Protein 8OZZ (pdb70)

Solvent-accessible surface area: 7653 Å² total; per-residue (Å²): 111,51,63,65,94,62,44,16,93,0,49,61,79,7,29,178,141,156,167,144,108,55,73,72,17,2,13,0,45,0,5,59,0,7,66,6,164,183,135,31,103,13,104,151,46,91,38,69,17,75,9,38,7,3,103,19,176,30,68,59,55,133,194,50,68,88,15,23,49,0,91,30,128,47,21,104,134,79,42,75,3,21,1,52,69,87,150,19,41,63,32,1,22,139,34,14,74,151,19,158,75,100,56,212,165,112,136,159,192

Organism: Trypanosoma cruzi (strain CL Brener) (NCBI:txid353153)

Secondary structure (DSSP, 8-state):
--S-SEEEEEEEEETTTT-EEEEEEEEEETTEEEEESS--SSTTSPPSEEEE-TT-EEEEETTEEEEEEEE-TT-SS-EEEE-SSHHHHHHHHHHHHHSPP-SPPPP--

Foldseek 3Di:
DLQFDDWDKWWDFDDPVRPDIQIWTWTHGFQKIFIASDDDPDPPDDGPFMARLAQWDWAADPVDLQKIWGDDRPTPDIDITGDPDNVVSVVVNVVSNQRYPVHDGDDGD

InterPro domains:
  IPR000719 Protein kinase domain [PF00069] (134-395)
  IPR000719 Protein kinase domain [PS50011] (134-395)
  IPR000719 Protein kinase domain [SM00220] (134-395)
  IPR000961 AGC-kinase, C-terminal [PS51285] (396-458)
  IPR000961 AGC-kinase, C-terminal [SM00133] (396-453)
  IPR001849 Pleckstrin homology domain [PF00169] (3-98)
  IPR001849 Pleckstrin homology domain [PS50003] (2-100)
  IPR001849 Pleckstrin homology domain [SM00233] (3-102)
  IPR011009 Protein kinase-like domain superfamily [SSF56112] (111-419)
  IPR011993 PH-like domain superfamily [G3DSA:2.30.29.30] (1-110)
  IPR017441 Protein kinase, ATP binding site [PS00107] (140-163)
  IPR045270 Serine/Threonine Kinase AGC, catalytic domain [cd05123] (140-395)

Sequence (109 aa):
MGSVEYSGYLQKTGGKFYKKNQTRYFELRGPMLCYWKRRPSGPHVSPTGTIDLTNARFVENPKDPRSWTIEGDHLSKTFTLTADTEEQREAWVREMSKVKPENREQLEHMGSVEYSGYLQKTGGKFYKKNQTRYFELRGPMLCYWKRRPSGPHVSPTGTIDLTNARFVENPKDPRSWTIEGDHLSKTFTLTADTEEQREAWVREMSKVKPENREQLEHMGSVEYSGYLQKTGGKFYKKNQTRYFELRGPMLCYWKRRPSGPHVSPTGTIDLTNARFVENPKDPRSWTIEGDHLSKTFTLTADTEEQREAWVREMSKVKPENREQLEHMGSVEYSGYLQKTGGKFYKKNQTRYFELRGPMLCYWKRRPSGPHVSPTGTIDLTNARFVENPKDPRSWTIEGDHLSKTFTLTADTEEQREAWVREMSKVKPENREQLEHMGSVEYSGYLQKTGGKFYKKNQTRYFELRGPMLCYWKRRPSGPHVSPTGTIDLTNARFVENPKDPRSWTIEGDHLSKTFTLTADTEEQREAWVREMSKVKPENREQLEHMGSVEYSGYLQKTGGKFYKKNQTRYFELRGPMLCYWKRRPSGPHVSPTGTIDLTNARFVENPKDPRSWTIEGDHLSKTFTLTADTEEQREAWVREMSKVKPENREQLEHMGSVEYSGYLQKTGGKFYKKNQTRYFELRGPMLCYWKRRPSGPHVSPTGTIDLTNARFVENPKDPRSWTIEGDHLSKTFTLTADTEEQREAWVREMSKVKPENREQLEHMGSVEYSGYLQKTGGKFYKKNQTRYFELRGPMLCYWKRRPSGPHVSPTGTIDLTNARFVENPKDPRSWTIEGDHLSKTFTLTADTEEQREAWVREMSKVKPENREQLEHMGSVEYSGYLQKTGGKFYKKNQTRYFELRGPMLCYWKRRPSGPHVSPTGTIDLTNARFVENPKDPRSWTIEGDHLSKTFTLTADTEEQREAWVREMSKVKPENREQLEHMGSVEYSGYLQKTGGKFYKKNQTRYFELRGPMLCYWKRRPSGPHVSPTGTIDLTNARFVENPKDPRSWTIEGDHLSKTFTLTADTEEQREAWVREMSKVKPENREQLEH

Radius of gyration: 13.93 Å; Cα contacts (8 Å, |Δi|>4): 201; chains: 1; bounding box: 34×32×35 Å

Nearest PDB structures (foldseek):
  8ozz-assembly1_A  TM=8.128E-01  e=5.350E-15  Trypanosoma cruzi
  2w2w-assembly7_G  TM=7.410E-01  e=1.201E-03  Homo sapiens
  3odo-assembly2_B  TM=7.198E-01  e=7.746E-04  Homo sapiens
  4d0n-assembly1_B  TM=7.409E-01  e=1.135E-02  Homo sapiens
  6bc0-assembly1_A  TM=6.172E-01  e=1.760E-02  Homo sapiens

Structure (mmCIF, N/CA/C/O backbone):
data_8OZZ
#
_entry.id   8OZZ
#
loop_
_atom_site.group_PDB
_atom_site.id
_atom_site.type_symbol
_atom_site.label_atom_id
_atom_site.label_alt_id
_atom_site.label_comp_id
_atom_site.label_asym_id
_atom_site.label_entity_id
_atom_site.label_seq_id
_atom_site.pdbx_PDB_ins_code
_atom_site.Cartn_x
_atom_site.Cartn_y
_atom_site.Cartn_z
_atom_site.occupancy
_atom_site.B_iso_or_equiv
_atom_site.auth_seq_id
_atom_site.auth_comp_id
_atom_site.auth_asym_id
_atom_site.auth_atom_id
_atom_site.pdbx_PDB_model_num
ATOM 1 N N . MET A 1 1 ? 0.000 0.000 0.000 1.00 0.00 0 MET A N 1
ATOM 2 C CA . MET A 1 1 ? 1.458 0.000 0.000 1.00 0.00 0 MET A CA 1
ATOM 3 C C . MET A 1 1 ? 2.009 1.420 0.000 1.00 0.00 0 MET A C 1
ATOM 4 O O . MET A 1 1 ? 2.610 1.863 0.979 1.00 0.00 0 MET A O 1
ATOM 20 N N . GLY A 1 2 ? 1.800 2.130 -1.103 1.00 0.00 1 GLY A N 1
ATOM 21 C CA . GLY A 1 2 ? 2.258 3.509 -1.225 1.00 0.00 1 GLY A CA 1
ATOM 22 C C . GLY A 1 2 ? 3.517 3.599 -2.077 1.00 0.00 1 GLY A C 1
ATOM 23 O O . GLY A 1 2 ? 3.804 4.638 -2.671 1.00 0.00 1 GLY A O 1
ATOM 27 N N . SER A 1 3 ? 4.267 2.503 -2.132 1.00 0.00 2 SER A N 1
ATOM 28 C CA . SER A 1 3 ? 5.438 2.419 -2.996 1.00 0.00 2 SER A CA 1
ATOM 29 C C . SER A 1 3 ? 5.045 2.065 -4.425 1.00 0.00 2 SER A C 1
ATOM 30 O O . SER A 1 3 ? 3.912 1.660 -4.684 1.00 0.00 2 SER A O 1
ATOM 38 N N . VAL A 1 4 ? 5.987 2.221 -5.349 1.00 0.00 3 VAL A N 1
ATOM 39 C CA . VAL A 1 4 ? 5.749 1.892 -6.749 1.00 0.00 3 VAL A CA 1
ATOM 40 C C . VAL A 1 4 ? 6.314 0.521 -7.096 1.00 0.00 3 VAL A C 1
ATOM 41 O O . VAL A 1 4 ? 7.484 0.237 -6.838 1.00 0.00 3 VAL A O 1
ATOM 54 N N . GLU A 1 5 ? 5.477 -0.327 -7.684 1.00 0.00 4 GLU A N 1
ATOM 55 C CA . GLU A 1 5 ? 5.909 -1.647 -8.128 1.00 0.00 4 GLU A CA 1
ATOM 56 C C . GLU A 1 5 ? 6.215 -1.653 -9.620 1.00 0.00 4 GLU A C 1
ATOM 57 O O . GLU A 1 5 ? 7.102 -2.373 -10.079 1.00 0.00 4 GLU A O 1
ATOM 69 N N . TYR A 1 6 ? 5.476 -0.846 -10.374 1.00 0.00 5 TYR A N 1
ATOM 70 C CA . TYR A 1 6 ? 5.629 -0.798 -11.823 1.00 0.00 5 TYR A CA 1
ATOM 71 C C . TYR A 1 6 ? 5.066 0.497 -12.394 1.00 0.00 5 TYR A C 1
ATOM 72 O O . TYR A 1 6 ? 4.104 1.054 -11.864 1.00 0.00 5 TYR A O 1
ATOM 90 N N . SER A 1 7 ? 5.671 0.973 -13.477 1.00 0.00 6 SER A N 1
ATOM 91 C CA . SER A 1 7 ? 5.180 2.158 -14.171 1.00 0.00 6 SER A CA 1
ATOM 92 C C . SER A 1 7 ? 5.515 2.104 -15.656 1.00 0.00 6 SER A C 1
ATOM 93 O O . SER A 1 7 ? 6.387 1.345 -16.078 1.00 0.00 6 SER A O 1
ATOM 101 N N . GLY A 1 8 ? 4.818 2.916 -16.444 1.00 0.00 7 GLY A N 1
ATOM 102 C CA . GLY A 1 8 ? 5.031 2.952 -17.886 1.00 0.00 7 GLY A CA 1
ATOM 103 C C . GLY A 1 8 ? 3.968 3.796 -18.578 1.00 0.00 7 GLY A C 1
ATOM 104 O O . GLY A 1 8 ? 3.165 4.461 -17.923 1.00 0.00 7 GLY A O 1
ATOM 108 N N . TYR A 1 9 ? 3.968 3.766 -19.906 1.00 0.00 8 TYR A N 1
ATOM 109 C CA . TYR A 1 9 ? 3.007 4.533 -20.690 1.00 0.00 8 TYR A CA 1
ATOM 110 C C . TYR A 1 9 ? 1.942 3.627 -21.295 1.00 0.00 8 TYR A C 1
ATOM 111 O O . TYR A 1 9 ? 2.216 2.480 -21.647 1.00 0.00 8 TYR A O 1
ATOM 129 N N . LEU A 1 10 ? 0.726 4.149 -21.413 1.00 0.00 9 LEU A N 1
ATOM 130 C CA . LEU A 1 10 ? -0.351 3.436 -22.088 1.00 0.00 9 LEU A CA 1
ATOM 131 C C . LEU A 1 10 ? -1.081 4.343 -23.072 1.00 0.00 9 LEU A C 1
ATOM 132 O O . LEU A 1 10 ? -0.995 5.568 -22.982 1.00 0.00 9 LEU A O 1
ATOM 148 N N . GLN A 1 11 ? -1.798 3.734 -24.010 1.00 0.00 10 GLN A N 1
ATOM 149 C CA . GLN A 1 11 ? -2.736 4.466 -24.852 1.00 0.00 10 GLN A CA 1
ATOM 150 C C . GLN A 1 11 ? -4.129 4.487 -24.237 1.00 0.00 10 GLN A C 1
ATOM 151 O O . GLN A 1 11 ? -4.561 3.512 -23.621 1.00 0.00 10 GLN A O 1
ATOM 165 N N . LYS A 1 12 ? -4.828 5.604 -24.406 1.00 0.00 11 LYS A N 1
ATOM 166 C CA . LYS A 1 12 ? -6.204 5.725 -23.938 1.00 0.00 11 LYS A CA 1
ATOM 167 C C . LYS A 1 12 ? -6.971 6.764 -24.746 1.00 0.00 11 LYS A C 1
ATOM 168 O O . LYS A 1 12 ? -6.380 7.541 -25.496 1.00 0.00 11 LYS A O 1
ATOM 187 N N . THR A 1 13 ? -8.290 6.773 -24.588 1.00 0.00 12 THR A N 1
ATOM 188 C CA . THR A 1 13 ? -9.120 7.840 -25.134 1.00 0.00 12 THR A CA 1
ATOM 189 C C . THR A 1 13 ? -8.858 9.161 -24.421 1.00 0.00 12 THR A C 1
ATOM 190 O O . THR A 1 13 ? -8.677 9.195 -23.204 1.00 0.00 12 THR A O 1
ATOM 201 N N . GLY A 1 14 ? -8.839 10.247 -25.186 1.00 0.00 13 GLY A N 1
ATOM 202 C CA . GLY A 1 14 ? -8.571 11.569 -24.633 1.00 0.00 13 GLY A CA 1
ATOM 203 C C . GLY A 1 14 ? -9.045 12.667 -25.576 1.00 0.00 13 GLY A C 1
ATOM 204 O O . GLY A 1 14 ? -9.921 12.445 -26.412 1.00 0.00 13 GLY A O 1
ATOM 208 N N . GLY A 1 15 ? -8.461 13.853 -25.437 1.00 0.00 14 GLY A N 1
ATOM 209 C CA . GLY A 1 15 ? -8.995 15.049 -26.077 1.00 0.00 14 GLY A CA 1
ATOM 210 C C . GLY A 1 15 ? -10.201 15.588 -25.318 1.00 0.00 14 GLY A C 1
ATOM 211 O O . GLY A 1 15 ? -10.607 15.027 -24.300 1.00 0.00 14 GLY A O 1
ATOM 215 N N . LYS A 1 16 ? -10.771 16.679 -25.819 1.00 0.00 15 LYS A N 1
ATOM 216 C CA . LYS A 1 16 ? -11.829 17.387 -25.109 1.00 0.00 15 LYS A CA 1
ATOM 217 C C . LYS A 1 16 ? -12.978 16.451 -24.758 1.00 0.00 15 LYS A C 1
ATOM 218 O O . LYS A 1 16 ? -13.547 16.531 -23.669 1.00 0.00 15 LYS A O 1
ATOM 237 N N . PHE A 1 17 ? -13.316 15.563 -25.687 1.00 0.00 16 PHE A N 1
ATOM 238 C CA . PHE A 1 17 ? -14.506 14.730 -25.555 1.00 0.00 16 PHE A CA 1
ATOM 239 C C . PHE A 1 17 ? -14.134 13.276 -25.297 1.00 0.00 16 PHE A C 1
ATOM 240 O O . PHE A 1 17 ? -14.970 12.380 -25.421 1.00 0.00 16 PHE A O 1
ATOM 257 N N . TYR A 1 18 ? -12.876 13.046 -24.938 1.00 0.00 17 TYR A N 1
ATOM 258 C CA . TYR A 1 18 ? -12.392 11.700 -24.660 1.00 0.00 17 TYR A CA 1
ATOM 259 C C . TYR A 1 18 ? -12.648 10.768 -25.837 1.00 0.00 17 TYR A C 1
ATOM 260 O O . TYR A 1 18 ? -13.236 9.698 -25.678 1.00 0.00 17 TYR A O 1
ATOM 278 N N . LYS A 1 19 ? -12.202 11.180 -27.019 1.00 0.00 18 LYS A N 1
ATOM 279 C CA . LYS A 1 19 ? -12.429 10.408 -28.235 1.00 0.00 18 LYS A CA 1
ATOM 280 C C . LYS A 1 19 ? -11.111 9.997 -28.880 1.00 0.00 18 LYS A C 1
ATOM 281 O O . LYS A 1 19 ? -11.024 8.952 -29.524 1.00 0.00 18 LYS A O 1
ATOM 300 N N . LYS A 1 20 ? -10.088 10.826 -28.703 1.00 0.00 19 LYS A N 1
ATOM 301 C CA . LYS A 1 20 ? -8.844 10.679 -29.449 1.00 0.00 19 LYS A CA 1
ATOM 302 C C . LYS A 1 20 ? -7.878 9.746 -28.731 1.00 0.00 19 LYS A C 1
ATOM 303 O O . LYS A 1 20 ? -7.915 9.620 -27.507 1.00 0.00 19 LYS A O 1
ATOM 322 N N . ASN A 1 21 ? -7.012 9.093 -29.500 1.00 0.00 20 ASN A N 1
ATOM 323 C CA . ASN A 1 21 ? -5.989 8.223 -28.933 1.00 0.00 20 ASN A CA 1
ATOM 324 C C . ASN A 1 21 ? -4.791 9.026 -28.445 1.00 0.00 20 ASN A C 1
ATOM 325 O O . ASN A 1 21 ? -4.041 9.588 -29.243 1.00 0.00 20 ASN A O 1
ATOM 336 N N . GLN A 1 22 ? -4.615 9.077 -27.129 1.00 0.00 21 GLN A N 1
ATOM 337 C CA . GLN A 1 22 ? -3.530 9.844 -26.529 1.00 0.00 21 GLN A CA 1
ATOM 338 C C . GLN A 1 22 ? -2.713 8.987 -25.571 1.00 0.00 21 GLN A C 1
ATOM 339 O O . GLN A 1 22 ? -3.214 8.007 -25.018 1.00 0.00 21 GLN A O 1
ATOM 353 N N . THR A 1 23 ? -1.453 9.361 -25.378 1.00 0.00 22 THR A N 1
ATOM 354 C CA . THR A 1 23 ? -0.559 8.618 -24.498 1.00 0.00 22 THR A CA 1
ATOM 355 C C . THR A 1 23 ? -0.394 9.322 -23.158 1.00 0.00 22 THR A C 1
ATOM 356 O O . THR A 1 23 ? -0.183 10.533 -23.103 1.00 0.00 22 THR A O 1
ATOM 367 N N . ARG A 1 24 ? -0.492 8.555 -22.077 1.00 0.00 23 ARG A N 1
ATOM 368 C CA . ARG A 1 24 ? -0.344 9.102 -20.733 1.00 0.00 23 ARG A CA 1
ATOM 369 C C . ARG A 1 24 ? 0.547 8.217 -19.873 1.00 0.00 23 ARG A C 1
ATOM 370 O O . ARG A 1 24 ? 0.655 7.013 -20.107 1.00 0.00 23 ARG A O 1
ATOM 391 N N . TYR A 1 25 ? 1.185 8.819 -18.875 1.00 0.00 24 TYR A N 1
ATOM 392 C CA . TYR A 1 25 ? 2.020 8.076 -17.939 1.00 0.00 24 TYR A CA 1
ATOM 393 C C . TYR A 1 25 ? 1.178 7.407 -16.860 1.00 0.00 24 TYR A C 1
ATOM 394 O O . TYR A 1 25 ? 0.298 8.033 -16.270 1.00 0.00 24 TYR A O 1
ATOM 412 N N . PHE A 1 26 ? 1.453 6.132 -16.608 1.00 0.00 25 PHE A N 1
ATOM 413 C CA . PHE A 1 26 ? 0.777 5.399 -15.544 1.00 0.00 25 PHE A CA 1
ATOM 414 C C . PHE A 1 26 ? 1.773 4.881 -14.514 1.00 0.00 25 PHE A C 1
ATOM 415 O O . PHE A 1 26 ? 2.915 4.564 -14.845 1.00 0.00 25 PHE A O 1
ATOM 432 N N . GLU A 1 27 ? 1.332 4.796 -13.263 1.00 0.00 26 GLU A N 1
ATOM 433 C CA . GLU A 1 27 ? 2.193 4.342 -12.177 1.00 0.00 26 GLU A CA 1
ATOM 434 C C . GLU A 1 27 ? 1.424 3.469 -11.193 1.00 0.00 26 GLU A C 1
ATOM 435 O O . GLU A 1 27 ? 0.369 3.861 -10.694 1.00 0.00 26 GLU A O 1
ATOM 447 N N . LEU A 1 28 ? 1.959 2.285 -10.918 1.00 0.00 27 LEU A N 1
ATOM 448 C CA . LEU A 1 28 ? 1.253 1.293 -10.116 1.00 0.00 27 LEU A CA 1
ATOM 449 C C . LEU A 1 28 ? 1.763 1.281 -8.681 1.00 0.00 27 LEU A C 1
ATOM 450 O O . LEU A 1 28 ? 2.945 1.042 -8.434 1.00 0.00 27 LEU A O 1
ATOM 466 N N . ARG A 1 29 ? 0.865 1.540 -7.737 1.00 0.00 28 ARG A N 1
ATOM 467 C CA . ARG A 1 29 ? 1.220 1.545 -6.322 1.00 0.00 28 ARG A CA 1
ATOM 468 C C . ARG A 1 29 ? 0.343 0.583 -5.531 1.00 0.00 28 ARG A C 1
ATOM 469 O O . ARG A 1 29 ? -0.741 0.946 -5.075 1.00 0.00 28 ARG A O 1
ATOM 490 N N . GLY A 1 30 ? 0.820 -0.647 -5.371 1.00 0.00 29 GLY A N 1
ATOM 491 C CA . GLY A 1 30 ? -0.011 -1.730 -4.857 1.00 0.00 29 GLY A CA 1
ATOM 492 C C . GLY A 1 30 ? -1.208 -1.984 -5.764 1.00 0.00 29 GLY A C 1
ATOM 493 O O . GLY A 1 30 ? -1.071 -2.046 -6.986 1.00 0.00 29 GLY A O 1
ATOM 497 N N . PRO A 1 31 ? -2.382 -2.131 -5.159 1.00 0.00 30 PRO A N 1
ATOM 498 C CA . PRO A 1 31 ? -3.605 -2.382 -5.911 1.00 0.00 30 PRO A CA 1
ATOM 499 C C . PRO A 1 31 ? -4.154 -1.096 -6.516 1.00 0.00 30 PRO A C 1
ATOM 500 O O . PRO A 1 31 ? -5.136 -1.118 -7.257 1.00 0.00 30 PRO A O 1
ATOM 511 N N . MET A 1 32 ? -3.514 0.023 -6.194 1.00 0.00 31 MET A N 1
ATOM 512 C CA . MET A 1 32 ? -3.963 1.326 -6.671 1.00 0.00 31 MET A CA 1
ATOM 513 C C . MET A 1 32 ? -3.211 1.740 -7.929 1.00 0.00 31 MET A C 1
ATOM 514 O O . MET A 1 32 ? -1.989 1.608 -8.006 1.00 0.00 31 MET A O 1
ATOM 528 N N . LEU A 1 33 ? -3.948 2.243 -8.914 1.00 0.00 32 LEU A N 1
ATOM 529 C CA . LEU A 1 33 ? -3.342 2.779 -10.127 1.00 0.00 32 LEU A CA 1
ATOM 530 C C . LEU A 1 33 ? -3.346 4.302 -10.118 1.00 0.00 32 LEU A C 1
ATOM 531 O O . LEU A 1 33 ? -4.369 4.928 -9.842 1.00 0.00 32 LEU A O 1
ATOM 547 N N . CYS A 1 34 ? -2.195 4.893 -10.422 1.00 0.00 33 CYS A N 1
ATOM 548 C CA . CYS A 1 34 ? -2.113 6.327 -10.673 1.00 0.00 33 CYS A CA 1
ATOM 549 C C . CYS A 1 34 ? -1.917 6.616 -12.156 1.00 0.00 33 CYS A C 1
ATOM 550 O O . CYS A 1 34 ? -1.289 5.837 -12.872 1.00 0.00 33 CYS A O 1
ATOM 558 N N . TYR A 1 35 ? -2.459 7.741 -12.611 1.00 0.00 34 TYR A N 1
ATOM 559 C CA . TYR A 1 35 ? -2.141 8.263 -13.934 1.00 0.00 34 TYR A CA 1
ATOM 560 C C . TYR A 1 35 ? -1.876 9.762 -13.885 1.00 0.00 34 TYR A C 1
ATOM 561 O O . TYR A 1 35 ? -2.390 10.466 -13.016 1.00 0.00 34 TYR A O 1
ATOM 579 N N . TRP A 1 36 ? -1.070 10.246 -14.824 1.00 0.00 35 TRP A N 1
ATOM 580 C CA . TRP A 1 36 ? -0.613 11.631 -14.802 1.00 0.00 35 TRP A CA 1
ATOM 581 C C . TRP A 1 36 ? -0.763 12.282 -16.171 1.00 0.00 35 TRP A C 1
ATOM 582 O O . TRP A 1 36 ? -0.596 11.630 -17.202 1.00 0.00 35 TRP A O 1
ATOM 603 N N . LYS A 1 37 ? -1.080 13.573 -16.175 1.00 0.00 36 LYS A N 1
ATOM 604 C CA . LYS A 1 37 ? -0.976 14.383 -17.383 1.00 0.00 36 LYS A CA 1
ATOM 605 C C . LYS A 1 37 ? 0.465 14.464 -17.870 1.00 0.00 36 LYS A C 1
ATOM 606 O O . LYS A 1 37 ? 0.719 14.567 -19.070 1.00 0.00 36 LYS A O 1
ATOM 625 N N . ARG A 1 38 ? 1.405 14.416 -16.933 1.00 0.00 37 ARG A N 1
ATOM 626 C CA . ARG A 1 38 ? 2.823 14.484 -17.265 1.00 0.00 37 ARG A CA 1
ATOM 627 C C . ARG A 1 38 ? 3.674 13.831 -16.184 1.00 0.00 37 ARG A C 1
ATOM 628 O O . ARG A 1 38 ? 3.197 13.565 -15.081 1.00 0.00 37 ARG A O 1
ATOM 649 N N . ARG A 1 39 ? 4.937 13.574 -16.507 1.00 0.00 38 ARG A N 1
ATOM 650 C CA . ARG A 1 39 ? 5.854 12.940 -15.568 1.00 0.00 38 ARG A CA 1
ATOM 651 C C . ARG A 1 39 ? 6.112 13.833 -14.362 1.00 0.00 38 ARG A C 1
ATOM 652 O O . ARG A 1 39 ? 6.344 15.034 -14.505 1.00 0.00 38 ARG A O 1
ATOM 673 N N . PRO A 1 40 ? 6.070 13.241 -13.173 1.00 0.00 39 PRO A N 1
ATOM 674 C CA . PRO A 1 40 ? 6.307 13.980 -11.940 1.00 0.00 39 PRO A CA 1
ATOM 675 C C . PRO A 1 40 ? 7.790 14.270 -11.748 1.00 0.00 39 PRO A C 1
ATOM 676 O O . PRO A 1 40 ? 8.643 13.631 -12.364 1.00 0.00 39 PRO A O 1
ATOM 687 N N . SER A 1 41 ? 8.093 15.238 -10.889 1.00 0.00 40 SER A N 1
ATOM 688 C CA . SER A 1 41 ? 9.467 15.495 -10.477 1.00 0.00 40 SER A CA 1
ATOM 689 C C . SER A 1 41 ? 9.903 14.532 -9.380 1.00 0.00 40 SER A C 1
ATOM 690 O O . SER A 1 41 ? 11.081 14.468 -9.028 1.00 0.00 40 SER A O 1
ATOM 698 N N . GLY A 1 42 ? 8.945 13.783 -8.843 1.00 0.00 41 GLY A N 1
ATOM 699 C CA . GLY A 1 42 ? 9.228 12.823 -7.782 1.00 0.00 41 GLY A CA 1
ATOM 700 C C . GLY A 1 42 ? 7.954 12.133 -7.311 1.00 0.00 41 GLY A C 1
ATOM 701 O O . GLY A 1 42 ? 6.851 12.500 -7.716 1.00 0.00 41 GLY A O 1
ATOM 705 N N . PRO A 1 43 ? 8.113 11.131 -6.453 1.00 0.00 42 PRO A N 1
ATOM 706 C CA . PRO A 1 43 ? 6.981 10.353 -5.965 1.00 0.00 42 PRO A CA 1
ATOM 707 C C . PRO A 1 43 ? 6.095 11.185 -5.048 1.00 0.00 42 PRO A C 1
ATOM 708 O O . PRO A 1 43 ? 4.950 10.822 -4.778 1.00 0.00 42 PRO A O 1
ATOM 719 N N . HIS A 1 44 ? 6.631 12.302 -4.569 1.00 0.00 43 HIS A N 1
ATOM 720 C CA . HIS A 1 44 ? 5.898 13.176 -3.661 1.00 0.00 43 HIS A CA 1
ATOM 721 C C . HIS A 1 44 ? 4.843 13.984 -4.405 1.00 0.00 43 HIS A C 1
ATOM 722 O O . HIS A 1 44 ? 3.987 14.621 -3.791 1.00 0.00 43 HIS A O 1
ATOM 735 N N . VAL A 1 45 ? 4.909 13.955 -5.732 1.00 0.00 44 VAL A N 1
ATOM 736 C CA . VAL A 1 45 ? 4.000 14.735 -6.562 1.00 0.00 44 VAL A CA 1
ATOM 737 C C . VAL A 1 45 ? 2.659 14.030 -6.723 1.00 0.00 44 VAL A C 1
ATOM 738 O O . VAL A 1 45 ? 2.606 12.836 -7.016 1.00 0.00 44 VAL A O 1
ATOM 751 N N . SER A 1 46 ? 1.577 14.777 -6.530 1.00 0.00 45 SER A N 1
ATOM 752 C CA . SER A 1 46 ? 0.233 14.227 -6.664 1.00 0.00 45 SER A CA 1
ATOM 753 C C . SER A 1 46 ? -0.071 13.861 -8.111 1.00 0.00 45 SER A C 1
ATOM 754 O O . SER A 1 46 ? 0.268 14.602 -9.033 1.00 0.00 45 SER A O 1
ATOM 762 N N . PRO A 1 47 ? -0.712 12.713 -8.303 1.00 0.00 46 PRO A N 1
ATOM 763 C CA . PRO A 1 47 ? -1.151 12.293 -9.628 1.00 0.00 46 PRO A CA 1
ATOM 764 C C . PRO A 1 47 ? -2.364 13.092 -10.086 1.00 0.00 46 PRO A C 1
ATOM 765 O O . PRO A 1 47 ? -3.016 13.762 -9.285 1.00 0.00 46 PRO A O 1
ATOM 776 N N . THR A 1 48 ? -2.662 13.017 -11.379 1.00 0.00 47 THR A N 1
ATOM 777 C CA . THR A 1 48 ? -3.873 13.622 -11.922 1.00 0.00 47 THR A CA 1
ATOM 778 C C . THR A 1 48 ? -5.120 12.915 -11.409 1.00 0.00 47 THR A C 1
ATOM 779 O O . THR A 1 48 ? -6.132 13.553 -11.117 1.00 0.00 47 THR A O 1
ATOM 790 N N . GLY A 1 49 ? -5.043 11.593 -11.302 1.00 0.00 48 GLY A N 1
ATOM 791 C CA . GLY A 1 49 ? -6.118 10.808 -10.707 1.00 0.00 48 GLY A CA 1
ATOM 792 C C . GLY A 1 49 ? -5.688 9.365 -10.482 1.00 0.00 48 GLY A C 1
ATOM 793 O O . GLY A 1 49 ? -4.596 8.962 -10.886 1.00 0.00 48 GLY A O 1
ATOM 797 N N . THR A 1 50 ? -6.551 8.589 -9.836 1.00 0.00 49 THR A N 1
ATOM 798 C CA . THR A 1 50 ? -6.232 7.208 -9.493 1.00 0.00 49 THR A CA 1
ATOM 799 C C . THR A 1 50 ? -7.383 6.273 -9.845 1.00 0.00 49 THR A C 1
ATOM 800 O O . THR A 1 50 ? -8.529 6.704 -9.970 1.00 0.00 49 THR A O 1
ATOM 811 N N . ILE A 1 51 ? -7.069 4.992 -10.005 1.00 0.00 50 ILE A N 1
ATOM 812 C CA . ILE A 1 51 ? -8.094 3.967 -10.161 1.00 0.00 50 ILE A CA 1
ATOM 813 C C . ILE A 1 51 ? -7.895 2.834 -9.161 1.00 0.00 50 ILE A C 1
ATOM 814 O O . ILE A 1 51 ? -6.786 2.326 -8.996 1.00 0.00 50 ILE A O 1
ATOM 830 N N . ASP A 1 52 ? -8.977 2.442 -8.497 1.00 0.00 51 ASP A N 1
ATOM 831 C CA . ASP A 1 52 ? -8.940 1.318 -7.568 1.00 0.00 51 ASP A CA 1
ATOM 832 C C . ASP A 1 52 ? -9.118 -0.006 -8.299 1.00 0.00 51 ASP A C 1
ATOM 833 O O . ASP A 1 52 ? -10.218 -0.339 -8.743 1.00 0.00 51 ASP A O 1
ATOM 842 N N . LEU A 1 53 ? -8.031 -0.760 -8.422 1.00 0.00 52 LEU A N 1
ATOM 843 C CA . LEU A 1 53 ? -8.032 -1.984 -9.213 1.00 0.00 52 LEU A CA 1
ATOM 844 C C . LEU A 1 53 ? -8.019 -3.218 -8.319 1.00 0.00 52 LEU A C 1
ATOM 845 O O . LEU A 1 53 ? -7.681 -4.315 -8.763 1.00 0.00 52 LEU A O 1
ATOM 861 N N . THR A 1 54 ? -8.390 -3.031 -7.057 1.00 0.00 53 THR A N 1
ATOM 862 C CA . THR A 1 54 ? -8.391 -4.122 -6.089 1.00 0.00 53 THR A CA 1
ATOM 863 C C . THR A 1 54 ? -9.290 -5.263 -6.547 1.00 0.00 53 THR A C 1
ATOM 864 O O . THR A 1 54 ? -10.495 -5.084 -6.727 1.00 0.00 53 THR A O 1
ATOM 875 N N . ASN A 1 55 ? -8.698 -6.438 -6.735 1.00 0.00 54 ASN A N 1
ATOM 876 C CA . ASN A 1 55 ? -9.440 -7.605 -7.195 1.00 0.00 54 ASN A CA 1
ATOM 877 C C . ASN A 1 55 ? -10.197 -7.305 -8.482 1.00 0.00 54 ASN A C 1
ATOM 878 O O . ASN A 1 55 ? -11.308 -7.795 -8.689 1.00 0.00 54 ASN A O 1
ATOM 889 N N . ALA A 1 56 ? -9.591 -6.496 -9.344 1.00 0.00 55 ALA A N 1
ATOM 890 C CA . ALA A 1 56 ? -10.168 -6.196 -10.649 1.00 0.00 55 ALA A CA 1
ATOM 891 C C . ALA A 1 56 ? -9.953 -7.345 -11.625 1.00 0.00 55 ALA A C 1
ATOM 892 O O . ALA A 1 56 ? -8.960 -8.067 -11.539 1.00 0.00 55 ALA A O 1
ATOM 899 N N . ARG A 1 57 ? -10.889 -7.510 -12.553 1.00 0.00 56 ARG A N 1
ATOM 900 C CA . ARG A 1 57 ? -10.732 -8.471 -13.638 1.00 0.00 56 ARG A CA 1
ATOM 901 C C . ARG A 1 57 ? -10.265 -7.786 -14.917 1.00 0.00 56 ARG A C 1
ATOM 902 O O . ARG A 1 57 ? -10.733 -6.700 -15.257 1.00 0.00 56 ARG A O 1
ATOM 923 N N . PHE A 1 58 ? -9.341 -8.429 -15.622 1.00 0.00 57 PHE A N 1
ATOM 924 C CA . PHE A 1 58 ? -8.777 -7.863 -16.842 1.00 0.00 57 PHE A CA 1
ATOM 925 C C . PHE A 1 58 ? -8.973 -8.801 -18.026 1.00 0.00 57 PHE A C 1
ATOM 926 O O . PHE A 1 58 ? -8.459 -9.920 -18.035 1.00 0.00 57 PHE A O 1
ATOM 943 N N . VAL A 1 59 ? -9.718 -8.339 -19.024 1.00 0.00 58 VAL A N 1
ATOM 944 C CA . VAL A 1 59 ? -10.034 -9.159 -20.188 1.00 0.00 58 VAL A CA 1
ATOM 945 C C . VAL A 1 59 ? -9.581 -8.484 -21.476 1.00 0.00 58 VAL A C 1
ATOM 946 O O . VAL A 1 59 ? -9.830 -7.297 -21.687 1.00 0.00 58 VAL A O 1
ATOM 959 N N . GLU A 1 60 ? -8.914 -9.247 -22.335 1.00 0.00 59 GLU A N 1
ATOM 960 C CA . GLU A 1 60 ? -8.433 -8.727 -23.609 1.00 0.00 59 GLU A CA 1
ATOM 961 C C . GLU A 1 60 ? -9.584 -8.501 -24.582 1.00 0.00 59 GLU A C 1
ATOM 962 O O . GLU A 1 60 ? -10.524 -9.293 -24.640 1.00 0.00 59 GLU A O 1
ATOM 974 N N . ASN A 1 61 ? -9.504 -7.415 -25.343 1.00 0.00 60 ASN A N 1
ATOM 975 C CA . ASN A 1 61 ? -10.389 -7.212 -26.484 1.00 0.00 60 ASN A CA 1
ATOM 976 C C . ASN A 1 61 ? -10.101 -8.218 -27.591 1.00 0.00 60 ASN A C 1
ATOM 977 O O . ASN A 1 61 ? -8.950 -8.412 -27.982 1.00 0.00 60 ASN A O 1
ATOM 988 N N . PRO A 1 62 ? -11.153 -8.856 -28.092 1.00 0.00 61 PRO A N 1
ATOM 989 C CA . PRO A 1 62 ? -11.005 -9.920 -29.079 1.00 0.00 61 PRO A CA 1
ATOM 990 C C . PRO A 1 62 ? -10.455 -9.380 -30.392 1.00 0.00 61 PRO A C 1
ATOM 991 O O . PRO A 1 62 ? -9.947 -10.136 -31.221 1.00 0.00 61 PRO A O 1
ATOM 1002 N N . LYS A 1 63 ? -10.559 -8.069 -30.577 1.00 0.00 62 LYS A N 1
ATOM 1003 C CA . LYS A 1 63 ? -10.060 -7.423 -31.786 1.00 0.00 62 LYS A CA 1
ATOM 1004 C C . LYS A 1 63 ? -8.682 -6.815 -31.557 1.00 0.00 62 LYS A C 1
ATOM 1005 O O . LYS A 1 63 ? -8.008 -6.407 -32.503 1.00 0.00 62 LYS A O 1
ATOM 1024 N N . ASP A 1 64 ? -8.269 -6.757 -30.296 1.00 0.00 63 ASP A N 1
ATOM 1025 C CA . ASP A 1 64 ? -7.030 -6.083 -29.926 1.00 0.00 63 ASP A CA 1
ATOM 1026 C C . ASP A 1 64 ? -6.509 -6.585 -28.586 1.00 0.00 63 ASP A C 1
ATOM 1027 O O . ASP A 1 64 ? -6.918 -6.104 -27.530 1.00 0.00 63 ASP A O 1
ATOM 1036 N N . PRO A 1 65 ? -5.603 -7.556 -28.635 1.00 0.00 64 PRO A N 1
ATOM 1037 C CA . PRO A 1 65 ? -5.097 -8.195 -27.426 1.00 0.00 64 PRO A CA 1
ATOM 1038 C C . PRO A 1 65 ? -4.457 -7.176 -26.492 1.00 0.00 64 PRO A C 1
ATOM 1039 O O . PRO A 1 65 ? -4.327 -7.416 -25.291 1.00 0.00 64 PRO A O 1
ATOM 1050 N N . ARG A 1 66 ? -4.059 -6.037 -27.049 1.00 0.00 65 ARG A N 1
ATOM 1051 C CA . ARG A 1 66 ? -3.320 -5.032 -26.295 1.00 0.00 65 ARG A CA 1
ATOM 1052 C C . ARG A 1 66 ? -4.263 -4.121 -25.520 1.00 0.00 65 ARG A C 1
ATOM 1053 O O . ARG A 1 66 ? -3.839 -3.385 -24.629 1.00 0.00 65 ARG A O 1
ATOM 1074 N N . SER A 1 67 ? -5.545 -4.174 -25.865 1.00 0.00 66 SER A N 1
ATOM 1075 C CA . SER A 1 67 ? -6.544 -3.319 -25.236 1.00 0.00 66 SER A CA 1
ATOM 1076 C C . SER A 1 67 ? -7.309 -4.069 -24.153 1.00 0.00 66 SER A C 1
ATOM 1077 O O . SER A 1 67 ? -8.176 -4.892 -24.448 1.00 0.00 66 SER A O 1
ATOM 1085 N N . TRP A 1 68 ? -6.982 -3.781 -22.898 1.00 0.00 67 TRP A N 1
ATOM 1086 C CA . TRP A 1 68 ? -7.588 -4.478 -21.769 1.00 0.00 67 TRP A CA 1
ATOM 1087 C C . TRP A 1 68 ? -8.902 -3.825 -21.360 1.00 0.00 67 TRP A C 1
ATOM 1088 O O . TRP A 1 68 ? -9.007 -2.599 -21.307 1.00 0.00 67 TRP A O 1
ATOM 1109 N N . THR A 1 69 ? -9.902 -4.650 -21.070 1.00 0.00 68 THR A N 1
ATOM 1110 C CA . THR A 1 69 ? -11.113 -4.183 -20.406 1.00 0.00 68 THR A CA 1
ATOM 1111 C C . THR A 1 69 ? -11.060 -4.456 -18.908 1.00 0.00 68 THR A C 1
ATOM 1112 O O . THR A 1 69 ? -10.830 -5.588 -18.482 1.00 0.00 68 THR A O 1
ATOM 1123 N N . ILE A 1 70 ? -11.275 -3.413 -18.114 1.00 0.00 69 ILE A N 1
ATOM 1124 C CA . ILE A 1 70 ? -11.087 -3.498 -16.670 1.00 0.00 69 ILE A CA 1
ATOM 1125 C C . ILE A 1 70 ? -12.404 -3.304 -15.930 1.00 0.00 69 ILE A C 1
ATOM 1126 O O . ILE A 1 70 ? -13.035 -2.252 -16.033 1.00 0.00 69 ILE A O 1
ATOM 1142 N N . GLU A 1 71 ? -12.813 -4.324 -15.184 1.00 0.00 70 GLU A N 1
ATOM 1143 C CA . GLU A 1 71 ? -14.041 -4.256 -14.400 1.00 0.00 70 GLU A CA 1
ATOM 1144 C C . GLU A 1 71 ? -13.888 -4.987 -13.073 1.00 0.00 70 GLU A C 1
ATOM 1145 O O . GLU A 1 71 ? -13.126 -5.948 -12.966 1.00 0.00 70 GLU A O 1
ATOM 1157 N N . GLY A 1 72 ? -14.616 -4.525 -12.062 1.00 0.00 71 GLY A N 1
ATOM 1158 C CA . GLY A 1 72 ? -14.602 -5.166 -10.752 1.00 0.00 71 GLY A CA 1
ATOM 1159 C C . GLY A 1 72 ? -15.511 -4.436 -9.772 1.00 0.00 71 GLY A C 1
ATOM 1160 O O . GLY A 1 72 ? -15.919 -3.300 -10.016 1.00 0.00 71 GLY A O 1
ATOM 1164 N N . ASP A 1 73 ? -15.826 -5.095 -8.662 1.00 0.00 72 ASP A N 1
ATOM 1165 C CA . ASP A 1 73 ? -16.786 -4.564 -7.702 1.00 0.00 72 ASP A CA 1
ATOM 1166 C C . ASP A 1 73 ? -16.285 -3.265 -7.083 1.00 0.00 72 ASP A C 1
ATOM 1167 O O . ASP A 1 73 ? -17.074 -2.384 -6.741 1.00 0.00 72 ASP A O 1
ATOM 1176 N N . HIS A 1 74 ? -14.969 -3.153 -6.940 1.00 0.00 73 HIS A N 1
ATOM 1177 C CA . HIS A 1 74 ? -14.365 -2.004 -6.277 1.00 0.00 73 HIS A CA 1
ATOM 1178 C C . HIS A 1 74 ? -14.058 -0.892 -7.273 1.00 0.00 73 HIS A C 1
ATOM 1179 O O . HIS A 1 74 ? -13.537 0.160 -6.902 1.00 0.00 73 HIS A O 1
ATOM 1192 N N . LEU A 1 75 ? -14.384 -1.131 -8.538 1.00 0.00 74 LEU A N 1
ATOM 1193 C CA . LEU A 1 75 ? -14.028 -0.208 -9.609 1.00 0.00 74 LEU A CA 1
ATOM 1194 C C . LEU A 1 75 ? -15.123 0.826 -9.832 1.00 0.00 74 LEU A C 1
ATOM 1195 O O . LEU A 1 75 ? -16.287 0.478 -10.031 1.00 0.00 74 LEU A O 1
ATOM 1211 N N . SER A 1 76 ? -14.744 2.099 -9.798 1.00 0.00 75 SER A N 1
ATOM 1212 C CA . SER A 1 76 ? -15.707 3.188 -9.916 1.00 0.00 75 SER A CA 1
ATOM 1213 C C . SER A 1 76 ? -16.428 3.144 -11.257 1.00 0.00 75 SER A C 1
ATOM 1214 O O . SER A 1 76 ? -17.590 3.535 -11.361 1.00 0.00 75 SER A O 1
ATOM 1222 N N . LYS A 1 77 ? -15.731 2.666 -12.282 1.00 0.00 76 LYS A N 1
ATOM 1223 C CA . LYS A 1 77 ? -16.322 2.515 -13.606 1.00 0.00 76 LYS A CA 1
ATOM 1224 C C . LYS A 1 77 ? -15.420 1.698 -14.522 1.00 0.00 76 LYS A C 1
ATOM 1225 O O . LYS A 1 77 ? -14.221 1.569 -14.275 1.00 0.00 76 LYS A O 1
ATOM 1244 N N . THR A 1 78 ? -16.003 1.147 -15.581 1.00 0.00 77 THR A N 1
ATOM 1245 C CA . THR A 1 78 ? -15.242 0.391 -16.569 1.00 0.00 77 THR A CA 1
ATOM 1246 C C . THR A 1 78 ? -14.172 1.258 -17.221 1.00 0.00 77 THR A C 1
ATOM 1247 O O . THR A 1 78 ? -14.450 2.368 -17.674 1.00 0.00 77 THR A O 1
ATOM 1258 N N . PHE A 1 79 ? -12.947 0.744 -17.264 1.00 0.00 78 PHE A N 1
ATOM 1259 C CA . PHE A 1 79 ? -11.844 1.448 -17.907 1.00 0.00 78 PHE A CA 1
ATOM 1260 C C . PHE A 1 79 ? -11.269 0.635 -19.059 1.00 0.00 78 PHE A C 1
ATOM 1261 O O . PHE A 1 79 ? -11.426 -0.585 -19.110 1.00 0.00 78 PHE A O 1
ATOM 1278 N N . THR A 1 80 ? -10.602 1.317 -19.983 1.00 0.00 79 THR A N 1
ATOM 1279 C CA . THR A 1 80 ? -9.812 0.647 -21.010 1.00 0.00 79 THR A CA 1
ATOM 1280 C C . THR A 1 80 ? -8.349 1.064 -20.939 1.00 0.00 79 THR A C 1
ATOM 1281 O O . THR A 1 80 ? -8.032 2.253 -20.910 1.00 0.00 79 THR A O 1
ATOM 1292 N N . LEU A 1 81 ? -7.459 0.078 -20.910 1.00 0.00 80 LEU A N 1
ATOM 1293 C CA . LEU A 1 81 ? -6.026 0.340 -20.848 1.00 0.00 80 LEU A CA 1
ATOM 1294 C C . LEU A 1 81 ? -5.285 -0.378 -21.968 1.00 0.00 80 LEU A C 1
ATOM 1295 O O . LEU A 1 81 ? -5.160 -1.603 -21.957 1.00 0.00 80 LEU A O 1
ATOM 1311 N N . THR A 1 82 ? -4.795 0.391 -22.935 1.00 0.00 81 THR A N 1
ATOM 1312 C CA . THR A 1 82 ? -4.219 -0.177 -24.148 1.00 0.00 81 THR A CA 1
ATOM 1313 C C . THR A 1 82 ? -2.698 -0.120 -24.115 1.00 0.00 81 THR A C 1
ATOM 1314 O O . THR A 1 82 ? -2.110 0.958 -24.017 1.00 0.00 81 THR A O 1
ATOM 1325 N N . ALA A 1 83 ? -2.064 -1.285 -24.196 1.00 0.00 82 ALA A N 1
ATOM 1326 C CA . ALA A 1 83 ? -0.611 -1.373 -24.126 1.00 0.00 82 ALA A CA 1
ATOM 1327 C C . ALA A 1 83 ? 0.026 -1.055 -25.473 1.00 0.00 82 ALA A C 1
ATOM 1328 O O . ALA A 1 83 ? -0.632 -1.117 -26.512 1.00 0.00 82 ALA A O 1
ATOM 1335 N N . ASP A 1 84 ? 1.310 -0.713 -25.449 1.00 0.00 83 ASP A N 1
ATOM 1336 C CA . ASP A 1 84 ? 2.038 -0.384 -26.668 1.00 0.00 83 ASP A CA 1
ATOM 1337 C C . ASP A 1 84 ? 2.725 -1.614 -27.248 1.00 0.00 83 ASP A C 1
ATOM 1338 O O . ASP A 1 84 ? 2.872 -1.739 -28.464 1.00 0.00 83 ASP A O 1
ATOM 1347 N N . THR A 1 85 ? 3.143 -2.521 -26.372 1.00 0.00 84 THR A N 1
ATOM 1348 C CA . THR A 1 85 ? 3.968 -3.653 -26.775 1.00 0.00 84 THR A CA 1
ATOM 1349 C C . THR A 1 85 ? 3.359 -4.971 -26.316 1.00 0.00 84 THR A C 1
ATOM 1350 O O . THR A 1 85 ? 2.485 -4.993 -25.449 1.00 0.00 84 THR A O 1
ATOM 1361 N N . GLU A 1 86 ? 3.824 -6.068 -26.903 1.00 0.00 85 GLU A N 1
ATOM 1362 C CA . GLU A 1 86 ? 3.367 -7.397 -26.514 1.00 0.00 85 GLU A CA 1
ATOM 1363 C C . GLU A 1 86 ? 3.843 -7.755 -25.112 1.00 0.00 85 GLU A C 1
ATOM 1364 O O . GLU A 1 86 ? 3.125 -8.400 -24.348 1.00 0.00 85 GLU A O 1
ATOM 1376 N N . GLU A 1 87 ? 5.058 -7.333 -24.780 1.00 0.00 86 GLU A N 1
ATOM 1377 C CA . GLU A 1 87 ? 5.614 -7.567 -23.452 1.00 0.00 86 GLU A CA 1
ATOM 1378 C C . GLU A 1 87 ? 4.823 -6.822 -22.385 1.00 0.00 86 GLU A C 1
ATOM 1379 O O . GLU A 1 87 ? 4.555 -7.358 -21.309 1.00 0.00 86 GLU A O 1
ATOM 1391 N N . GLN A 1 88 ? 4.451 -5.583 -22.688 1.00 0.00 87 GLN A N 1
ATOM 1392 C CA . GLN A 1 88 ? 3.641 -4.782 -21.778 1.00 0.00 87 GLN A CA 1
ATOM 1393 C C . GLN A 1 88 ? 2.235 -5.354 -21.643 1.00 0.00 87 GLN A C 1
ATOM 1394 O O . GLN A 1 88 ? 1.662 -5.366 -20.553 1.00 0.00 87 GLN A O 1
ATOM 1408 N N . ARG A 1 89 ? 1.685 -5.827 -22.755 1.00 0.00 88 ARG A N 1
ATOM 1409 C CA . ARG A 1 89 ? 0.361 -6.437 -22.756 1.00 0.00 88 ARG A CA 1
ATOM 1410 C C . ARG A 1 89 ? 0.210 -7.428 -21.610 1.00 0.00 88 ARG A C 1
ATOM 1411 O O . ARG A 1 89 ? -0.755 -7.368 -20.847 1.00 0.00 88 ARG A O 1
ATOM 1432 N N . GLU A 1 90 ? 1.169 -8.340 -21.493 1.00 0.00 89 GLU A N 1
ATOM 1433 C CA . GLU A 1 90 ? 1.124 -9.372 -20.464 1.00 0.00 89 GLU A CA 1
ATOM 1434 C C . GLU A 1 90 ? 1.585 -8.828 -19.118 1.00 0.00 89 GLU A C 1
ATOM 1435 O O . GLU A 1 90 ? 0.926 -9.026 -18.098 1.00 0.00 89 GLU A O 1
ATOM 1447 N N . ALA A 1 91 ? 2.722 -8.140 -19.122 1.00 0.00 90 ALA A N 1
ATOM 1448 C CA . ALA A 1 91 ? 3.342 -7.678 -17.886 1.00 0.00 90 ALA A CA 1
ATOM 1449 C C . ALA A 1 91 ? 2.417 -6.737 -17.124 1.00 0.00 90 ALA A C 1
ATOM 1450 O O . ALA A 1 91 ? 2.343 -6.783 -15.896 1.00 0.00 90 ALA A O 1
ATOM 1457 N N . TRP A 1 92 ? 1.713 -5.884 -17.860 1.00 0.00 91 TRP A N 1
ATOM 1458 C CA . TRP A 1 92 ? 0.842 -4.885 -17.252 1.00 0.00 91 TRP A CA 1
ATOM 1459 C C . TRP A 1 92 ? -0.089 -5.518 -16.225 1.00 0.00 91 TRP A C 1
ATOM 1460 O O . TRP A 1 92 ? -0.105 -5.121 -15.060 1.00 0.00 91 TRP A O 1
ATOM 1481 N N . VAL A 1 93 ? -0.863 -6.504 -16.665 1.00 0.00 92 VAL A N 1
ATOM 1482 C CA . VAL A 1 93 ? -1.865 -7.130 -15.811 1.00 0.00 92 VAL A CA 1
ATOM 1483 C C . VAL A 1 93 ? -1.214 -8.004 -14.746 1.00 0.00 92 VAL A C 1
ATOM 1484 O O . VAL A 1 93 ? -1.675 -8.058 -13.606 1.00 0.00 92 VAL A O 1
ATOM 1497 N N . ARG A 1 94 ? -0.139 -8.686 -15.125 1.00 0.00 93 ARG A N 1
ATOM 1498 C CA . ARG A 1 94 ? 0.584 -9.552 -14.201 1.00 0.00 93 ARG A CA 1
ATOM 1499 C C . ARG A 1 94 ? 1.079 -8.773 -12.989 1.00 0.00 93 ARG A C 1
ATOM 1500 O O . ARG A 1 94 ? 0.932 -9.217 -11.851 1.00 0.00 93 ARG A O 1
ATOM 1521 N N . GLU A 1 95 ? 1.666 -7.608 -13.241 1.00 0.00 94 GLU A N 1
ATOM 1522 C CA . GLU A 1 95 ? 2.184 -6.764 -12.170 1.00 0.00 94 GLU A CA 1
ATOM 1523 C C . GLU A 1 95 ? 1.061 -6.261 -11.273 1.00 0.00 94 GLU A C 1
ATOM 1524 O O . GLU A 1 95 ? 1.252 -6.065 -10.073 1.00 0.00 94 GLU A O 1
ATOM 1536 N N . MET A 1 96 ? -0.113 -6.055 -11.861 1.00 0.00 95 MET A N 1
ATOM 1537 C CA . MET A 1 96 ? -1.280 -5.611 -11.109 1.00 0.00 95 MET A CA 1
ATOM 1538 C C . MET A 1 96 ? -1.960 -6.780 -10.408 1.00 0.00 95 MET A C 1
ATOM 1539 O O . MET A 1 96 ? -2.936 -6.597 -9.680 1.00 0.00 95 MET A O 1
ATOM 1553 N N . SER A 1 97 ? -1.439 -7.982 -10.632 1.00 0.00 96 SER A N 1
ATOM 1554 C CA . SER A 1 97 ? -1.971 -9.179 -9.991 1.00 0.00 96 SER A CA 1
ATOM 1555 C C . SER A 1 97 ? -1.074 -9.636 -8.848 1.00 0.00 96 SER A C 1
ATOM 1556 O O . SER A 1 97 ? -1.539 -10.257 -7.892 1.00 0.00 96 SER A O 1
ATOM 1564 N N . LYS A 1 98 ? 0.213 -9.325 -8.952 1.00 0.00 97 LYS A N 1
ATOM 1565 C CA . LYS A 1 98 ? 1.170 -9.664 -7.906 1.00 0.00 97 LYS A CA 1
ATOM 1566 C C . LYS A 1 98 ? 0.863 -8.917 -6.615 1.00 0.00 97 LYS A C 1
ATOM 1567 O O . LYS A 1 98 ? 1.114 -9.420 -5.520 1.00 0.00 97 LYS A O 1
ATOM 1586 N N . VAL A 1 99 ? 0.320 -7.712 -6.750 1.00 0.00 98 VAL A N 1
ATOM 1587 C CA . VAL A 1 99 ? 0.109 -6.834 -5.605 1.00 0.00 98 VAL A CA 1
ATOM 1588 C C . VAL A 1 99 ? -1.026 -7.339 -4.724 1.00 0.00 98 VAL A C 1
ATOM 1589 O O . VAL A 1 99 ? -1.998 -7.913 -5.216 1.00 0.00 98 VAL A O 1
ATOM 1602 N N . LYS A 1 100 ? -0.898 -7.123 -3.420 1.00 0.00 99 LYS A N 1
ATOM 1603 C CA . LYS A 1 100 ? -1.931 -7.522 -2.472 1.00 0.00 99 LYS A CA 1
ATOM 1604 C C . LYS A 1 100 ? -3.064 -6.504 -2.431 1.00 0.00 99 LYS A C 1
ATOM 1605 O O . LYS A 1 100 ? -2.847 -5.311 -2.639 1.00 0.00 99 LYS A O 1
ATOM 1624 N N . PRO A 1 101 ? -4.274 -6.984 -2.162 1.00 0.00 100 PRO A N 1
ATOM 1625 C CA . PRO A 1 101 ? -5.424 -6.106 -1.983 1.00 0.00 100 PRO A CA 1
ATOM 1626 C C . PRO A 1 101 ? -5.338 -5.349 -0.664 1.00 0.00 100 PRO A C 1
ATOM 1627 O O . PRO A 1 101 ? -4.670 -5.788 0.273 1.00 0.00 100 PRO A O 1
ATOM 1638 N N . GLU A 1 102 ? -6.018 -4.209 -0.596 1.00 0.00 101 GLU A N 1
ATOM 1639 C CA . GLU A 1 102 ? -6.102 -3.440 0.639 1.00 0.00 101 GLU A CA 1
ATOM 1640 C C . GLU A 1 102 ? -7.529 -3.407 1.172 1.00 0.00 101 GLU A C 1
ATOM 1641 O O . GLU A 1 102 ? -7.750 -3.244 2.372 1.00 0.00 101 GLU A O 1
ATOM 1653 N N . ASN A 1 103 ? -8.494 -3.563 0.273 1.00 0.00 102 ASN A N 1
ATOM 1654 C CA . ASN A 1 103 ? -9.903 -3.487 0.640 1.00 0.00 102 ASN A CA 1
ATOM 1655 C C . ASN A 1 103 ? -10.371 -4.778 1.301 1.00 0.00 102 ASN A C 1
ATOM 1656 O O . ASN A 1 103 ? -9.842 -5.855 1.024 1.00 0.00 102 ASN A O 1
ATOM 1667 N N . ARG A 1 104 ? -11.364 -4.663 2.175 1.00 0.00 103 ARG A N 1
ATOM 1668 C CA . ARG A 1 104 ? -11.954 -5.829 2.823 1.00 0.00 103 ARG A CA 1
ATOM 1669 C C . ARG A 1 104 ? -12.764 -6.657 1.834 1.00 0.00 103 ARG A C 1
ATOM 1670 O O . ARG A 1 104 ? -13.402 -6.115 0.932 1.00 0.00 103 ARG A O 1
ATOM 1691 N N . GLU A 1 105 ? -12.734 -7.974 2.009 1.00 0.00 104 GLU A N 1
ATOM 1692 C CA . GLU A 1 105 ? -13.510 -8.877 1.167 1.00 0.00 104 GLU A CA 1
ATOM 1693 C C . GLU A 1 105 ? -15.003 -8.603 1.296 1.00 0.00 104 GLU A C 1
ATOM 1694 O O . GLU A 1 105 ? -15.501 -8.327 2.387 1.00 0.00 104 GLU A O 1
ATOM 1706 N N . GLN A 1 106 ? -15.713 -8.682 0.176 1.00 0.00 105 GLN A N 1
ATOM 1707 C CA . GLN A 1 106 ? -17.149 -8.430 0.160 1.00 0.00 105 GLN A CA 1
ATOM 1708 C C . GLN A 1 106 ? -17.936 -9.733 0.108 1.00 0.00 105 GLN A C 1
ATOM 1709 O O . GLN A 1 106 ? -17.410 -10.773 -0.289 1.00 0.00 105 GLN A O 1
ATOM 1723 N N . LEU A 1 107 ? -19.200 -9.671 0.513 1.00 0.00 106 LEU A N 1
ATOM 1724 C CA . LEU A 1 107 ? -20.080 -10.832 0.458 1.00 0.00 106 LEU A CA 1
ATOM 1725 C C . LEU A 1 107 ? -20.748 -10.953 -0.906 1.00 0.00 106 LEU A C 1
ATOM 1726 O O . LEU A 1 107 ? -21.475 -10.056 -1.334 1.00 0.00 106 LEU A O 1
ATOM 1742 N N . GLU A 1 108 ? -20.497 -12.067 -1.586 1.00 0.00 107 GLU A N 1
ATOM 1743 C CA . GLU A 1 108 ? -21.071 -12.305 -2.905 1.00 0.00 107 GLU A CA 1
ATOM 1744 C C . GLU A 1 108 ? -22.430 -12.985 -2.799 1.00 0.00 107 GLU A C 1
ATOM 1745 O O . GLU A 1 108 ? -23.158 -13.094 -3.785 1.00 0.00 107 GLU A O 1
ATOM 1757 N N . HIS A 1 109 ? -22.766 -13.441 -1.597 1.00 0.00 108 HIS A N 1
ATOM 1758 C CA . HIS A 1 109 ? -24.011 -14.166 -1.374 1.00 0.00 108 HIS A CA 1
ATOM 1759 C C . HIS A 1 109 ? -24.023 -15.488 -2.130 1.00 0.00 108 HIS A C 1
ATOM 1760 O O . HIS A 1 109 ? -23.446 -16.440 -1.684 1.00 0.00 108 HIS A O 1
ATOM 1773 N N . MET A 1 1 ? 3.791 8.970 -1.703 1.00 0.00 0 MET A N 2
ATOM 1774 C CA . MET A 1 1 ? 4.603 8.669 -2.876 1.00 0.00 0 MET A CA 2
ATOM 1775 C C . MET A 1 1 ? 5.661 7.620 -2.560 1.00 0.00 0 MET A C 2
ATOM 1776 O O . MET A 1 1 ? 6.825 7.948 -2.335 1.00 0.00 0 MET A O 2
ATOM 1792 N N . GLY A 1 2 ? 5.249 6.357 -2.545 1.00 0.00 1 GLY A N 2
ATOM 1793 C CA . GLY A 1 2 ? 6.157 5.258 -2.238 1.00 0.00 1 GLY A CA 2
ATOM 1794 C C . GLY A 1 2 ? 6.708 4.627 -3.511 1.00 0.00 1 GLY A C 2
ATOM 1795 O O . GLY A 1 2 ? 6.606 5.202 -4.594 1.00 0.00 1 GLY A O 2
ATOM 1799 N N . SER A 1 3 ? 7.292 3.441 -3.372 1.00 0.00 2 SER A N 2
ATOM 1800 C CA . SER A 1 3 ? 7.880 2.741 -4.507 1.00 0.00 2 SER A CA 2
ATOM 1801 C C . SER A 1 3 ? 6.805 2.228 -5.456 1.00 0.00 2 SER A C 2
ATOM 1802 O O . SER A 1 3 ? 5.642 2.089 -5.076 1.00 0.00 2 SER A O 2
ATOM 1810 N N . VAL A 1 4 ? 7.200 1.948 -6.694 1.00 0.00 3 VAL A N 2
ATOM 1811 C CA . VAL A 1 4 ? 6.263 1.486 -7.710 1.00 0.00 3 VAL A CA 2
ATOM 1812 C C . VAL A 1 4 ? 6.704 0.153 -8.300 1.00 0.00 3 VAL A C 2
ATOM 1813 O O . VAL A 1 4 ? 7.879 -0.040 -8.614 1.00 0.00 3 VAL A O 2
ATOM 1826 N N . GLU A 1 5 ? 5.757 -0.766 -8.449 1.00 0.00 4 GLU A N 2
ATOM 1827 C CA . GLU A 1 5 ? 6.063 -2.117 -8.903 1.00 0.00 4 GLU A CA 2
ATOM 1828 C C . GLU A 1 5 ? 6.260 -2.158 -10.413 1.00 0.00 4 GLU A C 2
ATOM 1829 O O . GLU A 1 5 ? 7.114 -2.887 -10.918 1.00 0.00 4 GLU A O 2
ATOM 1841 N N . TYR A 1 6 ? 5.463 -1.373 -11.130 1.00 0.00 5 TYR A N 2
ATOM 1842 C CA . TYR A 1 6 ? 5.613 -1.244 -12.575 1.00 0.00 5 TYR A CA 2
ATOM 1843 C C . TYR A 1 6 ? 5.168 0.131 -13.055 1.00 0.00 5 TYR A C 2
ATOM 1844 O O . TYR A 1 6 ? 4.182 0.681 -12.563 1.00 0.00 5 TYR A O 2
ATOM 1862 N N . SER A 1 7 ? 5.899 0.682 -14.017 1.00 0.00 6 SER A N 2
ATOM 1863 C CA . SER A 1 7 ? 5.600 2.010 -14.542 1.00 0.00 6 SER A CA 2
ATOM 1864 C C . SER A 1 7 ? 5.790 2.061 -16.053 1.00 0.00 6 SER A C 2
ATOM 1865 O O . SER A 1 7 ? 6.514 1.246 -16.625 1.00 0.00 6 SER A O 2
ATOM 1873 N N . GLY A 1 8 ? 5.134 3.021 -16.694 1.00 0.00 7 GLY A N 2
ATOM 1874 C CA . GLY A 1 8 ? 5.284 3.225 -18.130 1.00 0.00 7 GLY A CA 2
ATOM 1875 C C . GLY A 1 8 ? 4.201 4.148 -18.672 1.00 0.00 7 GLY A C 2
ATOM 1876 O O . GLY A 1 8 ? 3.557 4.876 -17.916 1.00 0.00 7 GLY A O 2
ATOM 1880 N N . TYR A 1 9 ? 4.004 4.113 -19.986 1.00 0.00 8 TYR A N 2
ATOM 1881 C CA . TYR A 1 9 ? 3.000 4.952 -20.633 1.00 0.00 8 TYR A CA 2
ATOM 1882 C C . TYR A 1 9 ? 1.932 4.106 -21.311 1.00 0.00 8 TYR A C 2
ATOM 1883 O O . TYR A 1 9 ? 2.230 3.070 -21.905 1.00 0.00 8 TYR A O 2
ATOM 1901 N N . LEU A 1 10 ? 0.684 4.554 -21.221 1.00 0.00 9 LEU A N 2
ATOM 1902 C CA . LEU A 1 10 ? -0.422 3.885 -21.895 1.00 0.00 9 LEU A CA 2
ATOM 1903 C C . LEU A 1 10 ? -1.236 4.867 -22.727 1.00 0.00 9 LEU A C 2
ATOM 1904 O O . LEU A 1 10 ? -1.190 6.076 -22.499 1.00 0.00 9 LEU A O 2
ATOM 1920 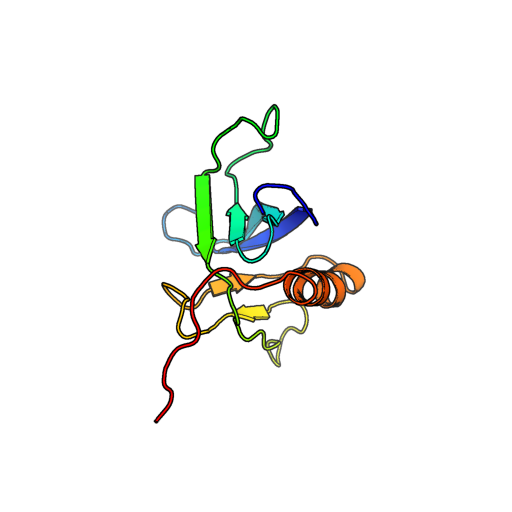N N . GLN A 1 11 ? -1.980 4.341 -23.693 1.00 0.00 10 GLN A N 2
ATOM 1921 C CA . GLN A 1 11 ? -2.959 5.135 -24.425 1.00 0.00 10 GLN A CA 2
ATOM 1922 C C . GLN A 1 11 ? -4.333 5.056 -23.771 1.00 0.00 10 GLN A C 2
ATOM 1923 O O . GLN A 1 11 ? -4.718 4.015 -23.239 1.00 0.00 10 GLN A O 2
ATOM 1937 N N . LYS A 1 12 ? -5.068 6.162 -23.815 1.00 0.00 11 LYS A N 2
ATOM 1938 C CA . LYS A 1 12 ? -6.436 6.193 -23.313 1.00 0.00 11 LYS A CA 2
ATOM 1939 C C . LYS A 1 12 ? -7.290 7.177 -24.101 1.00 0.00 11 LYS A C 2
ATOM 1940 O O . LYS A 1 12 ? -6.770 8.017 -24.835 1.00 0.00 11 LYS A O 2
ATOM 1959 N N . THR A 1 13 ? -8.606 7.069 -23.944 1.00 0.00 12 THR A N 2
ATOM 1960 C CA . THR A 1 13 ? -9.527 8.050 -24.506 1.00 0.00 12 THR A CA 2
ATOM 1961 C C . THR A 1 13 ? -9.243 9.446 -23.968 1.00 0.00 12 THR A C 2
ATOM 1962 O O . THR A 1 13 ? -9.115 9.641 -22.759 1.00 0.00 12 THR A O 2
ATOM 1973 N N . GLY A 1 14 ? -9.143 10.414 -24.872 1.00 0.00 13 GLY A N 2
ATOM 1974 C CA . GLY A 1 14 ? -8.859 11.792 -24.490 1.00 0.00 13 GLY A CA 2
ATOM 1975 C C . GLY A 1 14 ? -9.287 12.766 -25.581 1.00 0.00 13 GLY A C 2
ATOM 1976 O O . GLY A 1 14 ? -10.146 12.451 -26.404 1.00 0.00 13 GLY A O 2
ATOM 1980 N N . GLY A 1 15 ? -8.682 13.948 -25.582 1.00 0.00 14 GLY A N 2
ATOM 1981 C CA . GLY A 1 15 ? -9.161 15.054 -26.403 1.00 0.00 14 GLY A CA 2
ATOM 1982 C C . GLY A 1 15 ? -10.262 15.830 -25.691 1.00 0.00 14 GLY A C 2
ATOM 1983 O O . GLY A 1 15 ? -10.809 15.372 -24.687 1.00 0.00 14 GLY A O 2
ATOM 1987 N N . LYS A 1 16 ? -10.584 17.007 -26.217 1.00 0.00 15 LYS A N 2
ATOM 1988 C CA . LYS A 1 16 ? -11.532 17.904 -25.567 1.00 0.00 15 LYS A CA 2
ATOM 1989 C C . LYS A 1 16 ? -12.853 17.198 -25.287 1.00 0.00 15 LYS A C 2
ATOM 1990 O O . LYS A 1 16 ? -13.469 17.407 -24.242 1.00 0.00 15 LYS A O 2
ATOM 2009 N N . PHE A 1 17 ? -13.282 16.362 -26.226 1.00 0.00 16 PHE A N 2
ATOM 2010 C CA . PHE A 1 17 ? -14.582 15.709 -26.133 1.00 0.00 16 PHE A CA 2
ATOM 2011 C C . PHE A 1 17 ? -14.433 14.201 -25.977 1.00 0.00 16 PHE A C 2
ATOM 2012 O O . PHE A 1 17 ? -15.348 13.441 -26.294 1.00 0.00 16 PHE A O 2
ATOM 2029 N N . TYR A 1 18 ? -13.274 13.774 -25.486 1.00 0.00 17 TYR A N 2
ATOM 2030 C CA . TYR A 1 18 ? -13.015 12.359 -25.255 1.00 0.00 17 TYR A CA 2
ATOM 2031 C C . TYR A 1 18 ? -13.237 11.544 -26.523 1.00 0.00 17 TYR A C 2
ATOM 2032 O O . TYR A 1 18 ? -14.028 10.601 -26.535 1.00 0.00 17 TYR A O 2
ATOM 2050 N N . LYS A 1 19 ? -12.534 11.912 -27.588 1.00 0.00 18 LYS A N 2
ATOM 2051 C CA . LYS A 1 19 ? -12.728 11.284 -28.889 1.00 0.00 18 LYS A CA 2
ATOM 2052 C C . LYS A 1 19 ? -11.455 10.596 -29.364 1.00 0.00 18 LYS A C 2
ATOM 2053 O O . LYS A 1 19 ? -11.505 9.646 -30.144 1.00 0.00 18 LYS A O 2
ATOM 2072 N N . LYS A 1 20 ? -10.312 11.083 -28.890 1.00 0.00 19 LYS A N 2
ATOM 2073 C CA . LYS A 1 20 ? -9.025 10.715 -29.465 1.00 0.00 19 LYS A CA 2
ATOM 2074 C C . LYS A 1 20 ? -8.269 9.754 -28.556 1.00 0.00 19 LYS A C 2
ATOM 2075 O O . LYS A 1 20 ? -8.543 9.673 -27.358 1.00 0.00 19 LYS A O 2
ATOM 2094 N N . ASN A 1 21 ? -7.319 9.026 -29.132 1.00 0.00 20 ASN A N 2
ATOM 2095 C CA . ASN A 1 21 ? -6.395 8.214 -28.349 1.00 0.00 20 ASN A CA 2
ATOM 2096 C C . ASN A 1 21 ? -5.133 8.993 -28.005 1.00 0.00 20 ASN A C 2
ATOM 2097 O O . ASN A 1 21 ? -4.361 9.366 -28.888 1.00 0.00 20 ASN A O 2
ATOM 2108 N N . GLN A 1 22 ? -4.927 9.236 -26.715 1.00 0.00 21 GLN A N 2
ATOM 2109 C CA . GLN A 1 22 ? -3.803 10.044 -26.257 1.00 0.00 21 GLN A CA 2
ATOM 2110 C C . GLN A 1 22 ? -2.941 9.276 -25.263 1.00 0.00 21 GLN A C 2
ATOM 2111 O O . GLN A 1 22 ? -3.431 8.405 -24.544 1.00 0.00 21 GLN A O 2
ATOM 2125 N N . THR A 1 23 ? -1.654 9.604 -25.227 1.00 0.00 22 THR A N 2
ATOM 2126 C CA . THR A 1 23 ? -0.712 8.915 -24.352 1.00 0.00 22 THR A CA 2
ATOM 2127 C C . THR A 1 23 ? -0.575 9.634 -23.016 1.00 0.00 22 THR A C 2
ATOM 2128 O O . THR A 1 23 ? -0.391 10.849 -22.970 1.00 0.00 22 THR A O 2
ATOM 2139 N N . ARG A 1 24 ? -0.666 8.874 -21.929 1.00 0.00 23 ARG A N 2
ATOM 2140 C CA . ARG A 1 24 ? -0.504 9.428 -20.591 1.00 0.00 23 ARG A CA 2
ATOM 2141 C C . ARG A 1 24 ? 0.394 8.544 -19.734 1.00 0.00 23 ARG A C 2
ATOM 2142 O O . ARG A 1 24 ? 0.538 7.350 -19.995 1.00 0.00 23 ARG A O 2
ATOM 2163 N N . TYR A 1 25 ? 0.996 9.139 -18.709 1.00 0.00 24 TYR A N 2
ATOM 2164 C CA . TYR A 1 25 ? 1.900 8.413 -17.826 1.00 0.00 24 TYR A CA 2
ATOM 2165 C C . TYR A 1 25 ? 1.130 7.626 -16.774 1.00 0.00 24 TYR A C 2
ATOM 2166 O O . TYR A 1 25 ? 0.264 8.171 -16.089 1.00 0.00 24 TYR A O 2
ATOM 2184 N N . PHE A 1 26 ? 1.449 6.343 -16.649 1.00 0.00 25 PHE A N 2
ATOM 2185 C CA . PHE A 1 26 ? 0.787 5.479 -15.679 1.00 0.00 25 PHE A CA 2
ATOM 2186 C C . PHE A 1 26 ? 1.793 4.858 -14.719 1.00 0.00 25 PHE A C 2
ATOM 2187 O O . PHE A 1 26 ? 2.951 4.639 -15.073 1.00 0.00 25 PHE A O 2
ATOM 2204 N N . GLU A 1 27 ? 1.343 4.574 -13.501 1.00 0.00 26 GLU A N 2
ATOM 2205 C CA . GLU A 1 27 ? 2.110 3.751 -12.573 1.00 0.00 26 GLU A CA 2
ATOM 2206 C C . GLU A 1 27 ? 1.221 2.726 -11.882 1.00 0.00 26 GLU A C 2
ATOM 2207 O O . GLU A 1 27 ? 0.059 3.000 -11.582 1.00 0.00 26 GLU A O 2
ATOM 2219 N N . LEU A 1 28 ? 1.774 1.544 -11.630 1.00 0.00 27 LEU A N 2
ATOM 2220 C CA . LEU A 1 28 ? 1.048 0.493 -10.927 1.00 0.00 27 LEU A CA 2
ATOM 2221 C C . LEU A 1 28 ? 1.711 0.161 -9.597 1.00 0.00 27 LEU A C 2
ATOM 2222 O O . LEU A 1 28 ? 2.869 -0.257 -9.556 1.00 0.00 27 LEU A O 2
ATOM 2238 N N . ARG A 1 29 ? 0.971 0.350 -8.509 1.00 0.00 28 ARG A N 2
ATOM 2239 C CA . ARG A 1 29 ? 1.497 0.102 -7.172 1.00 0.00 28 ARG A CA 2
ATOM 2240 C C . ARG A 1 29 ? 0.491 -0.658 -6.317 1.00 0.00 28 ARG A C 2
ATOM 2241 O O . ARG A 1 29 ? -0.491 -0.087 -5.844 1.00 0.00 28 ARG A O 2
ATOM 2262 N N . GLY A 1 30 ? 0.741 -1.948 -6.123 1.00 0.00 29 GLY A N 2
ATOM 2263 C CA . GLY A 1 30 ? -0.228 -2.829 -5.483 1.00 0.00 29 GLY A CA 2
ATOM 2264 C C . GLY A 1 30 ? -1.562 -2.807 -6.217 1.00 0.00 29 GLY A C 2
ATOM 2265 O O . GLY A 1 30 ? -1.611 -2.943 -7.440 1.00 0.00 29 GLY A O 2
ATOM 2269 N N . PRO A 1 31 ? -2.643 -2.634 -5.465 1.00 0.00 30 PRO A N 2
ATOM 2270 C CA . PRO A 1 31 ? -3.984 -2.640 -6.037 1.00 0.00 30 PRO A CA 2
ATOM 2271 C C . PRO A 1 31 ? -4.356 -1.268 -6.585 1.00 0.00 30 PRO A C 2
ATOM 2272 O O . PRO A 1 31 ? -5.491 -1.043 -7.003 1.00 0.00 30 PRO A O 2
ATOM 2283 N N . MET A 1 32 ? -3.392 -0.354 -6.579 1.00 0.00 31 MET A N 2
ATOM 2284 C CA . MET A 1 32 ? -3.648 1.032 -6.952 1.00 0.00 31 MET A CA 2
ATOM 2285 C C . MET A 1 32 ? -3.094 1.342 -8.337 1.00 0.00 31 MET A C 2
ATOM 2286 O O . MET A 1 32 ? -1.922 1.087 -8.618 1.00 0.00 31 MET A O 2
ATOM 2300 N N . LEU A 1 33 ? -3.942 1.893 -9.199 1.00 0.00 32 LEU A N 2
ATOM 2301 C CA . LEU A 1 33 ? -3.485 2.483 -10.451 1.00 0.00 32 LEU A CA 2
ATOM 2302 C C . LEU A 1 33 ? -3.394 4.000 -10.346 1.00 0.00 32 LEU A C 2
ATOM 2303 O O . LEU A 1 33 ? -4.337 4.659 -9.907 1.00 0.00 32 LEU A O 2
ATOM 2319 N N . CYS A 1 34 ? -2.254 4.549 -10.749 1.00 0.00 33 CYS A N 2
ATOM 2320 C CA . CYS A 1 34 ? -2.082 5.995 -10.820 1.00 0.00 33 CYS A CA 2
ATOM 2321 C C . CYS A 1 34 ? -1.892 6.459 -12.258 1.00 0.00 33 CYS A C 2
ATOM 2322 O O . CYS A 1 34 ? -1.246 5.781 -13.059 1.00 0.00 33 CYS A O 2
ATOM 2330 N N . TYR A 1 35 ? -2.457 7.617 -12.581 1.00 0.00 34 TYR A N 2
ATOM 2331 C CA . TYR A 1 35 ? -2.221 8.251 -13.872 1.00 0.00 34 TYR A CA 2
ATOM 2332 C C . TYR A 1 35 ? -1.986 9.748 -13.716 1.00 0.00 34 TYR A C 2
ATOM 2333 O O . TYR A 1 35 ? -2.466 10.366 -12.766 1.00 0.00 34 TYR A O 2
ATOM 2351 N N . TRP A 1 36 ? -1.245 10.327 -14.655 1.00 0.00 35 TRP A N 2
ATOM 2352 C CA . TRP A 1 36 ? -1.010 11.766 -14.667 1.00 0.00 35 TRP A CA 2
ATOM 2353 C C . TRP A 1 36 ? -1.605 12.411 -15.912 1.00 0.00 35 TRP A C 2
ATOM 2354 O O . TRP A 1 36 ? -1.373 11.954 -17.031 1.00 0.00 35 TRP A O 2
ATOM 2375 N N . LYS A 1 37 ? -2.373 13.476 -15.711 1.00 0.00 36 LYS A N 2
ATOM 2376 C CA . LYS A 1 37 ? -2.788 14.340 -16.809 1.00 0.00 36 LYS A CA 2
ATOM 2377 C C . LYS A 1 37 ? -1.696 15.340 -17.165 1.00 0.00 36 LYS A C 2
ATOM 2378 O O . LYS A 1 37 ? -1.815 16.084 -18.138 1.00 0.00 36 LYS A O 2
ATOM 2397 N N . ARG A 1 38 ? -0.632 15.354 -16.370 1.00 0.00 37 ARG A N 2
ATOM 2398 C CA . ARG A 1 38 ? 0.477 16.275 -16.588 1.00 0.00 37 ARG A CA 2
ATOM 2399 C C . ARG A 1 38 ? 1.786 15.523 -16.795 1.00 0.00 37 ARG A C 2
ATOM 2400 O O . ARG A 1 38 ? 1.791 14.307 -16.983 1.00 0.00 37 ARG A O 2
ATOM 2421 N N . ARG A 1 39 ? 2.894 16.255 -16.762 1.00 0.00 38 ARG A N 2
ATOM 2422 C CA . ARG A 1 39 ? 4.207 15.669 -17.004 1.00 0.00 38 ARG A CA 2
ATOM 2423 C C . ARG A 1 39 ? 4.447 14.464 -16.103 1.00 0.00 38 ARG A C 2
ATOM 2424 O O . ARG A 1 39 ? 3.880 14.367 -15.016 1.00 0.00 38 ARG A O 2
ATOM 2445 N N . PRO A 1 40 ? 5.291 13.547 -16.563 1.00 0.00 39 PRO A N 2
ATOM 2446 C CA . PRO A 1 40 ? 5.654 12.375 -15.776 1.00 0.00 39 PRO A CA 2
ATOM 2447 C C . PRO A 1 40 ? 6.098 12.771 -14.373 1.00 0.00 39 PRO A C 2
ATOM 2448 O O . PRO A 1 40 ? 6.784 13.776 -14.190 1.00 0.00 39 PRO A O 2
ATOM 2459 N N . SER A 1 41 ? 5.703 11.975 -13.386 1.00 0.00 40 SER A N 2
ATOM 2460 C CA . SER A 1 41 ? 5.935 12.315 -11.987 1.00 0.00 40 SER A CA 2
ATOM 2461 C C . SER A 1 41 ? 7.401 12.645 -11.737 1.00 0.00 40 SER A C 2
ATOM 2462 O O . SER A 1 41 ? 8.273 11.788 -11.874 1.00 0.00 40 SER A O 2
ATOM 2470 N N . GLY A 1 42 ? 7.665 13.895 -11.370 1.00 0.00 41 GLY A N 2
ATOM 2471 C CA . GLY A 1 42 ? 8.971 14.279 -10.845 1.00 0.00 41 GLY A CA 2
ATOM 2472 C C . GLY A 1 42 ? 9.047 14.052 -9.341 1.00 0.00 41 GLY A C 2
ATOM 2473 O O . GLY A 1 42 ? 8.216 13.351 -8.766 1.00 0.00 41 GLY A O 2
ATOM 2477 N N . PRO A 1 43 ? 10.052 14.650 -8.708 1.00 0.00 42 PRO A N 2
ATOM 2478 C CA . PRO A 1 43 ? 10.232 14.524 -7.267 1.00 0.00 42 PRO A CA 2
ATOM 2479 C C . PRO A 1 43 ? 8.972 14.935 -6.515 1.00 0.00 42 PRO A C 2
ATOM 2480 O O . PRO A 1 43 ? 8.603 16.108 -6.498 1.00 0.00 42 PRO A O 2
ATOM 2491 N N . HIS A 1 44 ? 8.315 13.959 -5.896 1.00 0.00 43 HIS A N 2
ATOM 2492 C CA . HIS A 1 44 ? 7.156 14.232 -5.054 1.00 0.00 43 HIS A CA 2
ATOM 2493 C C . HIS A 1 44 ? 6.048 14.913 -5.846 1.00 0.00 43 HIS A C 2
ATOM 2494 O O . HIS A 1 44 ? 5.334 15.769 -5.324 1.00 0.00 43 HIS A O 2
ATOM 2507 N N . VAL A 1 45 ? 5.910 14.529 -7.110 1.00 0.00 44 VAL A N 2
ATOM 2508 C CA . VAL A 1 45 ? 4.816 15.015 -7.943 1.00 0.00 44 VAL A CA 2
ATOM 2509 C C . VAL A 1 45 ? 3.652 14.033 -7.953 1.00 0.00 44 VAL A C 2
ATOM 2510 O O . VAL A 1 45 ? 3.725 12.975 -8.578 1.00 0.00 44 VAL A O 2
ATOM 2523 N N . SER A 1 46 ? 2.578 14.389 -7.257 1.00 0.00 45 SER A N 2
ATOM 2524 C CA . SER A 1 46 ? 1.460 13.476 -7.052 1.00 0.00 45 SER A CA 2
ATOM 2525 C C . SER A 1 46 ? 0.691 13.247 -8.347 1.00 0.00 45 SER A C 2
ATOM 2526 O O . SER A 1 46 ? 0.719 14.079 -9.253 1.00 0.00 45 SER A O 2
ATOM 2534 N N . PRO A 1 47 ? 0.003 12.112 -8.427 1.00 0.00 46 PRO A N 2
ATOM 2535 C CA . PRO A 1 47 ? -0.859 11.818 -9.566 1.00 0.00 46 PRO A CA 2
ATOM 2536 C C . PRO A 1 47 ? -2.077 12.733 -9.584 1.00 0.00 46 PRO A C 2
ATOM 2537 O O . PRO A 1 47 ? -2.426 13.340 -8.570 1.00 0.00 46 PRO A O 2
ATOM 2548 N N . THR A 1 48 ? -2.722 12.828 -10.741 1.00 0.00 47 THR A N 2
ATOM 2549 C CA . THR A 1 48 ? -3.908 13.664 -10.891 1.00 0.00 47 THR A CA 2
ATOM 2550 C C . THR A 1 48 ? -5.183 12.847 -10.719 1.00 0.00 47 THR A C 2
ATOM 2551 O O . THR A 1 48 ? -6.282 13.332 -10.986 1.00 0.00 47 THR A O 2
ATOM 2562 N N . GLY A 1 49 ? -5.028 11.605 -10.273 1.00 0.00 48 GLY A N 2
ATOM 2563 C CA . GLY A 1 49 ? -6.162 10.706 -10.101 1.00 0.00 48 GLY A CA 2
ATOM 2564 C C . GLY A 1 49 ? -5.711 9.253 -10.049 1.00 0.00 48 GLY A C 2
ATOM 2565 O O . GLY A 1 49 ? -4.731 8.874 -10.691 1.00 0.00 48 GLY A O 2
ATOM 2569 N N . THR A 1 50 ? -6.430 8.442 -9.281 1.00 0.00 49 THR A N 2
ATOM 2570 C CA . THR A 1 50 ? -6.078 7.037 -9.108 1.00 0.00 49 THR A CA 2
ATOM 2571 C C . THR A 1 50 ? -7.301 6.141 -9.250 1.00 0.00 49 THR A C 2
ATOM 2572 O O . THR A 1 50 ? -8.437 6.601 -9.134 1.00 0.00 49 THR A O 2
ATOM 2583 N N . ILE A 1 51 ? -7.062 4.858 -9.502 1.00 0.00 50 ILE A N 2
ATOM 2584 C CA . ILE A 1 51 ? -8.118 3.854 -9.437 1.00 0.00 50 ILE A CA 2
ATOM 2585 C C . ILE A 1 51 ? -7.765 2.748 -8.450 1.00 0.00 50 ILE A C 2
ATOM 2586 O O . ILE A 1 51 ? -6.745 2.075 -8.596 1.00 0.00 50 ILE A O 2
ATOM 2602 N N . ASP A 1 52 ? -8.615 2.565 -7.446 1.00 0.00 51 ASP A N 2
ATOM 2603 C CA . ASP A 1 52 ? -8.360 1.586 -6.395 1.00 0.00 51 ASP A CA 2
ATOM 2604 C C . ASP A 1 52 ? -9.056 0.264 -6.694 1.00 0.00 51 ASP A C 2
ATOM 2605 O O . ASP A 1 52 ? -10.284 0.182 -6.685 1.00 0.00 51 ASP A O 2
ATOM 2614 N N . LEU A 1 53 ? -8.262 -0.768 -6.957 1.00 0.00 52 LEU A N 2
ATOM 2615 C CA . LEU A 1 53 ? -8.798 -2.055 -7.387 1.00 0.00 52 LEU A CA 2
ATOM 2616 C C . LEU A 1 53 ? -9.251 -2.888 -6.195 1.00 0.00 52 LEU A C 2
ATOM 2617 O O . LEU A 1 53 ? -8.704 -3.958 -5.928 1.00 0.00 52 LEU A O 2
ATOM 2633 N N . THR A 1 54 ? -10.256 -2.391 -5.480 1.00 0.00 53 THR A N 2
ATOM 2634 C CA . THR A 1 54 ? -10.812 -3.107 -4.339 1.00 0.00 53 THR A CA 2
ATOM 2635 C C . THR A 1 54 ? -11.784 -4.190 -4.787 1.00 0.00 53 THR A C 2
ATOM 2636 O O . THR A 1 54 ? -12.104 -5.104 -4.027 1.00 0.00 53 THR A O 2
ATOM 2647 N N . ASN A 1 55 ? -12.252 -4.081 -6.026 1.00 0.00 54 ASN A N 2
ATOM 2648 C CA . ASN A 1 55 ? -13.090 -5.115 -6.622 1.00 0.00 54 ASN A CA 2
ATOM 2649 C C . ASN A 1 55 ? -13.021 -5.071 -8.143 1.00 0.00 54 ASN A C 2
ATOM 2650 O O . ASN A 1 55 ? -13.678 -4.248 -8.781 1.00 0.00 54 ASN A O 2
ATOM 2661 N N . ALA A 1 56 ? -12.222 -5.962 -8.720 1.00 0.00 55 ALA A N 2
ATOM 2662 C CA . ALA A 1 56 ? -11.868 -5.873 -10.132 1.00 0.00 55 ALA A CA 2
ATOM 2663 C C . ALA A 1 56 ? -11.473 -7.236 -10.687 1.00 0.00 55 ALA A C 2
ATOM 2664 O O . ALA A 1 56 ? -10.977 -8.094 -9.958 1.00 0.00 55 ALA A O 2
ATOM 2671 N N . ARG A 1 57 ? -11.696 -7.428 -11.983 1.00 0.00 56 ARG A N 2
ATOM 2672 C CA . ARG A 1 57 ? -11.197 -8.608 -12.680 1.00 0.00 56 ARG A CA 2
ATOM 2673 C C . ARG A 1 57 ? -10.461 -8.222 -13.956 1.00 0.00 56 ARG A C 2
ATOM 2674 O O . ARG A 1 57 ? -10.717 -7.169 -14.538 1.00 0.00 56 ARG A O 2
ATOM 2695 N N . PHE A 1 58 ? -9.544 -9.083 -14.387 1.00 0.00 57 PHE A N 2
ATOM 2696 C CA . PHE A 1 58 ? -8.831 -8.878 -15.641 1.00 0.00 57 PHE A CA 2
ATOM 2697 C C . PHE A 1 58 ? -9.571 -9.524 -16.806 1.00 0.00 57 PHE A C 2
ATOM 2698 O O . PHE A 1 58 ? -9.919 -10.704 -16.756 1.00 0.00 57 PHE A O 2
ATOM 2715 N N . VAL A 1 59 ? -9.808 -8.744 -17.856 1.00 0.00 58 VAL A N 2
ATOM 2716 C CA . VAL A 1 59 ? -10.453 -9.255 -19.060 1.00 0.00 58 VAL A CA 2
ATOM 2717 C C . VAL A 1 59 ? -9.579 -9.036 -20.288 1.00 0.00 58 VAL A C 2
ATOM 2718 O O . VAL A 1 59 ? -9.071 -7.938 -20.514 1.00 0.00 58 VAL A O 2
ATOM 2731 N N . GLU A 1 60 ? -9.407 -10.090 -21.079 1.00 0.00 59 GLU A N 2
ATOM 2732 C CA . GLU A 1 60 ? -8.588 -10.017 -22.284 1.00 0.00 59 GLU A CA 2
ATOM 2733 C C . GLU A 1 60 ? -9.342 -9.345 -23.424 1.00 0.00 59 GLU A C 2
ATOM 2734 O O . GLU A 1 60 ? -10.568 -9.425 -23.501 1.00 0.00 59 GLU A O 2
ATOM 2746 N N . ASN A 1 61 ? -8.603 -8.682 -24.306 1.00 0.00 60 ASN A N 2
ATOM 2747 C CA . ASN A 1 61 ? -9.165 -8.185 -25.557 1.00 0.00 60 ASN A CA 2
ATOM 2748 C C . ASN A 1 61 ? -8.697 -9.019 -26.741 1.00 0.00 60 ASN A C 2
ATOM 2749 O O . ASN A 1 61 ? -7.548 -8.912 -27.172 1.00 0.00 60 ASN A O 2
ATOM 2760 N N . PRO A 1 62 ? -9.592 -9.850 -27.264 1.00 0.00 61 PRO A N 2
ATOM 2761 C CA . PRO A 1 62 ? -9.229 -10.817 -28.294 1.00 0.00 61 PRO A CA 2
ATOM 2762 C C . PRO A 1 62 ? -9.067 -10.144 -29.650 1.00 0.00 61 PRO A C 2
ATOM 2763 O O . PRO A 1 62 ? -8.613 -10.764 -30.611 1.00 0.00 61 PRO A O 2
ATOM 2774 N N . LYS A 1 63 ? -9.443 -8.872 -29.722 1.00 0.00 62 LYS A N 2
ATOM 2775 C CA . LYS A 1 63 ? -9.360 -8.117 -30.966 1.00 0.00 62 LYS A CA 2
ATOM 2776 C C . LYS A 1 63 ? -8.098 -7.264 -31.010 1.00 0.00 62 LYS A C 2
ATOM 2777 O O . LYS A 1 63 ? -7.728 -6.739 -32.061 1.00 0.00 62 LYS A O 2
ATOM 2796 N N . ASP A 1 64 ? -7.442 -7.129 -29.863 1.00 0.00 63 ASP A N 2
ATOM 2797 C CA . ASP A 1 64 ? -6.280 -6.256 -29.743 1.00 0.00 63 ASP A CA 2
ATOM 2798 C C . ASP A 1 64 ? -5.367 -6.707 -28.611 1.00 0.00 63 ASP A C 2
ATOM 2799 O O . ASP A 1 64 ? -5.588 -6.366 -27.449 1.00 0.00 63 ASP A O 2
ATOM 2808 N N . PRO A 1 65 ? -4.339 -7.475 -28.956 1.00 0.00 64 PRO A N 2
ATOM 2809 C CA . PRO A 1 65 ? -3.427 -8.027 -27.963 1.00 0.00 64 PRO A CA 2
ATOM 2810 C C . PRO A 1 65 ? -2.768 -6.924 -27.146 1.00 0.00 64 PRO A C 2
ATOM 2811 O O . PRO A 1 65 ? -2.253 -7.169 -26.054 1.00 0.00 64 PRO A O 2
ATOM 2822 N N . ARG A 1 66 ? -2.786 -5.708 -27.680 1.00 0.00 65 ARG A N 2
ATOM 2823 C CA . ARG A 1 66 ? -2.116 -4.580 -27.043 1.00 0.00 65 ARG A CA 2
ATOM 2824 C C . ARG A 1 66 ? -2.978 -3.977 -25.942 1.00 0.00 65 ARG A C 2
ATOM 2825 O O . ARG A 1 66 ? -2.492 -3.216 -25.107 1.00 0.00 65 ARG A O 2
ATOM 2846 N N . SER A 1 67 ? -4.262 -4.322 -25.947 1.00 0.00 66 SER A N 2
ATOM 2847 C CA . SER A 1 67 ? -5.221 -3.715 -25.032 1.00 0.00 66 SER A CA 2
ATOM 2848 C C . SER A 1 67 ? -5.797 -4.750 -24.074 1.00 0.00 66 SER A C 2
ATOM 2849 O O . SER A 1 67 ? -5.871 -5.936 -24.396 1.00 0.00 66 SER A O 2
ATOM 2857 N N . TRP A 1 68 ? -6.207 -4.294 -22.895 1.00 0.00 67 TRP A N 2
ATOM 2858 C CA . TRP A 1 68 ? -6.892 -5.152 -21.937 1.00 0.00 67 TRP A CA 2
ATOM 2859 C C . TRP A 1 68 ? -7.802 -4.342 -21.023 1.00 0.00 67 TRP A C 2
ATOM 2860 O O . TRP A 1 68 ? -7.619 -3.136 -20.859 1.00 0.00 67 TRP A O 2
ATOM 2881 N N . THR A 1 69 ? -8.785 -5.011 -20.429 1.00 0.00 68 THR A N 2
ATOM 2882 C CA . THR A 1 69 ? -9.863 -4.327 -19.727 1.00 0.00 68 THR A CA 2
ATOM 2883 C C . THR A 1 69 ? -9.872 -4.684 -18.246 1.00 0.00 68 THR A C 2
ATOM 2884 O O . THR A 1 69 ? -9.694 -5.846 -17.878 1.00 0.00 68 THR A O 2
ATOM 2895 N N . ILE A 1 70 ? -10.078 -3.681 -17.401 1.00 0.00 69 ILE A N 2
ATOM 2896 C CA . ILE A 1 70 ? -10.310 -3.910 -15.981 1.00 0.00 69 ILE A CA 2
ATOM 2897 C C . ILE A 1 70 ? -11.669 -3.372 -15.550 1.00 0.00 69 ILE A C 2
ATOM 2898 O O . ILE A 1 70 ? -11.981 -2.201 -15.766 1.00 0.00 69 ILE A O 2
ATOM 2914 N N . GLU A 1 71 ? -12.474 -4.235 -14.939 1.00 0.00 70 GLU A N 2
ATOM 2915 C CA . GLU A 1 71 ? -13.834 -3.875 -14.559 1.00 0.00 70 GLU A CA 2
ATOM 2916 C C . GLU A 1 71 ? -14.247 -4.570 -13.267 1.00 0.00 70 GLU A C 2
ATOM 2917 O O . GLU A 1 71 ? -13.656 -5.577 -12.876 1.00 0.00 70 GLU A O 2
ATOM 2929 N N . GLY A 1 72 ? -15.265 -4.027 -12.608 1.00 0.00 71 GLY A N 2
ATOM 2930 C CA . GLY A 1 72 ? -15.721 -4.558 -11.329 1.00 0.00 71 GLY A CA 2
ATOM 2931 C C . GLY A 1 72 ? -16.502 -3.512 -10.545 1.00 0.00 71 GLY A C 2
ATOM 2932 O O . GLY A 1 72 ? -16.849 -2.457 -11.074 1.00 0.00 71 GLY A O 2
ATOM 2936 N N . ASP A 1 73 ? -16.776 -3.812 -9.279 1.00 0.00 72 ASP A N 2
ATOM 2937 C CA . ASP A 1 73 ? -17.649 -2.975 -8.466 1.00 0.00 72 ASP A CA 2
ATOM 2938 C C . ASP A 1 73 ? -16.923 -1.726 -7.982 1.00 0.00 72 ASP A C 2
ATOM 2939 O O . ASP A 1 73 ? -17.536 -0.820 -7.417 1.00 0.00 72 ASP A O 2
ATOM 2948 N N . HIS A 1 74 ? -15.615 -1.683 -8.211 1.00 0.00 73 HIS A N 2
ATOM 2949 C CA . HIS A 1 74 ? -14.800 -0.552 -7.784 1.00 0.00 73 HIS A CA 2
ATOM 2950 C C . HIS A 1 74 ? -15.011 0.652 -8.692 1.00 0.00 73 HIS A C 2
ATOM 2951 O O . HIS A 1 74 ? -14.592 1.765 -8.371 1.00 0.00 73 HIS A O 2
ATOM 2964 N N . LEU A 1 75 ? -15.661 0.424 -9.828 1.00 0.00 74 LEU A N 2
ATOM 2965 C CA . LEU A 1 75 ? -15.968 1.498 -10.764 1.00 0.00 74 LEU A CA 2
ATOM 2966 C C . LEU A 1 75 ? -17.436 1.472 -11.171 1.00 0.00 74 LEU A C 2
ATOM 2967 O O . LEU A 1 75 ? -18.075 0.420 -11.159 1.00 0.00 74 LEU A O 2
ATOM 2983 N N . SER A 1 76 ? -17.966 2.636 -11.531 1.00 0.00 75 SER A N 2
ATOM 2984 C CA . SER A 1 76 ? -19.289 2.721 -12.137 1.00 0.00 75 SER A CA 2
ATOM 2985 C C . SER A 1 76 ? -19.231 2.429 -13.631 1.00 0.00 75 SER A C 2
ATOM 2986 O O . SER A 1 76 ? -20.264 2.320 -14.292 1.00 0.00 75 SER A O 2
ATOM 2994 N N . LYS A 1 77 ? -18.018 2.301 -14.157 1.00 0.00 76 LYS A N 2
ATOM 2995 C CA . LYS A 1 77 ? -17.821 2.077 -15.585 1.00 0.00 76 LYS A CA 2
ATOM 2996 C C . LYS A 1 77 ? -16.637 1.153 -15.840 1.00 0.00 76 LYS A C 2
ATOM 2997 O O . LYS A 1 77 ? -15.716 1.070 -15.026 1.00 0.00 76 LYS A O 2
ATOM 3016 N N . THR A 1 78 ? -16.667 0.462 -16.973 1.00 0.00 77 THR A N 2
ATOM 3017 C CA . THR A 1 78 ? -15.522 -0.323 -17.422 1.00 0.00 77 THR A CA 2
ATOM 3018 C C . THR A 1 78 ? -14.370 0.577 -17.850 1.00 0.00 77 THR A C 2
ATOM 3019 O O . THR A 1 78 ? -14.574 1.579 -18.535 1.00 0.00 77 THR A O 2
ATOM 3030 N N . PHE A 1 79 ? -13.160 0.213 -17.441 1.00 0.00 78 PHE A N 2
ATOM 3031 C CA . PHE A 1 79 ? -11.968 0.972 -17.806 1.00 0.00 78 PHE A CA 2
ATOM 3032 C C . PHE A 1 79 ? -10.983 0.109 -18.585 1.00 0.00 78 PHE A C 2
ATOM 3033 O O . PHE A 1 79 ? -10.543 -0.935 -18.103 1.00 0.00 78 PHE A O 2
ATOM 3050 N N . THR A 1 80 ? -10.641 0.552 -19.790 1.00 0.00 79 THR A N 2
ATOM 3051 C CA . THR A 1 80 ? -9.771 -0.218 -20.669 1.00 0.00 79 THR A CA 2
ATOM 3052 C C . THR A 1 80 ? -8.424 0.469 -20.852 1.00 0.00 79 THR A C 2
ATOM 3053 O O . THR A 1 80 ? -8.358 1.680 -21.063 1.00 0.00 79 THR A O 2
ATOM 3064 N N . LEU A 1 81 ? -7.351 -0.311 -20.770 1.00 0.00 80 LEU A N 2
ATOM 3065 C CA . LEU A 1 81 ? -6.009 0.203 -21.019 1.00 0.00 80 LEU A CA 2
ATOM 3066 C C . LEU A 1 81 ? -5.487 -0.253 -22.375 1.00 0.00 80 LEU A C 2
ATOM 3067 O O . LEU A 1 81 ? -5.687 -1.401 -22.773 1.00 0.00 80 LEU A O 2
ATOM 3083 N N . THR A 1 82 ? -4.818 0.652 -23.081 1.00 0.00 81 THR A N 2
ATOM 3084 C CA . THR A 1 82 ? -4.136 0.305 -24.322 1.00 0.00 81 THR A CA 2
ATOM 3085 C C . THR A 1 82 ? -2.646 0.612 -24.236 1.00 0.00 81 THR A C 2
ATOM 3086 O O . THR A 1 82 ? -2.251 1.730 -23.908 1.00 0.00 81 THR A O 2
ATOM 3097 N N . ALA A 1 83 ? -1.824 -0.388 -24.535 1.00 0.00 82 ALA A N 2
ATOM 3098 C CA . ALA A 1 83 ? -0.376 -0.216 -24.531 1.00 0.00 82 ALA A CA 2
ATOM 3099 C C . ALA A 1 83 ? 0.169 -0.102 -25.949 1.00 0.00 82 ALA A C 2
ATOM 3100 O O . ALA A 1 83 ? -0.551 -0.332 -26.920 1.00 0.00 82 ALA A O 2
ATOM 3107 N N . ASP A 1 84 ? 1.444 0.255 -26.061 1.00 0.00 83 ASP A N 2
ATOM 3108 C CA . ASP A 1 84 ? 2.113 0.312 -27.354 1.00 0.00 83 ASP A CA 2
ATOM 3109 C C . ASP A 1 84 ? 2.592 -1.068 -27.788 1.00 0.00 83 ASP A C 2
ATOM 3110 O O . ASP A 1 84 ? 2.558 -1.404 -28.972 1.00 0.00 83 ASP A O 2
ATOM 3119 N N . THR A 1 85 ? 3.039 -1.863 -26.822 1.00 0.00 84 THR A N 2
ATOM 3120 C CA . THR A 1 85 ? 3.553 -3.198 -27.107 1.00 0.00 84 THR A CA 2
ATOM 3121 C C . THR A 1 85 ? 2.825 -4.255 -26.287 1.00 0.00 84 THR A C 2
ATOM 3122 O O . THR A 1 85 ? 2.253 -3.956 -25.238 1.00 0.00 84 THR A O 2
ATOM 3133 N N . GLU A 1 86 ? 2.847 -5.492 -26.771 1.00 0.00 85 GLU A N 2
ATOM 3134 C CA . GLU A 1 86 ? 2.303 -6.619 -26.022 1.00 0.00 85 GLU A CA 2
ATOM 3135 C C . GLU A 1 86 ? 3.087 -6.856 -24.738 1.00 0.00 85 GLU A C 2
ATOM 3136 O O . GLU A 1 86 ? 2.533 -7.311 -23.737 1.00 0.00 85 GLU A O 2
ATOM 3148 N N . GLU A 1 87 ? 4.378 -6.545 -24.772 1.00 0.00 86 GLU A N 2
ATOM 3149 C CA . GLU A 1 87 ? 5.235 -6.702 -23.604 1.00 0.00 86 GLU A CA 2
ATOM 3150 C C . GLU A 1 87 ? 4.775 -5.809 -22.459 1.00 0.00 86 GLU A C 2
ATOM 3151 O O . GLU A 1 87 ? 4.786 -6.216 -21.298 1.00 0.00 86 GLU A O 2
ATOM 3163 N N . GLN A 1 88 ? 4.370 -4.588 -22.795 1.00 0.00 87 GLN A N 2
ATOM 3164 C CA . GLN A 1 88 ? 3.796 -3.675 -21.814 1.00 0.00 87 GLN A CA 2
ATOM 3165 C C . GLN A 1 88 ? 2.510 -4.237 -21.223 1.00 0.00 87 GLN A C 2
ATOM 3166 O O . GLN A 1 88 ? 2.288 -4.170 -20.015 1.00 0.00 87 GLN A O 2
ATOM 3180 N N . ARG A 1 89 ? 1.663 -4.791 -22.085 1.00 0.00 88 ARG A N 2
ATOM 3181 C CA . ARG A 1 89 ? 0.419 -5.411 -21.645 1.00 0.00 88 ARG A CA 2
ATOM 3182 C C . ARG A 1 89 ? 0.686 -6.546 -20.664 1.00 0.00 88 ARG A C 2
ATOM 3183 O O . ARG A 1 89 ? 0.163 -6.551 -19.549 1.00 0.00 88 ARG A O 2
ATOM 3204 N N . GLU A 1 90 ? 1.501 -7.507 -21.087 1.00 0.00 89 GLU A N 2
ATOM 3205 C CA . GLU A 1 90 ? 1.771 -8.691 -20.281 1.00 0.00 89 GLU A CA 2
ATOM 3206 C C . GLU A 1 90 ? 2.378 -8.316 -18.936 1.00 0.00 89 GLU A C 2
ATOM 3207 O O . GLU A 1 90 ? 1.957 -8.816 -17.892 1.00 0.00 89 GLU A O 2
ATOM 3219 N N . ALA A 1 91 ? 3.370 -7.433 -18.966 1.00 0.00 90 ALA A N 2
ATOM 3220 C CA . ALA A 1 91 ? 4.071 -7.027 -17.754 1.00 0.00 90 ALA A CA 2
ATOM 3221 C C . ALA A 1 91 ? 3.113 -6.406 -16.745 1.00 0.00 90 ALA A C 2
ATOM 3222 O O . ALA A 1 91 ? 3.140 -6.742 -15.561 1.00 0.00 90 ALA A O 2
ATOM 3229 N N . TRP A 1 92 ? 2.268 -5.498 -17.221 1.00 0.00 91 TRP A N 2
ATOM 3230 C CA . TRP A 1 92 ? 1.294 -4.833 -16.362 1.00 0.00 91 TRP A CA 2
ATOM 3231 C C . TRP A 1 92 ? 0.355 -5.840 -15.711 1.00 0.00 91 TRP A C 2
ATOM 3232 O O . TRP A 1 92 ? 0.178 -5.840 -14.493 1.00 0.00 91 TRP A O 2
ATOM 3253 N N . VAL A 1 93 ? -0.244 -6.698 -16.530 1.00 0.00 92 VAL A N 2
ATOM 3254 C CA . VAL A 1 93 ? -1.299 -7.590 -16.066 1.00 0.00 92 VAL A CA 2
ATOM 3255 C C . VAL A 1 93 ? -0.769 -8.580 -15.036 1.00 0.00 92 VAL A C 2
ATOM 3256 O O . VAL A 1 93 ? -1.414 -8.835 -14.018 1.00 0.00 92 VAL A O 2
ATOM 3269 N N . ARG A 1 94 ? 0.408 -9.134 -15.305 1.00 0.00 93 ARG A N 2
ATOM 3270 C CA . ARG A 1 94 ? 1.029 -10.092 -14.399 1.00 0.00 93 ARG A CA 2
ATOM 3271 C C . ARG A 1 94 ? 1.284 -9.473 -13.031 1.00 0.00 93 ARG A C 2
ATOM 3272 O O . ARG A 1 94 ? 0.982 -10.073 -12.000 1.00 0.00 93 ARG A O 2
ATOM 3293 N N . GLU A 1 95 ? 1.844 -8.268 -13.029 1.00 0.00 94 GLU A N 2
ATOM 3294 C CA . GLU A 1 95 ? 2.124 -7.556 -11.788 1.00 0.00 94 GLU A CA 2
ATOM 3295 C C . GLU A 1 95 ? 0.838 -7.218 -11.045 1.00 0.00 94 GLU A C 2
ATOM 3296 O O . GLU A 1 95 ? 0.785 -7.277 -9.817 1.00 0.00 94 GLU A O 2
ATOM 3308 N N . MET A 1 96 ? -0.199 -6.863 -11.797 1.00 0.00 95 MET A N 2
ATOM 3309 C CA . MET A 1 96 ? -1.516 -6.618 -11.221 1.00 0.00 95 MET A CA 2
ATOM 3310 C C . MET A 1 96 ? -2.108 -7.896 -10.641 1.00 0.00 95 MET A C 2
ATOM 3311 O O . MET A 1 96 ? -2.681 -7.887 -9.551 1.00 0.00 95 MET A O 2
ATOM 3325 N N . SER A 1 97 ? -1.969 -8.995 -11.375 1.00 0.00 96 SER A N 2
ATOM 3326 C CA . SER A 1 97 ? -2.583 -10.258 -10.988 1.00 0.00 96 SER A CA 2
ATOM 3327 C C . SER A 1 97 ? -2.034 -10.753 -9.656 1.00 0.00 96 SER A C 2
ATOM 3328 O O . SER A 1 97 ? -2.759 -11.342 -8.855 1.00 0.00 96 SER A O 2
ATOM 3336 N N . LYS A 1 98 ? -0.748 -10.510 -9.426 1.00 0.00 97 LYS A N 2
ATOM 3337 C CA . LYS A 1 98 ? -0.070 -11.031 -8.244 1.00 0.00 97 LYS A CA 2
ATOM 3338 C C . LYS A 1 98 ? -0.464 -10.254 -6.995 1.00 0.00 97 LYS A C 2
ATOM 3339 O O . LYS A 1 98 ? -0.020 -10.568 -5.891 1.00 0.00 97 LYS A O 2
ATOM 3358 N N . VAL A 1 99 ? -1.302 -9.239 -7.176 1.00 0.00 98 VAL A N 2
ATOM 3359 C CA . VAL A 1 99 ? -1.748 -8.407 -6.065 1.00 0.00 98 VAL A CA 2
ATOM 3360 C C . VAL A 1 99 ? -2.835 -9.104 -5.256 1.00 0.00 98 VAL A C 2
ATOM 3361 O O . VAL A 1 99 ? -3.048 -8.790 -4.085 1.00 0.00 98 VAL A O 2
ATOM 3374 N N . LYS A 1 100 ? -3.519 -10.052 -5.887 1.00 0.00 99 LYS A N 2
ATOM 3375 C CA . LYS A 1 100 ? -4.678 -10.694 -5.280 1.00 0.00 99 LYS A CA 2
ATOM 3376 C C . LYS A 1 100 ? -4.304 -11.390 -3.978 1.00 0.00 99 LYS A C 2
ATOM 3377 O O . LYS A 1 100 ? -3.171 -11.839 -3.807 1.00 0.00 99 LYS A O 2
ATOM 3396 N N . PRO A 1 101 ? -5.262 -11.476 -3.061 1.00 0.00 100 PRO A N 2
ATOM 3397 C CA . PRO A 1 101 ? -5.030 -12.104 -1.767 1.00 0.00 100 PRO A CA 2
ATOM 3398 C C . PRO A 1 101 ? -4.470 -13.512 -1.930 1.00 0.00 100 PRO A C 2
ATOM 3399 O O . PRO A 1 101 ? -4.784 -14.207 -2.896 1.00 0.00 100 PRO A O 2
ATOM 3410 N N . GLU A 1 102 ? -3.638 -13.926 -0.981 1.00 0.00 101 GLU A N 2
ATOM 3411 C CA . GLU A 1 102 ? -2.987 -15.229 -1.047 1.00 0.00 101 GLU A CA 2
ATOM 3412 C C . GLU A 1 102 ? -4.011 -16.356 -1.079 1.00 0.00 101 GLU A C 2
ATOM 3413 O O . GLU A 1 102 ? -3.747 -17.433 -1.612 1.00 0.00 101 GLU A O 2
ATOM 3425 N N . ASN A 1 103 ? -5.182 -16.100 -0.503 1.00 0.00 102 ASN A N 2
ATOM 3426 C CA . ASN A 1 103 ? -6.228 -17.112 -0.413 1.00 0.00 102 ASN A CA 2
ATOM 3427 C C . ASN A 1 103 ? -7.223 -16.981 -1.559 1.00 0.00 102 ASN A C 2
ATOM 3428 O O . ASN A 1 103 ? -8.277 -17.617 -1.555 1.00 0.00 102 ASN A O 2
ATOM 3439 N N . ARG A 1 104 ? -6.881 -16.154 -2.541 1.00 0.00 103 ARG A N 2
ATOM 3440 C CA . ARG A 1 104 ? -7.743 -15.939 -3.697 1.00 0.00 103 ARG A CA 2
ATOM 3441 C C . ARG A 1 104 ? -7.387 -16.887 -4.834 1.00 0.00 103 ARG A C 2
ATOM 3442 O O . ARG A 1 104 ? -6.235 -16.953 -5.263 1.00 0.00 103 ARG A O 2
ATOM 3463 N N . GLU A 1 105 ? -8.383 -17.622 -5.318 1.00 0.00 104 GLU A N 2
ATOM 3464 C CA . GLU A 1 105 ? -8.165 -18.609 -6.369 1.00 0.00 104 GLU A CA 2
ATOM 3465 C C . GLU A 1 105 ? -7.729 -17.943 -7.668 1.00 0.00 104 GLU A C 2
ATOM 3466 O O . GLU A 1 105 ? -7.161 -18.590 -8.548 1.00 0.00 104 GLU A O 2
ATOM 3478 N N . GLN A 1 106 ? -7.999 -16.647 -7.781 1.00 0.00 105 GLN A N 2
ATOM 3479 C CA . GLN A 1 106 ? -7.704 -15.908 -9.003 1.00 0.00 105 GLN A CA 2
ATOM 3480 C C . GLN A 1 106 ? -6.272 -15.390 -9.003 1.00 0.00 105 GLN A C 2
ATOM 3481 O O . GLN A 1 106 ? -5.836 -14.739 -9.953 1.00 0.00 105 GLN A O 2
ATOM 3495 N N . LEU A 1 107 ? -5.543 -15.683 -7.932 1.00 0.00 106 LEU A N 2
ATOM 3496 C CA . LEU A 1 107 ? -4.161 -15.237 -7.800 1.00 0.00 106 LEU A CA 2
ATOM 3497 C C . LEU A 1 107 ? -3.223 -16.088 -8.646 1.00 0.00 106 LEU A C 2
ATOM 3498 O O . LEU A 1 107 ? -3.172 -17.308 -8.497 1.00 0.00 106 LEU A O 2
ATOM 3514 N N . GLU A 1 108 ? -2.483 -15.435 -9.537 1.00 0.00 107 GLU A N 2
ATOM 3515 C CA . GLU A 1 108 ? -1.479 -16.117 -10.345 1.00 0.00 107 GLU A CA 2
ATOM 3516 C C . GLU A 1 108 ? -0.391 -16.730 -9.472 1.00 0.00 107 GLU A C 2
ATOM 3517 O O . GLU A 1 108 ? 0.097 -16.096 -8.536 1.00 0.00 107 GLU A O 2
ATOM 3529 N N . HIS A 1 109 ? -0.016 -17.965 -9.783 1.00 0.00 108 HIS A N 2
ATOM 3530 C CA . HIS A 1 109 ? 1.030 -18.659 -9.041 1.00 0.00 108 HIS A CA 2
ATOM 3531 C C . HIS A 1 109 ? 2.393 -18.026 -9.290 1.00 0.00 108 HIS A C 2
ATOM 3532 O O . HIS A 1 109 ? 2.708 -17.027 -8.704 1.00 0.00 108 HIS A O 2
ATOM 3545 N N . MET A 1 1 ? 13.480 -5.053 -4.951 1.00 0.00 0 MET A N 3
ATOM 3546 C CA . MET A 1 1 ? 12.565 -4.448 -3.991 1.00 0.00 0 MET A CA 3
ATOM 3547 C C . MET A 1 1 ? 12.298 -2.987 -4.330 1.00 0.00 0 MET A C 3
ATOM 3548 O O . MET A 1 1 ? 13.171 -2.291 -4.851 1.00 0.00 0 MET A O 3
ATOM 3564 N N . GLY A 1 2 ? 11.087 -2.527 -4.032 1.00 0.00 1 GLY A N 3
ATOM 3565 C CA . GLY A 1 2 ? 10.705 -1.146 -4.301 1.00 0.00 1 GLY A CA 3
ATOM 3566 C C . GLY A 1 2 ? 9.220 -0.926 -4.044 1.00 0.00 1 GLY A C 3
ATOM 3567 O O . GLY A 1 2 ? 8.492 -1.861 -3.709 1.00 0.00 1 GLY A O 3
ATOM 3571 N N . SER A 1 3 ? 8.774 0.316 -4.203 1.00 0.00 2 SER A N 3
ATOM 3572 C CA . SER A 1 3 ? 7.376 0.663 -3.979 1.00 0.00 2 SER A CA 3
ATOM 3573 C C . SER A 1 3 ? 6.575 0.576 -5.272 1.00 0.00 2 SER A C 3
ATOM 3574 O O . SER A 1 3 ? 5.360 0.778 -5.276 1.00 0.00 2 SER A O 3
ATOM 3582 N N . VAL A 1 4 ? 7.262 0.275 -6.369 1.00 0.00 3 VAL A N 3
ATOM 3583 C CA . VAL A 1 4 ? 6.625 0.215 -7.680 1.00 0.00 3 VAL A CA 3
ATOM 3584 C C . VAL A 1 4 ? 6.825 -1.149 -8.328 1.00 0.00 3 VAL A C 3
ATOM 3585 O O . VAL A 1 4 ? 7.942 -1.665 -8.379 1.00 0.00 3 VAL A O 3
ATOM 3598 N N . GLU A 1 5 ? 5.737 -1.728 -8.823 1.00 0.00 4 GLU A N 3
ATOM 3599 C CA . GLU A 1 5 ? 5.797 -3.017 -9.503 1.00 0.00 4 GLU A CA 3
ATOM 3600 C C . GLU A 1 5 ? 5.893 -2.838 -11.012 1.00 0.00 4 GLU A C 3
ATOM 3601 O O . GLU A 1 5 ? 6.462 -3.677 -11.711 1.00 0.00 4 GLU A O 3
ATOM 3613 N N . TYR A 1 6 ? 5.332 -1.742 -11.511 1.00 0.00 5 TYR A N 3
ATOM 3614 C CA . TYR A 1 6 ? 5.346 -1.456 -12.940 1.00 0.00 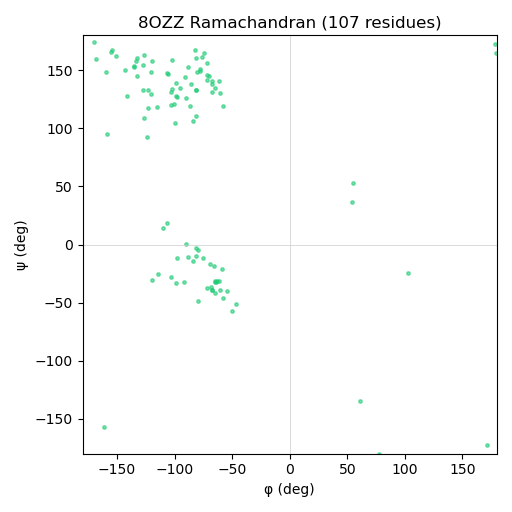5 TYR A CA 3
ATOM 3615 C C . TYR A 1 6 ? 5.286 0.043 -13.203 1.00 0.00 5 TYR A C 3
ATOM 3616 O O . TYR A 1 6 ? 4.641 0.787 -12.464 1.00 0.00 5 TYR A O 3
ATOM 3634 N N . SER A 1 7 ? 5.962 0.481 -14.259 1.00 0.00 6 SER A N 3
ATOM 3635 C CA . SER A 1 7 ? 5.837 1.854 -14.734 1.00 0.00 6 SER A CA 3
ATOM 3636 C C . SER A 1 7 ? 6.032 1.935 -16.242 1.00 0.00 6 SER A C 3
ATOM 3637 O O . SER A 1 7 ? 6.681 1.077 -16.842 1.00 0.00 6 SER A O 3
ATOM 3645 N N . GLY A 1 8 ? 5.468 2.972 -16.853 1.00 0.00 7 GLY A N 3
ATOM 3646 C CA . GLY A 1 8 ? 5.666 3.225 -18.275 1.00 0.00 7 GLY A CA 3
ATOM 3647 C C . GLY A 1 8 ? 4.602 4.169 -18.820 1.00 0.00 7 GLY A C 3
ATOM 3648 O O . GLY A 1 8 ? 3.817 4.739 -18.062 1.00 0.00 7 GLY A O 3
ATOM 3652 N N . TYR A 1 9 ? 4.582 4.331 -20.138 1.00 0.00 8 TYR A N 3
ATOM 3653 C CA . TYR A 1 9 ? 3.643 5.243 -20.783 1.00 0.00 8 TYR A CA 3
ATOM 3654 C C . TYR A 1 9 ? 2.630 4.480 -21.629 1.00 0.00 8 TYR A C 3
ATOM 3655 O O . TYR A 1 9 ? 3.000 3.657 -22.465 1.00 0.00 8 TYR A O 3
ATOM 3673 N N . LEU A 1 10 ? 1.351 4.762 -21.405 1.00 0.00 9 LEU A N 3
ATOM 3674 C CA . LEU A 1 10 ? 0.280 4.072 -22.115 1.00 0.00 9 LEU A CA 3
ATOM 3675 C C . LEU A 1 10 ? -0.556 5.048 -22.933 1.00 0.00 9 LEU A C 3
ATOM 3676 O O . LEU A 1 10 ? -0.542 6.253 -22.684 1.00 0.00 9 LEU A O 3
ATOM 3692 N N . GLN A 1 11 ? -1.284 4.519 -23.911 1.00 0.00 10 GLN A N 3
ATOM 3693 C CA . GLN A 1 11 ? -2.243 5.315 -24.669 1.00 0.00 10 GLN A CA 3
ATOM 3694 C C . GLN A 1 11 ? -3.623 5.268 -24.030 1.00 0.00 10 GLN A C 3
ATOM 3695 O O . GLN A 1 11 ? -4.056 4.226 -23.537 1.00 0.00 10 GLN A O 3
ATOM 3709 N N . LYS A 1 12 ? -4.314 6.403 -24.040 1.00 0.00 11 LYS A N 3
ATOM 3710 C CA . LYS A 1 12 ? -5.676 6.478 -23.522 1.00 0.00 11 LYS A CA 3
ATOM 3711 C C . LYS A 1 12 ? -6.506 7.493 -24.297 1.00 0.00 11 LYS A C 3
ATOM 3712 O O . LYS A 1 12 ? -6.038 8.591 -24.599 1.00 0.00 11 LYS A O 3
ATOM 3731 N N . THR A 1 13 ? -7.740 7.120 -24.615 1.00 0.00 12 THR A N 3
ATOM 3732 C CA . THR A 1 13 ? -8.640 7.998 -25.352 1.00 0.00 12 THR A CA 3
ATOM 3733 C C . THR A 1 13 ? -9.275 9.033 -24.432 1.00 0.00 12 THR A C 3
ATOM 3734 O O . THR A 1 13 ? -9.773 8.700 -23.357 1.00 0.00 12 THR A O 3
ATOM 3745 N N . GLY A 1 14 ? -9.254 10.291 -24.861 1.00 0.00 13 GLY A N 3
ATOM 3746 C CA . GLY A 1 14 ? -9.883 11.368 -24.106 1.00 0.00 13 GLY A CA 3
ATOM 3747 C C . GLY A 1 14 ? -10.446 12.436 -25.036 1.00 0.00 13 GLY A C 3
ATOM 3748 O O . GLY A 1 14 ? -10.727 12.170 -26.204 1.00 0.00 13 GLY A O 3
ATOM 3752 N N . GLY A 1 15 ? -10.610 13.645 -24.508 1.00 0.00 14 GLY A N 3
ATOM 3753 C CA . GLY A 1 15 ? -11.271 14.717 -25.243 1.00 0.00 14 GLY A CA 3
ATOM 3754 C C . GLY A 1 15 ? -12.761 14.758 -24.935 1.00 0.00 14 GLY A C 3
ATOM 3755 O O . GLY A 1 15 ? -13.318 13.809 -24.383 1.00 0.00 14 GLY A O 3
ATOM 3759 N N . LYS A 1 16 ? -13.405 15.864 -25.295 1.00 0.00 15 LYS A N 3
ATOM 3760 C CA . LYS A 1 16 ? -14.804 16.084 -24.948 1.00 0.00 15 LYS A CA 3
ATOM 3761 C C . LYS A 1 16 ? -15.671 14.911 -25.388 1.00 0.00 15 LYS A C 3
ATOM 3762 O O . LYS A 1 16 ? -16.584 14.499 -24.672 1.00 0.00 15 LYS A O 3
ATOM 3781 N N . PHE A 1 17 ? -15.381 14.376 -26.569 1.00 0.00 16 PHE A N 3
ATOM 3782 C CA . PHE A 1 17 ? -16.192 13.313 -27.149 1.00 0.00 16 PHE A CA 3
ATOM 3783 C C . PHE A 1 17 ? -15.424 11.998 -27.198 1.00 0.00 16 PHE A C 3
ATOM 3784 O O . PHE A 1 17 ? -15.785 11.084 -27.939 1.00 0.00 16 PHE A O 3
ATOM 3801 N N . TYR A 1 18 ? -14.363 11.909 -26.402 1.00 0.00 17 TYR A N 3
ATOM 3802 C CA . TYR A 1 18 ? -13.554 10.698 -26.338 1.00 0.00 17 TYR A CA 3
ATOM 3803 C C . TYR A 1 18 ? -13.108 10.259 -27.726 1.00 0.00 17 TYR A C 3
ATOM 3804 O O . TYR A 1 18 ? -13.350 9.124 -28.137 1.00 0.00 17 TYR A O 3
ATOM 3822 N N . LYS A 1 19 ? -12.454 11.165 -28.446 1.00 0.00 18 LYS A N 3
ATOM 3823 C CA . LYS A 1 19 ? -12.005 10.887 -29.804 1.00 0.00 18 LYS A CA 3
ATOM 3824 C C . LYS A 1 19 ? -10.485 10.901 -29.896 1.00 0.00 18 LYS A C 3
ATOM 3825 O O . LYS A 1 19 ? -9.901 10.261 -30.770 1.00 0.00 18 LYS A O 3
ATOM 3844 N N . LYS A 1 20 ? -9.849 11.633 -28.989 1.00 0.00 19 LYS A N 3
ATOM 3845 C CA . LYS A 1 20 ? -8.434 11.958 -29.120 1.00 0.00 19 LYS A CA 3
ATOM 3846 C C . LYS A 1 20 ? -7.569 10.980 -28.335 1.00 0.00 19 LYS A C 3
ATOM 3847 O O . LYS A 1 20 ? -7.779 10.774 -27.139 1.00 0.00 19 LYS A O 3
ATOM 3866 N N . ASN A 1 21 ? -6.597 10.380 -29.013 1.00 0.00 20 ASN A N 3
ATOM 3867 C CA . ASN A 1 21 ? -5.691 9.431 -28.377 1.00 0.00 20 ASN A CA 3
ATOM 3868 C C . ASN A 1 21 ? -4.401 10.111 -27.936 1.00 0.00 20 ASN A C 3
ATOM 3869 O O . ASN A 1 21 ? -3.689 10.698 -28.749 1.00 0.00 20 ASN A O 3
ATOM 3880 N N . GLN A 1 22 ? -4.107 10.027 -26.643 1.00 0.00 21 GLN A N 3
ATOM 3881 C CA . GLN A 1 22 ? -2.916 10.657 -26.087 1.00 0.00 21 GLN A CA 3
ATOM 3882 C C . GLN A 1 22 ? -2.084 9.658 -25.292 1.00 0.00 21 GLN A C 3
ATOM 3883 O O . GLN A 1 22 ? -2.607 8.668 -24.781 1.00 0.00 21 GLN A O 3
ATOM 3897 N N . THR A 1 23 ? -0.786 9.924 -25.193 1.00 0.00 22 THR A N 3
ATOM 3898 C CA . THR A 1 23 ? 0.106 9.097 -24.387 1.00 0.00 22 THR A CA 3
ATOM 3899 C C . THR A 1 23 ? 0.338 9.714 -23.014 1.00 0.00 22 THR A C 3
ATOM 3900 O O . THR A 1 23 ? 0.708 10.883 -22.902 1.00 0.00 22 THR A O 3
ATOM 3911 N N . ARG A 1 24 ? 0.119 8.922 -21.970 1.00 0.00 23 ARG A N 3
ATOM 3912 C CA . ARG A 1 24 ? 0.220 9.412 -20.602 1.00 0.00 23 ARG A CA 3
ATOM 3913 C C . ARG A 1 24 ? 1.030 8.458 -19.733 1.00 0.00 23 ARG A C 3
ATOM 3914 O O . ARG A 1 24 ? 1.081 7.256 -19.995 1.00 0.00 23 ARG A O 3
ATOM 3935 N N . TYR A 1 25 ? 1.660 8.999 -18.696 1.00 0.00 24 TYR A N 3
ATOM 3936 C CA . TYR A 1 25 ? 2.447 8.193 -17.771 1.00 0.00 24 TYR A CA 3
ATOM 3937 C C . TYR A 1 25 ? 1.552 7.459 -16.781 1.00 0.00 24 TYR A C 3
ATOM 3938 O O . TYR A 1 25 ? 0.615 8.037 -16.230 1.00 0.00 24 TYR A O 3
ATOM 3956 N N . PHE A 1 26 ? 1.847 6.183 -16.558 1.00 0.00 25 PHE A N 3
ATOM 3957 C CA . PHE A 1 26 ? 1.186 5.415 -15.509 1.00 0.00 25 PHE A CA 3
ATOM 3958 C C . PHE A 1 26 ? 2.202 4.731 -14.604 1.00 0.00 25 PHE A C 3
ATOM 3959 O O . PHE A 1 26 ? 3.295 4.372 -15.040 1.00 0.00 25 PHE A O 3
ATOM 3976 N N . GLU A 1 27 ? 1.835 4.555 -13.338 1.00 0.00 26 GLU A N 3
ATOM 3977 C CA . GLU A 1 27 ? 2.684 3.849 -12.386 1.00 0.00 26 GLU A CA 3
ATOM 3978 C C . GLU A 1 27 ? 1.858 2.950 -11.475 1.00 0.00 26 GLU A C 3
ATOM 3979 O O . GLU A 1 27 ? 0.819 3.361 -10.957 1.00 0.00 26 GLU A O 3
ATOM 3991 N N . LEU A 1 28 ? 2.326 1.722 -11.283 1.00 0.00 27 LEU A N 3
ATOM 3992 C CA . LEU A 1 28 ? 1.588 0.733 -10.505 1.00 0.00 27 LEU A CA 3
ATOM 3993 C C . LEU A 1 28 ? 2.200 0.554 -9.121 1.00 0.00 27 LEU A C 3
ATOM 3994 O O . LEU A 1 28 ? 3.375 0.210 -8.991 1.00 0.00 27 LEU A O 3
ATOM 4010 N N . ARG A 1 29 ? 1.396 0.788 -8.089 1.00 0.00 28 ARG A N 3
ATOM 4011 C CA . ARG A 1 29 ? 1.851 0.630 -6.713 1.00 0.00 28 ARG A CA 3
ATOM 4012 C C . ARG A 1 29 ? 0.896 -0.246 -5.913 1.00 0.00 28 ARG A C 3
ATOM 4013 O O . ARG A 1 29 ? -0.101 0.236 -5.375 1.00 0.00 28 ARG A O 3
ATOM 4034 N N . GLY A 1 30 ? 1.207 -1.536 -5.840 1.00 0.00 29 GLY A N 3
ATOM 4035 C CA . GLY A 1 30 ? 0.275 -2.518 -5.298 1.00 0.00 29 GLY A CA 3
ATOM 4036 C C . GLY A 1 30 ? -0.984 -2.612 -6.149 1.00 0.00 29 GLY A C 3
ATOM 4037 O O . GLY A 1 30 ? -0.911 -2.802 -7.363 1.00 0.00 29 GLY A O 3
ATOM 4041 N N . PRO A 1 31 ? -2.139 -2.480 -5.506 1.00 0.00 30 PRO A N 3
ATOM 4042 C CA . PRO A 1 31 ? -3.416 -2.528 -6.207 1.00 0.00 30 PRO A CA 3
ATOM 4043 C C . PRO A 1 31 ? -3.741 -1.188 -6.854 1.00 0.00 30 PRO A C 3
ATOM 4044 O O . PRO A 1 31 ? -4.709 -1.068 -7.605 1.00 0.00 30 PRO A O 3
ATOM 4055 N N . MET A 1 32 ? -2.925 -0.182 -6.559 1.00 0.00 31 MET A N 3
ATOM 4056 C CA . MET A 1 32 ? -3.223 1.188 -6.960 1.00 0.00 31 MET A CA 3
ATOM 4057 C C . MET A 1 32 ? -2.551 1.534 -8.282 1.00 0.00 31 MET A C 3
ATOM 4058 O O . MET A 1 32 ? -1.360 1.287 -8.467 1.00 0.00 31 MET A O 3
ATOM 4072 N N . LEU A 1 33 ? -3.323 2.107 -9.199 1.00 0.00 32 LEU A N 3
ATOM 4073 C CA . LEU A 1 33 ? -2.763 2.705 -10.406 1.00 0.00 32 LEU A CA 3
ATOM 4074 C C . LEU A 1 33 ? -2.657 4.219 -10.273 1.00 0.00 32 LEU A C 3
ATOM 4075 O O . LEU A 1 33 ? -3.620 4.887 -9.898 1.00 0.00 32 LEU A O 3
ATOM 4091 N N . CYS A 1 34 ? -1.481 4.753 -10.582 1.00 0.00 33 CYS A N 3
ATOM 4092 C CA . CYS A 1 34 ? -1.271 6.197 -10.580 1.00 0.00 33 CYS A CA 3
ATOM 4093 C C . CYS A 1 34 ? -1.533 6.793 -11.956 1.00 0.00 33 CYS A C 3
ATOM 4094 O O . CYS A 1 34 ? -0.841 6.475 -12.923 1.00 0.00 33 CYS A O 3
ATOM 4102 N N . TYR A 1 35 ? -2.536 7.662 -12.039 1.00 0.00 34 TYR A N 3
ATOM 4103 C CA . TYR A 1 35 ? -2.899 8.295 -13.301 1.00 0.00 34 TYR A CA 3
ATOM 4104 C C . TYR A 1 35 ? -2.283 9.682 -13.418 1.00 0.00 34 TYR A C 3
ATOM 4105 O O . TYR A 1 35 ? -2.480 10.534 -12.551 1.00 0.00 34 TYR A O 3
ATOM 4123 N N . TRP A 1 36 ? -1.538 9.905 -14.496 1.00 0.00 35 TRP A N 3
ATOM 4124 C CA . TRP A 1 36 ? -0.957 11.214 -14.769 1.00 0.00 35 TRP A CA 3
ATOM 4125 C C . TRP A 1 36 ? -1.581 11.846 -16.007 1.00 0.00 35 TRP A C 3
ATOM 4126 O O . TRP A 1 36 ? -1.356 11.390 -17.128 1.00 0.00 35 TRP A O 3
ATOM 4147 N N . LYS A 1 37 ? -2.365 12.898 -15.796 1.00 0.00 36 LYS A N 3
ATOM 4148 C CA . LYS A 1 37 ? -3.052 13.572 -16.892 1.00 0.00 36 LYS A CA 3
ATOM 4149 C C . LYS A 1 37 ? -2.068 14.025 -17.962 1.00 0.00 36 LYS A C 3
ATOM 4150 O O . LYS A 1 37 ? -2.380 14.005 -19.153 1.00 0.00 36 LYS A O 3
ATOM 4169 N N . ARG A 1 38 ? -0.880 14.436 -17.532 1.00 0.00 37 ARG A N 3
ATOM 4170 C CA . ARG A 1 38 ? 0.165 14.858 -18.456 1.00 0.00 37 ARG A CA 3
ATOM 4171 C C . ARG A 1 38 ? 1.516 14.273 -18.064 1.00 0.00 37 ARG A C 3
ATOM 4172 O O . ARG A 1 38 ? 1.719 13.865 -16.920 1.00 0.00 37 ARG A O 3
ATOM 4193 N N . ARG A 1 39 ? 2.438 14.233 -19.019 1.00 0.00 38 ARG A N 3
ATOM 4194 C CA . ARG A 1 39 ? 3.773 13.697 -18.775 1.00 0.00 38 ARG A CA 3
ATOM 4195 C C . ARG A 1 39 ? 4.514 14.521 -17.730 1.00 0.00 38 ARG A C 3
ATOM 4196 O O . ARG A 1 39 ? 4.506 15.751 -17.775 1.00 0.00 38 ARG A O 3
ATOM 4217 N N . PRO A 1 40 ? 5.154 13.835 -16.790 1.00 0.00 39 PRO A N 3
ATOM 4218 C CA . PRO A 1 40 ? 5.913 14.502 -15.738 1.00 0.00 39 PRO A CA 3
ATOM 4219 C C . PRO A 1 40 ? 7.210 15.088 -16.282 1.00 0.00 39 PRO A C 3
ATOM 4220 O O . PRO A 1 40 ? 7.781 14.573 -17.243 1.00 0.00 39 PRO A O 3
ATOM 4231 N N . SER A 1 41 ? 7.670 16.169 -15.662 1.00 0.00 40 SER A N 3
ATOM 4232 C CA . SER A 1 41 ? 8.986 16.722 -15.960 1.00 0.00 40 SER A CA 3
ATOM 4233 C C . SER A 1 41 ? 10.005 16.324 -14.901 1.00 0.00 40 SER A C 3
ATOM 4234 O O . SER A 1 41 ? 11.202 16.568 -15.054 1.00 0.00 40 SER A O 3
ATOM 4242 N N . GLY A 1 42 ? 9.524 15.708 -13.827 1.00 0.00 41 GLY A N 3
ATOM 4243 C CA . GLY A 1 42 ? 10.391 15.282 -12.735 1.00 0.00 41 GLY A CA 3
ATOM 4244 C C . GLY A 1 42 ? 9.582 14.707 -11.580 1.00 0.00 41 GLY A C 3
ATOM 4245 O O . GLY A 1 42 ? 8.350 14.729 -11.601 1.00 0.00 41 GLY A O 3
ATOM 4249 N N . PRO A 1 43 ? 10.279 14.193 -10.573 1.00 0.00 42 PRO A N 3
ATOM 4250 C CA . PRO A 1 43 ? 9.626 13.577 -9.424 1.00 0.00 42 PRO A CA 3
ATOM 4251 C C . PRO A 1 43 ? 8.742 14.576 -8.691 1.00 0.00 42 PRO A C 3
ATOM 4252 O O . PRO A 1 43 ? 7.833 14.193 -7.953 1.00 0.00 42 PRO A O 3
ATOM 4263 N N . HIS A 1 44 ? 9.012 15.861 -8.897 1.00 0.00 43 HIS A N 3
ATOM 4264 C CA . HIS A 1 44 ? 8.310 16.917 -8.179 1.00 0.00 43 HIS A CA 3
ATOM 4265 C C . HIS A 1 44 ? 6.873 17.054 -8.665 1.00 0.00 43 HIS A C 3
ATOM 4266 O O . HIS A 1 44 ? 6.058 17.732 -8.040 1.00 0.00 43 HIS A O 3
ATOM 4279 N N . VAL A 1 45 ? 6.569 16.407 -9.785 1.00 0.00 44 VAL A N 3
ATOM 4280 C CA . VAL A 1 45 ? 5.230 16.457 -10.359 1.00 0.00 44 VAL A CA 3
ATOM 4281 C C . VAL A 1 45 ? 4.318 15.417 -9.722 1.00 0.00 44 VAL A C 3
ATOM 4282 O O . VAL A 1 45 ? 4.666 14.239 -9.640 1.00 0.00 44 VAL A O 3
ATOM 4295 N N . SER A 1 46 ? 3.149 15.858 -9.271 1.00 0.00 45 SER A N 3
ATOM 4296 C CA . SER A 1 46 ? 2.194 14.971 -8.618 1.00 0.00 45 SER A CA 3
ATOM 4297 C C . SER A 1 46 ? 1.338 14.235 -9.640 1.00 0.00 45 SER A C 3
ATOM 4298 O O . SER A 1 46 ? 1.015 14.775 -10.699 1.00 0.00 45 SER A O 3
ATOM 4306 N N . PRO A 1 47 ? 0.970 13.000 -9.318 1.00 0.00 46 PRO A N 3
ATOM 4307 C CA . PRO A 1 47 ? -0.088 12.302 -10.037 1.00 0.00 46 PRO A CA 3
ATOM 4308 C C . PRO A 1 47 ? -1.371 13.125 -10.062 1.00 0.00 46 PRO A C 3
ATOM 4309 O O . PRO A 1 47 ? -1.564 14.015 -9.235 1.00 0.00 46 PRO A O 3
ATOM 4320 N N . THR A 1 48 ? -2.243 12.822 -11.017 1.00 0.00 47 THR A N 3
ATOM 4321 C CA . THR A 1 48 ? -3.544 13.475 -11.102 1.00 0.00 47 THR A CA 3
ATOM 4322 C C . THR A 1 48 ? -4.575 12.767 -10.233 1.00 0.00 47 THR A C 3
ATOM 4323 O O . THR A 1 48 ? -5.390 13.410 -9.572 1.00 0.00 47 THR A O 3
ATOM 4334 N N . GLY A 1 49 ? -4.532 11.440 -10.236 1.00 0.00 48 GLY A N 3
ATOM 4335 C CA . GLY A 1 49 ? -5.452 10.641 -9.434 1.00 0.00 48 GLY A CA 3
ATOM 4336 C C . GLY A 1 49 ? -5.029 9.178 -9.404 1.00 0.00 48 GLY A C 3
ATOM 4337 O O . GLY A 1 49 ? -4.025 8.799 -10.007 1.00 0.00 48 GLY A O 3
ATOM 4341 N N . THR A 1 50 ? -5.802 8.358 -8.700 1.00 0.00 49 THR A N 3
ATOM 4342 C CA . THR A 1 50 ? -5.472 6.948 -8.533 1.00 0.00 49 THR A CA 3
ATOM 4343 C C . THR A 1 50 ? -6.688 6.064 -8.785 1.00 0.00 49 THR A C 3
ATOM 4344 O O . THR A 1 50 ? -7.828 6.511 -8.659 1.00 0.00 49 THR A O 3
ATOM 4355 N N . ILE A 1 51 ? -6.437 4.809 -9.141 1.00 0.00 50 ILE A N 3
ATOM 4356 C CA . ILE A 1 51 ? -7.496 3.811 -9.225 1.00 0.00 50 ILE A CA 3
ATOM 4357 C C . ILE A 1 51 ? -7.174 2.592 -8.369 1.00 0.00 50 ILE A C 3
ATOM 4358 O O . ILE A 1 51 ? -6.070 2.049 -8.435 1.00 0.00 50 ILE A O 3
ATOM 4374 N N . ASP A 1 52 ? -8.143 2.166 -7.566 1.00 0.00 51 ASP A N 3
ATOM 4375 C CA . ASP A 1 52 ? -7.992 0.964 -6.755 1.00 0.00 51 ASP A CA 3
ATOM 4376 C C . ASP A 1 52 ? -8.661 -0.234 -7.418 1.00 0.00 51 ASP A C 3
ATOM 4377 O O . ASP A 1 52 ? -9.885 -0.369 -7.390 1.00 0.00 51 ASP A O 3
ATOM 4386 N N . LEU A 1 53 ? -7.851 -1.102 -8.014 1.00 0.00 52 LEU A N 3
ATOM 4387 C CA . LEU A 1 53 ? -8.364 -2.179 -8.853 1.00 0.00 52 LEU A CA 3
ATOM 4388 C C . LEU A 1 53 ? -8.380 -3.504 -8.101 1.00 0.00 52 LEU A C 3
ATOM 4389 O O . LEU A 1 53 ? -8.318 -4.573 -8.707 1.00 0.00 52 LEU A O 3
ATOM 4405 N N . THR A 1 54 ? -8.465 -3.425 -6.777 1.00 0.00 53 THR A N 3
ATOM 4406 C CA . THR A 1 54 ? -8.606 -4.616 -5.947 1.00 0.00 53 THR A CA 3
ATOM 4407 C C . THR A 1 54 ? -9.819 -5.437 -6.364 1.00 0.00 53 THR A C 3
ATOM 4408 O O . THR A 1 54 ? -10.934 -4.921 -6.443 1.00 0.00 53 THR A O 3
ATOM 4419 N N . ASN A 1 55 ? -9.596 -6.720 -6.630 1.00 0.00 54 ASN A N 3
ATOM 4420 C CA . ASN A 1 55 ? -10.679 -7.629 -6.983 1.00 0.00 54 ASN A CA 3
ATOM 4421 C C . ASN A 1 55 ? -11.521 -7.067 -8.121 1.00 0.00 54 ASN A C 3
ATOM 4422 O O . ASN A 1 55 ? -12.735 -7.268 -8.166 1.00 0.00 54 ASN A O 3
ATOM 4433 N N . ALA A 1 56 ? -10.870 -6.362 -9.040 1.00 0.00 55 ALA A N 3
ATOM 4434 C CA . ALA A 1 56 ? -11.543 -5.836 -10.222 1.00 0.00 55 ALA A CA 3
ATOM 4435 C C . ALA A 1 56 ? -11.684 -6.906 -11.297 1.00 0.00 55 ALA A C 3
ATOM 4436 O O . ALA A 1 56 ? -11.016 -7.938 -11.249 1.00 0.00 55 ALA A O 3
ATOM 4443 N N . ARG A 1 57 ? -12.556 -6.651 -12.267 1.00 0.00 56 ARG A N 3
ATOM 4444 C CA . ARG A 1 57 ? -12.680 -7.518 -13.433 1.00 0.00 56 ARG A CA 3
ATOM 4445 C C . ARG A 1 57 ? -11.644 -7.169 -14.491 1.00 0.00 56 ARG A C 3
ATOM 4446 O O . ARG A 1 57 ? -11.554 -6.023 -14.932 1.00 0.00 56 ARG A O 3
ATOM 4467 N N . PHE A 1 58 ? -10.862 -8.163 -14.899 1.00 0.00 57 PHE A N 3
ATOM 4468 C CA . PHE A 1 58 ? -9.781 -7.946 -15.853 1.00 0.00 57 PHE A CA 3
ATOM 4469 C C . PHE A 1 58 ? -9.990 -8.770 -17.117 1.00 0.00 57 PHE A C 3
ATOM 4470 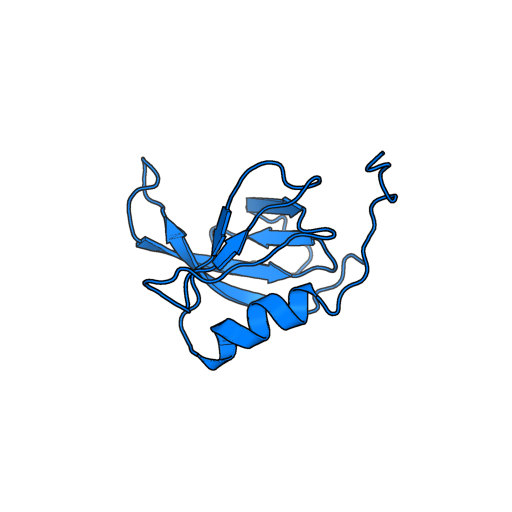O O . PHE A 1 58 ? -9.939 -10.000 -17.085 1.00 0.00 57 PHE A O 3
ATOM 4487 N N . VAL A 1 59 ? -10.224 -8.085 -18.232 1.00 0.00 58 VAL A N 3
ATOM 4488 C CA . VAL A 1 59 ? -10.479 -8.753 -19.502 1.00 0.00 58 VAL A CA 3
ATOM 4489 C C . VAL A 1 59 ? -9.627 -8.161 -20.617 1.00 0.00 58 VAL A C 3
ATOM 4490 O O . VAL A 1 59 ? -9.267 -6.984 -20.578 1.00 0.00 58 VAL A O 3
ATOM 4503 N N . GLU A 1 60 ? -9.307 -8.982 -21.612 1.00 0.00 59 GLU A N 3
ATOM 4504 C CA . GLU A 1 60 ? -8.548 -8.525 -22.769 1.00 0.00 59 GLU A CA 3
ATOM 4505 C C . GLU A 1 60 ? -9.459 -7.876 -23.804 1.00 0.00 59 GLU A C 3
ATOM 4506 O O . GLU A 1 60 ? -10.670 -8.091 -23.800 1.00 0.00 59 GLU A O 3
ATOM 4518 N N . ASN A 1 61 ? -8.866 -7.081 -24.690 1.00 0.00 60 ASN A N 3
ATOM 4519 C CA . ASN A 1 61 ? -9.514 -6.717 -25.944 1.00 0.00 60 ASN A CA 3
ATOM 4520 C C . ASN A 1 61 ? -9.164 -7.702 -27.052 1.00 0.00 60 ASN A C 3
ATOM 4521 O O . ASN A 1 61 ? -8.022 -7.759 -27.506 1.00 0.00 60 ASN A O 3
ATOM 4532 N N . PRO A 1 62 ? -10.154 -8.476 -27.482 1.00 0.00 61 PRO A N 3
ATOM 4533 C CA . PRO A 1 62 ? -9.924 -9.555 -28.435 1.00 0.00 61 PRO A CA 3
ATOM 4534 C C . PRO A 1 62 ? -9.269 -9.036 -29.708 1.00 0.00 61 PRO A C 3
ATOM 4535 O O . PRO A 1 62 ? -8.576 -9.776 -30.408 1.00 0.00 61 PRO A O 3
ATOM 4546 N N . LYS A 1 63 ? -9.491 -7.760 -30.005 1.00 0.00 62 LYS A N 3
ATOM 4547 C CA . LYS A 1 63 ? -9.046 -7.177 -31.265 1.00 0.00 62 LYS A CA 3
ATOM 4548 C C . LYS A 1 63 ? -7.627 -6.635 -31.150 1.00 0.00 62 LYS A C 3
ATOM 4549 O O . LYS A 1 63 ? -6.985 -6.333 -32.156 1.00 0.00 62 LYS A O 3
ATOM 4568 N N . ASP A 1 64 ? -7.143 -6.514 -29.920 1.00 0.00 63 ASP A N 3
ATOM 4569 C CA . ASP A 1 64 ? -5.850 -5.891 -29.663 1.00 0.00 63 ASP A CA 3
ATOM 4570 C C . ASP A 1 64 ? -5.223 -6.430 -28.383 1.00 0.00 63 ASP A C 3
ATOM 4571 O O . ASP A 1 64 ? -5.574 -6.008 -27.282 1.00 0.00 63 ASP A O 3
ATOM 4580 N N . PRO A 1 65 ? -4.292 -7.366 -28.536 1.00 0.00 64 PRO A N 3
ATOM 4581 C CA . PRO A 1 65 ? -3.657 -8.009 -27.392 1.00 0.00 64 PRO A CA 3
ATOM 4582 C C . PRO A 1 65 ? -2.979 -6.986 -26.490 1.00 0.00 64 PRO A C 3
ATOM 4583 O O . PRO A 1 65 ? -2.707 -7.257 -25.321 1.00 0.00 64 PRO A O 3
ATOM 4594 N N . ARG A 1 66 ? -2.709 -5.807 -27.041 1.00 0.00 65 ARG A N 3
ATOM 4595 C CA . ARG A 1 66 ? -1.996 -4.765 -26.311 1.00 0.00 65 ARG A CA 3
ATOM 4596 C C . ARG A 1 66 ? -2.946 -3.959 -25.434 1.00 0.00 65 ARG A C 3
ATOM 4597 O O . ARG A 1 66 ? -2.513 -3.218 -24.551 1.00 0.00 65 ARG A O 3
ATOM 4618 N N . SER A 1 67 ? -4.243 -4.107 -25.683 1.00 0.00 66 SER A N 3
ATOM 4619 C CA . SER A 1 67 ? -5.252 -3.318 -24.987 1.00 0.00 66 SER A CA 3
ATOM 4620 C C . SER A 1 67 ? -5.968 -4.147 -23.929 1.00 0.00 66 SER A C 3
ATOM 4621 O O . SER A 1 67 ? -6.301 -5.309 -24.158 1.00 0.00 66 SER A O 3
ATOM 4629 N N . TRP A 1 68 ? -6.202 -3.542 -22.769 1.00 0.00 67 TRP A N 3
ATOM 4630 C CA . TRP A 1 68 ? -6.762 -4.260 -21.631 1.00 0.00 67 TRP A CA 3
ATOM 4631 C C . TRP A 1 68 ? -7.815 -3.422 -20.915 1.00 0.00 67 TRP A C 3
ATOM 4632 O O . TRP A 1 68 ? -7.593 -2.248 -20.622 1.00 0.00 67 TRP A O 3
ATOM 4653 N N . THR A 1 69 ? -8.961 -4.033 -20.637 1.00 0.00 68 THR A N 3
ATOM 4654 C CA . THR A 1 69 ? -10.088 -3.319 -20.051 1.00 0.00 68 THR A CA 3
ATOM 4655 C C . THR A 1 69 ? -10.388 -3.819 -18.643 1.00 0.00 68 THR A C 3
ATOM 4656 O O . THR A 1 69 ? -10.404 -5.024 -18.394 1.00 0.00 68 THR A O 3
ATOM 4667 N N . ILE A 1 70 ? -10.624 -2.886 -17.727 1.00 0.00 69 ILE A N 3
ATOM 4668 C CA . ILE A 1 70 ? -10.843 -3.226 -16.327 1.00 0.00 69 ILE A CA 3
ATOM 4669 C C . ILE A 1 70 ? -12.131 -2.606 -15.803 1.00 0.00 69 ILE A C 3
ATOM 4670 O O . ILE A 1 70 ? -12.483 -1.484 -16.168 1.00 0.00 69 ILE A O 3
ATOM 4686 N N . GLU A 1 71 ? -12.832 -3.341 -14.948 1.00 0.00 70 GLU A N 3
ATOM 4687 C CA . GLU A 1 71 ? -14.036 -2.829 -14.303 1.00 0.00 70 GLU A CA 3
ATOM 4688 C C . GLU A 1 71 ? -13.995 -3.061 -12.797 1.00 0.00 70 GLU A C 3
ATOM 4689 O O . GLU A 1 71 ? -13.886 -4.198 -12.339 1.00 0.00 70 GLU A O 3
ATOM 4701 N N . GLY A 1 72 ? -14.083 -1.977 -12.035 1.00 0.00 71 GLY A N 3
ATOM 4702 C CA . GLY A 1 72 ? -13.992 -2.053 -10.582 1.00 0.00 71 GLY A CA 3
ATOM 4703 C C . GLY A 1 72 ? -13.847 -0.668 -9.965 1.00 0.00 71 GLY A C 3
ATOM 4704 O O . GLY A 1 72 ? -14.187 0.338 -10.588 1.00 0.00 71 GLY A O 3
ATOM 4708 N N . ASP A 1 73 ? -13.338 -0.623 -8.738 1.00 0.00 72 ASP A N 3
ATOM 4709 C CA . ASP A 1 73 ? -13.208 0.634 -8.009 1.00 0.00 72 ASP A CA 3
ATOM 4710 C C . ASP A 1 73 ? -14.506 1.430 -8.047 1.00 0.00 72 ASP A C 3
ATOM 4711 O O . ASP A 1 73 ? -15.590 0.876 -7.860 1.00 0.00 72 ASP A O 3
ATOM 4720 N N . HIS A 1 74 ? -14.390 2.730 -8.290 1.00 0.00 73 HIS A N 3
ATOM 4721 C CA . HIS A 1 74 ? -15.557 3.579 -8.496 1.00 0.00 73 HIS A CA 3
ATOM 4722 C C . HIS A 1 74 ? -15.651 4.047 -9.942 1.00 0.00 73 HIS A C 3
ATOM 4723 O O . HIS A 1 74 ? -16.177 5.123 -10.223 1.00 0.00 73 HIS A O 3
ATOM 4736 N N . LEU A 1 75 ? -15.138 3.231 -10.856 1.00 0.00 74 LEU A N 3
ATOM 4737 C CA . LEU A 1 75 ? -15.040 3.618 -12.259 1.00 0.00 74 LEU A CA 3
ATOM 4738 C C . LEU A 1 75 ? -16.418 3.739 -12.895 1.00 0.00 74 LEU A C 3
ATOM 4739 O O . LEU A 1 75 ? -17.321 2.956 -12.599 1.00 0.00 74 LEU A O 3
ATOM 4755 N N . SER A 1 76 ? -16.576 4.726 -13.770 1.00 0.00 75 SER A N 3
ATOM 4756 C CA . SER A 1 76 ? -17.754 4.812 -14.624 1.00 0.00 75 SER A CA 3
ATOM 4757 C C . SER A 1 76 ? -17.518 4.117 -15.960 1.00 0.00 75 SER A C 3
ATOM 4758 O O . SER A 1 76 ? -16.408 4.134 -16.491 1.00 0.00 75 SER A O 3
ATOM 4766 N N . LYS A 1 77 ? -18.569 3.507 -16.497 1.00 0.00 76 LYS A N 3
ATOM 4767 C CA . LYS A 1 77 ? -18.455 2.721 -17.720 1.00 0.00 76 LYS A CA 3
ATOM 4768 C C . LYS A 1 77 ? -17.319 1.713 -17.624 1.00 0.00 76 LYS A C 3
ATOM 4769 O O . LYS A 1 77 ? -17.339 0.818 -16.779 1.00 0.00 76 LYS A O 3
ATOM 4788 N N . THR A 1 78 ? -16.326 1.863 -18.494 1.00 0.00 77 THR A N 3
ATOM 4789 C CA . THR A 1 78 ? -15.189 0.950 -18.525 1.00 0.00 77 THR A CA 3
ATOM 4790 C C . THR A 1 78 ? -13.870 1.711 -18.485 1.00 0.00 77 THR A C 3
ATOM 4791 O O . THR A 1 78 ? -13.797 2.868 -18.897 1.00 0.00 77 THR A O 3
ATOM 4802 N N . PHE A 1 79 ? -12.829 1.054 -17.984 1.00 0.00 78 PHE A N 3
ATOM 4803 C CA . PHE A 1 79 ? -11.488 1.625 -17.992 1.00 0.00 78 PHE A CA 3
ATOM 4804 C C . PHE A 1 79 ? -10.550 0.815 -18.879 1.00 0.00 78 PHE A C 3
ATOM 4805 O O . PHE A 1 79 ? -10.271 -0.351 -18.602 1.00 0.00 78 PHE A O 3
ATOM 4822 N N . THR A 1 80 ? -10.065 1.443 -19.945 1.00 0.00 79 THR A N 3
ATOM 4823 C CA . THR A 1 80 ? -9.265 0.746 -20.945 1.00 0.00 79 THR A CA 3
ATOM 4824 C C . THR A 1 80 ? -7.861 1.331 -21.032 1.00 0.00 79 THR A C 3
ATOM 4825 O O . THR A 1 80 ? -7.689 2.547 -21.103 1.00 0.00 79 THR A O 3
ATOM 4836 N N . LEU A 1 81 ? -6.860 0.457 -21.026 1.00 0.00 80 LEU A N 3
ATOM 4837 C CA . LEU A 1 81 ? -5.479 0.873 -21.242 1.00 0.00 80 LEU A CA 3
ATOM 4838 C C . LEU A 1 81 ? -4.897 0.224 -22.492 1.00 0.00 80 LEU A C 3
ATOM 4839 O O . LEU A 1 81 ? -5.019 -0.985 -22.689 1.00 0.00 80 LEU A O 3
ATOM 4855 N N . THR A 1 82 ? -4.264 1.035 -23.332 1.00 0.00 81 THR A N 3
ATOM 4856 C CA . THR A 1 82 ? -3.624 0.534 -24.543 1.00 0.00 81 THR A CA 3
ATOM 4857 C C . THR A 1 82 ? -2.113 0.712 -24.481 1.00 0.00 81 THR A C 3
ATOM 4858 O O . THR A 1 82 ? -1.614 1.834 -24.386 1.00 0.00 81 THR A O 3
ATOM 4869 N N . ALA A 1 83 ? -1.388 -0.400 -24.537 1.00 0.00 82 ALA A N 3
ATOM 4870 C CA . ALA A 1 83 ? 0.069 -0.367 -24.515 1.00 0.00 82 ALA A CA 3
ATOM 4871 C C . ALA A 1 83 ? 0.642 -0.370 -25.925 1.00 0.00 82 ALA A C 3
ATOM 4872 O O . ALA A 1 83 ? -0.019 -0.796 -26.873 1.00 0.00 82 ALA A O 3
ATOM 4879 N N . ASP A 1 84 ? 1.875 0.107 -26.060 1.00 0.00 83 ASP A N 3
ATOM 4880 C CA . ASP A 1 84 ? 2.590 0.036 -27.328 1.00 0.00 83 ASP A CA 3
ATOM 4881 C C . ASP A 1 84 ? 3.134 -1.365 -27.577 1.00 0.00 83 ASP A C 3
ATOM 4882 O O . ASP A 1 84 ? 3.099 -1.864 -28.701 1.00 0.00 83 ASP A O 3
ATOM 4891 N N . THR A 1 85 ? 3.637 -1.995 -26.521 1.00 0.00 84 THR A N 3
ATOM 4892 C CA . THR A 1 85 ? 4.180 -3.345 -26.621 1.00 0.00 84 THR A CA 3
ATOM 4893 C C . THR A 1 85 ? 3.437 -4.306 -25.703 1.00 0.00 84 THR A C 3
ATOM 4894 O O . THR A 1 85 ? 3.134 -3.977 -24.556 1.00 0.00 84 THR A O 3
ATOM 4905 N N . GLU A 1 86 ? 3.145 -5.497 -26.215 1.00 0.00 85 GLU A N 3
ATOM 4906 C CA . GLU A 1 86 ? 2.357 -6.477 -25.475 1.00 0.00 85 GLU A CA 3
ATOM 4907 C C . GLU A 1 86 ? 2.978 -6.772 -24.116 1.00 0.00 85 GLU A C 3
ATOM 4908 O O . GLU A 1 86 ? 2.271 -6.991 -23.134 1.00 0.00 85 GLU A O 3
ATOM 4920 N N . GLU A 1 87 ? 4.306 -6.776 -24.067 1.00 0.00 86 GLU A N 3
ATOM 4921 C CA . GLU A 1 87 ? 5.026 -7.049 -22.830 1.00 0.00 86 GLU A CA 3
ATOM 4922 C C . GLU A 1 87 ? 4.669 -6.036 -21.750 1.00 0.00 86 GLU A C 3
ATOM 4923 O O . GLU A 1 87 ? 4.615 -6.369 -20.566 1.00 0.00 86 GLU A O 3
ATOM 4935 N N . GLN A 1 88 ? 4.425 -4.797 -22.165 1.00 0.00 87 GLN A N 3
ATOM 4936 C CA . GLN A 1 88 ? 4.063 -3.735 -21.234 1.00 0.00 87 GLN A CA 3
ATOM 4937 C C . GLN A 1 88 ? 2.705 -3.999 -20.598 1.00 0.00 87 GLN A C 3
ATOM 4938 O O . GLN A 1 88 ? 2.524 -3.802 -19.396 1.00 0.00 87 GLN A O 3
ATOM 4952 N N . ARG A 1 89 ? 1.753 -4.446 -21.409 1.00 0.00 88 ARG A N 3
ATOM 4953 C CA . ARG A 1 89 ? 0.427 -4.796 -20.916 1.00 0.00 88 ARG A CA 3
ATOM 4954 C C . ARG A 1 89 ? 0.491 -5.973 -19.950 1.00 0.00 88 ARG A C 3
ATOM 4955 O O . ARG A 1 89 ? -0.045 -5.911 -18.844 1.00 0.00 88 ARG A O 3
ATOM 4976 N N . GLU A 1 90 ? 1.151 -7.045 -20.375 1.00 0.00 89 GLU A N 3
ATOM 4977 C CA . GLU A 1 90 ? 1.228 -8.263 -19.577 1.00 0.00 89 GLU A CA 3
ATOM 4978 C C . GLU A 1 90 ? 1.901 -8.002 -18.237 1.00 0.00 89 GLU A C 3
ATOM 4979 O O . GLU A 1 90 ? 1.476 -8.524 -17.206 1.00 0.00 89 GLU A O 3
ATOM 4991 N N . ALA A 1 91 ? 2.954 -7.192 -18.256 1.00 0.00 90 ALA A N 3
ATOM 4992 C CA . ALA A 1 91 ? 3.681 -6.850 -17.039 1.00 0.00 90 ALA A CA 3
ATOM 4993 C C . ALA A 1 91 ? 2.768 -6.178 -16.023 1.00 0.00 90 ALA A C 3
ATOM 4994 O O . ALA A 1 91 ? 2.785 -6.517 -14.839 1.00 0.00 90 ALA A O 3
ATOM 5001 N N . TRP A 1 92 ? 1.970 -5.224 -16.491 1.00 0.00 91 TRP A N 3
ATOM 5002 C CA . TRP A 1 92 ? 1.048 -4.502 -15.623 1.00 0.00 91 TRP A CA 3
ATOM 5003 C C . TRP A 1 92 ? 0.025 -5.444 -15.001 1.00 0.00 91 TRP A C 3
ATOM 5004 O O . TRP A 1 92 ? -0.190 -5.431 -13.789 1.00 0.00 91 TRP A O 3
ATOM 5025 N N . VAL A 1 93 ? -0.603 -6.263 -15.838 1.00 0.00 92 VAL A N 3
ATOM 5026 C CA . VAL A 1 93 ? -1.686 -7.132 -15.392 1.00 0.00 92 VAL A CA 3
ATOM 5027 C C . VAL A 1 93 ? -1.170 -8.215 -14.452 1.00 0.00 92 VAL A C 3
ATOM 5028 O O . VAL A 1 93 ? -1.764 -8.474 -13.405 1.00 0.00 92 VAL A O 3
ATOM 5041 N N . ARG A 1 94 ? -0.063 -8.843 -14.831 1.00 0.00 93 ARG A N 3
ATOM 5042 C CA . ARG A 1 94 ? 0.471 -9.974 -14.083 1.00 0.00 93 ARG A CA 3
ATOM 5043 C C . ARG A 1 94 ? 0.865 -9.561 -12.670 1.00 0.00 93 ARG A C 3
ATOM 5044 O O . ARG A 1 94 ? 0.638 -10.300 -11.711 1.00 0.00 93 ARG A O 3
ATOM 5065 N N . GLU A 1 95 ? 1.456 -8.377 -12.548 1.00 0.00 94 GLU A N 3
ATOM 5066 C CA . GLU A 1 95 ? 1.932 -7.889 -11.259 1.00 0.00 94 GLU A CA 3
ATOM 5067 C C . GLU A 1 95 ? 0.774 -7.651 -10.298 1.00 0.00 94 GLU A C 3
ATOM 5068 O O . GLU A 1 95 ? 0.891 -7.895 -9.098 1.00 0.00 94 GLU A O 3
ATOM 5080 N N . MET A 1 96 ? -0.344 -7.172 -10.833 1.00 0.00 95 MET A N 3
ATOM 5081 C CA . MET A 1 96 ? -1.528 -6.907 -10.026 1.00 0.00 95 MET A CA 3
ATOM 5082 C C . MET A 1 96 ? -2.073 -8.190 -9.412 1.00 0.00 95 MET A C 3
ATOM 5083 O O . MET A 1 96 ? -2.624 -8.178 -8.310 1.00 0.00 95 MET A O 3
ATOM 5097 N N . SER A 1 97 ? -1.919 -9.297 -10.131 1.00 0.00 96 SER A N 3
ATOM 5098 C CA . SER A 1 97 ? -2.431 -10.584 -9.676 1.00 0.00 96 SER A CA 3
ATOM 5099 C C . SER A 1 97 ? -1.640 -11.101 -8.481 1.00 0.00 96 SER A C 3
ATOM 5100 O O . SER A 1 97 ? -2.042 -12.065 -7.829 1.00 0.00 96 SER A O 3
ATOM 5108 N N . LYS A 1 98 ? -0.515 -10.454 -8.199 1.00 0.00 97 LYS A N 3
ATOM 5109 C CA . LYS A 1 98 ? 0.315 -10.824 -7.058 1.00 0.00 97 LYS A CA 3
ATOM 5110 C C . LYS A 1 98 ? -0.112 -10.079 -5.801 1.00 0.00 97 LYS A C 3
ATOM 5111 O O . LYS A 1 98 ? 0.387 -10.348 -4.709 1.00 0.00 97 LYS A O 3
ATOM 5130 N N . VAL A 1 99 ? -1.040 -9.141 -5.961 1.00 0.00 98 VAL A N 3
ATOM 5131 C CA . VAL A 1 99 ? -1.430 -8.255 -4.871 1.00 0.00 98 VAL A CA 3
ATOM 5132 C C . VAL A 1 99 ? -2.609 -8.825 -4.092 1.00 0.00 98 VAL A C 3
ATOM 5133 O O . VAL A 1 99 ? -3.565 -9.333 -4.678 1.00 0.00 98 VAL A O 3
ATOM 5146 N N . LYS A 1 100 ? -2.536 -8.735 -2.769 1.00 0.00 99 LYS A N 3
ATOM 5147 C CA . LYS A 1 100 ? -3.565 -9.300 -1.905 1.00 0.00 99 LYS A CA 3
ATOM 5148 C C . LYS A 1 100 ? -4.665 -8.286 -1.623 1.00 0.00 99 LYS A C 3
ATOM 5149 O O . LYS A 1 100 ? -4.434 -7.077 -1.659 1.00 0.00 99 LYS A O 3
ATOM 5168 N N . PRO A 1 101 ? -5.866 -8.784 -1.343 1.00 0.00 100 PRO A N 3
ATOM 5169 C CA . PRO A 1 101 ? -6.965 -7.934 -0.907 1.00 0.00 100 PRO A CA 3
ATOM 5170 C C . PRO A 1 101 ? -6.563 -7.084 0.291 1.00 0.00 100 PRO A C 3
ATOM 5171 O O . PRO A 1 101 ? -7.129 -6.016 0.526 1.00 0.00 100 PRO A O 3
ATOM 5182 N N . GLU A 1 102 ? -5.582 -7.564 1.048 1.00 0.00 101 GLU A N 3
ATOM 5183 C CA . GLU A 1 102 ? -5.153 -6.889 2.267 1.00 0.00 101 GLU A CA 3
ATOM 5184 C C . GLU A 1 102 ? -4.336 -5.644 1.949 1.00 0.00 101 GLU A C 3
ATOM 5185 O O . GLU A 1 102 ? -3.973 -4.882 2.844 1.00 0.00 101 GLU A O 3
ATOM 5197 N N . ASN A 1 103 ? -4.050 -5.442 0.667 1.00 0.00 102 ASN A N 3
ATOM 5198 C CA . ASN A 1 103 ? -3.281 -4.284 0.227 1.00 0.00 102 ASN A CA 3
ATOM 5199 C C . ASN A 1 103 ? -4.195 -3.171 -0.266 1.00 0.00 102 ASN A C 3
ATOM 5200 O O . ASN A 1 103 ? -3.727 -2.126 -0.722 1.00 0.00 102 ASN A O 3
ATOM 5211 N N . ARG A 1 104 ? -5.500 -3.400 -0.174 1.00 0.00 103 ARG A N 3
ATOM 5212 C CA . ARG A 1 104 ? -6.480 -2.492 -0.760 1.00 0.00 103 ARG A CA 3
ATOM 5213 C C . ARG A 1 104 ? -6.568 -1.192 0.030 1.00 0.00 103 ARG A C 3
ATOM 5214 O O . ARG A 1 104 ? -6.162 -1.131 1.191 1.00 0.00 103 ARG A O 3
ATOM 5235 N N . GLU A 1 105 ? -7.101 -0.154 -0.606 1.00 0.00 104 GLU A N 3
ATOM 5236 C CA . GLU A 1 105 ? -7.449 1.076 0.093 1.00 0.00 104 GLU A CA 3
ATOM 5237 C C . GLU A 1 105 ? -8.959 1.233 0.214 1.00 0.00 104 GLU A C 3
ATOM 5238 O O . GLU A 1 105 ? -9.464 1.719 1.226 1.00 0.00 104 GLU A O 3
ATOM 5250 N N . GLN A 1 106 ? -9.677 0.819 -0.824 1.00 0.00 105 GLN A N 3
ATOM 5251 C CA . GLN A 1 106 ? -11.135 0.840 -0.807 1.00 0.00 105 GLN A CA 3
ATOM 5252 C C . GLN A 1 106 ? -11.698 -0.449 -0.225 1.00 0.00 105 GLN A C 3
ATOM 5253 O O . GLN A 1 106 ? -11.579 -1.516 -0.826 1.00 0.00 105 GLN A O 3
ATOM 5267 N N . LEU A 1 107 ? -12.312 -0.344 0.949 1.00 0.00 106 LEU A N 3
ATOM 5268 C CA . LEU A 1 107 ? -12.664 -1.519 1.737 1.00 0.00 106 LEU A CA 3
ATOM 5269 C C . LEU A 1 107 ? -13.938 -2.171 1.214 1.00 0.00 106 LEU A C 3
ATOM 5270 O O . LEU A 1 107 ? -14.383 -3.193 1.735 1.00 0.00 106 LEU A O 3
ATOM 5286 N N . GLU A 1 108 ? -14.523 -1.572 0.182 1.00 0.00 107 GLU A N 3
ATOM 5287 C CA . GLU A 1 108 ? -15.749 -2.092 -0.411 1.00 0.00 107 GLU A CA 3
ATOM 5288 C C . GLU A 1 108 ? -15.444 -3.124 -1.489 1.00 0.00 107 GLU A C 3
ATOM 5289 O O . GLU A 1 108 ? -16.352 -3.752 -2.035 1.00 0.00 107 GLU A O 3
ATOM 5301 N N . HIS A 1 109 ? -14.163 -3.295 -1.792 1.00 0.00 108 HIS A N 3
ATOM 5302 C CA . HIS A 1 109 ? -13.741 -4.189 -2.865 1.00 0.00 108 HIS A CA 3
ATOM 5303 C C . HIS A 1 109 ? -12.797 -5.265 -2.346 1.00 0.00 108 HIS A C 3
ATOM 5304 O O . HIS A 1 109 ? -13.238 -6.230 -1.784 1.00 0.00 108 HIS A O 3
ATOM 5317 N N . MET A 1 1 ? 1.071 1.241 1.311 1.00 0.00 0 MET A N 4
ATOM 5318 C CA . MET A 1 1 ? 2.395 1.386 0.718 1.00 0.00 0 MET A CA 4
ATOM 5319 C C . MET A 1 1 ? 2.319 2.075 -0.639 1.00 0.00 0 MET A C 4
ATOM 5320 O O . MET A 1 1 ? 1.795 1.514 -1.602 1.00 0.00 0 MET A O 4
ATOM 5336 N N . GLY A 1 2 ? 2.843 3.294 -0.708 1.00 0.00 1 GLY A N 4
ATOM 5337 C CA . GLY A 1 2 ? 2.759 4.097 -1.922 1.00 0.00 1 GLY A CA 4
ATOM 5338 C C . GLY A 1 2 ? 3.947 3.837 -2.839 1.00 0.00 1 GLY A C 4
ATOM 5339 O O . GLY A 1 2 ? 4.084 4.467 -3.887 1.00 0.00 1 GLY A O 4
ATOM 5343 N N . SER A 1 3 ? 4.805 2.906 -2.437 1.00 0.00 2 SER A N 4
ATOM 5344 C CA . SER A 1 3 ? 6.003 2.586 -3.204 1.00 0.00 2 SER A CA 4
ATOM 5345 C C . SER A 1 3 ? 5.650 2.137 -4.616 1.00 0.00 2 SER A C 4
ATOM 5346 O O . SER A 1 3 ? 4.673 1.417 -4.823 1.00 0.00 2 SER A O 4
ATOM 5354 N N . VAL A 1 4 ? 6.450 2.567 -5.585 1.00 0.00 3 VAL A N 4
ATOM 5355 C CA . VAL A 1 4 ? 6.215 2.222 -6.982 1.00 0.00 3 VAL A CA 4
ATOM 5356 C C . VAL A 1 4 ? 6.767 0.841 -7.309 1.00 0.00 3 VAL A C 4
ATOM 5357 O O . VAL A 1 4 ? 7.938 0.554 -7.055 1.00 0.00 3 VAL A O 4
ATOM 5370 N N . GLU A 1 5 ? 5.919 -0.012 -7.873 1.00 0.00 4 GLU A N 4
ATOM 5371 C CA . GLU A 1 5 ? 6.343 -1.336 -8.315 1.00 0.00 4 GLU A CA 4
ATOM 5372 C C . GLU A 1 5 ? 6.603 -1.358 -9.816 1.00 0.00 4 GLU A C 4
ATOM 5373 O O . GLU A 1 5 ? 7.386 -2.170 -10.308 1.00 0.00 4 GLU A O 4
ATOM 5385 N N . TYR A 1 6 ? 5.941 -0.462 -10.540 1.00 0.00 5 TYR A N 4
ATOM 5386 C CA . TYR A 1 6 ? 6.140 -0.340 -11.979 1.00 0.00 5 TYR A CA 4
ATOM 5387 C C . TYR A 1 6 ? 5.772 1.054 -12.470 1.00 0.00 5 TYR A C 4
ATOM 5388 O O . TYR A 1 6 ? 4.900 1.712 -11.903 1.00 0.00 5 TYR A O 4
ATOM 5406 N N . SER A 1 7 ? 6.439 1.498 -13.530 1.00 0.00 6 SER A N 4
ATOM 5407 C CA . SER A 1 7 ? 6.143 2.791 -14.135 1.00 0.00 6 SER A CA 4
ATOM 5408 C C . SER A 1 7 ? 6.225 2.720 -15.655 1.00 0.00 6 SER A C 4
ATOM 5409 O O . SER A 1 7 ? 6.919 1.868 -16.209 1.00 0.00 6 SER A O 4
ATOM 5417 N N . GLY A 1 8 ? 5.512 3.619 -16.323 1.00 0.00 7 GLY A N 4
ATOM 5418 C CA . GLY A 1 8 ? 5.564 3.710 -17.778 1.00 0.00 7 GLY A CA 4
ATOM 5419 C C . GLY A 1 8 ? 4.513 4.677 -18.307 1.00 0.00 7 GLY A C 4
ATOM 5420 O O . GLY A 1 8 ? 4.075 5.583 -17.597 1.00 0.00 7 GLY A O 4
ATOM 5424 N N . TYR A 1 9 ? 4.109 4.479 -19.557 1.00 0.00 8 TYR A N 4
ATOM 5425 C CA . TYR A 1 9 ? 3.111 5.335 -20.186 1.00 0.00 8 TYR A CA 4
ATOM 5426 C C . TYR A 1 9 ? 1.953 4.516 -20.740 1.00 0.00 8 TYR A C 4
ATOM 5427 O O . TYR A 1 9 ? 2.145 3.402 -21.227 1.00 0.00 8 TYR A O 4
ATOM 5445 N N . LEU A 1 10 ? 0.750 5.075 -20.664 1.00 0.00 9 LEU A N 4
ATOM 5446 C CA . LEU A 1 10 ? -0.441 4.401 -21.167 1.00 0.00 9 LEU A CA 4
ATOM 5447 C C . LEU A 1 10 ? -1.373 5.380 -21.870 1.00 0.00 9 LEU A C 4
ATOM 5448 O O . LEU A 1 10 ? -1.516 6.528 -21.448 1.00 0.00 9 LEU A O 4
ATOM 5464 N N . GLN A 1 11 ? -2.007 4.918 -22.942 1.00 0.00 10 GLN A N 4
ATOM 5465 C CA . GLN A 1 11 ? -2.915 5.758 -23.715 1.00 0.00 10 GLN A CA 4
ATOM 5466 C C . GLN A 1 11 ? -4.349 5.620 -23.220 1.00 0.00 10 GLN A C 4
ATOM 5467 O O . GLN A 1 11 ? -4.765 4.547 -22.784 1.00 0.00 10 GLN A O 4
ATOM 5481 N N . LYS A 1 12 ? -5.101 6.714 -23.288 1.00 0.00 11 LYS A N 4
ATOM 5482 C CA . LYS A 1 12 ? -6.549 6.658 -23.134 1.00 0.00 11 LYS A CA 4
ATOM 5483 C C . LYS A 1 12 ? -7.253 7.401 -24.263 1.00 0.00 11 LYS A C 4
ATOM 5484 O O . LYS A 1 12 ? -6.754 8.411 -24.760 1.00 0.00 11 LYS A O 4
ATOM 5503 N N . THR A 1 13 ? -8.413 6.894 -24.666 1.00 0.00 12 THR A N 4
ATOM 5504 C CA . THR A 1 13 ? -9.193 7.515 -25.729 1.00 0.00 12 THR A CA 4
ATOM 5505 C C . THR A 1 13 ? -10.053 8.651 -25.189 1.00 0.00 12 THR A C 4
ATOM 5506 O O . THR A 1 13 ? -10.814 8.469 -24.238 1.00 0.00 12 THR A O 4
ATOM 5517 N N . GLY A 1 14 ? -9.929 9.823 -25.802 1.00 0.00 13 GLY A N 4
ATOM 5518 C CA . GLY A 1 14 ? -10.659 11.003 -25.356 1.00 0.00 13 GLY A CA 4
ATOM 5519 C C . GLY A 1 14 ? -12.156 10.850 -25.599 1.00 0.00 13 GLY A C 4
ATOM 5520 O O . GLY A 1 14 ? -12.575 10.272 -26.602 1.00 0.00 13 GLY A O 4
ATOM 5524 N N . GLY A 1 15 ? -12.956 11.371 -24.675 1.00 0.00 14 GLY A N 4
ATOM 5525 C CA . GLY A 1 15 ? -14.408 11.275 -24.778 1.00 0.00 14 GLY A CA 4
ATOM 5526 C C . GLY A 1 15 ? -14.973 12.385 -25.655 1.00 0.00 14 GLY A C 4
ATOM 5527 O O . GLY A 1 15 ? -16.187 12.494 -25.830 1.00 0.00 14 GLY A O 4
ATOM 5531 N N . LYS A 1 16 ? -14.086 13.209 -26.203 1.00 0.00 15 LYS A N 4
ATOM 5532 C CA . LYS A 1 16 ? -14.492 14.292 -27.090 1.00 0.00 15 LYS A CA 4
ATOM 5533 C C . LYS A 1 16 ? -14.609 13.810 -28.530 1.00 0.00 15 LYS A C 4
ATOM 5534 O O . LYS A 1 16 ? -15.489 14.249 -29.271 1.00 0.00 15 LYS A O 4
ATOM 5553 N N . PHE A 1 17 ? -13.718 12.908 -28.921 1.00 0.00 16 PHE A N 4
ATOM 5554 C CA . PHE A 1 17 ? -13.633 12.463 -30.307 1.00 0.00 16 PHE A CA 4
ATOM 5555 C C . PHE A 1 17 ? -13.936 10.975 -30.428 1.00 0.00 16 PHE A C 4
ATOM 5556 O O . PHE A 1 17 ? -14.508 10.526 -31.422 1.00 0.00 16 PHE A O 4
ATOM 5573 N N . TYR A 1 18 ? -13.549 10.213 -29.410 1.00 0.00 17 TYR A N 4
ATOM 5574 C CA . TYR A 1 18 ? -13.621 8.758 -29.472 1.00 0.00 17 TYR A CA 4
ATOM 5575 C C . TYR A 1 18 ? -12.774 8.212 -30.616 1.00 0.00 17 TYR A C 4
ATOM 5576 O O . TYR A 1 18 ? -12.971 7.083 -31.062 1.00 0.00 17 TYR A O 4
ATOM 5594 N N . LYS A 1 19 ? -11.832 9.023 -31.085 1.00 0.00 18 LYS A N 4
ATOM 5595 C CA . LYS A 1 19 ? -10.937 8.613 -32.161 1.00 0.00 18 LYS A CA 4
ATOM 5596 C C . LYS A 1 19 ? -9.479 8.845 -31.784 1.00 0.00 18 LYS A C 4
ATOM 5597 O O . LYS A 1 19 ? -8.589 8.128 -32.241 1.00 0.00 18 LYS A O 4
ATOM 5616 N N . LYS A 1 20 ? -9.243 9.851 -30.949 1.00 0.00 19 LYS A N 4
ATOM 5617 C CA . LYS A 1 20 ? -7.887 10.280 -30.631 1.00 0.00 19 LYS A CA 4
ATOM 5618 C C . LYS A 1 20 ? -7.497 9.873 -29.216 1.00 0.00 19 LYS A C 4
ATOM 5619 O O . LYS A 1 20 ? -8.306 9.955 -28.291 1.00 0.00 19 LYS A O 4
ATOM 5638 N N . ASN A 1 21 ? -6.254 9.435 -29.052 1.00 0.00 20 ASN A N 4
ATOM 5639 C CA . ASN A 1 21 ? -5.762 8.993 -27.752 1.00 0.00 20 ASN A CA 4
ATOM 5640 C C . ASN A 1 21 ? -4.848 10.039 -27.124 1.00 0.00 20 ASN A C 4
ATOM 5641 O O . ASN A 1 21 ? -4.235 10.843 -27.826 1.00 0.00 20 ASN A O 4
ATOM 5652 N N . GLN A 1 22 ? -4.763 10.021 -25.799 1.00 0.00 21 GLN A N 4
ATOM 5653 C CA . GLN A 1 22 ? -3.775 10.821 -25.085 1.00 0.00 21 GLN A CA 4
ATOM 5654 C C . GLN A 1 22 ? -2.852 9.942 -24.252 1.00 0.00 21 GLN A C 4
ATOM 5655 O O . GLN A 1 22 ? -3.311 9.109 -23.470 1.00 0.00 21 GLN A O 4
ATOM 5669 N N . THR A 1 23 ? -1.548 10.130 -24.424 1.00 0.00 22 THR A N 4
ATOM 5670 C CA . THR A 1 23 ? -0.558 9.374 -23.666 1.00 0.00 22 THR A CA 4
ATOM 5671 C C . THR A 1 23 ? -0.298 10.013 -22.308 1.00 0.00 22 THR A C 4
ATOM 5672 O O . THR A 1 23 ? -0.010 11.207 -22.218 1.00 0.00 22 THR A O 4
ATOM 5683 N N . ARG A 1 24 ? -0.400 9.212 -21.253 1.00 0.00 23 ARG A N 4
ATOM 5684 C CA . ARG A 1 24 ? -0.205 9.705 -19.895 1.00 0.00 23 ARG A CA 4
ATOM 5685 C C . ARG A 1 24 ? 0.781 8.834 -19.128 1.00 0.00 23 ARG A C 4
ATOM 5686 O O . ARG A 1 24 ? 0.820 7.616 -19.309 1.00 0.00 23 ARG A O 4
ATOM 5707 N N . TYR A 1 25 ? 1.579 9.464 -18.272 1.00 0.00 24 TYR A N 4
ATOM 5708 C CA . TYR A 1 25 ? 2.450 8.734 -17.358 1.00 0.00 24 TYR A CA 4
ATOM 5709 C C . TYR A 1 25 ? 1.647 8.053 -16.257 1.00 0.00 24 TYR A C 4
ATOM 5710 O O . TYR A 1 25 ? 0.707 8.632 -15.712 1.00 0.00 24 TYR A O 4
ATOM 5728 N N . PHE A 1 26 ? 2.023 6.820 -15.934 1.00 0.00 25 PHE A N 4
ATOM 5729 C CA . PHE A 1 26 ? 1.337 6.056 -14.899 1.00 0.00 25 PHE A CA 4
ATOM 5730 C C . PHE A 1 26 ? 2.330 5.339 -13.995 1.00 0.00 25 PHE A C 4
ATOM 5731 O O . PHE A 1 26 ? 3.486 5.132 -14.366 1.00 0.00 25 PHE A O 4
ATOM 5748 N N . GLU A 1 27 ? 1.874 4.961 -12.805 1.00 0.00 26 GLU A N 4
ATOM 5749 C CA . GLU A 1 27 ? 2.654 4.102 -11.923 1.00 0.00 26 GLU A CA 4
ATOM 5750 C C . GLU A 1 27 ? 1.772 3.058 -11.250 1.00 0.00 26 GLU A C 4
ATOM 5751 O O . GLU A 1 27 ? 0.600 3.309 -10.972 1.00 0.00 26 GLU A O 4
ATOM 5763 N N . LEU A 1 28 ? 2.343 1.887 -10.990 1.00 0.00 27 LEU A N 4
ATOM 5764 C CA . LEU A 1 28 ? 1.694 0.887 -10.151 1.00 0.00 27 LEU A CA 4
ATOM 5765 C C . LEU A 1 28 ? 2.103 1.044 -8.692 1.00 0.00 27 LEU A C 4
ATOM 5766 O O . LEU A 1 28 ? 3.256 0.809 -8.331 1.00 0.00 27 LEU A O 4
ATOM 5782 N N . ARG A 1 29 ? 1.151 1.443 -7.855 1.00 0.00 28 ARG A N 4
ATOM 5783 C CA . ARG A 1 29 ? 1.437 1.753 -6.460 1.00 0.00 28 ARG A CA 4
ATOM 5784 C C . ARG A 1 29 ? 0.387 1.153 -5.535 1.00 0.00 28 ARG A C 4
ATOM 5785 O O . ARG A 1 29 ? -0.813 1.300 -5.764 1.00 0.00 28 ARG A O 4
ATOM 5806 N N . GLY A 1 30 ? 0.845 0.473 -4.488 1.00 0.00 29 GLY A N 4
ATOM 5807 C CA . GLY A 1 30 ? -0.055 -0.128 -3.511 1.00 0.00 29 GLY A CA 4
ATOM 5808 C C . GLY A 1 30 ? -1.130 -0.963 -4.193 1.00 0.00 29 GLY A C 4
ATOM 5809 O O . GLY A 1 30 ? -0.828 -1.852 -4.989 1.00 0.00 29 GLY A O 4
ATOM 5813 N N . PRO A 1 31 ? -2.387 -0.671 -3.878 1.00 0.00 30 PRO A N 4
ATOM 5814 C CA . PRO A 1 31 ? -3.505 -1.472 -4.363 1.00 0.00 30 PRO A CA 4
ATOM 5815 C C . PRO A 1 31 ? -4.021 -0.949 -5.698 1.00 0.00 30 PRO A C 4
ATOM 5816 O O . PRO A 1 31 ? -4.992 -1.471 -6.245 1.00 0.00 30 PRO A O 4
ATOM 5827 N N . MET A 1 32 ? -3.365 0.084 -6.215 1.00 0.00 31 MET A N 4
ATOM 5828 C CA . MET A 1 32 ? -3.963 0.937 -7.235 1.00 0.00 31 MET A CA 4
ATOM 5829 C C . MET A 1 32 ? -2.978 1.222 -8.361 1.00 0.00 31 MET A C 4
ATOM 5830 O O . MET A 1 32 ? -1.764 1.142 -8.173 1.00 0.00 31 MET A O 4
ATOM 5844 N N . LEU A 1 33 ? -3.508 1.553 -9.534 1.00 0.00 32 LEU A N 4
ATOM 5845 C CA . LEU A 1 33 ? -2.701 2.122 -10.606 1.00 0.00 32 LEU A CA 4
ATOM 5846 C C . LEU A 1 33 ? -2.987 3.608 -10.782 1.00 0.00 32 LEU A C 4
ATOM 5847 O O . LEU A 1 33 ? -4.131 4.009 -10.996 1.00 0.00 32 LEU A O 4
ATOM 5863 N N . CYS A 1 34 ? -1.940 4.422 -10.691 1.00 0.00 33 CYS A N 4
ATOM 5864 C CA . CYS A 1 34 ? -2.096 5.872 -10.668 1.00 0.00 33 CYS A CA 4
ATOM 5865 C C . CYS A 1 34 ? -1.796 6.479 -12.032 1.00 0.00 33 CYS A C 4
ATOM 5866 O O . CYS A 1 34 ? -0.899 6.024 -12.742 1.00 0.00 33 CYS A O 4
ATOM 5874 N N . TYR A 1 35 ? -2.551 7.510 -12.394 1.00 0.00 34 TYR A N 4
ATOM 5875 C CA . TYR A 1 35 ? -2.246 8.307 -13.577 1.00 0.00 34 TYR A CA 4
ATOM 5876 C C . TYR A 1 35 ? -1.890 9.739 -13.200 1.00 0.00 34 TYR A C 4
ATOM 5877 O O . TYR A 1 35 ? -2.390 10.274 -12.211 1.00 0.00 34 TYR A O 4
ATOM 5895 N N . TRP A 1 36 ? -1.022 10.355 -13.996 1.00 0.00 35 TRP A N 4
ATOM 5896 C CA . TRP A 1 36 ? -0.880 11.806 -13.994 1.00 0.00 35 TRP A CA 4
ATOM 5897 C C . TRP A 1 36 ? -1.083 12.381 -15.391 1.00 0.00 35 TRP A C 4
ATOM 5898 O O . TRP A 1 36 ? -0.731 11.750 -16.389 1.00 0.00 35 TRP A O 4
ATOM 5919 N N . LYS A 1 37 ? -1.651 13.579 -15.456 1.00 0.00 36 LYS A N 4
ATOM 5920 C CA . LYS A 1 37 ? -1.597 14.389 -16.667 1.00 0.00 36 LYS A CA 4
ATOM 5921 C C . LYS A 1 37 ? -0.160 14.737 -17.034 1.00 0.00 36 LYS A C 4
ATOM 5922 O O . LYS A 1 37 ? 0.198 14.778 -18.210 1.00 0.00 36 LYS A O 4
ATOM 5941 N N . ARG A 1 38 ? 0.660 14.987 -16.019 1.00 0.00 37 ARG A N 4
ATOM 5942 C CA . ARG A 1 38 ? 2.070 15.292 -16.230 1.00 0.00 37 ARG A CA 4
ATOM 5943 C C . ARG A 1 38 ? 2.950 14.545 -15.235 1.00 0.00 37 ARG A C 4
ATOM 5944 O O . ARG A 1 38 ? 2.594 14.399 -14.066 1.00 0.00 37 ARG A O 4
ATOM 5965 N N . ARG A 1 39 ? 4.098 14.072 -15.707 1.00 0.00 38 ARG A N 4
ATOM 5966 C CA . ARG A 1 39 ? 5.001 13.283 -14.877 1.00 0.00 38 ARG A CA 4
ATOM 5967 C C . ARG A 1 39 ? 5.275 13.976 -13.548 1.00 0.00 38 ARG A C 4
ATOM 5968 O O . ARG A 1 39 ? 5.626 15.156 -13.512 1.00 0.00 38 ARG A O 4
ATOM 5989 N N . PRO A 1 40 ? 5.110 13.237 -12.456 1.00 0.00 39 PRO A N 4
ATOM 5990 C CA . PRO A 1 40 ? 5.287 13.794 -11.120 1.00 0.00 39 PRO A CA 4
ATOM 5991 C C . PRO A 1 40 ? 6.762 14.008 -10.804 1.00 0.00 39 PRO A C 4
ATOM 5992 O O . PRO A 1 40 ? 7.630 13.329 -11.351 1.00 0.00 39 PRO A O 4
ATOM 6003 N N . SER A 1 41 ? 7.039 14.959 -9.917 1.00 0.00 40 SER A N 4
ATOM 6004 C CA . SER A 1 41 ? 8.394 15.176 -9.426 1.00 0.00 40 SER A CA 4
ATOM 6005 C C . SER A 1 41 ? 8.726 14.226 -8.284 1.00 0.00 40 SER A C 4
ATOM 6006 O O . SER A 1 41 ? 9.873 14.144 -7.844 1.00 0.00 40 SER A O 4
ATOM 6014 N N . GLY A 1 42 ? 7.715 13.510 -7.804 1.00 0.00 41 GLY A N 4
ATOM 6015 C CA . GLY A 1 42 ? 7.890 12.583 -6.692 1.00 0.00 41 GLY A CA 4
ATOM 6016 C C . GLY A 1 42 ? 6.574 11.913 -6.319 1.00 0.00 41 GLY A C 4
ATOM 6017 O O . GLY A 1 42 ? 5.525 12.229 -6.880 1.00 0.00 41 GLY A O 4
ATOM 6021 N N . PRO A 1 43 ? 6.637 10.987 -5.370 1.00 0.00 42 PRO A N 4
ATOM 6022 C CA . PRO A 1 43 ? 5.462 10.223 -4.966 1.00 0.00 42 PRO A CA 4
ATOM 6023 C C . PRO A 1 43 ? 4.491 11.086 -4.171 1.00 0.00 42 PRO A C 4
ATOM 6024 O O . PRO A 1 43 ? 3.352 10.689 -3.924 1.00 0.00 42 PRO A O 4
ATOM 6035 N N . HIS A 1 44 ? 4.949 12.268 -3.772 1.00 0.00 43 HIS A N 4
ATOM 6036 C CA . HIS A 1 44 ? 4.124 13.186 -2.997 1.00 0.00 43 HIS A CA 4
ATOM 6037 C C . HIS A 1 44 ? 3.147 13.941 -3.890 1.00 0.00 43 HIS A C 4
ATOM 6038 O O . HIS A 1 44 ? 2.251 14.631 -3.404 1.00 0.00 43 HIS A O 4
ATOM 6051 N N . VAL A 1 45 ? 3.326 13.804 -5.200 1.00 0.00 44 VAL A N 4
ATOM 6052 C CA . VAL A 1 45 ? 2.509 14.529 -6.164 1.00 0.00 44 VAL A CA 4
ATOM 6053 C C . VAL A 1 45 ? 1.194 13.806 -6.427 1.00 0.00 44 VAL A C 4
ATOM 6054 O O . VAL A 1 45 ? 1.185 12.652 -6.858 1.00 0.00 44 VAL A O 4
ATOM 6067 N N . SER A 1 46 ? 0.085 14.489 -6.166 1.00 0.00 45 SER A N 4
ATOM 6068 C CA . SER A 1 46 ? -1.235 13.881 -6.282 1.00 0.00 45 SER A CA 4
ATOM 6069 C C . SER A 1 46 ? -1.502 13.410 -7.705 1.00 0.00 45 SER A C 4
ATOM 6070 O O . SER A 1 46 ? -1.173 14.101 -8.669 1.00 0.00 45 SER A O 4
ATOM 6078 N N . PRO A 1 47 ? -2.100 12.230 -7.831 1.00 0.00 46 PRO A N 4
ATOM 6079 C CA . PRO A 1 47 ? -2.443 11.680 -9.136 1.00 0.00 46 PRO A CA 4
ATOM 6080 C C . PRO A 1 47 ? -3.638 12.403 -9.742 1.00 0.00 46 PRO A C 4
ATOM 6081 O O . PRO A 1 47 ? -4.401 13.063 -9.035 1.00 0.00 46 PRO A O 4
ATOM 6092 N N . THR A 1 48 ? -3.798 12.276 -11.055 1.00 0.00 47 THR A N 4
ATOM 6093 C CA . THR A 1 48 ? -5.004 12.743 -11.729 1.00 0.00 47 THR A CA 4
ATOM 6094 C C . THR A 1 48 ? -6.157 11.767 -11.537 1.00 0.00 47 THR A C 4
ATOM 6095 O O . THR A 1 48 ? -7.319 12.168 -11.478 1.00 0.00 47 THR A O 4
ATOM 6106 N N . GLY A 1 49 ? -5.828 10.483 -11.437 1.00 0.00 48 GLY A N 4
ATOM 6107 C CA . GLY A 1 49 ? -6.832 9.451 -11.208 1.00 0.00 48 GLY A CA 4
ATOM 6108 C C . GLY A 1 49 ? -6.182 8.096 -10.960 1.00 0.00 48 GLY A C 4
ATOM 6109 O O . GLY A 1 49 ? -5.023 7.878 -11.315 1.00 0.00 48 GLY A O 4
ATOM 6113 N N . THR A 1 50 ? -6.934 7.188 -10.348 1.00 0.00 49 THR A N 4
ATOM 6114 C CA . THR A 1 50 ? -6.401 5.888 -9.959 1.00 0.00 49 THR A CA 4
ATOM 6115 C C . THR A 1 50 ? -7.338 4.761 -10.377 1.00 0.00 49 THR A C 4
ATOM 6116 O O . THR A 1 50 ? -8.542 4.966 -10.527 1.00 0.00 49 THR A O 4
ATOM 6127 N N . ILE A 1 51 ? -6.778 3.571 -10.562 1.00 0.00 50 ILE A N 4
ATOM 6128 C CA . ILE A 1 51 ? -7.577 2.357 -10.667 1.00 0.00 50 ILE A CA 4
ATOM 6129 C C . ILE A 1 51 ? -7.467 1.511 -9.405 1.00 0.00 50 ILE A C 4
ATOM 6130 O O . ILE A 1 51 ? -6.397 0.992 -9.085 1.00 0.00 50 ILE A O 4
ATOM 6146 N N . ASP A 1 52 ? -8.578 1.377 -8.688 1.00 0.00 51 ASP A N 4
ATOM 6147 C CA . ASP A 1 52 ? -8.634 0.512 -7.516 1.00 0.00 51 ASP A CA 4
ATOM 6148 C C . ASP A 1 52 ? -8.922 -0.930 -7.909 1.00 0.00 51 ASP A C 4
ATOM 6149 O O . ASP A 1 52 ? -10.037 -1.263 -8.311 1.00 0.00 51 ASP A O 4
ATOM 6158 N N . LEU A 1 53 ? -7.912 -1.784 -7.791 1.00 0.00 52 LEU A N 4
ATOM 6159 C CA . LEU A 1 53 ? -7.941 -3.098 -8.421 1.00 0.00 52 LEU A CA 4
ATOM 6160 C C . LEU A 1 53 ? -8.516 -4.148 -7.479 1.00 0.00 52 LEU A C 4
ATOM 6161 O O . LEU A 1 53 ? -8.425 -5.347 -7.740 1.00 0.00 52 LEU A O 4
ATOM 6177 N N . THR A 1 54 ? -9.111 -3.689 -6.382 1.00 0.00 53 THR A N 4
ATOM 6178 C CA . THR A 1 54 ? -9.788 -4.580 -5.448 1.00 0.00 53 THR A CA 4
ATOM 6179 C C . THR A 1 54 ? -10.932 -5.322 -6.125 1.00 0.00 53 THR A C 4
ATOM 6180 O O . THR A 1 54 ? -11.847 -4.705 -6.672 1.00 0.00 53 THR A O 4
ATOM 6191 N N . ASN A 1 55 ? -10.876 -6.649 -6.085 1.00 0.00 54 ASN A N 4
ATOM 6192 C CA . ASN A 1 55 ? -11.888 -7.478 -6.730 1.00 0.00 54 ASN A CA 4
ATOM 6193 C C . ASN A 1 55 ? -12.066 -7.091 -8.193 1.00 0.00 54 ASN A C 4
ATOM 6194 O O . ASN A 1 55 ? -13.180 -7.105 -8.717 1.00 0.00 54 ASN A O 4
ATOM 6205 N N . ALA A 1 56 ? -10.962 -6.746 -8.847 1.00 0.00 55 ALA A N 4
ATOM 6206 C CA . ALA A 1 56 ? -10.986 -6.412 -10.266 1.00 0.00 55 ALA A CA 4
ATOM 6207 C C . ALA A 1 56 ? -10.731 -7.643 -11.126 1.00 0.00 55 ALA A C 4
ATOM 6208 O O . ALA A 1 56 ? -10.152 -8.627 -10.664 1.00 0.00 55 ALA A O 4
ATOM 6215 N N . ARG A 1 57 ? -11.167 -7.582 -12.379 1.00 0.00 56 ARG A N 4
ATOM 6216 C CA . ARG A 1 57 ? -10.841 -8.617 -13.355 1.00 0.00 56 ARG A CA 4
ATOM 6217 C C . ARG A 1 57 ? -10.133 -8.028 -14.567 1.00 0.00 56 ARG A C 4
ATOM 6218 O O . ARG A 1 57 ? -10.308 -6.854 -14.891 1.00 0.00 56 ARG A O 4
ATOM 6239 N N . PHE A 1 58 ? -9.333 -8.851 -15.237 1.00 0.00 57 PHE A N 4
ATOM 6240 C CA . PHE A 1 58 ? -8.606 -8.416 -16.423 1.00 0.00 57 PHE A CA 4
ATOM 6241 C C . PHE A 1 58 ? -8.991 -9.247 -17.641 1.00 0.00 57 PHE A C 4
ATOM 6242 O O . PHE A 1 58 ? -8.685 -10.436 -17.714 1.00 0.00 57 PHE A O 4
ATOM 6259 N N . VAL A 1 59 ? -9.664 -8.612 -18.594 1.00 0.00 58 VAL A N 4
ATOM 6260 C CA . VAL A 1 59 ? -10.160 -9.308 -19.775 1.00 0.00 58 VAL A CA 4
ATOM 6261 C C . VAL A 1 59 ? -9.847 -8.529 -21.046 1.00 0.00 58 VAL A C 4
ATOM 6262 O O . VAL A 1 59 ? -9.723 -7.304 -21.021 1.00 0.00 58 VAL A O 4
ATOM 6275 N N . GLU A 1 60 ? -9.721 -9.245 -22.158 1.00 0.00 59 GLU A N 4
ATOM 6276 C CA . GLU A 1 60 ? -9.515 -8.615 -23.457 1.00 0.00 59 GLU A CA 4
ATOM 6277 C C . GLU A 1 60 ? -10.745 -7.826 -23.887 1.00 0.00 59 GLU A C 4
ATOM 6278 O O . GLU A 1 60 ? -11.878 -8.242 -23.644 1.00 0.00 59 GLU A O 4
ATOM 6290 N N . ASN A 1 61 ? -10.515 -6.684 -24.527 1.00 0.00 60 ASN A N 4
ATOM 6291 C CA . ASN A 1 61 ? -11.602 -5.873 -25.061 1.00 0.00 60 ASN A CA 4
ATOM 6292 C C . ASN A 1 61 ? -12.312 -6.588 -26.203 1.00 0.00 60 ASN A C 4
ATOM 6293 O O . ASN A 1 61 ? -11.709 -6.881 -27.236 1.00 0.00 60 ASN A O 4
ATOM 6304 N N . PRO A 1 62 ? -13.597 -6.867 -26.012 1.00 0.00 61 PRO A N 4
ATOM 6305 C CA . PRO A 1 62 ? -14.376 -7.608 -26.997 1.00 0.00 61 PRO A CA 4
ATOM 6306 C C . PRO A 1 62 ? -14.253 -6.983 -28.380 1.00 0.00 61 PRO A C 4
ATOM 6307 O O . PRO A 1 62 ? -14.333 -7.675 -29.395 1.00 0.00 61 PRO A O 4
ATOM 6318 N N . LYS A 1 63 ? -14.057 -5.669 -28.414 1.00 0.00 62 LYS A N 4
ATOM 6319 C CA . LYS A 1 63 ? -14.026 -4.932 -29.672 1.00 0.00 62 LYS A CA 4
ATOM 6320 C C . LYS A 1 63 ? -12.595 -4.712 -30.145 1.00 0.00 62 LYS A C 4
ATOM 6321 O O . LYS A 1 63 ? -12.366 -4.248 -31.263 1.00 0.00 62 LYS A O 4
ATOM 6340 N N . ASP A 1 64 ? -11.636 -5.046 -29.290 1.00 0.00 63 ASP A N 4
ATOM 6341 C CA . ASP A 1 64 ? -10.234 -4.742 -29.552 1.00 0.00 63 ASP A CA 4
ATOM 6342 C C . ASP A 1 64 ? -9.314 -5.690 -28.795 1.00 0.00 63 ASP A C 4
ATOM 6343 O O . ASP A 1 64 ? -8.792 -5.348 -27.734 1.00 0.00 63 ASP A O 4
ATOM 6352 N N . PRO A 1 65 ? -9.118 -6.883 -29.346 1.00 0.00 64 PRO A N 4
ATOM 6353 C CA . PRO A 1 65 ? -8.300 -7.901 -28.697 1.00 0.00 64 PRO A CA 4
ATOM 6354 C C . PRO A 1 65 ? -6.887 -7.392 -28.440 1.00 0.00 64 PRO A C 4
ATOM 6355 O O . PRO A 1 65 ? -6.141 -7.974 -27.654 1.00 0.00 64 PRO A O 4
ATOM 6366 N N . ARG A 1 66 ? -6.526 -6.302 -29.109 1.00 0.00 65 ARG A N 4
ATOM 6367 C CA . ARG A 1 66 ? -5.177 -5.755 -29.011 1.00 0.00 65 ARG A CA 4
ATOM 6368 C C . ARG A 1 66 ? -4.966 -5.051 -27.677 1.00 0.00 65 ARG A C 4
ATOM 6369 O O . ARG A 1 66 ? -3.831 -4.775 -27.284 1.00 0.00 65 ARG A O 4
ATOM 6390 N N . SER A 1 67 ? -6.062 -4.760 -26.986 1.00 0.00 66 SER A N 4
ATOM 6391 C CA . SER A 1 67 ? -6.004 -4.007 -25.739 1.00 0.00 66 SER A CA 4
ATOM 6392 C C . SER A 1 67 ? -6.782 -4.710 -24.634 1.00 0.00 66 SER A C 4
ATOM 6393 O O . SER A 1 67 ? -7.689 -5.498 -24.905 1.00 0.00 66 SER A O 4
ATOM 6401 N N . TRP A 1 68 ? -6.423 -4.422 -23.388 1.00 0.00 67 TRP A N 4
ATOM 6402 C CA . TRP A 1 68 ? -7.029 -5.088 -22.241 1.00 0.00 67 TRP A CA 4
ATOM 6403 C C . TRP A 1 68 ? -7.919 -4.133 -21.456 1.00 0.00 67 TRP A C 4
ATOM 6404 O O . TRP A 1 68 ? -7.630 -2.941 -21.357 1.00 0.00 67 TRP A O 4
ATOM 6425 N N . THR A 1 69 ? -9.003 -4.664 -20.901 1.00 0.00 68 THR A N 4
ATOM 6426 C CA . THR A 1 69 ? -9.915 -3.870 -20.087 1.00 0.00 68 THR A CA 4
ATOM 6427 C C . THR A 1 69 ? -9.899 -4.327 -18.635 1.00 0.00 68 THR A C 4
ATOM 6428 O O . THR A 1 69 ? -9.731 -5.513 -18.349 1.00 0.00 68 THR A O 4
ATOM 6439 N N . ILE A 1 70 ? -10.073 -3.380 -17.719 1.00 0.00 69 ILE A N 4
ATOM 6440 C CA . ILE A 1 70 ? -10.080 -3.685 -16.293 1.00 0.00 69 ILE A CA 4
ATOM 6441 C C . ILE A 1 70 ? -11.387 -3.249 -15.643 1.00 0.00 69 ILE A C 4
ATOM 6442 O O . ILE A 1 70 ? -11.779 -2.086 -15.735 1.00 0.00 69 ILE A O 4
ATOM 6458 N N . GLU A 1 71 ? -12.057 -4.189 -14.986 1.00 0.00 70 GLU A N 4
ATOM 6459 C CA . GLU A 1 71 ? -13.376 -3.934 -14.419 1.00 0.00 70 GLU A CA 4
ATOM 6460 C C . GLU A 1 71 ? -13.489 -4.502 -13.010 1.00 0.00 70 GLU A C 4
ATOM 6461 O O . GLU A 1 71 ? -12.765 -5.427 -12.644 1.00 0.00 70 GLU A O 4
ATOM 6473 N N . GLY A 1 72 ? -14.402 -3.942 -12.223 1.00 0.00 71 GLY A N 4
ATOM 6474 C CA . GLY A 1 72 ? -14.672 -4.448 -10.882 1.00 0.00 71 GLY A CA 4
ATOM 6475 C C . GLY A 1 72 ? -15.700 -3.583 -10.165 1.00 0.00 71 GLY A C 4
ATOM 6476 O O . GLY A 1 72 ? -16.019 -2.481 -10.611 1.00 0.00 71 GLY A O 4
ATOM 6480 N N . ASP A 1 73 ? -16.216 -4.089 -9.049 1.00 0.00 72 ASP A N 4
ATOM 6481 C CA . ASP A 1 73 ? -17.267 -3.401 -8.311 1.00 0.00 72 ASP A CA 4
ATOM 6482 C C . ASP A 1 73 ? -16.740 -2.130 -7.657 1.00 0.00 72 ASP A C 4
ATOM 6483 O O . ASP A 1 73 ? -17.514 -1.264 -7.249 1.00 0.00 72 ASP A O 4
ATOM 6492 N N . HIS A 1 74 ? -15.419 -2.024 -7.561 1.00 0.00 73 HIS A N 4
ATOM 6493 C CA . HIS A 1 74 ? -14.789 -0.908 -6.867 1.00 0.00 73 HIS A CA 4
ATOM 6494 C C . HIS A 1 74 ? -14.342 0.168 -7.848 1.00 0.00 73 HIS A C 4
ATOM 6495 O O . HIS A 1 74 ? -13.670 1.128 -7.469 1.00 0.00 73 HIS A O 4
ATOM 6508 N N . LEU A 1 75 ? -14.717 0.002 -9.112 1.00 0.00 74 LEU A N 4
ATOM 6509 C CA . LEU A 1 75 ? -14.373 0.969 -10.147 1.00 0.00 74 LEU A CA 4
ATOM 6510 C C . LEU A 1 75 ? -15.614 1.683 -10.669 1.00 0.00 74 LEU A C 4
ATOM 6511 O O . LEU A 1 75 ? -16.666 1.071 -10.845 1.00 0.00 74 LEU A O 4
ATOM 6527 N N . SER A 1 76 ? -15.483 2.983 -10.913 1.00 0.00 75 SER A N 4
ATOM 6528 C CA . SER A 1 76 ? -16.599 3.787 -11.397 1.00 0.00 75 SER A CA 4
ATOM 6529 C C . SER A 1 76 ? -16.779 3.631 -12.901 1.00 0.00 75 SER A C 4
ATOM 6530 O O . SER A 1 76 ? -17.794 4.044 -13.461 1.00 0.00 75 SER A O 4
ATOM 6538 N N . LYS A 1 77 ? -15.786 3.034 -13.552 1.00 0.00 76 LYS A N 4
ATOM 6539 C CA . LYS A 1 77 ? -15.822 2.843 -14.997 1.00 0.00 76 LYS A CA 4
ATOM 6540 C C . LYS A 1 77 ? -14.844 1.761 -15.435 1.00 0.00 76 LYS A C 4
ATOM 6541 O O . LYS A 1 77 ? -13.995 1.326 -14.656 1.00 0.00 76 LYS A O 4
ATOM 6560 N N . THR A 1 78 ? -14.968 1.329 -16.685 1.00 0.00 77 THR A N 4
ATOM 6561 C CA . THR A 1 78 ? -14.003 0.409 -17.277 1.00 0.00 77 THR A CA 4
ATOM 6562 C C . THR A 1 78 ? -12.735 1.140 -17.701 1.00 0.00 77 THR A C 4
ATOM 6563 O O . THR A 1 78 ? -12.796 2.189 -18.340 1.00 0.00 77 THR A O 4
ATOM 6574 N N . PHE A 1 79 ? -11.586 0.576 -17.341 1.00 0.00 78 PHE A N 4
ATOM 6575 C CA . PHE A 1 79 ? -10.301 1.140 -17.735 1.00 0.00 78 PHE A CA 4
ATOM 6576 C C . PHE A 1 79 ? -9.620 0.275 -18.788 1.00 0.00 78 PHE A C 4
ATOM 6577 O O . PHE A 1 79 ? -9.883 -0.923 -18.887 1.00 0.00 78 PHE A O 4
ATOM 6594 N N . THR A 1 80 ? -8.741 0.889 -19.574 1.00 0.00 79 THR A N 4
ATOM 6595 C CA . THR A 1 80 ? -8.060 0.189 -20.655 1.00 0.00 79 THR A CA 4
ATOM 6596 C C . THR A 1 80 ? -6.547 0.310 -20.523 1.00 0.00 79 THR A C 4
ATOM 6597 O O . THR A 1 80 ? -6.026 1.383 -20.217 1.00 0.00 79 THR A O 4
ATOM 6608 N N . LEU A 1 81 ? -5.847 -0.795 -20.754 1.00 0.00 80 LEU A N 4
ATOM 6609 C CA . LEU A 1 81 ? -4.396 -0.767 -20.893 1.00 0.00 80 LEU A CA 4
ATOM 6610 C C . LEU A 1 81 ? -3.977 -0.947 -22.347 1.00 0.00 80 LEU A C 4
ATOM 6611 O O . LEU A 1 81 ? -4.433 -1.868 -23.025 1.00 0.00 80 LEU A O 4
ATOM 6627 N N . THR A 1 82 ? -3.108 -0.062 -22.820 1.00 0.00 81 THR A N 4
ATOM 6628 C CA . THR A 1 82 ? -2.492 -0.219 -24.132 1.00 0.00 81 THR A CA 4
ATOM 6629 C C . THR A 1 82 ? -1.029 -0.626 -24.009 1.00 0.00 81 THR A C 4
ATOM 6630 O O . THR A 1 82 ? -0.418 -0.467 -22.951 1.00 0.00 81 THR A O 4
ATOM 6641 N N . ALA A 1 83 ? -0.472 -1.152 -25.094 1.00 0.00 82 ALA A N 4
ATOM 6642 C CA . ALA A 1 83 ? 0.945 -1.492 -25.140 1.00 0.00 82 ALA A CA 4
ATOM 6643 C C . ALA A 1 83 ? 1.359 -1.942 -26.535 1.00 0.00 82 ALA A C 4
ATOM 6644 O O . ALA A 1 83 ? 0.530 -2.403 -27.320 1.00 0.00 82 ALA A O 4
ATOM 6651 N N . ASP A 1 84 ? 2.645 -1.807 -26.839 1.00 0.00 83 ASP A N 4
ATOM 6652 C CA . ASP A 1 84 ? 3.123 -1.911 -28.212 1.00 0.00 83 ASP A CA 4
ATOM 6653 C C . ASP A 1 84 ? 3.206 -3.365 -28.657 1.00 0.00 83 ASP A C 4
ATOM 6654 O O . ASP A 1 84 ? 2.868 -3.698 -29.793 1.00 0.00 83 ASP A O 4
ATOM 6663 N N . THR A 1 85 ? 3.661 -4.230 -27.756 1.00 0.00 84 THR A N 4
ATOM 6664 C CA . THR A 1 85 ? 3.931 -5.622 -28.096 1.00 0.00 84 THR A CA 4
ATOM 6665 C C . THR A 1 85 ? 3.079 -6.569 -27.262 1.00 0.00 84 THR A C 4
ATOM 6666 O O . THR A 1 85 ? 2.578 -6.196 -26.201 1.00 0.00 84 THR A O 4
ATOM 6677 N N . GLU A 1 86 ? 2.918 -7.795 -27.747 1.00 0.00 85 GLU A N 4
ATOM 6678 C CA . GLU A 1 86 ? 2.141 -8.804 -27.038 1.00 0.00 85 GLU A CA 4
ATOM 6679 C C . GLU A 1 86 ? 2.731 -9.087 -25.663 1.00 0.00 85 GLU A C 4
ATOM 6680 O O . GLU A 1 86 ? 2.000 -9.282 -24.691 1.00 0.00 85 GLU A O 4
ATOM 6692 N N . GLU A 1 87 ? 4.057 -9.108 -25.586 1.00 0.00 86 GLU A N 4
ATOM 6693 C CA . GLU A 1 87 ? 4.749 -9.333 -24.322 1.00 0.00 86 GLU A CA 4
ATOM 6694 C C . GLU A 1 87 ? 4.499 -8.191 -23.346 1.00 0.00 86 GLU A C 4
ATOM 6695 O O . GLU A 1 87 ? 4.277 -8.415 -22.157 1.00 0.00 86 GLU A O 4
ATOM 6707 N N . GLN A 1 88 ? 4.536 -6.965 -23.857 1.00 0.00 87 GLN A N 4
ATOM 6708 C CA . GLN A 1 88 ? 4.319 -5.783 -23.030 1.00 0.00 87 GLN A CA 4
ATOM 6709 C C . GLN A 1 88 ? 2.872 -5.698 -22.561 1.00 0.00 87 GLN A C 4
ATOM 6710 O O . GLN A 1 88 ? 2.602 -5.355 -21.411 1.00 0.00 87 GLN A O 4
ATOM 6724 N N . ARG A 1 89 ? 1.944 -6.012 -23.459 1.00 0.00 88 ARG A N 4
ATOM 6725 C CA . ARG A 1 89 ? 0.526 -6.036 -23.120 1.00 0.00 88 ARG A CA 4
ATOM 6726 C C . ARG A 1 89 ? 0.256 -6.976 -21.951 1.00 0.00 88 ARG A C 4
ATOM 6727 O O . ARG A 1 89 ? -0.364 -6.587 -20.962 1.00 0.00 88 ARG A O 4
ATOM 6748 N N . GLU A 1 90 ? 0.726 -8.212 -22.072 1.00 0.00 89 GLU A N 4
ATOM 6749 C CA . GLU A 1 90 ? 0.516 -9.216 -21.035 1.00 0.00 89 GLU A CA 4
ATOM 6750 C C . GLU A 1 90 ? 1.243 -8.842 -19.750 1.00 0.00 89 GLU A C 4
ATOM 6751 O O . GLU A 1 90 ? 0.719 -9.028 -18.653 1.00 0.00 89 GLU A O 4
ATOM 6763 N N . ALA A 1 91 ? 2.453 -8.313 -19.895 1.00 0.00 90 ALA A N 4
ATOM 6764 C CA . ALA A 1 91 ? 3.293 -7.998 -18.745 1.00 0.00 90 ALA A CA 4
ATOM 6765 C C . ALA A 1 91 ? 2.578 -7.061 -17.781 1.00 0.00 90 ALA A C 4
ATOM 6766 O O . ALA A 1 91 ? 2.475 -7.344 -16.587 1.00 0.00 90 ALA A O 4
ATOM 6773 N N . TRP A 1 92 ? 2.086 -5.943 -18.305 1.00 0.00 91 TRP A N 4
ATOM 6774 C CA . TRP A 1 92 ? 1.511 -4.895 -17.472 1.00 0.00 91 TRP A CA 4
ATOM 6775 C C . TRP A 1 92 ? 0.203 -5.352 -16.837 1.00 0.00 91 TRP A C 4
ATOM 6776 O O . TRP A 1 92 ? -0.148 -4.923 -15.737 1.00 0.00 91 TRP A O 4
ATOM 6797 N N . VAL A 1 93 ? -0.515 -6.223 -17.537 1.00 0.00 92 VAL A N 4
ATOM 6798 C CA . VAL A 1 93 ? -1.713 -6.847 -16.986 1.00 0.00 92 VAL A CA 4
ATOM 6799 C C . VAL A 1 93 ? -1.371 -7.750 -15.808 1.00 0.00 92 VAL A C 4
ATOM 6800 O O . VAL A 1 93 ? -2.035 -7.711 -14.772 1.00 0.00 92 VAL A O 4
ATOM 6813 N N . ARG A 1 94 ? -0.333 -8.562 -15.973 1.00 0.00 93 ARG A N 4
ATOM 6814 C CA . ARG A 1 94 ? 0.096 -9.479 -14.924 1.00 0.00 93 ARG A CA 4
ATOM 6815 C C . ARG A 1 94 ? 0.561 -8.723 -13.687 1.00 0.00 93 ARG A C 4
ATOM 6816 O O . ARG A 1 94 ? 0.260 -9.113 -12.559 1.00 0.00 93 ARG A O 4
ATOM 6837 N N . GLU A 1 95 ? 1.297 -7.637 -13.905 1.00 0.00 94 GLU A N 4
ATOM 6838 C CA . GLU A 1 95 ? 1.823 -6.835 -12.807 1.00 0.00 94 GLU A CA 4
ATOM 6839 C C . GLU A 1 95 ? 0.697 -6.197 -12.003 1.00 0.00 94 GLU A C 4
ATOM 6840 O O . GLU A 1 95 ? 0.776 -6.093 -10.780 1.00 0.00 94 GLU A O 4
ATOM 6852 N N . MET A 1 96 ? -0.351 -5.769 -12.700 1.00 0.00 95 MET A N 4
ATOM 6853 C CA . MET A 1 96 ? -1.558 -5.279 -12.045 1.00 0.00 95 MET A CA 4
ATOM 6854 C C . MET A 1 96 ? -2.300 -6.408 -11.341 1.00 0.00 95 MET A C 4
ATOM 6855 O O . MET A 1 96 ? -2.849 -6.222 -10.255 1.00 0.00 95 MET A O 4
ATOM 6869 N N . SER A 1 97 ? -2.314 -7.581 -11.967 1.00 0.00 96 SER A N 4
ATOM 6870 C CA . SER A 1 97 ? -3.003 -8.739 -11.410 1.00 0.00 96 SER A CA 4
ATOM 6871 C C . SER A 1 97 ? -2.388 -9.158 -10.081 1.00 0.00 96 SER A C 4
ATOM 6872 O O . SER A 1 97 ? -3.085 -9.641 -9.189 1.00 0.00 96 SER A O 4
ATOM 6880 N N . LYS A 1 98 ? -1.079 -8.972 -9.955 1.00 0.00 97 LYS A N 4
ATOM 6881 C CA . LYS A 1 98 ? -0.355 -9.398 -8.764 1.00 0.00 97 LYS A CA 4
ATOM 6882 C C . LYS A 1 98 ? -0.404 -8.331 -7.678 1.00 0.00 97 LYS A C 4
ATOM 6883 O O . LYS A 1 98 ? 0.220 -8.472 -6.627 1.00 0.00 97 LYS A O 4
ATOM 6902 N N . VAL A 1 99 ? -1.149 -7.262 -7.940 1.00 0.00 98 VAL A N 4
ATOM 6903 C CA . VAL A 1 99 ? -1.210 -6.128 -7.025 1.00 0.00 98 VAL A CA 4
ATOM 6904 C C . VAL A 1 99 ? -1.658 -6.565 -5.635 1.00 0.00 98 VAL A C 4
ATOM 6905 O O . VAL A 1 99 ? -2.551 -7.399 -5.495 1.00 0.00 98 VAL A O 4
ATOM 6918 N N . LYS A 1 100 ? -1.031 -5.995 -4.612 1.00 0.00 99 LYS A N 4
ATOM 6919 C CA . LYS A 1 100 ? -1.365 -6.322 -3.231 1.00 0.00 99 LYS A CA 4
ATOM 6920 C C . LYS A 1 100 ? -2.685 -5.684 -2.818 1.00 0.00 99 LYS A C 4
ATOM 6921 O O . LYS A 1 100 ? -2.880 -4.480 -2.978 1.00 0.00 99 LYS A O 4
ATOM 6940 N N . PRO A 1 101 ? -3.589 -6.499 -2.286 1.00 0.00 100 PRO A N 4
ATOM 6941 C CA . PRO A 1 101 ? -4.887 -6.013 -1.832 1.00 0.00 100 PRO A CA 4
ATOM 6942 C C . PRO A 1 101 ? -4.769 -5.302 -0.490 1.00 0.00 100 PRO A C 4
ATOM 6943 O O . PRO A 1 101 ? -5.200 -5.823 0.538 1.00 0.00 100 PRO A O 4
ATOM 6954 N N . GLU A 1 102 ? -4.184 -4.109 -0.507 1.00 0.00 101 GLU A N 4
ATOM 6955 C CA . GLU A 1 102 ? -3.860 -3.397 0.723 1.00 0.00 101 GLU A CA 4
ATOM 6956 C C . GLU A 1 102 ? -5.115 -2.845 1.388 1.00 0.00 101 GLU A C 4
ATOM 6957 O O . GLU A 1 102 ? -5.111 -2.529 2.577 1.00 0.00 101 GLU A O 4
ATOM 6969 N N . ASN A 1 103 ? -6.188 -2.732 0.612 1.00 0.00 102 ASN A N 4
ATOM 6970 C CA . ASN A 1 103 ? -7.453 -2.221 1.126 1.00 0.00 102 ASN A CA 4
ATOM 6971 C C . ASN A 1 103 ? -7.975 -3.085 2.266 1.00 0.00 102 ASN A C 4
ATOM 6972 O O . ASN A 1 103 ? -7.672 -4.276 2.344 1.00 0.00 102 ASN A O 4
ATOM 6983 N N . ARG A 1 104 ? -8.762 -2.480 3.149 1.00 0.00 103 ARG A N 4
ATOM 6984 C CA . ARG A 1 104 ? -9.365 -3.204 4.262 1.00 0.00 103 ARG A CA 4
ATOM 6985 C C . ARG A 1 104 ? -10.652 -3.898 3.834 1.00 0.00 103 ARG A C 4
ATOM 6986 O O . ARG A 1 104 ? -11.284 -4.596 4.627 1.00 0.00 103 ARG A O 4
ATOM 7007 N N . GLU A 1 105 ? -11.033 -3.704 2.577 1.00 0.00 104 GLU A N 4
ATOM 7008 C CA . GLU A 1 105 ? -12.230 -4.334 2.033 1.00 0.00 104 GLU A CA 4
ATOM 7009 C C . GLU A 1 105 ? -12.029 -5.833 1.851 1.00 0.00 104 GLU A C 4
ATOM 7010 O O . GLU A 1 105 ? -10.918 -6.293 1.587 1.00 0.00 104 GLU A O 4
ATOM 7022 N N . GLN A 1 106 ? -13.110 -6.592 1.995 1.00 0.00 105 GLN A N 4
ATOM 7023 C CA . GLN A 1 106 ? -13.064 -8.036 1.801 1.00 0.00 105 GLN A CA 4
ATOM 7024 C C . GLN A 1 106 ? -12.923 -8.389 0.325 1.00 0.00 105 GLN A C 4
ATOM 7025 O O . GLN A 1 106 ? -13.329 -7.622 -0.548 1.00 0.00 105 GLN A O 4
ATOM 7039 N N . LEU A 1 107 ? -12.346 -9.554 0.053 1.00 0.00 106 LEU A N 4
ATOM 7040 C CA . LEU A 1 107 ? -12.244 -10.058 -1.312 1.00 0.00 106 LEU A CA 4
ATOM 7041 C C . LEU A 1 107 ? -13.317 -11.100 -1.596 1.00 0.00 106 LEU A C 4
ATOM 7042 O O . LEU A 1 107 ? -13.735 -11.836 -0.702 1.00 0.00 106 LEU A O 4
ATOM 7058 N N . GLU A 1 108 ? -13.762 -11.157 -2.847 1.00 0.00 107 GLU A N 4
ATOM 7059 C CA . GLU A 1 108 ? -14.775 -12.122 -3.257 1.00 0.00 107 GLU A CA 4
ATOM 7060 C C . GLU A 1 108 ? -14.142 -13.339 -3.917 1.00 0.00 107 GLU A C 4
ATOM 7061 O O . GLU A 1 108 ? -14.832 -14.154 -4.530 1.00 0.00 107 GLU A O 4
ATOM 7073 N N . HIS A 1 109 ? -12.825 -13.457 -3.790 1.00 0.00 108 HIS A N 4
ATOM 7074 C CA . HIS A 1 109 ? -12.090 -14.555 -4.408 1.00 0.00 108 HIS A CA 4
ATOM 7075 C C . HIS A 1 109 ? -12.115 -15.798 -3.529 1.00 0.00 108 HIS A C 4
ATOM 7076 O O . HIS A 1 109 ? -13.081 -16.511 -3.525 1.00 0.00 108 HIS A O 4
ATOM 7089 N N . MET A 1 1 ? -0.787 3.714 -0.020 1.00 0.00 0 MET A N 5
ATOM 7090 C CA . MET A 1 1 ? 0.517 4.183 -0.474 1.00 0.00 0 MET A CA 5
ATOM 7091 C C . MET A 1 1 ? 1.528 3.044 -0.515 1.00 0.00 0 MET A C 5
ATOM 7092 O O . MET A 1 1 ? 1.296 1.975 0.048 1.00 0.00 0 MET A O 5
ATOM 7108 N N . GLY A 1 2 ? 2.651 3.280 -1.185 1.00 0.00 1 GLY A N 5
ATOM 7109 C CA . GLY A 1 2 ? 3.702 2.277 -1.298 1.00 0.00 1 GLY A CA 5
ATOM 7110 C C . GLY A 1 2 ? 4.738 2.679 -2.340 1.00 0.00 1 GLY A C 5
ATOM 7111 O O . GLY A 1 2 ? 4.588 3.693 -3.020 1.00 0.00 1 GLY A O 5
ATOM 7115 N N . SER A 1 3 ? 5.789 1.876 -2.462 1.00 0.00 2 SER A N 5
ATOM 7116 C CA . SER A 1 3 ? 6.843 2.134 -3.436 1.00 0.00 2 SER A CA 5
ATOM 7117 C C . SER A 1 3 ? 6.408 1.732 -4.839 1.00 0.00 2 SER A C 5
ATOM 7118 O O . SER A 1 3 ? 5.401 1.045 -5.013 1.00 0.00 2 SER A O 5
ATOM 7126 N N . VAL A 1 4 ? 7.173 2.161 -5.837 1.00 0.00 3 VAL A N 5
ATOM 7127 C CA . VAL A 1 4 ? 6.866 1.846 -7.227 1.00 0.00 3 VAL A CA 5
ATOM 7128 C C . VAL A 1 4 ? 7.478 0.513 -7.637 1.00 0.00 3 VAL A C 5
ATOM 7129 O O . VAL A 1 4 ? 8.665 0.270 -7.417 1.00 0.00 3 VAL A O 5
ATOM 7142 N N . GLU A 1 5 ? 6.661 -0.348 -8.235 1.00 0.00 4 GLU A N 5
ATOM 7143 C CA . GLU A 1 5 ? 7.145 -1.609 -8.783 1.00 0.00 4 GLU A CA 5
ATOM 7144 C C . GLU A 1 5 ? 7.325 -1.521 -10.293 1.00 0.00 4 GLU A C 5
ATOM 7145 O O . GLU A 1 5 ? 8.321 -1.997 -10.838 1.00 0.00 4 GLU A O 5
ATOM 7157 N N . TYR A 1 6 ? 6.357 -0.908 -10.964 1.00 0.00 5 TYR A N 5
ATOM 7158 C CA . TYR A 1 6 ? 6.445 -0.680 -12.401 1.00 0.00 5 TYR A CA 5
ATOM 7159 C C . TYR A 1 6 ? 5.909 0.696 -12.775 1.00 0.00 5 TYR A C 5
ATOM 7160 O O . TYR A 1 6 ? 5.146 1.301 -12.021 1.00 0.00 5 TYR A O 5
ATOM 7178 N N . SER A 1 7 ? 6.312 1.186 -13.942 1.00 0.00 6 SER A N 5
ATOM 7179 C CA . SER A 1 7 ? 5.743 2.408 -14.498 1.00 0.00 6 SER A CA 5
ATOM 7180 C C . SER A 1 7 ? 6.024 2.517 -15.992 1.00 0.00 6 SER A C 5
ATOM 7181 O O . SER A 1 7 ? 6.846 1.780 -16.534 1.00 0.00 6 SER A O 5
ATOM 7189 N N . GLY A 1 8 ? 5.336 3.443 -16.652 1.00 0.00 7 GLY A N 5
ATOM 7190 C CA . GLY A 1 8 ? 5.558 3.696 -18.070 1.00 0.00 7 GLY A CA 5
ATOM 7191 C C . GLY A 1 8 ? 4.447 4.558 -18.656 1.00 0.00 7 GLY A C 5
ATOM 7192 O O . GLY A 1 8 ? 3.554 5.008 -17.939 1.00 0.00 7 GLY A O 5
ATOM 7196 N N . TYR A 1 9 ? 4.509 4.785 -19.964 1.00 0.00 8 TYR A N 5
ATOM 7197 C CA . TYR A 1 9 ? 3.530 5.625 -20.642 1.00 0.00 8 TYR A CA 5
ATOM 7198 C C . TYR A 1 9 ? 2.453 4.783 -21.314 1.00 0.00 8 TYR A C 5
ATOM 7199 O O . TYR A 1 9 ? 2.753 3.873 -22.086 1.00 0.00 8 TYR A O 5
ATOM 7217 N N . LEU A 1 10 ? 1.195 5.093 -21.016 1.00 0.00 9 LEU A N 5
ATOM 7218 C CA . LEU A 1 10 ? 0.071 4.350 -21.573 1.00 0.00 9 LEU A CA 5
ATOM 7219 C C . LEU A 1 10 ? -0.570 5.106 -22.730 1.00 0.00 9 LEU A C 5
ATOM 7220 O O . LEU A 1 10 ? -0.474 6.330 -22.814 1.00 0.00 9 LEU A O 5
ATOM 7236 N N . GLN A 1 11 ? -1.225 4.368 -23.621 1.00 0.00 10 GLN A N 5
ATOM 7237 C CA . GLN A 1 11 ? -2.042 4.975 -24.665 1.00 0.00 10 GLN A CA 5
ATOM 7238 C C . GLN A 1 11 ? -3.509 5.024 -24.258 1.00 0.00 10 GLN A C 5
ATOM 7239 O O . GLN A 1 11 ? -4.006 4.122 -23.585 1.00 0.00 10 GLN A O 5
ATOM 7253 N N . LYS A 1 12 ? -4.198 6.083 -24.672 1.00 0.00 11 LYS A N 5
ATOM 7254 C CA . LYS A 1 12 ? -5.635 6.194 -24.454 1.00 0.00 11 LYS A CA 5
ATOM 7255 C C . LYS A 1 12 ? -6.274 7.131 -25.471 1.00 0.00 11 LYS A C 5
ATOM 7256 O O . LYS A 1 12 ? -5.837 8.269 -25.642 1.00 0.00 11 LYS A O 5
ATOM 7275 N N . THR A 1 13 ? -7.312 6.646 -26.144 1.00 0.00 12 THR A N 5
ATOM 7276 C CA . THR A 1 13 ? -8.102 7.480 -27.041 1.00 0.00 12 THR A CA 5
ATOM 7277 C C . THR A 1 13 ? -8.846 8.565 -26.273 1.00 0.00 12 THR A C 5
ATOM 7278 O O . THR A 1 13 ? -9.494 8.290 -25.263 1.00 0.00 12 THR A O 5
ATOM 7289 N N . GLY A 1 14 ? -8.751 9.798 -26.758 1.00 0.00 13 GLY A N 5
ATOM 7290 C CA . GLY A 1 14 ? -9.422 10.926 -26.122 1.00 0.00 13 GLY A CA 5
ATOM 7291 C C . GLY A 1 14 ? -9.658 12.057 -27.114 1.00 0.00 13 GLY A C 5
ATOM 7292 O O . GLY A 1 14 ? -9.663 11.842 -28.327 1.00 0.00 13 GLY A O 5
ATOM 7296 N N . GLY A 1 15 ? -9.853 13.263 -26.592 1.00 0.00 14 GLY A N 5
ATOM 7297 C CA . GLY A 1 15 ? -10.252 14.399 -27.417 1.00 0.00 14 GLY A CA 5
ATOM 7298 C C . GLY A 1 15 ? -11.767 14.540 -27.464 1.00 0.00 14 GLY A C 5
ATOM 7299 O O . GLY A 1 15 ? -12.498 13.639 -27.051 1.00 0.00 14 GLY A O 5
ATOM 7303 N N . LYS A 1 16 ? -12.235 15.675 -27.972 1.00 0.00 15 LYS A N 5
ATOM 7304 C CA . LYS A 1 16 ? -13.658 15.996 -27.950 1.00 0.00 15 LYS A CA 5
ATOM 7305 C C . LYS A 1 16 ? -14.486 14.869 -28.554 1.00 0.00 15 LYS A C 5
ATOM 7306 O O . LYS A 1 16 ? -15.560 14.539 -28.053 1.00 0.00 15 LYS A O 5
ATOM 7325 N N . PHE A 1 17 ? -13.980 14.283 -29.634 1.00 0.00 16 PHE A N 5
ATOM 7326 C CA . PHE A 1 17 ? -14.719 13.266 -30.371 1.00 0.00 16 PHE A CA 5
ATOM 7327 C C . PHE A 1 17 ? -14.071 11.896 -30.220 1.00 0.00 16 PHE A C 5
ATOM 7328 O O . PHE A 1 17 ? -14.348 10.980 -30.994 1.00 0.00 16 PHE A O 5
ATOM 7345 N N . TYR A 1 18 ? -13.207 11.763 -29.220 1.00 0.00 17 TYR A N 5
ATOM 7346 C CA . TYR A 1 18 ? -12.531 10.498 -28.956 1.00 0.00 17 TYR A CA 5
ATOM 7347 C C . TYR A 1 18 ? -11.853 9.963 -30.210 1.00 0.00 17 TYR A C 5
ATOM 7348 O O . TYR A 1 18 ? -12.076 8.819 -30.608 1.00 0.00 17 TYR A O 5
ATOM 7366 N N . LYS A 1 19 ? -11.026 10.796 -30.832 1.00 0.00 18 LYS A N 5
ATOM 7367 C CA . LYS A 1 19 ? -10.338 10.418 -32.062 1.00 0.00 18 LYS A CA 5
ATOM 7368 C C . LYS A 1 19 ? -8.834 10.321 -31.843 1.00 0.00 18 LYS A C 5
ATOM 7369 O O . LYS A 1 19 ? -8.141 9.588 -32.548 1.00 0.00 18 LYS A O 5
ATOM 7388 N N . LYS A 1 20 ? -8.334 11.066 -30.863 1.00 0.00 19 LYS A N 5
ATOM 7389 C CA . LYS A 1 20 ? -6.899 11.277 -30.717 1.00 0.00 19 LYS A CA 5
ATOM 7390 C C . LYS A 1 20 ? -6.289 10.270 -29.752 1.00 0.00 19 LYS A C 5
ATOM 7391 O O . LYS A 1 20 ? -6.793 10.070 -28.648 1.00 0.00 19 LYS A O 5
ATOM 7410 N N . ASN A 1 21 ? -5.200 9.637 -30.175 1.00 0.00 20 ASN A N 5
ATOM 7411 C CA . ASN A 1 21 ? -4.464 8.719 -29.315 1.00 0.00 20 ASN A CA 5
ATOM 7412 C C . ASN A 1 21 ? -3.517 9.472 -28.388 1.00 0.00 20 ASN A C 5
ATOM 7413 O O . ASN A 1 21 ? -2.440 9.902 -28.802 1.00 0.00 20 ASN A O 5
ATOM 7424 N N . GLN A 1 22 ? -3.925 9.629 -27.134 1.00 0.00 21 GLN A N 5
ATOM 7425 C CA . GLN A 1 22 ? -3.169 10.427 -26.176 1.00 0.00 21 GLN A CA 5
ATOM 7426 C C . GLN A 1 22 ? -2.181 9.566 -25.401 1.00 0.00 21 GLN A C 5
ATOM 7427 O O . GLN A 1 22 ? -2.405 8.371 -25.203 1.00 0.00 21 GLN A O 5
ATOM 7441 N N . THR A 1 23 ? -1.086 10.179 -24.963 1.00 0.00 22 THR A N 5
ATOM 7442 C CA . THR A 1 23 ? -0.090 9.484 -24.157 1.00 0.00 22 THR A CA 5
ATOM 7443 C C . THR A 1 23 ? 0.007 10.087 -22.762 1.00 0.00 22 THR A C 5
ATOM 7444 O O . THR A 1 23 ? 0.177 11.296 -22.608 1.00 0.00 22 THR A O 5
ATOM 7455 N N . ARG A 1 24 ? -0.101 9.237 -21.746 1.00 0.00 23 ARG A N 5
ATOM 7456 C CA . ARG A 1 24 ? -0.042 9.687 -20.360 1.00 0.00 23 ARG A CA 5
ATOM 7457 C C . ARG A 1 24 ? 0.796 8.743 -19.509 1.00 0.00 23 ARG A C 5
ATOM 7458 O O . ARG A 1 24 ? 0.910 7.555 -19.811 1.00 0.00 23 ARG A O 5
ATOM 7479 N N . TYR A 1 25 ? 1.382 9.277 -18.443 1.00 0.00 24 TYR A N 5
ATOM 7480 C CA . TYR A 1 25 ? 2.255 8.496 -17.575 1.00 0.00 24 TYR A CA 5
ATOM 7481 C C . TYR A 1 25 ? 1.456 7.775 -16.496 1.00 0.00 24 TYR A C 5
ATOM 7482 O O . TYR A 1 25 ? 0.652 8.386 -15.794 1.00 0.00 24 TYR A O 5
ATOM 7500 N N . PHE A 1 26 ? 1.683 6.472 -16.370 1.00 0.00 25 PHE A N 5
ATOM 7501 C CA . PHE A 1 26 ? 1.095 5.693 -15.287 1.00 0.00 25 PHE A CA 5
ATOM 7502 C C . PHE A 1 26 ? 2.171 5.087 -14.396 1.00 0.00 25 PHE A C 5
ATOM 7503 O O . PHE A 1 26 ? 3.274 4.789 -14.853 1.00 0.00 25 PHE A O 5
ATOM 7520 N N . GLU A 1 27 ? 1.844 4.907 -13.120 1.00 0.00 26 GLU A N 5
ATOM 7521 C CA . GLU A 1 27 ? 2.813 4.430 -12.141 1.00 0.00 26 GLU A CA 5
ATOM 7522 C C . GLU A 1 27 ? 2.191 3.398 -11.209 1.00 0.00 26 GLU A C 5
ATOM 7523 O O . GLU A 1 27 ? 1.232 3.692 -10.495 1.00 0.00 26 GLU A O 5
ATOM 7535 N N . LEU A 1 28 ? 2.742 2.190 -11.220 1.00 0.00 27 LEU A N 5
ATOM 7536 C CA . LEU A 1 28 ? 2.137 1.065 -10.516 1.00 0.00 27 LEU A CA 5
ATOM 7537 C C . LEU A 1 28 ? 2.797 0.845 -9.161 1.00 0.00 27 LEU A C 5
ATOM 7538 O O . LEU A 1 28 ? 3.915 0.336 -9.080 1.00 0.00 27 LEU A O 5
ATOM 7554 N N . ARG A 1 29 ? 2.098 1.229 -8.098 1.00 0.00 28 ARG A N 5
ATOM 7555 C CA . ARG A 1 29 ? 2.642 1.135 -6.749 1.00 0.00 28 ARG A CA 5
ATOM 7556 C C . ARG A 1 29 ? 2.025 -0.028 -5.985 1.00 0.00 28 ARG A C 5
ATOM 7557 O O . ARG A 1 29 ? 1.209 0.170 -5.085 1.00 0.00 28 ARG A O 5
ATOM 7578 N N . GLY A 1 30 ? 2.418 -1.244 -6.349 1.00 0.00 29 GLY A N 5
ATOM 7579 C CA . GLY A 1 30 ? 1.910 -2.443 -5.693 1.00 0.00 29 GLY A CA 5
ATOM 7580 C C . GLY A 1 30 ? 0.412 -2.601 -5.918 1.00 0.00 29 GLY A C 5
ATOM 7581 O O . GLY A 1 30 ? -0.041 -2.782 -7.048 1.00 0.00 29 GLY A O 5
ATOM 7585 N N . PRO A 1 31 ? -0.354 -2.531 -4.835 1.00 0.00 30 PRO A N 5
ATOM 7586 C CA . PRO A 1 31 ? -1.796 -2.743 -4.900 1.00 0.00 30 PRO A CA 5
ATOM 7587 C C . PRO A 1 31 ? -2.510 -1.509 -5.436 1.00 0.00 30 PRO A C 5
ATOM 7588 O O . PRO A 1 31 ? -3.721 -1.527 -5.657 1.00 0.00 30 PRO A O 5
ATOM 7599 N N . MET A 1 32 ? -1.753 -0.436 -5.645 1.00 0.00 31 MET A N 5
ATOM 7600 C CA . MET A 1 32 ? -2.319 0.823 -6.113 1.00 0.00 31 MET A CA 5
ATOM 7601 C C . MET A 1 32 ? -1.635 1.296 -7.388 1.00 0.00 31 MET A C 5
ATOM 7602 O O . MET A 1 32 ? -0.406 1.312 -7.475 1.00 0.00 31 MET A O 5
ATOM 7616 N N . LEU A 1 33 ? -2.435 1.681 -8.376 1.00 0.00 32 LEU A N 5
ATOM 7617 C CA . LEU A 1 33 ? -1.917 2.336 -9.570 1.00 0.00 32 LEU A CA 5
ATOM 7618 C C . LEU A 1 33 ? -2.248 3.823 -9.570 1.00 0.00 32 LEU A C 5
ATOM 7619 O O . LEU A 1 33 ? -3.392 4.214 -9.340 1.00 0.00 32 LEU A O 5
ATOM 7635 N N . CYS A 1 34 ? -1.239 4.649 -9.828 1.00 0.00 33 CYS A N 5
ATOM 7636 C CA . CYS A 1 34 ? -1.441 6.087 -9.962 1.00 0.00 33 CYS A CA 5
ATOM 7637 C C . CYS A 1 34 ? -1.447 6.508 -11.426 1.00 0.00 33 CYS A C 5
ATOM 7638 O O . CYS A 1 34 ? -0.778 5.898 -12.260 1.00 0.00 33 CYS A O 5
ATOM 7646 N N . TYR A 1 35 ? -2.206 7.555 -11.732 1.00 0.00 34 TYR A N 5
ATOM 7647 C CA . TYR A 1 35 ? -2.178 8.159 -13.059 1.00 0.00 34 TYR A CA 5
ATOM 7648 C C . TYR A 1 35 ? -2.425 9.661 -12.985 1.00 0.00 34 TYR A C 5
ATOM 7649 O O . TYR A 1 35 ? -2.897 10.173 -11.970 1.00 0.00 34 TYR A O 5
ATOM 7667 N N . TRP A 1 36 ? -2.102 10.362 -14.067 1.00 0.00 35 TRP A N 5
ATOM 7668 C CA . TRP A 1 36 ? -2.354 11.795 -14.155 1.00 0.00 35 TRP A CA 5
ATOM 7669 C C . TRP A 1 36 ? -3.253 12.125 -15.339 1.00 0.00 35 TRP A C 5
ATOM 7670 O O . TRP A 1 36 ? -3.180 11.478 -16.384 1.00 0.00 35 TRP A O 5
ATOM 7691 N N . LYS A 1 37 ? -4.100 13.134 -15.169 1.00 0.00 36 LYS A N 5
ATOM 7692 C CA . LYS A 1 37 ? -4.848 13.702 -16.285 1.00 0.00 36 LYS A CA 5
ATOM 7693 C C . LYS A 1 37 ? -3.912 14.289 -17.333 1.00 0.00 36 LYS A C 5
ATOM 7694 O O . LYS A 1 37 ? -4.227 14.297 -18.524 1.00 0.00 36 LYS A O 5
ATOM 7713 N N . ARG A 1 38 ? -2.761 14.778 -16.884 1.00 0.00 37 ARG A N 5
ATOM 7714 C CA . ARG A 1 38 ? -1.763 15.337 -17.788 1.00 0.00 37 ARG A CA 5
ATOM 7715 C C . ARG A 1 38 ? -0.360 14.878 -17.411 1.00 0.00 37 ARG A C 5
ATOM 7716 O O . ARG A 1 38 ? -0.112 14.484 -16.271 1.00 0.00 37 ARG A O 5
ATOM 7737 N N . ARG A 1 39 ? 0.553 14.931 -18.374 1.00 0.00 38 ARG A N 5
ATOM 7738 C CA . ARG A 1 39 ? 1.922 14.477 -18.158 1.00 0.00 38 ARG A CA 5
ATOM 7739 C C . ARG A 1 39 ? 2.580 15.237 -17.014 1.00 0.00 38 ARG A C 5
ATOM 7740 O O . ARG A 1 39 ? 2.589 16.468 -16.998 1.00 0.00 38 ARG A O 5
ATOM 7761 N N . PRO A 1 40 ? 3.130 14.496 -16.057 1.00 0.00 39 PRO A N 5
ATOM 7762 C CA . PRO A 1 40 ? 3.787 15.099 -14.903 1.00 0.00 39 PRO A CA 5
ATOM 7763 C C . PRO A 1 40 ? 5.146 15.674 -15.282 1.00 0.00 39 PRO A C 5
ATOM 7764 O O . PRO A 1 40 ? 5.759 15.249 -16.262 1.00 0.00 39 PRO A O 5
ATOM 7775 N N . SER A 1 41 ? 5.612 16.642 -14.500 1.00 0.00 40 SER A N 5
ATOM 7776 C CA . SER A 1 41 ? 6.931 17.227 -14.708 1.00 0.00 40 SER A CA 5
ATOM 7777 C C . SER A 1 41 ? 8.020 16.368 -14.077 1.00 0.00 40 SER A C 5
ATOM 7778 O O . SER A 1 41 ? 9.209 16.587 -14.308 1.00 0.00 40 SER A O 5
ATOM 7786 N N . GLY A 1 42 ? 7.607 15.390 -13.278 1.00 0.00 41 GLY A N 5
ATOM 7787 C CA . GLY A 1 42 ? 8.547 14.527 -12.573 1.00 0.00 41 GLY A CA 5
ATOM 7788 C C . GLY A 1 42 ? 7.819 13.553 -11.656 1.00 0.00 41 GLY A C 5
ATOM 7789 O O . GLY A 1 42 ? 6.591 13.562 -11.574 1.00 0.00 41 GLY A O 5
ATOM 7793 N N . PRO A 1 43 ? 8.585 12.714 -10.966 1.00 0.00 42 PRO A N 5
ATOM 7794 C CA . PRO A 1 43 ? 8.012 11.687 -10.104 1.00 0.00 42 PRO A CA 5
ATOM 7795 C C . PRO A 1 43 ? 7.674 12.247 -8.729 1.00 0.00 42 PRO A C 5
ATOM 7796 O O . PRO A 1 43 ? 7.283 11.507 -7.825 1.00 0.00 42 PRO A O 5
ATOM 7807 N N . HIS A 1 44 ? 7.827 13.558 -8.575 1.00 0.00 43 HIS A N 5
ATOM 7808 C CA . HIS A 1 44 ? 7.727 14.193 -7.267 1.00 0.00 43 HIS A CA 5
ATOM 7809 C C . HIS A 1 44 ? 6.427 14.976 -7.132 1.00 0.00 43 HIS A C 5
ATOM 7810 O O . HIS A 1 44 ? 6.357 15.960 -6.396 1.00 0.00 43 HIS A O 5
ATOM 7823 N N . VAL A 1 45 ? 5.399 14.532 -7.845 1.00 0.00 44 VAL A N 5
ATOM 7824 C CA . VAL A 1 45 ? 4.105 15.205 -7.827 1.00 0.00 44 VAL A CA 5
ATOM 7825 C C . VAL A 1 45 ? 2.986 14.237 -7.461 1.00 0.00 44 VAL A C 5
ATOM 7826 O O . VAL A 1 45 ? 3.116 13.027 -7.642 1.00 0.00 44 VAL A O 5
ATOM 7839 N N . SER A 1 46 ? 1.888 14.779 -6.946 1.00 0.00 45 SER A N 5
ATOM 7840 C CA . SER A 1 46 ? 0.715 13.974 -6.624 1.00 0.00 45 SER A CA 5
ATOM 7841 C C . SER A 1 46 ? -0.039 13.569 -7.884 1.00 0.00 45 SER A C 5
ATOM 7842 O O . SER A 1 46 ? -0.006 14.276 -8.893 1.00 0.00 45 SER A O 5
ATOM 7850 N N . PRO A 1 47 ? -0.717 12.429 -7.821 1.00 0.00 46 PRO A N 5
ATOM 7851 C CA . PRO A 1 47 ? -1.558 11.975 -8.922 1.00 0.00 46 PRO A CA 5
ATOM 7852 C C . PRO A 1 47 ? -2.864 12.758 -8.977 1.00 0.00 46 PRO A C 5
ATOM 7853 O O . PRO A 1 47 ? -3.191 13.503 -8.053 1.00 0.00 46 PRO A O 5
ATOM 7864 N N . THR A 1 48 ? -3.607 12.583 -10.064 1.00 0.00 47 THR A N 5
ATOM 7865 C CA . THR A 1 48 ? -4.950 13.142 -10.173 1.00 0.00 47 THR A CA 5
ATOM 7866 C C . THR A 1 48 ? -6.011 12.072 -9.951 1.00 0.00 47 THR A C 5
ATOM 7867 O O . THR A 1 48 ? -7.207 12.332 -10.092 1.00 0.00 47 THR A O 5
ATOM 7878 N N . GLY A 1 49 ? -5.568 10.869 -9.603 1.00 0.00 48 GLY A N 5
ATOM 7879 C CA . GLY A 1 49 ? -6.474 9.743 -9.417 1.00 0.00 48 GLY A CA 5
ATOM 7880 C C . GLY A 1 49 ? -5.716 8.421 -9.405 1.00 0.00 48 GLY A C 5
ATOM 7881 O O . GLY A 1 49 ? -4.619 8.319 -9.953 1.00 0.00 48 GLY A O 5
ATOM 7885 N N . THR A 1 50 ? -6.308 7.411 -8.776 1.00 0.00 49 THR A N 5
ATOM 7886 C CA . THR A 1 50 ? -5.677 6.101 -8.669 1.00 0.00 49 THR A CA 5
ATOM 7887 C C . THR A 1 50 ? -6.652 4.989 -9.035 1.00 0.00 49 THR A C 5
ATOM 7888 O O . THR A 1 50 ? -7.864 5.198 -9.065 1.00 0.00 49 THR A O 5
ATOM 7899 N N . ILE A 1 51 ? -6.114 3.807 -9.314 1.00 0.00 50 ILE A N 5
ATOM 7900 C CA . ILE A 1 51 ? -6.932 2.610 -9.467 1.00 0.00 50 ILE A CA 5
ATOM 7901 C C . ILE A 1 51 ? -6.601 1.576 -8.398 1.00 0.00 50 ILE A C 5
ATOM 7902 O O . ILE A 1 51 ? -5.438 1.222 -8.203 1.00 0.00 50 ILE A O 5
ATOM 7918 N N . ASP A 1 52 ? -7.629 1.095 -7.709 1.00 0.00 51 ASP A N 5
ATOM 7919 C CA . ASP A 1 52 ? -7.458 0.050 -6.705 1.00 0.00 51 ASP A CA 5
ATOM 7920 C C . ASP A 1 52 ? -7.383 -1.327 -7.351 1.00 0.00 51 ASP A C 5
ATOM 7921 O O . ASP A 1 52 ? -8.368 -1.821 -7.899 1.00 0.00 51 ASP A O 5
ATOM 7930 N N . LEU A 1 53 ? -6.207 -1.942 -7.283 1.00 0.00 52 LEU A N 5
ATOM 7931 C CA . LEU A 1 53 ? -5.921 -3.136 -8.071 1.00 0.00 52 LEU A CA 5
ATOM 7932 C C . LEU A 1 53 ? -6.301 -4.401 -7.311 1.00 0.00 52 LEU A C 5
ATOM 7933 O O . LEU A 1 53 ? -6.221 -5.506 -7.847 1.00 0.00 52 LEU A O 5
ATOM 7949 N N . THR A 1 54 ? -6.715 -4.231 -6.060 1.00 0.00 53 THR A N 5
ATOM 7950 C CA . THR A 1 54 ? -6.994 -5.365 -5.186 1.00 0.00 53 THR A CA 5
ATOM 7951 C C . THR A 1 54 ? -8.256 -6.098 -5.621 1.00 0.00 53 THR A C 5
ATOM 7952 O O . THR A 1 54 ? -9.345 -5.523 -5.641 1.00 0.00 53 THR A O 5
ATOM 7963 N N . ASN A 1 55 ? -8.104 -7.371 -5.970 1.00 0.00 54 ASN A N 5
ATOM 7964 C CA . ASN A 1 55 ? -9.220 -8.170 -6.464 1.00 0.00 54 ASN A CA 5
ATOM 7965 C C . ASN A 1 55 ? -9.809 -7.565 -7.732 1.00 0.00 54 ASN A C 5
ATOM 7966 O O . ASN A 1 55 ? -11.007 -7.692 -7.992 1.00 0.00 54 ASN A O 5
ATOM 7977 N N . ALA A 1 56 ? -8.964 -6.908 -8.517 1.00 0.00 55 ALA A N 5
ATOM 7978 C CA . ALA A 1 56 ? -9.383 -6.350 -9.797 1.00 0.00 55 ALA A CA 5
ATOM 7979 C C . ALA A 1 56 ? -9.301 -7.391 -10.906 1.00 0.00 55 ALA A C 5
ATOM 7980 O O . ALA A 1 56 ? -8.343 -8.159 -10.980 1.00 0.00 55 ALA A O 5
ATOM 7987 N N . ARG A 1 57 ? -10.313 -7.411 -11.768 1.00 0.00 56 ARG A N 5
ATOM 7988 C CA . ARG A 1 57 ? -10.266 -8.212 -12.985 1.00 0.00 56 ARG A CA 5
ATOM 7989 C C . ARG A 1 57 ? -9.820 -7.375 -14.177 1.00 0.00 56 ARG A C 5
ATOM 7990 O O . ARG A 1 57 ? -10.120 -6.185 -14.260 1.00 0.00 56 ARG A O 5
ATOM 8011 N N . PHE A 1 58 ? -9.101 -8.007 -15.100 1.00 0.00 57 PHE A N 5
ATOM 8012 C CA . PHE A 1 58 ? -8.566 -7.310 -16.263 1.00 0.00 57 PHE A CA 5
ATOM 8013 C C . PHE A 1 58 ? -8.958 -8.013 -17.556 1.00 0.00 57 PHE A C 5
ATOM 8014 O O . PHE A 1 58 ? -8.467 -9.101 -17.855 1.00 0.00 57 PHE A O 5
ATOM 8031 N N . VAL A 1 59 ? -9.845 -7.384 -18.319 1.00 0.00 58 VAL A N 5
ATOM 8032 C CA . VAL A 1 59 ? -10.449 -8.028 -19.480 1.00 0.00 58 VAL A CA 5
ATOM 8033 C C . VAL A 1 59 ? -9.746 -7.615 -20.767 1.00 0.00 58 VAL A C 5
ATOM 8034 O O . VAL A 1 59 ? -9.731 -6.438 -21.127 1.00 0.00 58 VAL A O 5
ATOM 8047 N N . GLU A 1 60 ? -9.164 -8.591 -21.455 1.00 0.00 59 GLU A N 5
ATOM 8048 C CA . GLU A 1 60 ? -8.412 -8.323 -22.676 1.00 0.00 59 GLU A CA 5
ATOM 8049 C C . GLU A 1 60 ? -9.343 -8.138 -23.868 1.00 0.00 59 GLU A C 5
ATOM 8050 O O . GLU A 1 60 ? -10.332 -8.858 -24.012 1.00 0.00 59 GLU A O 5
ATOM 8062 N N . ASN A 1 61 ? -9.022 -7.170 -24.719 1.00 0.00 60 ASN A N 5
ATOM 8063 C CA . ASN A 1 61 ? -9.777 -6.947 -25.946 1.00 0.00 60 ASN A CA 5
ATOM 8064 C C . ASN A 1 61 ? -9.385 -7.950 -27.023 1.00 0.00 60 ASN A C 5
ATOM 8065 O O . ASN A 1 61 ? -8.226 -8.011 -27.437 1.00 0.00 60 ASN A O 5
ATOM 8076 N N . PRO A 1 62 ? -10.356 -8.736 -27.476 1.00 0.00 61 PRO A N 5
ATOM 8077 C CA . PRO A 1 62 ? -10.091 -9.823 -28.411 1.00 0.00 61 PRO A CA 5
ATOM 8078 C C . PRO A 1 62 ? -9.738 -9.286 -29.792 1.00 0.00 61 PRO A C 5
ATOM 8079 O O . PRO A 1 62 ? -9.226 -10.018 -30.641 1.00 0.00 61 PRO A O 5
ATOM 8090 N N . LYS A 1 63 ? -10.013 -8.006 -30.013 1.00 0.00 62 LYS A N 5
ATOM 8091 C CA . LYS A 1 63 ? -9.671 -7.354 -31.271 1.00 0.00 62 LYS A CA 5
ATOM 8092 C C . LYS A 1 63 ? -8.393 -6.537 -31.137 1.00 0.00 62 LYS A C 5
ATOM 8093 O O . LYS A 1 63 ? -7.898 -5.976 -32.116 1.00 0.00 62 LYS A O 5
ATOM 8112 N N . ASP A 1 64 ? -7.860 -6.474 -29.922 1.00 0.00 63 ASP A N 5
ATOM 8113 C CA . ASP A 1 64 ? -6.703 -5.634 -29.634 1.00 0.00 63 ASP A CA 5
ATOM 8114 C C . ASP A 1 64 ? -5.925 -6.162 -28.436 1.00 0.00 63 ASP A C 5
ATOM 8115 O O . ASP A 1 64 ? -6.233 -5.837 -27.290 1.00 0.00 63 ASP A O 5
ATOM 8124 N N . PRO A 1 65 ? -4.913 -6.979 -28.709 1.00 0.00 64 PRO A N 5
ATOM 8125 C CA . PRO A 1 65 ? -4.180 -7.669 -27.654 1.00 0.00 64 PRO A CA 5
ATOM 8126 C C . PRO A 1 65 ? -3.141 -6.755 -27.016 1.00 0.00 64 PRO A C 5
ATOM 8127 O O . PRO A 1 65 ? -2.159 -7.222 -26.439 1.00 0.00 64 PRO A O 5
ATOM 8138 N N . ARG A 1 66 ? -3.363 -5.449 -27.124 1.00 0.00 65 ARG A N 5
ATOM 8139 C CA . ARG A 1 66 ? -2.570 -4.473 -26.387 1.00 0.00 65 ARG A CA 5
ATOM 8140 C C . ARG A 1 66 ? -3.436 -3.671 -25.426 1.00 0.00 65 ARG A C 5
ATOM 8141 O O . ARG A 1 66 ? -2.929 -2.878 -24.631 1.00 0.00 65 ARG A O 5
ATOM 8162 N N . SER A 1 67 ? -4.746 -3.880 -25.503 1.00 0.00 66 SER A N 5
ATOM 8163 C CA . SER A 1 67 ? -5.694 -3.102 -24.714 1.00 0.00 66 SER A CA 5
ATOM 8164 C C . SER A 1 67 ? -6.495 -3.996 -23.776 1.00 0.00 66 SER A C 5
ATOM 8165 O O . SER A 1 67 ? -6.816 -5.136 -24.113 1.00 0.00 66 SER A O 5
ATOM 8173 N N . TRP A 1 68 ? -6.814 -3.473 -22.597 1.00 0.00 67 TRP A N 5
ATOM 8174 C CA . TRP A 1 68 ? -7.670 -4.180 -21.652 1.00 0.00 67 TRP A CA 5
ATOM 8175 C C . TRP A 1 68 ? -8.460 -3.205 -20.789 1.00 0.00 67 TRP A C 5
ATOM 8176 O O . TRP A 1 68 ? -8.084 -2.041 -20.647 1.00 0.00 67 TRP A O 5
ATOM 8197 N N . THR A 1 69 ? -9.556 -3.687 -20.212 1.00 0.00 68 THR A N 5
ATOM 8198 C CA . THR A 1 69 ? -10.446 -2.838 -19.430 1.00 0.00 68 THR A CA 5
ATOM 8199 C C . THR A 1 69 ? -10.630 -3.384 -18.019 1.00 0.00 68 THR A C 5
ATOM 8200 O O . THR A 1 69 ? -10.729 -4.594 -17.820 1.00 0.00 68 THR A O 5
ATOM 8211 N N . ILE A 1 70 ? -10.673 -2.484 -17.043 1.00 0.00 69 ILE A N 5
ATOM 8212 C CA . ILE A 1 70 ? -11.028 -2.851 -15.678 1.00 0.00 69 ILE A CA 5
ATOM 8213 C C . ILE A 1 70 ? -12.392 -2.295 -15.293 1.00 0.00 69 ILE A C 5
ATOM 8214 O O . ILE A 1 70 ? -12.619 -1.086 -15.355 1.00 0.00 69 ILE A O 5
ATOM 8230 N N . GLU A 1 71 ? -13.298 -3.183 -14.899 1.00 0.00 70 GLU A N 5
ATOM 8231 C CA . GLU A 1 71 ? -14.698 -2.818 -14.712 1.00 0.00 70 GLU A CA 5
ATOM 8232 C C . GLU A 1 71 ? -15.301 -3.544 -13.516 1.00 0.00 70 GLU A C 5
ATOM 8233 O O . GLU A 1 71 ? -14.819 -4.602 -13.112 1.00 0.00 70 GLU A O 5
ATOM 8245 N N . GLY A 1 72 ? -16.358 -2.968 -12.952 1.00 0.00 71 GLY A N 5
ATOM 8246 C CA . GLY A 1 72 ? -17.037 -3.567 -11.809 1.00 0.00 71 GLY A CA 5
ATOM 8247 C C . GLY A 1 72 ? -16.098 -3.699 -10.617 1.00 0.00 71 GLY A C 5
ATOM 8248 O O . GLY A 1 72 ? -15.452 -2.733 -10.214 1.00 0.00 71 GLY A O 5
ATOM 8252 N N . ASP A 1 73 ? -16.027 -4.902 -10.057 1.00 0.00 72 ASP A N 5
ATOM 8253 C CA . ASP A 1 73 ? -15.151 -5.168 -8.921 1.00 0.00 72 ASP A CA 5
ATOM 8254 C C . ASP A 1 73 ? -15.397 -4.176 -7.793 1.00 0.00 72 ASP A C 5
ATOM 8255 O O . ASP A 1 73 ? -16.495 -4.108 -7.240 1.00 0.00 72 ASP A O 5
ATOM 8264 N N . HIS A 1 74 ? -14.368 -3.407 -7.453 1.00 0.00 73 HIS A N 5
ATOM 8265 C CA . HIS A 1 74 ? -14.447 -2.468 -6.341 1.00 0.00 73 HIS A CA 5
ATOM 8266 C C . HIS A 1 74 ? -14.202 -1.039 -6.809 1.00 0.00 73 HIS A C 5
ATOM 8267 O O . HIS A 1 74 ? -13.870 -0.162 -6.009 1.00 0.00 73 HIS A O 5
ATOM 8280 N N . LEU A 1 75 ? -14.368 -0.809 -8.107 1.00 0.00 74 LEU A N 5
ATOM 8281 C CA . LEU A 1 75 ? -14.090 0.494 -8.696 1.00 0.00 74 LEU A CA 5
ATOM 8282 C C . LEU A 1 75 ? -15.373 1.183 -9.143 1.00 0.00 74 LEU A C 5
ATOM 8283 O O . LEU A 1 75 ? -16.378 0.526 -9.416 1.00 0.00 74 LEU A O 5
ATOM 8299 N N . SER A 1 76 ? -15.332 2.509 -9.216 1.00 0.00 75 SER A N 5
ATOM 8300 C CA . SER A 1 76 ? -16.387 3.273 -9.871 1.00 0.00 75 SER A CA 5
ATOM 8301 C C . SER A 1 76 ? -16.121 3.411 -11.364 1.00 0.00 75 SER A C 5
ATOM 8302 O O . SER A 1 76 ? -14.994 3.228 -11.823 1.00 0.00 75 SER A O 5
ATOM 8310 N N . LYS A 1 77 ? -17.165 3.736 -12.118 1.00 0.00 76 LYS A N 5
ATOM 8311 C CA . LYS A 1 77 ? -17.030 3.978 -13.550 1.00 0.00 76 LYS A CA 5
ATOM 8312 C C . LYS A 1 77 ? -16.290 2.836 -14.234 1.00 0.00 76 LYS A C 5
ATOM 8313 O O . LYS A 1 77 ? -16.518 1.666 -13.929 1.00 0.00 76 LYS A O 5
ATOM 8332 N N . THR A 1 78 ? -15.404 3.184 -15.162 1.00 0.00 77 THR A N 5
ATOM 8333 C CA . THR A 1 78 ? -14.647 2.187 -15.909 1.00 0.00 77 THR A CA 5
ATOM 8334 C C . THR A 1 78 ? -13.275 2.718 -16.303 1.00 0.00 77 THR A C 5
ATOM 8335 O O . THR A 1 78 ? -13.136 3.875 -16.702 1.00 0.00 77 THR A O 5
ATOM 8346 N N . PHE A 1 79 ? -12.261 1.867 -16.188 1.00 0.00 78 PHE A N 5
ATOM 8347 C CA . PHE A 1 79 ? -10.901 2.239 -16.561 1.00 0.00 78 PHE A CA 5
ATOM 8348 C C . PHE A 1 79 ? -10.380 1.359 -17.689 1.00 0.00 78 PHE A C 5
ATOM 8349 O O . PHE A 1 79 ? -10.422 0.132 -17.602 1.00 0.00 78 PHE A O 5
ATOM 8366 N N . THR A 1 80 ? -9.887 1.993 -18.747 1.00 0.00 79 THR A N 5
ATOM 8367 C CA . THR A 1 80 ? -9.327 1.268 -19.882 1.00 0.00 79 THR A CA 5
ATOM 8368 C C . THR A 1 80 ? -7.874 1.658 -20.121 1.00 0.00 79 THR A C 5
ATOM 8369 O O . THR A 1 80 ? -7.527 2.839 -20.110 1.00 0.00 79 THR A O 5
ATOM 8380 N N . LEU A 1 81 ? -7.026 0.657 -20.337 1.00 0.00 80 LEU A N 5
ATOM 8381 C CA . LEU A 1 81 ? -5.601 0.891 -20.541 1.00 0.00 80 LEU A CA 5
ATOM 8382 C C . LEU A 1 81 ? -5.122 0.266 -21.846 1.00 0.00 80 LEU A C 5
ATOM 8383 O O . LEU A 1 81 ? -5.568 -0.817 -22.227 1.00 0.00 80 LEU A O 5
ATOM 8399 N N . THR A 1 82 ? -4.212 0.953 -22.525 1.00 0.00 81 THR A N 5
ATOM 8400 C CA . THR A 1 82 ? -3.560 0.402 -23.707 1.00 0.00 81 THR A CA 5
ATOM 8401 C C . THR A 1 82 ? -2.044 0.494 -23.594 1.00 0.00 81 THR A C 5
ATOM 8402 O O . THR A 1 82 ? -1.497 1.556 -23.292 1.00 0.00 81 THR A O 5
ATOM 8413 N N . ALA A 1 83 ? -1.368 -0.624 -23.836 1.00 0.00 82 ALA A N 5
ATOM 8414 C CA . ALA A 1 83 ? 0.087 -0.672 -23.759 1.00 0.00 82 ALA A CA 5
ATOM 8415 C C . ALA A 1 83 ? 0.716 -0.530 -25.140 1.00 0.00 82 ALA A C 5
ATOM 8416 O O . ALA A 1 83 ? 0.041 -0.681 -26.159 1.00 0.00 82 ALA A O 5
ATOM 8423 N N . ASP A 1 84 ? 2.012 -0.241 -25.167 1.00 0.00 83 ASP A N 5
ATOM 8424 C CA . ASP A 1 84 ? 2.727 -0.046 -26.422 1.00 0.00 83 ASP A CA 5
ATOM 8425 C C . ASP A 1 84 ? 2.918 -1.366 -27.159 1.00 0.00 83 ASP A C 5
ATOM 8426 O O . ASP A 1 84 ? 2.847 -1.419 -28.386 1.00 0.00 83 ASP A O 5
ATOM 8435 N N . THR A 1 85 ? 3.163 -2.430 -26.401 1.00 0.00 84 THR A N 5
ATOM 8436 C CA . THR A 1 85 ? 3.404 -3.745 -26.982 1.00 0.00 84 THR A CA 5
ATOM 8437 C C . THR A 1 85 ? 2.557 -4.812 -26.300 1.00 0.00 84 THR A C 5
ATOM 8438 O O . THR A 1 85 ? 2.089 -4.623 -25.178 1.00 0.00 84 THR A O 5
ATOM 8449 N N . GLU A 1 86 ? 2.363 -5.934 -26.986 1.00 0.00 85 GLU A N 5
ATOM 8450 C CA . GLU A 1 86 ? 1.626 -7.059 -26.422 1.00 0.00 85 GLU A CA 5
ATOM 8451 C C . GLU A 1 86 ? 2.314 -7.596 -25.173 1.00 0.00 85 GLU A C 5
ATOM 8452 O O . GLU A 1 86 ? 1.655 -7.994 -24.213 1.00 0.00 85 GLU A O 5
ATOM 8464 N N . GLU A 1 87 ? 3.642 -7.605 -25.192 1.00 0.00 86 GLU A N 5
ATOM 8465 C CA . GLU A 1 87 ? 4.421 -8.091 -24.060 1.00 0.00 86 GLU A CA 5
ATOM 8466 C C . GLU A 1 87 ? 4.284 -7.165 -22.858 1.00 0.00 86 GLU A C 5
ATOM 8467 O O . GLU A 1 87 ? 4.150 -7.620 -21.723 1.00 0.00 86 GLU A O 5
ATOM 8479 N N . GLN A 1 88 ? 4.319 -5.862 -23.115 1.00 0.00 87 GLN A N 5
ATOM 8480 C CA . GLN A 1 88 ? 4.125 -4.868 -22.067 1.00 0.00 87 GLN A CA 5
ATOM 8481 C C . GLN A 1 88 ? 2.740 -4.988 -21.443 1.00 0.00 87 GLN A C 5
ATOM 8482 O O . GLN A 1 88 ? 2.583 -4.862 -20.228 1.00 0.00 87 GLN A O 5
ATOM 8496 N N . ARG A 1 89 ? 1.739 -5.232 -22.281 1.00 0.00 88 ARG A N 5
ATOM 8497 C CA . ARG A 1 89 ? 0.381 -5.464 -21.805 1.00 0.00 88 ARG A CA 5
ATOM 8498 C C . ARG A 1 89 ? 0.331 -6.631 -20.828 1.00 0.00 88 ARG A C 5
ATOM 8499 O O . ARG A 1 89 ? -0.132 -6.489 -19.697 1.00 0.00 88 ARG A O 5
ATOM 8520 N N . GLU A 1 90 ? 0.811 -7.789 -21.272 1.00 0.00 89 GLU A N 5
ATOM 8521 C CA . GLU A 1 90 ? 0.796 -8.992 -20.449 1.00 0.00 89 GLU A CA 5
ATOM 8522 C C . GLU A 1 90 ? 1.528 -8.767 -19.132 1.00 0.00 89 GLU A C 5
ATOM 8523 O O . GLU A 1 90 ? 1.080 -9.217 -18.077 1.00 0.00 89 GLU A O 5
ATOM 8535 N N . ALA A 1 91 ? 2.658 -8.071 -19.201 1.00 0.00 90 ALA A N 5
ATOM 8536 C CA . ALA A 1 91 ? 3.456 -7.787 -18.014 1.00 0.00 90 ALA A CA 5
ATOM 8537 C C . ALA A 1 91 ? 2.654 -6.996 -16.988 1.00 0.00 90 ALA A C 5
ATOM 8538 O O . ALA A 1 91 ? 2.564 -7.385 -15.824 1.00 0.00 90 ALA A O 5
ATOM 8545 N N . TRP A 1 92 ? 2.074 -5.884 -17.427 1.00 0.00 91 TRP A N 5
ATOM 8546 C CA . TRP A 1 92 ? 1.337 -5.001 -16.533 1.00 0.00 91 TRP A CA 5
ATOM 8547 C C . TRP A 1 92 ? 0.072 -5.673 -16.013 1.00 0.00 91 TRP A C 5
ATOM 8548 O O . TRP A 1 92 ? -0.229 -5.613 -14.821 1.00 0.00 91 TRP A O 5
ATOM 8569 N N . VAL A 1 93 ? -0.665 -6.312 -16.915 1.00 0.00 92 VAL A N 5
ATOM 8570 C CA . VAL A 1 93 ? -1.908 -6.982 -16.553 1.00 0.00 92 VAL A CA 5
ATOM 8571 C C . VAL A 1 93 ? -1.657 -8.105 -15.553 1.00 0.00 92 VAL A C 5
ATOM 8572 O O . VAL A 1 93 ? -2.338 -8.204 -14.533 1.00 0.00 92 VAL A O 5
ATOM 8585 N N . ARG A 1 94 ? -0.677 -8.949 -15.855 1.00 0.00 93 ARG A N 5
ATOM 8586 C CA . ARG A 1 94 ? -0.361 -10.092 -15.005 1.00 0.00 93 ARG A CA 5
ATOM 8587 C C . ARG A 1 94 ? 0.024 -9.644 -13.601 1.00 0.00 93 ARG A C 5
ATOM 8588 O O . ARG A 1 94 ? -0.513 -10.140 -12.611 1.00 0.00 93 ARG A O 5
ATOM 8609 N N . GLU A 1 95 ? 0.958 -8.701 -13.521 1.00 0.00 94 GLU A N 5
ATOM 8610 C CA . GLU A 1 95 ? 1.514 -8.279 -12.241 1.00 0.00 94 GLU A CA 5
ATOM 8611 C C . GLU A 1 95 ? 0.447 -7.639 -11.363 1.00 0.00 94 GLU A C 5
ATOM 8612 O O . GLU A 1 95 ? 0.442 -7.820 -10.144 1.00 0.00 94 GLU A O 5
ATOM 8624 N N . MET A 1 96 ? -0.455 -6.890 -11.986 1.00 0.00 95 MET A N 5
ATOM 8625 C CA . MET A 1 96 ? -1.543 -6.240 -11.266 1.00 0.00 95 MET A CA 5
ATOM 8626 C C . MET A 1 96 ? -2.566 -7.259 -10.777 1.00 0.00 95 MET A C 5
ATOM 8627 O O . MET A 1 96 ? -3.190 -7.075 -9.732 1.00 0.00 95 MET A O 5
ATOM 8641 N N . SER A 1 97 ? -2.733 -8.333 -11.541 1.00 0.00 96 SER A N 5
ATOM 8642 C CA . SER A 1 97 ? -3.751 -9.334 -11.242 1.00 0.00 96 SER A CA 5
ATOM 8643 C C . SER A 1 97 ? -3.332 -10.214 -10.073 1.00 0.00 96 SER A C 5
ATOM 8644 O O . SER A 1 97 ? -4.135 -10.980 -9.540 1.00 0.00 96 SER A O 5
ATOM 8652 N N . LYS A 1 98 ? -2.069 -10.100 -9.676 1.00 0.00 97 LYS A N 5
ATOM 8653 C CA . LYS A 1 98 ? -1.537 -10.892 -8.574 1.00 0.00 97 LYS A CA 5
ATOM 8654 C C . LYS A 1 98 ? -1.723 -10.178 -7.241 1.00 0.00 97 LYS A C 5
ATOM 8655 O O . LYS A 1 98 ? -1.269 -10.655 -6.201 1.00 0.00 97 LYS A O 5
ATOM 8674 N N . VAL A 1 99 ? -2.393 -9.032 -7.279 1.00 0.00 98 VAL A N 5
ATOM 8675 C CA . VAL A 1 99 ? -2.674 -8.268 -6.069 1.00 0.00 98 VAL A CA 5
ATOM 8676 C C . VAL A 1 99 ? -3.85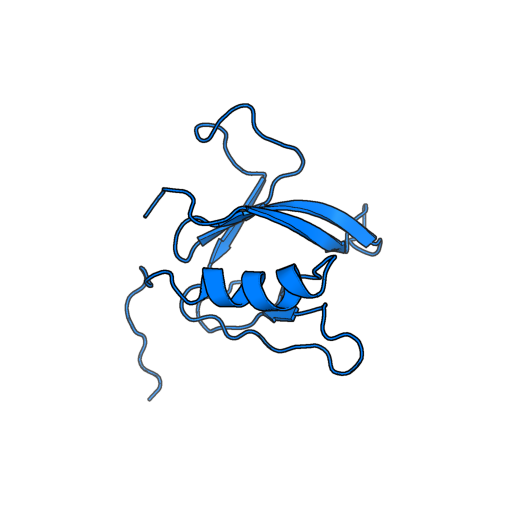4 -8.858 -5.307 1.00 0.00 98 VAL A C 5
ATOM 8677 O O . VAL A 1 99 ? -4.965 -8.939 -5.830 1.00 0.00 98 VAL A O 5
ATOM 8690 N N . LYS A 1 100 ? -3.605 -9.268 -4.068 1.00 0.00 99 LYS A N 5
ATOM 8691 C CA . LYS A 1 100 ? -4.618 -9.948 -3.268 1.00 0.00 99 LYS A CA 5
ATOM 8692 C C . LYS A 1 100 ? -5.694 -8.976 -2.802 1.00 0.00 99 LYS A C 5
ATOM 8693 O O . LYS A 1 100 ? -5.438 -7.784 -2.633 1.00 0.00 99 LYS A O 5
ATOM 8712 N N . PRO A 1 101 ? -6.901 -9.493 -2.595 1.00 0.00 100 PRO A N 5
ATOM 8713 C CA . PRO A 1 101 ? -7.997 -8.691 -2.064 1.00 0.00 100 PRO A CA 5
ATOM 8714 C C . PRO A 1 101 ? -7.604 -8.020 -0.754 1.00 0.00 100 PRO A C 5
ATOM 8715 O O . PRO A 1 101 ? -6.988 -8.641 0.113 1.00 0.00 100 PRO A O 5
ATOM 8726 N N . GLU A 1 102 ? -7.962 -6.748 -0.616 1.00 0.00 101 GLU A N 5
ATOM 8727 C CA . GLU A 1 102 ? -7.766 -6.028 0.636 1.00 0.00 101 GLU A CA 5
ATOM 8728 C C . GLU A 1 102 ? -9.073 -5.427 1.136 1.00 0.00 101 GLU A C 5
ATOM 8729 O O . GLU A 1 102 ? -9.075 -4.563 2.013 1.00 0.00 101 GLU A O 5
ATOM 8741 N N . ASN A 1 103 ? -10.184 -5.889 0.574 1.00 0.00 102 ASN A N 5
ATOM 8742 C CA . ASN A 1 103 ? -11.496 -5.351 0.914 1.00 0.00 102 ASN A CA 5
ATOM 8743 C C . ASN A 1 103 ? -12.111 -6.101 2.089 1.00 0.00 102 ASN A C 5
ATOM 8744 O O . ASN A 1 103 ? -11.644 -7.176 2.464 1.00 0.00 102 ASN A O 5
ATOM 8755 N N . ARG A 1 104 ? -13.162 -5.527 2.665 1.00 0.00 103 ARG A N 5
ATOM 8756 C CA . ARG A 1 104 ? -13.955 -6.220 3.675 1.00 0.00 103 ARG A CA 5
ATOM 8757 C C . ARG A 1 104 ? -14.668 -7.427 3.082 1.00 0.00 103 ARG A C 5
ATOM 8758 O O . ARG A 1 104 ? -14.833 -8.451 3.746 1.00 0.00 103 ARG A O 5
ATOM 8779 N N . GLU A 1 105 ? -15.091 -7.303 1.829 1.00 0.00 104 GLU A N 5
ATOM 8780 C CA . GLU A 1 105 ? -15.757 -8.396 1.132 1.00 0.00 104 GLU A CA 5
ATOM 8781 C C . GLU A 1 105 ? -14.838 -9.602 0.993 1.00 0.00 104 GLU A C 5
ATOM 8782 O O . GLU A 1 105 ? -13.692 -9.476 0.562 1.00 0.00 104 GLU A O 5
ATOM 8794 N N . GLN A 1 106 ? -15.347 -10.773 1.361 1.00 0.00 105 GLN A N 5
ATOM 8795 C CA . GLN A 1 106 ? -14.561 -12.000 1.310 1.00 0.00 105 GLN A CA 5
ATOM 8796 C C . GLN A 1 106 ? -14.932 -12.843 0.096 1.00 0.00 105 GLN A C 5
ATOM 8797 O O . GLN A 1 106 ? -16.023 -12.704 -0.457 1.00 0.00 105 GLN A O 5
ATOM 8811 N N . LEU A 1 107 ? -14.019 -13.717 -0.312 1.00 0.00 106 LEU A N 5
ATOM 8812 C CA . LEU A 1 107 ? -14.256 -14.598 -1.449 1.00 0.00 106 LEU A CA 5
ATOM 8813 C C . LEU A 1 107 ? -14.478 -16.035 -0.996 1.00 0.00 106 LEU A C 5
ATOM 8814 O O . LEU A 1 107 ? -13.939 -16.464 0.025 1.00 0.00 106 LEU A O 5
ATOM 8830 N N . GLU A 1 108 ? -15.274 -16.775 -1.760 1.00 0.00 107 GLU A N 5
ATOM 8831 C CA . GLU A 1 108 ? -15.484 -18.194 -1.498 1.00 0.00 107 GLU A CA 5
ATOM 8832 C C . GLU A 1 108 ? -14.171 -18.964 -1.547 1.00 0.00 107 GLU A C 5
ATOM 8833 O O . GLU A 1 108 ? -13.377 -18.797 -2.472 1.00 0.00 107 GLU A O 5
ATOM 8845 N N . HIS A 1 109 ? -13.949 -19.810 -0.546 1.00 0.00 108 HIS A N 5
ATOM 8846 C CA . HIS A 1 109 ? -12.741 -20.623 -0.484 1.00 0.00 108 HIS A CA 5
ATOM 8847 C C . HIS A 1 109 ? -12.791 -21.762 -1.494 1.00 0.00 108 HIS A C 5
ATOM 8848 O O . HIS A 1 109 ? -12.533 -21.553 -2.647 1.00 0.00 108 HIS A O 5
ATOM 8861 N N . MET A 1 1 ? 9.966 8.331 -6.252 1.00 0.00 0 MET A N 6
ATOM 8862 C CA . MET A 1 1 ? 8.926 7.364 -6.580 1.00 0.00 0 MET A CA 6
ATOM 8863 C C . MET A 1 1 ? 9.042 6.115 -5.715 1.00 0.00 0 MET A C 6
ATOM 8864 O O . MET A 1 1 ? 8.898 4.994 -6.204 1.00 0.00 0 MET A O 6
ATOM 8880 N N . GLY A 1 2 ? 9.303 6.316 -4.428 1.00 0.00 1 GLY A N 6
ATOM 8881 C CA . GLY A 1 2 ? 9.557 5.206 -3.516 1.00 0.00 1 GLY A CA 6
ATOM 8882 C C . GLY A 1 2 ? 8.270 4.462 -3.183 1.00 0.00 1 GLY A C 6
ATOM 8883 O O . GLY A 1 2 ? 8.303 3.368 -2.618 1.00 0.00 1 GLY A O 6
ATOM 8887 N N . SER A 1 3 ? 7.137 5.060 -3.534 1.00 0.00 2 SER A N 6
ATOM 8888 C CA . SER A 1 3 ? 5.838 4.448 -3.285 1.00 0.00 2 SER A CA 6
ATOM 8889 C C . SER A 1 3 ? 5.372 3.638 -4.488 1.00 0.00 2 SER A C 6
ATOM 8890 O O . SER A 1 3 ? 4.319 3.000 -4.447 1.00 0.00 2 SER A O 6
ATOM 8898 N N . VAL A 1 4 ? 6.160 3.666 -5.556 1.00 0.00 3 VAL A N 6
ATOM 8899 C CA . VAL A 1 4 ? 5.751 3.078 -6.826 1.00 0.00 3 VAL A CA 6
ATOM 8900 C C . VAL A 1 4 ? 6.422 1.729 -7.050 1.00 0.00 3 VAL A C 6
ATOM 8901 O O . VAL A 1 4 ? 7.636 1.595 -6.896 1.00 0.00 3 VAL A O 6
ATOM 8914 N N . GLU A 1 5 ? 5.624 0.730 -7.414 1.00 0.00 4 GLU A N 6
ATOM 8915 C CA . GLU A 1 5 ? 6.138 -0.614 -7.649 1.00 0.00 4 GLU A CA 6
ATOM 8916 C C . GLU A 1 5 ? 6.447 -0.835 -9.124 1.00 0.00 4 GLU A C 6
ATOM 8917 O O . GLU A 1 5 ? 7.339 -1.609 -9.471 1.00 0.00 4 GLU A O 6
ATOM 8929 N N . TYR A 1 6 ? 5.704 -0.152 -9.988 1.00 0.00 5 TYR A N 6
ATOM 8930 C CA . TYR A 1 6 ? 5.876 -0.298 -11.429 1.00 0.00 5 TYR A CA 6
ATOM 8931 C C . TYR A 1 6 ? 5.486 0.980 -12.161 1.00 0.00 5 TYR A C 6
ATOM 8932 O O . TYR A 1 6 ? 4.537 1.663 -11.776 1.00 0.00 5 TYR A O 6
ATOM 8950 N N . SER A 1 7 ? 6.223 1.298 -13.219 1.00 0.00 6 SER A N 6
ATOM 8951 C CA . SER A 1 7 ? 5.948 2.488 -14.015 1.00 0.00 6 SER A CA 6
ATOM 8952 C C . SER A 1 7 ? 6.257 2.250 -15.488 1.00 0.00 6 SER A C 6
ATOM 8953 O O . SER A 1 7 ? 7.032 1.359 -15.833 1.00 0.00 6 SER A O 6
ATOM 8961 N N . GLY A 1 8 ? 5.644 3.052 -16.352 1.00 0.00 7 GLY A N 6
ATOM 8962 C CA . GLY A 1 8 ? 5.941 3.009 -17.779 1.00 0.00 7 GLY A CA 6
ATOM 8963 C C . GLY A 1 8 ? 5.004 3.918 -18.564 1.00 0.00 7 GLY A C 6
ATOM 8964 O O . GLY A 1 8 ? 4.302 4.750 -17.987 1.00 0.00 7 GLY A O 6
ATOM 8968 N N . TYR A 1 9 ? 4.997 3.756 -19.883 1.00 0.00 8 TYR A N 6
ATOM 8969 C CA . TYR A 1 9 ? 4.161 4.576 -20.751 1.00 0.00 8 TYR A CA 6
ATOM 8970 C C . TYR A 1 9 ? 3.031 3.757 -21.361 1.00 0.00 8 TYR A C 6
ATOM 8971 O O . TYR A 1 9 ? 3.187 2.564 -21.625 1.00 0.00 8 TYR A O 6
ATOM 8989 N N . LEU A 1 10 ? 1.892 4.404 -21.584 1.00 0.00 9 LEU A N 6
ATOM 8990 C CA . LEU A 1 10 ? 0.857 3.855 -22.452 1.00 0.00 9 LEU A CA 6
ATOM 8991 C C . LEU A 1 10 ? 0.324 4.913 -23.410 1.00 0.00 9 LEU A C 6
ATOM 8992 O O . LEU A 1 10 ? 0.393 6.109 -23.129 1.00 0.00 9 LEU A O 6
ATOM 9008 N N . GLN A 1 11 ? -0.208 4.465 -24.542 1.00 0.00 10 GLN A N 6
ATOM 9009 C CA . GLN A 1 11 ? -0.535 5.363 -25.643 1.00 0.00 10 GLN A CA 6
ATOM 9010 C C . GLN A 1 11 ? -1.997 5.225 -26.050 1.00 0.00 10 GLN A C 6
ATOM 9011 O O . GLN A 1 11 ? -2.590 4.154 -25.918 1.00 0.00 10 GLN A O 6
ATOM 9025 N N . LYS A 1 12 ? -2.573 6.315 -26.545 1.00 0.00 11 LYS A N 6
ATOM 9026 C CA . LYS A 1 12 ? -3.913 6.281 -27.117 1.00 0.00 11 LYS A CA 6
ATOM 9027 C C . LYS A 1 12 ? -3.940 6.923 -28.498 1.00 0.00 11 LYS A C 6
ATOM 9028 O O . LYS A 1 12 ? -3.095 7.758 -28.821 1.00 0.00 11 LYS A O 6
ATOM 9047 N N . THR A 1 13 ? -4.915 6.529 -29.310 1.00 0.00 12 THR A N 6
ATOM 9048 C CA . THR A 1 13 ? -5.123 7.148 -30.614 1.00 0.00 12 THR A CA 6
ATOM 9049 C C . THR A 1 13 ? -6.560 7.625 -30.774 1.00 0.00 12 THR A C 6
ATOM 9050 O O . THR A 1 13 ? -7.505 6.884 -30.504 1.00 0.00 12 THR A O 6
ATOM 9061 N N . GLY A 1 14 ? -6.719 8.869 -31.214 1.00 0.00 13 GLY A N 6
ATOM 9062 C CA . GLY A 1 14 ? -8.042 9.440 -31.435 1.00 0.00 13 GLY A CA 6
ATOM 9063 C C . GLY A 1 14 ? -8.118 10.149 -32.781 1.00 0.00 13 GLY A C 6
ATOM 9064 O O . GLY A 1 14 ? -7.287 9.922 -33.661 1.00 0.00 13 GLY A O 6
ATOM 9068 N N . GLY A 1 15 ? -9.118 11.011 -32.936 1.00 0.00 14 GLY A N 6
ATOM 9069 C CA . GLY A 1 15 ? -9.379 11.661 -34.214 1.00 0.00 14 GLY A CA 6
ATOM 9070 C C . GLY A 1 15 ? -10.409 10.886 -35.027 1.00 0.00 14 GLY A C 6
ATOM 9071 O O . GLY A 1 15 ? -10.632 9.698 -34.793 1.00 0.00 14 GLY A O 6
ATOM 9075 N N . LYS A 1 16 ? -11.035 11.566 -35.980 1.00 0.00 15 LYS A N 6
ATOM 9076 C CA . LYS A 1 16 ? -12.110 10.971 -36.765 1.00 0.00 15 LYS A CA 6
ATOM 9077 C C . LYS A 1 16 ? -11.672 9.653 -37.390 1.00 0.00 15 LYS A C 6
ATOM 9078 O O . LYS A 1 16 ? -12.448 8.700 -37.461 1.00 0.00 15 LYS A O 6
ATOM 9097 N N . PHE A 1 17 ? -10.423 9.606 -37.843 1.00 0.00 16 PHE A N 6
ATOM 9098 C CA . PHE A 1 17 ? -9.899 8.427 -38.522 1.00 0.00 16 PHE A CA 6
ATOM 9099 C C . PHE A 1 17 ? -8.759 7.797 -37.733 1.00 0.00 16 PHE A C 6
ATOM 9100 O O . PHE A 1 17 ? -7.890 7.136 -38.300 1.00 0.00 16 PHE A O 6
ATOM 9117 N N . TYR A 1 18 ? -8.768 8.006 -36.421 1.00 0.00 17 TYR A N 6
ATOM 9118 C CA . TYR A 1 18 ? -7.755 7.430 -35.545 1.00 0.00 17 TYR A CA 6
ATOM 9119 C C . TYR A 1 18 ? -6.351 7.785 -36.020 1.00 0.00 17 TYR A C 6
ATOM 9120 O O . TYR A 1 18 ? -5.555 6.904 -36.345 1.00 0.00 17 TYR A O 6
ATOM 9138 N N . LYS A 1 19 ? -6.054 9.079 -36.058 1.00 0.00 18 LYS A N 6
ATOM 9139 C CA . LYS A 1 19 ? -4.785 9.558 -36.593 1.00 0.00 18 LYS A CA 6
ATOM 9140 C C . LYS A 1 19 ? -3.953 10.236 -35.512 1.00 0.00 18 LYS A C 6
ATOM 9141 O O . LYS A 1 19 ? -2.725 10.280 -35.596 1.00 0.00 18 LYS A O 6
ATOM 9160 N N . LYS A 1 20 ? -4.628 10.766 -34.497 1.00 0.00 19 LYS A N 6
ATOM 9161 C CA . LYS A 1 20 ? -3.978 11.612 -33.504 1.00 0.00 19 LYS A CA 6
ATOM 9162 C C . LYS A 1 20 ? -3.516 10.797 -32.303 1.00 0.00 19 LYS A C 6
ATOM 9163 O O . LYS A 1 20 ? -4.330 10.241 -31.567 1.00 0.00 19 LYS A O 6
ATOM 9182 N N . ASN A 1 21 ? -2.203 10.732 -32.109 1.00 0.00 20 ASN A N 6
ATOM 9183 C CA . ASN A 1 21 ? -1.626 9.935 -31.032 1.00 0.00 20 ASN A CA 6
ATOM 9184 C C . ASN A 1 21 ? -1.368 10.787 -29.795 1.00 0.00 20 ASN A C 6
ATOM 9185 O O . ASN A 1 21 ? -1.101 11.984 -29.899 1.00 0.00 20 ASN A O 6
ATOM 9196 N N . GLN A 1 22 ? -1.450 10.161 -28.626 1.00 0.00 21 GLN A N 6
ATOM 9197 C CA . GLN A 1 22 ? -1.084 10.820 -27.378 1.00 0.00 21 GLN A CA 6
ATOM 9198 C C . GLN A 1 22 ? -0.475 9.833 -26.391 1.00 0.00 21 GLN A C 6
ATOM 9199 O O . GLN A 1 22 ? -0.967 8.716 -26.232 1.00 0.00 21 GLN A O 6
ATOM 9213 N N . THR A 1 23 ? 0.600 10.251 -25.731 1.00 0.00 22 THR A N 6
ATOM 9214 C CA . THR A 1 23 ? 1.258 9.417 -24.732 1.00 0.00 22 THR A CA 6
ATOM 9215 C C . THR A 1 23 ? 1.037 9.962 -23.327 1.00 0.00 22 THR A C 6
ATOM 9216 O O . THR A 1 23 ? 1.181 11.161 -23.087 1.00 0.00 22 THR A O 6
ATOM 9227 N N . ARG A 1 24 ? 0.686 9.076 -22.402 1.00 0.00 23 ARG A N 6
ATOM 9228 C CA . ARG A 1 24 ? 0.443 9.468 -21.019 1.00 0.00 23 ARG A CA 6
ATOM 9229 C C . ARG A 1 24 ? 1.232 8.596 -20.052 1.00 0.00 23 ARG A C 6
ATOM 9230 O O . ARG A 1 24 ? 1.616 7.474 -20.384 1.00 0.00 23 ARG A O 6
ATOM 9251 N N . TYR A 1 25 ? 1.473 9.117 -18.854 1.00 0.00 24 TYR A N 6
ATOM 9252 C CA . TYR A 1 25 ? 2.208 8.381 -17.831 1.00 0.00 24 TYR A CA 6
ATOM 9253 C C . TYR A 1 25 ? 1.284 7.462 -17.043 1.00 0.00 24 TYR A C 6
ATOM 9254 O O . TYR A 1 25 ? 0.165 7.840 -16.694 1.00 0.00 24 TYR A O 6
ATOM 9272 N N . PHE A 1 26 ? 1.757 6.251 -16.767 1.00 0.00 25 PHE A N 6
ATOM 9273 C CA . PHE A 1 26 ? 1.059 5.344 -15.863 1.00 0.00 25 PHE A CA 6
ATOM 9274 C C . PHE A 1 26 ? 2.024 4.706 -14.872 1.00 0.00 25 PHE A C 6
ATOM 9275 O O . PHE A 1 26 ? 3.220 4.591 -15.141 1.00 0.00 25 PHE A O 6
ATOM 9292 N N . GLU A 1 27 ? 1.496 4.290 -13.725 1.00 0.00 26 GLU A N 6
ATOM 9293 C CA . GLU A 1 27 ? 2.285 3.560 -12.739 1.00 0.00 26 GLU A CA 6
ATOM 9294 C C . GLU A 1 27 ? 1.389 2.796 -11.774 1.00 0.00 26 GLU A C 6
ATOM 9295 O O . GLU A 1 27 ? 0.199 3.087 -11.653 1.00 0.00 26 GLU A O 6
ATOM 9307 N N . LEU A 1 28 ? 1.968 1.816 -11.088 1.00 0.00 27 LEU A N 6
ATOM 9308 C CA . LEU A 1 28 ? 1.226 1.018 -10.119 1.00 0.00 27 LEU A CA 6
ATOM 9309 C C . LEU A 1 28 ? 1.745 1.246 -8.705 1.00 0.00 27 LEU A C 6
ATOM 9310 O O . LEU A 1 28 ? 2.953 1.329 -8.482 1.00 0.00 27 LEU A O 6
ATOM 9326 N N . ARG A 1 29 ? 0.826 1.348 -7.751 1.00 0.00 28 ARG A N 6
ATOM 9327 C CA . ARG A 1 29 ? 1.190 1.540 -6.353 1.00 0.00 28 ARG A CA 6
ATOM 9328 C C . ARG A 1 29 ? 0.490 0.525 -5.457 1.00 0.00 28 ARG A C 6
ATOM 9329 O O . ARG A 1 29 ? -0.520 0.834 -4.825 1.00 0.00 28 ARG A O 6
ATOM 9350 N N . GLY A 1 30 ? 1.032 -0.686 -5.408 1.00 0.00 29 GLY A N 6
ATOM 9351 C CA . GLY A 1 30 ? 0.313 -1.826 -4.853 1.00 0.00 29 GLY A CA 6
ATOM 9352 C C . GLY A 1 30 ? -0.966 -2.104 -5.633 1.00 0.00 29 GLY A C 6
ATOM 9353 O O . GLY A 1 30 ? -0.962 -2.116 -6.865 1.00 0.00 29 GLY A O 6
ATOM 9357 N N . PRO A 1 31 ? -2.058 -2.325 -4.911 1.00 0.00 30 PRO A N 6
ATOM 9358 C CA . PRO A 1 31 ? -3.349 -2.591 -5.535 1.00 0.00 30 PRO A CA 6
ATOM 9359 C C . PRO A 1 31 ? -3.988 -1.307 -6.047 1.00 0.00 30 PRO A C 6
ATOM 9360 O O . PRO A 1 31 ? -5.120 -0.981 -5.690 1.00 0.00 30 PRO A O 6
ATOM 9371 N N . MET A 1 32 ? -3.256 -0.582 -6.886 1.00 0.00 31 MET A N 6
ATOM 9372 C CA . MET A 1 32 ? -3.732 0.693 -7.412 1.00 0.00 31 MET A CA 6
ATOM 9373 C C . MET A 1 32 ? -3.096 1.003 -8.761 1.00 0.00 31 MET A C 6
ATOM 9374 O O . MET A 1 32 ? -1.873 1.052 -8.886 1.00 0.00 31 MET A O 6
ATOM 9388 N N . LEU A 1 33 ? -3.935 1.213 -9.769 1.00 0.00 32 LEU A N 6
ATOM 9389 C CA . LEU A 1 33 ? -3.466 1.656 -11.077 1.00 0.00 32 LEU A CA 6
ATOM 9390 C C . LEU A 1 33 ? -3.606 3.164 -11.231 1.00 0.00 32 LEU A C 6
ATOM 9391 O O . LEU A 1 33 ? -4.710 3.704 -11.170 1.00 0.00 32 LEU A O 6
ATOM 9407 N N . CYS A 1 34 ? -2.480 3.840 -11.431 1.00 0.00 33 CYS A N 6
ATOM 9408 C CA . CYS A 1 34 ? -2.461 5.298 -11.487 1.00 0.00 33 CYS A CA 6
ATOM 9409 C C . CYS A 1 34 ? -2.254 5.792 -12.913 1.00 0.00 33 CYS A C 6
ATOM 9410 O O . CYS A 1 34 ? -1.600 5.131 -13.720 1.00 0.00 33 CYS A O 6
ATOM 9418 N N . TYR A 1 35 ? -2.817 6.956 -13.218 1.00 0.00 34 TYR A N 6
ATOM 9419 C CA . TYR A 1 35 ? -2.557 7.623 -14.488 1.00 0.00 34 TYR A CA 6
ATOM 9420 C C . TYR A 1 35 ? -2.333 9.117 -14.289 1.00 0.00 34 TYR A C 6
ATOM 9421 O O . TYR A 1 35 ? -2.836 9.708 -13.333 1.00 0.00 34 TYR A O 6
ATOM 9439 N N . TRP A 1 36 ? -1.576 9.723 -15.198 1.00 0.00 35 TRP A N 6
ATOM 9440 C CA . TRP A 1 36 ? -1.321 11.158 -15.150 1.00 0.00 35 TRP A CA 6
ATOM 9441 C C . TRP A 1 36 ? -1.689 11.828 -16.467 1.00 0.00 35 TRP A C 6
ATOM 9442 O O . TRP A 1 36 ? -1.662 11.197 -17.524 1.00 0.00 35 TRP A O 6
ATOM 9463 N N . LYS A 1 37 ? -2.035 13.109 -16.396 1.00 0.00 36 LYS A N 6
ATOM 9464 C CA . LYS A 1 37 ? -1.943 13.991 -17.554 1.00 0.00 36 LYS A CA 6
ATOM 9465 C C . LYS A 1 37 ? -0.492 14.269 -17.920 1.00 0.00 36 LYS A C 6
ATOM 9466 O O . LYS A 1 37 ? -0.146 14.363 -19.098 1.00 0.00 36 LYS A O 6
ATOM 9485 N N . ARG A 1 38 ? 0.355 14.404 -16.905 1.00 0.00 37 ARG A N 6
ATOM 9486 C CA . ARG A 1 38 ? 1.785 14.590 -17.120 1.00 0.00 37 ARG A CA 6
ATOM 9487 C C . ARG A 1 38 ? 2.579 14.256 -15.864 1.00 0.00 37 ARG A C 6
ATOM 9488 O O . ARG A 1 38 ? 2.027 14.199 -14.765 1.00 0.00 37 ARG A O 6
ATOM 9509 N N . ARG A 1 39 ? 3.878 14.034 -16.032 1.00 0.00 38 ARG A N 6
ATOM 9510 C CA . ARG A 1 39 ? 4.765 13.784 -14.903 1.00 0.00 38 ARG A CA 6
ATOM 9511 C C . ARG A 1 39 ? 5.344 15.084 -14.359 1.00 0.00 38 ARG A C 6
ATOM 9512 O O . ARG A 1 39 ? 6.120 15.760 -15.034 1.00 0.00 38 ARG A O 6
ATOM 9533 N N . PRO A 1 40 ? 4.962 15.429 -13.134 1.00 0.00 39 PRO A N 6
ATOM 9534 C CA . PRO A 1 40 ? 5.449 16.645 -12.494 1.00 0.00 39 PRO A CA 6
ATOM 9535 C C . PRO A 1 40 ? 6.835 16.438 -11.900 1.00 0.00 39 PRO A C 6
ATOM 9536 O O . PRO A 1 40 ? 7.327 15.312 -11.822 1.00 0.00 39 PRO A O 6
ATOM 9547 N N . SER A 1 41 ? 7.464 17.532 -11.483 1.00 0.00 40 SER A N 6
ATOM 9548 C CA . SER A 1 41 ? 8.723 17.460 -10.751 1.00 0.00 40 SER A CA 6
ATOM 9549 C C . SER A 1 41 ? 8.518 17.747 -9.269 1.00 0.00 40 SER A C 6
ATOM 9550 O O . SER A 1 41 ? 9.478 17.824 -8.504 1.00 0.00 40 SER A O 6
ATOM 9558 N N . GLY A 1 42 ? 7.260 17.902 -8.871 1.00 0.00 41 GLY A N 6
ATOM 9559 C CA . GLY A 1 42 ? 6.930 18.255 -7.496 1.00 0.00 41 GLY A CA 6
ATOM 9560 C C . GLY A 1 42 ? 7.002 17.038 -6.582 1.00 0.00 41 GLY A C 6
ATOM 9561 O O . GLY A 1 42 ? 6.814 15.905 -7.026 1.00 0.00 41 GLY A O 6
ATOM 9565 N N . PRO A 1 43 ? 7.276 17.278 -5.305 1.00 0.00 42 PRO A N 6
ATOM 9566 C CA . PRO A 1 43 ? 7.416 16.199 -4.334 1.00 0.00 42 PRO A CA 6
ATOM 9567 C C . PRO A 1 43 ? 6.071 15.546 -4.039 1.00 0.00 42 PRO A C 6
ATOM 9568 O O . PRO A 1 43 ? 6.012 14.435 -3.513 1.00 0.00 42 PRO A O 6
ATOM 9579 N N . HIS A 1 44 ? 4.993 16.244 -4.380 1.00 0.00 43 HIS A N 6
ATOM 9580 C CA . HIS A 1 44 ? 3.646 15.732 -4.158 1.00 0.00 43 HIS A CA 6
ATOM 9581 C C . HIS A 1 44 ? 3.388 14.481 -4.990 1.00 0.00 43 HIS A C 6
ATOM 9582 O O . HIS A 1 44 ? 2.564 13.642 -4.627 1.00 0.00 43 HIS A O 6
ATOM 9595 N N . VAL A 1 45 ? 4.099 14.363 -6.106 1.00 0.00 44 VAL A N 6
ATOM 9596 C CA . VAL A 1 45 ? 3.865 13.277 -7.051 1.00 0.00 44 VAL A CA 6
ATOM 9597 C C . VAL A 1 45 ? 2.453 12.722 -6.915 1.00 0.00 44 VAL A C 6
ATOM 9598 O O . VAL A 1 45 ? 2.263 11.522 -6.719 1.00 0.00 44 VAL A O 6
ATOM 9611 N N . SER A 1 46 ? 1.464 13.604 -7.018 1.00 0.00 45 SER A N 6
ATOM 9612 C CA . SER A 1 46 ? 0.067 13.188 -7.052 1.00 0.00 45 SER A CA 6
ATOM 9613 C C . SER A 1 46 ? -0.390 12.910 -8.478 1.00 0.00 45 SER A C 6
ATOM 9614 O O . SER A 1 46 ? -0.207 13.738 -9.371 1.00 0.00 45 SER A O 6
ATOM 9622 N N . PRO A 1 47 ? -0.987 11.742 -8.686 1.00 0.00 46 PRO A N 6
ATOM 9623 C CA . PRO A 1 47 ? -1.511 11.370 -9.995 1.00 0.00 46 PRO A CA 6
ATOM 9624 C C . PRO A 1 47 ? -2.792 12.131 -10.311 1.00 0.00 46 PRO A C 6
ATOM 9625 O O . PRO A 1 47 ? -3.429 12.693 -9.419 1.00 0.00 46 PRO A O 6
ATOM 9636 N N . THR A 1 48 ? -3.168 12.144 -11.585 1.00 0.00 47 THR A N 6
ATOM 9637 C CA . THR A 1 48 ? -4.424 12.750 -12.008 1.00 0.00 47 THR A CA 6
ATOM 9638 C C . THR A 1 48 ? -5.619 11.967 -11.477 1.00 0.00 47 THR A C 6
ATOM 9639 O O . THR A 1 48 ? -6.629 12.549 -11.083 1.00 0.00 47 THR A O 6
ATOM 9650 N N . GLY A 1 49 ? -5.497 10.645 -11.471 1.00 0.00 48 GLY A N 6
ATOM 9651 C CA . GLY A 1 49 ? -6.527 9.784 -10.902 1.00 0.00 48 GLY A CA 6
ATOM 9652 C C . GLY A 1 49 ? -6.016 8.360 -10.718 1.00 0.00 48 GLY A C 6
ATOM 9653 O O . GLY A 1 49 ? -4.948 8.004 -11.218 1.00 0.00 48 GLY A O 6
ATOM 9657 N N . THR A 1 50 ? -6.784 7.550 -9.999 1.00 0.00 49 THR A N 6
ATOM 9658 C CA . THR A 1 50 ? -6.371 6.188 -9.677 1.00 0.00 49 THR A CA 6
ATOM 9659 C C . THR A 1 50 ? -7.497 5.195 -9.935 1.00 0.00 49 THR A C 6
ATOM 9660 O O . THR A 1 50 ? -8.674 5.555 -9.905 1.00 0.00 49 THR A O 6
ATOM 9671 N N . ILE A 1 51 ? -7.127 3.945 -10.191 1.00 0.00 50 ILE A N 6
ATOM 9672 C CA . ILE A 1 51 ? -8.103 2.869 -10.316 1.00 0.00 50 ILE A CA 6
ATOM 9673 C C . ILE A 1 51 ? -7.852 1.774 -9.287 1.00 0.00 50 ILE A C 6
ATOM 9674 O O . ILE A 1 51 ? -6.762 1.203 -9.227 1.00 0.00 50 ILE A O 6
ATOM 9690 N N . ASP A 1 52 ? -8.865 1.486 -8.477 1.00 0.00 51 ASP A N 6
ATOM 9691 C CA . ASP A 1 52 ? -8.736 0.504 -7.407 1.00 0.00 51 ASP A CA 6
ATOM 9692 C C . ASP A 1 52 ? -8.682 -0.913 -7.962 1.00 0.00 51 ASP A C 6
ATOM 9693 O O . ASP A 1 52 ? -9.620 -1.369 -8.616 1.00 0.00 51 ASP A O 6
ATOM 9702 N N . LEU A 1 53 ? -7.579 -1.605 -7.699 1.00 0.00 52 LEU A N 6
ATOM 9703 C CA . LEU A 1 53 ? -7.344 -2.922 -8.279 1.00 0.00 52 LEU A CA 6
ATOM 9704 C C . LEU A 1 53 ? -7.762 -4.029 -7.321 1.00 0.00 52 LEU A C 6
ATOM 9705 O O . LEU A 1 53 ? -7.526 -5.209 -7.579 1.00 0.00 52 LEU A O 6
ATOM 9721 N N . THR A 1 54 ? -8.385 -3.642 -6.212 1.00 0.00 53 THR A N 6
ATOM 9722 C CA . THR A 1 54 ? -8.840 -4.601 -5.215 1.00 0.00 53 THR A CA 6
ATOM 9723 C C . THR A 1 54 ? -9.785 -5.628 -5.828 1.00 0.00 53 THR A C 6
ATOM 9724 O O . THR A 1 54 ? -10.893 -5.294 -6.246 1.00 0.00 53 THR A O 6
ATOM 9735 N N . ASN A 1 55 ? -9.339 -6.879 -5.877 1.00 0.00 54 ASN A N 6
ATOM 9736 C CA . ASN A 1 55 ? -10.134 -7.953 -6.461 1.00 0.00 54 ASN A CA 6
ATOM 9737 C C . ASN A 1 55 ? -10.617 -7.584 -7.858 1.00 0.00 54 ASN A C 6
ATOM 9738 O O . ASN A 1 55 ? -11.732 -7.928 -8.250 1.00 0.00 54 ASN A O 6
ATOM 9749 N N . ALA A 1 56 ? -9.772 -6.881 -8.604 1.00 0.00 55 ALA A N 6
ATOM 9750 C CA . ALA A 1 56 ? -10.091 -6.507 -9.977 1.00 0.00 55 ALA A CA 6
ATOM 9751 C C . ALA A 1 56 ? -9.836 -7.662 -10.936 1.00 0.00 55 ALA A C 6
ATOM 9752 O O . ALA A 1 56 ? -9.041 -8.557 -10.647 1.00 0.00 55 ALA A O 6
ATOM 9759 N N . ARG A 1 57 ? -10.514 -7.637 -12.078 1.00 0.00 56 ARG A N 6
ATOM 9760 C CA . ARG A 1 57 ? -10.225 -8.570 -13.161 1.00 0.00 56 ARG A CA 6
ATOM 9761 C C . ARG A 1 57 ? -9.761 -7.834 -14.412 1.00 0.00 56 ARG A C 6
ATOM 9762 O O . ARG A 1 57 ? -10.051 -6.652 -14.592 1.00 0.00 56 ARG A O 6
ATOM 9783 N N . PHE A 1 58 ? -9.038 -8.541 -15.274 1.00 0.00 57 PHE A N 6
ATOM 9784 C CA . PHE A 1 58 ? -8.370 -7.915 -16.408 1.00 0.00 57 PHE A CA 6
ATOM 9785 C C . PHE A 1 58 ? -8.694 -8.640 -17.708 1.00 0.00 57 PHE A C 6
ATOM 9786 O O . PHE A 1 58 ? -8.250 -9.767 -17.929 1.00 0.00 57 PHE A O 6
ATOM 9803 N N . VAL A 1 59 ? -9.470 -7.987 -18.566 1.00 0.00 58 VAL A N 6
ATOM 9804 C CA . VAL A 1 59 ? -10.053 -8.647 -19.728 1.00 0.00 58 VAL A CA 6
ATOM 9805 C C . VAL A 1 59 ? -9.413 -8.152 -21.019 1.00 0.00 58 VAL A C 6
ATOM 9806 O O . VAL A 1 59 ? -9.517 -6.976 -21.365 1.00 0.00 58 VAL A O 6
ATOM 9819 N N . GLU A 1 60 ? -8.750 -9.059 -21.729 1.00 0.00 59 GLU A N 6
ATOM 9820 C CA . GLU A 1 60 ? -8.170 -8.740 -23.028 1.00 0.00 59 GLU A CA 6
ATOM 9821 C C . GLU A 1 60 ? -9.251 -8.394 -24.045 1.00 0.00 59 GLU A C 6
ATOM 9822 O O . GLU A 1 60 ? -10.246 -9.108 -24.172 1.00 0.00 59 GLU A O 6
ATOM 9834 N N . ASN A 1 61 ? -9.051 -7.297 -24.765 1.00 0.00 60 ASN A N 6
ATOM 9835 C CA . ASN A 1 61 ? -10.003 -6.860 -25.778 1.00 0.00 60 ASN A CA 6
ATOM 9836 C C . ASN A 1 61 ? -9.961 -7.767 -27.001 1.00 0.00 60 ASN A C 6
ATOM 9837 O O . ASN A 1 61 ? -8.950 -7.837 -27.699 1.00 0.00 60 ASN A O 6
ATOM 9848 N N . PRO A 1 62 ? -11.066 -8.459 -27.256 1.00 0.00 61 PRO A N 6
ATOM 9849 C CA . PRO A 1 62 ? -11.127 -9.433 -28.340 1.00 0.00 61 PRO A CA 6
ATOM 9850 C C . PRO A 1 62 ? -10.711 -8.808 -29.665 1.00 0.00 61 PRO A C 6
ATOM 9851 O O . PRO A 1 62 ? -10.194 -9.491 -30.549 1.00 0.00 61 PRO A O 6
ATOM 9862 N N . LYS A 1 63 ? -10.939 -7.505 -29.798 1.00 0.00 62 LYS A N 6
ATOM 9863 C CA . LYS A 1 63 ? -10.703 -6.810 -31.056 1.00 0.00 62 LYS A CA 6
ATOM 9864 C C . LYS A 1 63 ? -9.311 -6.191 -31.092 1.00 0.00 62 LYS A C 6
ATOM 9865 O O . LYS A 1 63 ? -8.861 -5.712 -32.134 1.00 0.00 62 LYS A O 6
ATOM 9884 N N . ASP A 1 64 ? -8.634 -6.204 -29.949 1.00 0.00 63 ASP A N 6
ATOM 9885 C CA . ASP A 1 64 ? -7.361 -5.508 -29.806 1.00 0.00 63 ASP A CA 6
ATOM 9886 C C . ASP A 1 64 ? -6.487 -6.173 -28.750 1.00 0.00 63 ASP A C 6
ATOM 9887 O O . ASP A 1 64 ? -6.597 -5.873 -27.561 1.00 0.00 63 ASP A O 6
ATOM 9896 N N . PRO A 1 65 ? -5.619 -7.076 -29.191 1.00 0.00 64 PRO A N 6
ATOM 9897 C CA . PRO A 1 65 ? -4.761 -7.824 -28.279 1.00 0.00 64 PRO A CA 6
ATOM 9898 C C . PRO A 1 65 ? -3.870 -6.891 -27.469 1.00 0.00 64 PRO A C 6
ATOM 9899 O O . PRO A 1 65 ? -3.305 -7.287 -26.450 1.00 0.00 64 PRO A O 6
ATOM 9910 N N . ARG A 1 66 ? -3.749 -5.650 -27.929 1.00 0.00 65 ARG A N 6
ATOM 9911 C CA . ARG A 1 66 ? -2.847 -4.688 -27.308 1.00 0.00 65 ARG A CA 6
ATOM 9912 C C . ARG A 1 66 ? -3.525 -3.962 -26.155 1.00 0.00 65 ARG A C 6
ATOM 9913 O O . ARG A 1 66 ? -2.867 -3.290 -25.359 1.00 0.00 65 ARG A O 6
ATOM 9934 N N . SER A 1 67 ? -4.843 -4.099 -26.069 1.00 0.00 66 SER A N 6
ATOM 9935 C CA . SER A 1 67 ? -5.627 -3.369 -25.079 1.00 0.00 66 SER A CA 6
ATOM 9936 C C . SER A 1 67 ? -6.377 -4.323 -24.159 1.00 0.00 66 SER A C 6
ATOM 9937 O O . SER A 1 67 ? -6.716 -5.440 -24.549 1.00 0.00 66 SER A O 6
ATOM 9945 N N . TRP A 1 68 ? -6.635 -3.876 -22.934 1.00 0.00 67 TRP A N 6
ATOM 9946 C CA . TRP A 1 68 ? -7.406 -4.662 -21.978 1.00 0.00 67 TRP A CA 6
ATOM 9947 C C . TRP A 1 68 ? -8.173 -3.763 -21.018 1.00 0.00 67 TRP A C 6
ATOM 9948 O O . TRP A 1 68 ? -7.813 -2.603 -20.816 1.00 0.00 67 TRP A O 6
ATOM 9969 N N . THR A 1 69 ? -9.233 -4.303 -20.426 1.00 0.00 68 THR A N 6
ATOM 9970 C CA . THR A 1 69 ? -10.106 -3.525 -19.556 1.00 0.00 68 THR A CA 6
ATOM 9971 C C . THR A 1 69 ? -10.000 -3.992 -18.110 1.00 0.00 68 THR A C 6
ATOM 9972 O O . THR A 1 69 ? -9.974 -5.192 -17.835 1.00 0.00 68 THR A O 6
ATOM 9983 N N . ILE A 1 70 ? -9.939 -3.038 -17.187 1.00 0.00 69 ILE A N 6
ATOM 9984 C CA . ILE A 1 70 ? -9.902 -3.349 -15.763 1.00 0.00 69 ILE A CA 6
ATOM 9985 C C . ILE A 1 70 ? -11.262 -3.131 -15.116 1.00 0.00 69 ILE A C 6
ATOM 9986 O O . ILE A 1 70 ? -11.845 -2.052 -15.223 1.00 0.00 69 ILE A O 6
ATOM 10002 N N . GLU A 1 71 ? -11.764 -4.161 -14.444 1.00 0.00 70 GLU A N 6
ATOM 10003 C CA . GLU A 1 71 ? -13.082 -4.101 -13.822 1.00 0.00 70 GLU A CA 6
ATOM 10004 C C . GLU A 1 71 ? -13.042 -4.636 -12.395 1.00 0.00 70 GLU A C 6
ATOM 10005 O O . GLU A 1 71 ? -12.165 -5.423 -12.042 1.00 0.00 70 GLU A O 6
ATOM 10017 N N . GLY A 1 72 ? -13.997 -4.202 -11.580 1.00 0.00 71 GLY A N 6
ATOM 10018 C CA . GLY A 1 72 ? -14.115 -4.688 -10.210 1.00 0.00 71 GLY A CA 6
ATOM 10019 C C . GLY A 1 72 ? -15.321 -4.076 -9.510 1.00 0.00 71 GLY A C 6
ATOM 10020 O O . GLY A 1 72 ? -15.894 -3.095 -9.984 1.00 0.00 71 GLY A O 6
ATOM 10024 N N . ASP A 1 73 ? -15.701 -4.660 -8.379 1.00 0.00 72 ASP A N 6
ATOM 10025 C CA . ASP A 1 73 ? -16.911 -4.253 -7.675 1.00 0.00 72 ASP A CA 6
ATOM 10026 C C . ASP A 1 73 ? -16.753 -2.866 -7.065 1.00 0.00 72 ASP A C 6
ATOM 10027 O O . ASP A 1 73 ? -17.739 -2.200 -6.751 1.00 0.00 72 ASP A O 6
ATOM 10036 N N . HIS A 1 74 ? -15.506 -2.437 -6.900 1.00 0.00 73 HIS A N 6
ATOM 10037 C CA . HIS A 1 74 ? -15.215 -1.157 -6.265 1.00 0.00 73 HIS A CA 6
ATOM 10038 C C . HIS A 1 74 ? -15.072 -0.049 -7.300 1.00 0.00 73 HIS A C 6
ATOM 10039 O O . HIS A 1 74 ? -14.758 1.093 -6.963 1.00 0.00 73 HIS A O 6
ATOM 10052 N N . LEU A 1 75 ? -15.302 -0.393 -8.563 1.00 0.00 74 LEU A N 6
ATOM 10053 C CA . LEU A 1 75 ? -15.179 0.569 -9.653 1.00 0.00 74 LEU A CA 6
ATOM 10054 C C . LEU A 1 75 ? -16.540 0.895 -10.255 1.00 0.00 74 LEU A C 6
ATOM 10055 O O . LEU A 1 75 ? -17.233 0.013 -10.763 1.00 0.00 74 LEU A O 6
ATOM 10071 N N . SER A 1 76 ? -16.917 2.167 -10.196 1.00 0.00 75 SER A N 6
ATOM 10072 C CA . SER A 1 76 ? -18.160 2.627 -10.806 1.00 0.00 75 SER A CA 6
ATOM 10073 C C . SER A 1 76 ? -18.013 2.771 -12.315 1.00 0.00 75 SER A C 6
ATOM 10074 O O . SER A 1 76 ? -19.001 2.901 -13.035 1.00 0.00 75 SER A O 6
ATOM 10082 N N . LYS A 1 77 ? -16.771 2.749 -12.788 1.00 0.00 76 LYS A N 6
ATOM 10083 C CA . LYS A 1 77 ? -16.493 2.842 -14.216 1.00 0.00 76 LYS A CA 6
ATOM 10084 C C . LYS A 1 77 ? -15.521 1.756 -14.661 1.00 0.00 76 LYS A C 6
ATOM 10085 O O . LYS A 1 77 ? -14.745 1.238 -13.859 1.00 0.00 76 LYS A O 6
ATOM 10104 N N . THR A 1 78 ? -15.570 1.416 -15.944 1.00 0.00 77 THR A N 6
ATOM 10105 C CA . THR A 1 78 ? -14.559 0.556 -16.547 1.00 0.00 77 THR A CA 6
ATOM 10106 C C . THR A 1 78 ? -13.404 1.374 -17.110 1.00 0.00 77 THR A C 6
ATOM 10107 O O . THR A 1 78 ? -13.601 2.481 -17.611 1.00 0.00 77 THR A O 6
ATOM 10118 N N . PHE A 1 79 ? -12.198 0.822 -17.025 1.00 0.00 78 PHE A N 6
ATOM 10119 C CA . PHE A 1 79 ? -11.007 1.503 -17.521 1.00 0.00 78 PHE A CA 6
ATOM 10120 C C . PHE A 1 79 ? -10.224 0.614 -18.479 1.00 0.00 78 PHE A C 6
ATOM 10121 O O . PHE A 1 79 ? -9.905 -0.530 -18.159 1.00 0.00 78 PHE A O 6
ATOM 10138 N N . THR A 1 80 ? -9.919 1.149 -19.657 1.00 0.00 79 THR A N 6
ATOM 10139 C CA . THR A 1 80 ? -9.228 0.385 -20.688 1.00 0.00 79 THR A CA 6
ATOM 10140 C C . THR A 1 80 ? -7.838 0.948 -20.953 1.00 0.00 79 THR A C 6
ATOM 10141 O O . THR A 1 80 ? -7.686 2.131 -21.262 1.00 0.00 79 THR A O 6
ATOM 10152 N N . LEU A 1 81 ? -6.825 0.096 -20.833 1.00 0.00 80 LEU A N 6
ATOM 10153 C CA . LEU A 1 81 ? -5.451 0.496 -21.109 1.00 0.00 80 LEU A CA 6
ATOM 10154 C C . LEU A 1 81 ? -4.985 -0.032 -22.460 1.00 0.00 80 LEU A C 6
ATOM 10155 O O . LEU A 1 81 ? -5.341 -1.141 -22.860 1.00 0.00 80 LEU A O 6
ATOM 10171 N N . THR A 1 82 ? -4.186 0.767 -23.158 1.00 0.00 81 THR A N 6
ATOM 10172 C CA . THR A 1 82 ? -3.642 0.367 -24.451 1.00 0.00 81 THR A CA 6
ATOM 10173 C C . THR A 1 82 ? -2.118 0.408 -24.443 1.00 0.00 81 THR A C 6
ATOM 10174 O O . THR A 1 82 ? -1.518 1.465 -24.245 1.00 0.00 81 THR A O 6
ATOM 10185 N N . ALA A 1 83 ? -1.500 -0.747 -24.660 1.00 0.00 82 ALA A N 6
ATOM 10186 C CA . ALA A 1 83 ? -0.048 -0.863 -24.590 1.00 0.00 82 ALA A CA 6
ATOM 10187 C C . ALA A 1 83 ? 0.570 -0.902 -25.981 1.00 0.00 82 ALA A C 6
ATOM 10188 O O . ALA A 1 83 ? -0.116 -1.164 -26.968 1.00 0.00 82 ALA A O 6
ATOM 10195 N N . ASP A 1 84 ? 1.870 -0.639 -26.052 1.00 0.00 83 ASP A N 6
ATOM 10196 C CA . ASP A 1 84 ? 2.584 -0.643 -27.324 1.00 0.00 83 ASP A CA 6
ATOM 10197 C C . ASP A 1 84 ? 2.385 -1.960 -28.063 1.00 0.00 83 ASP A C 6
ATOM 10198 O O . ASP A 1 84 ? 2.068 -1.974 -29.253 1.00 0.00 83 ASP A O 6
ATOM 10207 N N . THR A 1 85 ? 2.572 -3.066 -27.351 1.00 0.00 84 THR A N 6
ATOM 10208 C CA . THR A 1 85 ? 2.449 -4.391 -27.948 1.00 0.00 84 THR A CA 6
ATOM 10209 C C . THR A 1 85 ? 1.923 -5.403 -26.938 1.00 0.00 84 THR A C 6
ATOM 10210 O O . THR A 1 85 ? 1.600 -5.052 -25.804 1.00 0.00 84 THR A O 6
ATOM 10221 N N . GLU A 1 86 ? 1.839 -6.661 -27.358 1.00 0.00 85 GLU A N 6
ATOM 10222 C CA . GLU A 1 86 ? 1.241 -7.705 -26.534 1.00 0.00 85 GLU A CA 6
ATOM 10223 C C . GLU A 1 86 ? 2.103 -8.003 -25.313 1.00 0.00 85 GLU A C 6
ATOM 10224 O O . GLU A 1 86 ? 1.588 -8.216 -24.215 1.00 0.00 85 GLU A O 6
ATOM 10236 N N . GLU A 1 87 ? 3.417 -8.018 -25.511 1.00 0.00 86 GLU A N 6
ATOM 10237 C CA . GLU A 1 87 ? 4.352 -8.289 -24.427 1.00 0.00 86 GLU A CA 6
ATOM 10238 C C . GLU A 1 87 ? 4.267 -7.218 -23.346 1.00 0.00 86 GLU A C 6
ATOM 10239 O O . GLU A 1 87 ? 4.329 -7.519 -22.155 1.00 0.00 86 GLU A O 6
ATOM 10251 N N . GLN A 1 88 ? 4.124 -5.967 -23.771 1.00 0.00 87 GLN A N 6
ATOM 10252 C CA . GLN A 1 88 ? 3.979 -4.854 -22.840 1.00 0.00 87 GLN A CA 6
ATOM 10253 C C . GLN A 1 88 ? 2.647 -4.923 -22.103 1.00 0.00 87 GLN A C 6
ATOM 10254 O O . GLN A 1 88 ? 2.580 -4.679 -20.898 1.00 0.00 87 GLN A O 6
ATOM 10268 N N . ARG A 1 89 ? 1.589 -5.255 -22.835 1.00 0.00 88 ARG A N 6
ATOM 10269 C CA . ARG A 1 89 ? 0.281 -5.480 -22.231 1.00 0.00 88 ARG A CA 6
ATOM 10270 C C . ARG A 1 89 ? 0.360 -6.514 -21.115 1.00 0.00 88 ARG A C 6
ATOM 10271 O O . ARG A 1 89 ? -0.090 -6.268 -19.996 1.00 0.00 88 ARG A O 6
ATOM 10292 N N . GLU A 1 90 ? 0.936 -7.671 -21.425 1.00 0.00 89 GLU A N 6
ATOM 10293 C CA . GLU A 1 90 ? 1.054 -8.753 -20.455 1.00 0.00 89 GLU A CA 6
ATOM 10294 C C . GLU A 1 90 ? 1.801 -8.298 -19.209 1.00 0.00 89 GLU A C 6
ATOM 10295 O O . GLU A 1 90 ? 1.423 -8.639 -18.087 1.00 0.00 89 GLU A O 6
ATOM 10307 N N . ALA A 1 91 ? 2.864 -7.527 -19.412 1.00 0.00 90 ALA A N 6
ATOM 10308 C CA . ALA A 1 91 ? 3.662 -7.015 -18.304 1.00 0.00 90 ALA A CA 6
ATOM 10309 C C . ALA A 1 91 ? 2.813 -6.178 -17.354 1.00 0.00 90 ALA A C 6
ATOM 10310 O O . ALA A 1 91 ? 2.912 -6.317 -16.135 1.00 0.00 90 ALA A O 6
ATOM 10317 N N . TRP A 1 92 ? 1.981 -5.312 -17.919 1.00 0.00 91 TRP A N 6
ATOM 10318 C CA . TRP A 1 92 ? 1.114 -4.452 -17.124 1.00 0.00 91 TRP A CA 6
ATOM 10319 C C . TRP A 1 92 ? 0.068 -5.265 -16.372 1.00 0.00 91 TRP A C 6
ATOM 10320 O O . TRP A 1 92 ? -0.193 -5.023 -15.194 1.00 0.00 91 TRP A O 6
ATOM 10341 N N . VAL A 1 93 ? -0.529 -6.232 -17.062 1.00 0.00 92 VAL A N 6
ATOM 10342 C CA . VAL A 1 93 ? -1.583 -7.052 -16.478 1.00 0.00 92 VAL A CA 6
ATOM 10343 C C . VAL A 1 93 ? -1.049 -7.898 -15.328 1.00 0.00 92 VAL A C 6
ATOM 10344 O O . VAL A 1 93 ? -1.645 -7.949 -14.252 1.00 0.00 92 VAL A O 6
ATOM 10357 N N . ARG A 1 94 ? 0.077 -8.563 -15.564 1.00 0.00 93 ARG A N 6
ATOM 10358 C CA . ARG A 1 94 ? 0.673 -9.441 -14.564 1.00 0.00 93 ARG A CA 6
ATOM 10359 C C . ARG A 1 94 ? 0.928 -8.696 -13.260 1.00 0.00 93 ARG A C 6
ATOM 10360 O O . ARG A 1 94 ? 0.549 -9.159 -12.184 1.00 0.00 93 ARG A O 6
ATOM 10381 N N . GLU A 1 95 ? 1.572 -7.538 -13.361 1.00 0.00 94 GLU A N 6
ATOM 10382 C CA . GLU A 1 95 ? 1.958 -6.769 -12.184 1.00 0.00 94 GLU A CA 6
ATOM 10383 C C . GLU A 1 95 ? 0.735 -6.319 -11.395 1.00 0.00 94 GLU A C 6
ATOM 10384 O O . GLU A 1 95 ? 0.759 -6.275 -10.165 1.00 0.00 94 GLU A O 6
ATOM 10396 N N . MET A 1 96 ? -0.334 -5.984 -12.111 1.00 0.00 95 MET A N 6
ATOM 10397 C CA . MET A 1 96 ? -1.583 -5.580 -11.478 1.00 0.00 95 MET A CA 6
ATOM 10398 C C . MET A 1 96 ? -2.306 -6.776 -10.873 1.00 0.00 95 MET A C 6
ATOM 10399 O O . MET A 1 96 ? -3.036 -6.641 -9.891 1.00 0.00 95 MET A O 6
ATOM 10413 N N . SER A 1 97 ? -2.099 -7.948 -11.465 1.00 0.00 96 SER A N 6
ATOM 10414 C CA . SER A 1 97 ? -2.833 -9.145 -11.072 1.00 0.00 96 SER A CA 6
ATOM 10415 C C . SER A 1 97 ? -2.241 -9.765 -9.812 1.00 0.00 96 SER A C 6
ATOM 10416 O O . SER A 1 97 ? -2.844 -10.650 -9.204 1.00 0.00 96 SER A O 6
ATOM 10424 N N . LYS A 1 98 ? -1.060 -9.296 -9.426 1.00 0.00 97 LYS A N 6
ATOM 10425 C CA . LYS A 1 98 ? -0.334 -9.878 -8.303 1.00 0.00 97 LYS A CA 6
ATOM 10426 C C . LYS A 1 98 ? -0.577 -9.089 -7.023 1.00 0.00 97 LYS A C 6
ATOM 10427 O O . LYS A 1 98 ? -0.004 -9.394 -5.977 1.00 0.00 97 LYS A O 6
ATOM 10446 N N . VAL A 1 99 ? -1.431 -8.075 -7.112 1.00 0.00 98 VAL A N 6
ATOM 10447 C CA . VAL A 1 99 ? -1.721 -7.216 -5.969 1.00 0.00 98 VAL A CA 6
ATOM 10448 C C . VAL A 1 99 ? -2.722 -7.871 -5.027 1.00 0.00 98 VAL A C 6
ATOM 10449 O O . VAL A 1 99 ? -3.609 -8.606 -5.462 1.00 0.00 98 VAL A O 6
ATOM 10462 N N . LYS A 1 100 ? -2.575 -7.601 -3.735 1.00 0.00 99 LYS A N 6
ATOM 10463 C CA . LYS A 1 100 ? -3.523 -8.084 -2.738 1.00 0.00 99 LYS A CA 6
ATOM 10464 C C . LYS A 1 100 ? -4.146 -6.929 -1.964 1.00 0.00 99 LYS A C 6
ATOM 10465 O O . LYS A 1 100 ? -3.525 -5.880 -1.789 1.00 0.00 99 LYS A O 6
ATOM 10484 N N . PRO A 1 101 ? -5.375 -7.128 -1.502 1.00 0.00 100 PRO A N 6
ATOM 10485 C CA . PRO A 1 101 ? -6.052 -6.138 -0.672 1.00 0.00 100 PRO A CA 6
ATOM 10486 C C . PRO A 1 101 ? -5.208 -5.768 0.541 1.00 0.00 100 PRO A C 6
ATOM 10487 O O . PRO A 1 101 ? -4.558 -6.625 1.141 1.00 0.00 100 PRO A O 6
ATOM 10498 N N . GLU A 1 102 ? -5.223 -4.489 0.899 1.00 0.00 101 GLU A N 6
ATOM 10499 C CA . GLU A 1 102 ? -4.528 -4.018 2.091 1.00 0.00 101 GLU A CA 6
ATOM 10500 C C . GLU A 1 102 ? -5.390 -4.189 3.335 1.00 0.00 101 GLU A C 6
ATOM 10501 O O . GLU A 1 102 ? -4.905 -4.066 4.460 1.00 0.00 101 GLU A O 6
ATOM 10513 N N . ASN A 1 103 ? -6.671 -4.473 3.127 1.00 0.00 102 ASN A N 6
ATOM 10514 C CA . ASN A 1 103 ? -7.606 -4.649 4.231 1.00 0.00 102 ASN A CA 6
ATOM 10515 C C . ASN A 1 103 ? -7.554 -6.072 4.775 1.00 0.00 102 ASN A C 6
ATOM 10516 O O . ASN A 1 103 ? -7.932 -7.023 4.090 1.00 0.00 102 ASN A O 6
ATOM 10527 N N . ARG A 1 104 ? -7.084 -6.211 6.010 1.00 0.00 103 ARG A N 6
ATOM 10528 C CA . ARG A 1 104 ? -6.881 -7.525 6.608 1.00 0.00 103 ARG A CA 6
ATOM 10529 C C . ARG A 1 104 ? -8.211 -8.213 6.890 1.00 0.00 103 ARG A C 6
ATOM 10530 O O . ARG A 1 104 ? -8.273 -9.436 7.019 1.00 0.00 103 ARG A O 6
ATOM 10551 N N . GLU A 1 105 ? -9.273 -7.420 6.986 1.00 0.00 104 GLU A N 6
ATOM 10552 C CA . GLU A 1 105 ? -10.588 -7.941 7.339 1.00 0.00 104 GLU A CA 6
ATOM 10553 C C . GLU A 1 105 ? -11.078 -8.948 6.307 1.00 0.00 104 GLU A C 6
ATOM 10554 O O . GLU A 1 105 ? -11.142 -8.648 5.115 1.00 0.00 104 GLU A O 6
ATOM 10566 N N . GLN A 1 106 ? -11.423 -10.144 6.772 1.00 0.00 105 GLN A N 6
ATOM 10567 C CA . GLN A 1 106 ? -11.793 -11.235 5.879 1.00 0.00 105 GLN A CA 6
ATOM 10568 C C . GLN A 1 106 ? -13.293 -11.246 5.614 1.00 0.00 105 GLN A C 6
ATOM 10569 O O . GLN A 1 106 ? -13.795 -12.081 4.862 1.00 0.00 105 GLN A O 6
ATOM 10583 N N . LEU A 1 107 ? -14.004 -10.313 6.237 1.00 0.00 106 LEU A N 6
ATOM 10584 C CA . LEU A 1 107 ? -15.447 -10.201 6.056 1.00 0.00 106 LEU A CA 6
ATOM 10585 C C . LEU A 1 107 ? -15.793 -9.101 5.059 1.00 0.00 106 LEU A C 6
ATOM 10586 O O . LEU A 1 107 ? -16.964 -8.775 4.863 1.00 0.00 106 LEU A O 6
ATOM 10602 N N . GLU A 1 108 ? -14.769 -8.533 4.433 1.00 0.00 107 GLU A N 6
ATOM 10603 C CA . GLU A 1 108 ? -14.961 -7.452 3.473 1.00 0.00 107 GLU A CA 6
ATOM 10604 C C . GLU A 1 108 ? -14.241 -7.745 2.163 1.00 0.00 107 GLU A C 6
ATOM 10605 O O . GLU A 1 108 ? -13.250 -8.474 2.137 1.00 0.00 107 GLU A O 6
ATOM 10617 N N . HIS A 1 109 ? -14.747 -7.171 1.076 1.00 0.00 108 HIS A N 6
ATOM 10618 C CA . HIS A 1 109 ? -14.097 -7.289 -0.224 1.00 0.00 108 HIS A CA 6
ATOM 10619 C C . HIS A 1 109 ? -14.229 -8.700 -0.782 1.00 0.00 108 HIS A C 6
ATOM 10620 O O . HIS A 1 109 ? -15.249 -9.042 -1.315 1.00 0.00 108 HIS A O 6
ATOM 10633 N N . MET A 1 1 ? 13.497 -3.576 -5.109 1.00 0.00 0 MET A N 7
ATOM 10634 C CA . MET A 1 1 ? 13.042 -2.554 -4.174 1.00 0.00 0 MET A CA 7
ATOM 10635 C C . MET A 1 1 ? 12.792 -1.230 -4.885 1.00 0.00 0 MET A C 7
ATOM 10636 O O . MET A 1 1 ? 13.474 -0.896 -5.854 1.00 0.00 0 MET A O 7
ATOM 10652 N N . GLY A 1 2 ? 11.810 -0.478 -4.397 1.00 0.00 1 GLY A N 7
ATOM 10653 C CA . GLY A 1 2 ? 11.471 0.813 -4.983 1.00 0.00 1 GLY A CA 7
ATOM 10654 C C . GLY A 1 2 ? 10.235 1.410 -4.322 1.00 0.00 1 GLY A C 7
ATOM 10655 O O . GLY A 1 2 ? 9.638 0.799 -3.435 1.00 0.00 1 GLY A O 7
ATOM 10659 N N . SER A 1 3 ? 9.857 2.606 -4.758 1.00 0.00 2 SER A N 7
ATOM 10660 C CA . SER A 1 3 ? 8.700 3.294 -4.198 1.00 0.00 2 SER A CA 7
ATOM 10661 C C . SER A 1 3 ? 7.405 2.794 -4.824 1.00 0.00 2 SER A C 7
ATOM 10662 O O . SER A 1 3 ? 6.314 3.081 -4.331 1.00 0.00 2 SER A O 7
ATOM 10670 N N . VAL A 1 4 ? 7.532 2.043 -5.913 1.00 0.00 3 VAL A N 7
ATOM 10671 C CA . VAL A 1 4 ? 6.371 1.512 -6.617 1.00 0.00 3 VAL A CA 7
ATOM 10672 C C . VAL A 1 4 ? 6.527 0.022 -6.890 1.00 0.00 3 VAL A C 7
ATOM 10673 O O . VAL A 1 4 ? 7.631 -0.517 -6.835 1.00 0.00 3 VAL A O 7
ATOM 10686 N N . GLU A 1 5 ? 5.413 -0.639 -7.187 1.00 0.00 4 GLU A N 7
ATOM 10687 C CA . GLU A 1 5 ? 5.446 -1.995 -7.723 1.00 0.00 4 GLU A CA 7
ATOM 10688 C C . GLU A 1 5 ? 5.762 -1.990 -9.213 1.00 0.00 4 GLU A C 7
ATOM 10689 O O . GLU A 1 5 ? 6.394 -2.912 -9.727 1.00 0.00 4 GLU A O 7
ATOM 10701 N N . TYR A 1 6 ? 5.318 -0.945 -9.904 1.00 0.00 5 TYR A N 7
ATOM 10702 C CA . TYR A 1 6 ? 5.559 -0.814 -11.335 1.00 0.00 5 TYR A CA 7
ATOM 10703 C C . TYR A 1 6 ? 5.440 0.638 -11.784 1.00 0.00 5 TYR A C 7
ATOM 10704 O O . TYR A 1 6 ? 4.686 1.417 -11.202 1.00 0.00 5 TYR A O 7
ATOM 10722 N N . SER A 1 7 ? 6.188 0.994 -12.822 1.00 0.00 6 SER A N 7
ATOM 10723 C CA . SER A 1 7 ? 6.044 2.298 -13.459 1.00 0.00 6 SER A CA 7
ATOM 10724 C C . SER A 1 7 ? 6.341 2.218 -14.950 1.00 0.00 6 SER A C 7
ATOM 10725 O O . SER A 1 7 ? 7.045 1.317 -15.406 1.00 0.00 6 SER A O 7
ATOM 10733 N N . GLY A 1 8 ? 5.799 3.166 -15.708 1.00 0.00 7 GLY A N 7
ATOM 10734 C CA . GLY A 1 8 ? 6.096 3.273 -17.131 1.00 0.00 7 GLY A CA 7
ATOM 10735 C C . GLY A 1 8 ? 5.044 4.105 -17.852 1.00 0.00 7 GLY A C 7
ATOM 10736 O O . GLY A 1 8 ? 4.173 4.704 -17.222 1.00 0.00 7 GLY A O 7
ATOM 10740 N N . TYR A 1 9 ? 5.129 4.137 -19.178 1.00 0.00 8 TYR A N 7
ATOM 10741 C CA . TYR A 1 9 ? 4.164 4.868 -19.991 1.00 0.00 8 TYR A CA 7
ATOM 10742 C C . TYR A 1 9 ? 3.270 3.916 -20.775 1.00 0.00 8 TYR A C 7
ATOM 10743 O O . TYR A 1 9 ? 3.713 2.856 -21.217 1.00 0.00 8 TYR A O 7
ATOM 10761 N N . LEU A 1 10 ? 2.009 4.299 -20.944 1.00 0.00 9 LEU A N 7
ATOM 10762 C CA . LEU A 1 10 ? 1.113 3.603 -21.857 1.00 0.00 9 LEU A CA 7
ATOM 10763 C C . LEU A 1 10 ? -0.093 4.465 -22.211 1.00 0.00 9 LEU A C 7
ATOM 10764 O O . LEU A 1 10 ? -0.220 5.595 -21.738 1.00 0.00 9 LEU A O 7
ATOM 10780 N N . GLN A 1 11 ? -0.975 3.926 -23.045 1.00 0.00 10 GLN A N 7
ATOM 10781 C CA . GLN A 1 11 ? -2.077 4.703 -23.602 1.00 0.00 10 GLN A CA 7
ATOM 10782 C C . GLN A 1 11 ? -3.367 4.461 -22.829 1.00 0.00 10 GLN A C 7
ATOM 10783 O O . GLN A 1 11 ? -3.672 3.330 -22.450 1.00 0.00 10 GLN A O 7
ATOM 10797 N N . LYS A 1 12 ? -4.121 5.530 -22.597 1.00 0.00 11 LYS A N 7
ATOM 10798 C CA . LYS A 1 12 ? -5.439 5.420 -21.983 1.00 0.00 11 LYS A CA 7
ATOM 10799 C C . LYS A 1 12 ? -6.529 5.922 -22.921 1.00 0.00 11 LYS A C 7
ATOM 10800 O O . LYS A 1 12 ? -6.389 6.976 -23.542 1.00 0.00 11 LYS A O 7
ATOM 10819 N N . THR A 1 13 ? -7.614 5.163 -23.019 1.00 0.00 12 THR A N 7
ATOM 10820 C CA . THR A 1 13 ? -8.726 5.525 -23.890 1.00 0.00 12 THR A CA 7
ATOM 10821 C C . THR A 1 13 ? -9.672 6.499 -23.202 1.00 0.00 12 THR A C 7
ATOM 10822 O O . THR A 1 13 ? -10.034 6.312 -22.041 1.00 0.00 12 THR A O 7
ATOM 10833 N N . GLY A 1 14 ? -10.069 7.542 -23.924 1.00 0.00 13 GLY A N 7
ATOM 10834 C CA . GLY A 1 14 ? -11.024 8.514 -23.406 1.00 0.00 13 GLY A CA 7
ATOM 10835 C C . GLY A 1 14 ? -11.652 9.323 -24.533 1.00 0.00 13 GLY A C 7
ATOM 10836 O O . GLY A 1 14 ? -11.672 8.890 -25.685 1.00 0.00 13 GLY A O 7
ATOM 10840 N N . GLY A 1 15 ? -12.164 10.503 -24.194 1.00 0.00 14 GLY A N 7
ATOM 10841 C CA . GLY A 1 15 ? -12.881 11.330 -25.155 1.00 0.00 14 GLY A CA 7
ATOM 10842 C C . GLY A 1 15 ? -14.379 11.064 -25.103 1.00 0.00 14 GLY A C 7
ATOM 10843 O O . GLY A 1 15 ? -14.827 10.103 -24.477 1.00 0.00 14 GLY A O 7
ATOM 10847 N N . LYS A 1 16 ? -15.151 11.919 -25.765 1.00 0.00 15 LYS A N 7
ATOM 10848 C CA . LYS A 1 16 ? -16.606 11.859 -25.683 1.00 0.00 15 LYS A CA 7
ATOM 10849 C C . LYS A 1 16 ? -17.119 10.461 -26.003 1.00 0.00 15 LYS A C 7
ATOM 10850 O O . LYS A 1 16 ? -18.048 9.969 -25.362 1.00 0.00 15 LYS A O 7
ATOM 10869 N N . PHE A 1 17 ? -16.509 9.826 -26.998 1.00 0.00 16 PHE A N 7
ATOM 10870 C CA . PHE A 1 17 ? -16.976 8.532 -27.480 1.00 0.00 16 PHE A CA 7
ATOM 10871 C C . PHE A 1 17 ? -16.008 7.419 -27.098 1.00 0.00 16 PHE A C 7
ATOM 10872 O O . PHE A 1 17 ? -16.099 6.301 -27.606 1.00 0.00 16 PHE A O 7
ATOM 10889 N N . TYR A 1 18 ? -15.081 7.732 -26.199 1.00 0.00 17 TYR A N 7
ATOM 10890 C CA . TYR A 1 18 ? -14.081 6.765 -25.760 1.00 0.00 17 TYR A CA 7
ATOM 10891 C C . TYR A 1 18 ? -13.342 6.160 -26.948 1.00 0.00 17 TYR A C 7
ATOM 10892 O O . TYR A 1 18 ? -13.173 4.945 -27.032 1.00 0.00 17 TYR A O 7
ATOM 10910 N N . LYS A 1 19 ? -12.903 7.018 -27.863 1.00 0.00 18 LYS A N 7
ATOM 10911 C CA . LYS A 1 19 ? -12.194 6.568 -29.055 1.00 0.00 18 LYS A CA 7
ATOM 10912 C C . LYS A 1 19 ? -10.757 7.074 -29.065 1.00 0.00 18 LYS A C 7
ATOM 10913 O O . LYS A 1 19 ? -9.917 6.572 -29.812 1.00 0.00 18 LYS A O 7
ATOM 10932 N N . LYS A 1 20 ? -10.482 8.072 -28.232 1.00 0.00 19 LYS A N 7
ATOM 10933 C CA . LYS A 1 20 ? -9.206 8.778 -28.278 1.00 0.00 19 LYS A CA 7
ATOM 10934 C C . LYS A 1 20 ? -8.207 8.173 -27.301 1.00 0.00 19 LYS A C 7
ATOM 10935 O O . LYS A 1 20 ? -8.493 8.032 -26.112 1.00 0.00 19 LYS A O 7
ATOM 10954 N N . ASN A 1 21 ? -7.031 7.817 -27.809 1.00 0.00 20 ASN A N 7
ATOM 10955 C CA . ASN A 1 21 ? -5.967 7.276 -26.972 1.00 0.00 20 ASN A CA 7
ATOM 10956 C C . ASN A 1 21 ? -4.916 8.334 -26.665 1.00 0.00 20 ASN A C 7
ATOM 10957 O O . ASN A 1 21 ? -4.386 8.978 -27.570 1.00 0.00 20 ASN A O 7
ATOM 10968 N N . GLN A 1 22 ? -4.618 8.510 -25.382 1.00 0.00 21 GLN A N 7
ATOM 10969 C CA . GLN A 1 22 ? -3.605 9.467 -24.954 1.00 0.00 21 GLN A CA 7
ATOM 10970 C C . GLN A 1 22 ? -2.542 8.797 -24.094 1.00 0.00 21 GLN A C 7
ATOM 10971 O O . GLN A 1 22 ? -2.839 7.887 -23.321 1.00 0.00 21 GLN A O 7
ATOM 10985 N N . THR A 1 23 ? -1.301 9.254 -24.232 1.00 0.00 22 THR A N 7
ATOM 10986 C CA . THR A 1 23 ? -0.190 8.695 -23.472 1.00 0.00 22 THR A CA 7
ATOM 10987 C C . THR A 1 23 ? -0.139 9.275 -22.064 1.00 0.00 22 THR A C 7
ATOM 10988 O O . THR A 1 23 ? -0.178 10.492 -21.882 1.00 0.00 22 THR A O 7
ATOM 10999 N N . ARG A 1 24 ? -0.050 8.397 -21.071 1.00 0.00 23 ARG A N 7
ATOM 11000 C CA . ARG A 1 24 ? 0.012 8.821 -19.677 1.00 0.00 23 ARG A CA 7
ATOM 11001 C C . ARG A 1 24 ? 1.088 8.057 -18.917 1.00 0.00 23 ARG A C 7
ATOM 11002 O O . ARG A 1 24 ? 1.461 6.947 -19.297 1.00 0.00 23 ARG A O 7
ATOM 11023 N N . TYR A 1 25 ? 1.586 8.658 -17.841 1.00 0.00 24 TYR A N 7
ATOM 11024 C CA . TYR A 1 25 ? 2.565 8.004 -16.982 1.00 0.00 24 TYR A CA 7
ATOM 11025 C C . TYR A 1 25 ? 1.884 7.204 -15.879 1.00 0.00 24 TYR A C 7
ATOM 11026 O O . TYR A 1 25 ? 1.071 7.737 -15.124 1.00 0.00 24 TYR A O 7
ATOM 11044 N N . PHE A 1 26 ? 2.220 5.921 -15.792 1.00 0.00 25 PHE A N 7
ATOM 11045 C CA . PHE A 1 26 ? 1.549 5.015 -14.869 1.00 0.00 25 PHE A CA 7
ATOM 11046 C C . PHE A 1 26 ? 2.466 4.623 -13.717 1.00 0.00 25 PHE A C 7
ATOM 11047 O O . PHE A 1 26 ? 3.660 4.389 -13.913 1.00 0.00 25 PHE A O 7
ATOM 11064 N N . GLU A 1 27 ? 1.903 4.553 -12.516 1.00 0.00 26 GLU A N 7
ATOM 11065 C CA . GLU A 1 27 ? 2.565 3.892 -11.397 1.00 0.00 26 GLU A CA 7
ATOM 11066 C C . GLU A 1 27 ? 1.615 2.938 -10.683 1.00 0.00 26 GLU A C 7
ATOM 11067 O O . GLU A 1 27 ? 0.422 3.211 -10.560 1.00 0.00 26 GLU A O 7
ATOM 11079 N N . LEU A 1 28 ? 2.153 1.818 -10.213 1.00 0.00 27 LEU A N 7
ATOM 11080 C CA . LEU A 1 28 ? 1.388 0.885 -9.393 1.00 0.00 27 LEU A CA 7
ATOM 11081 C C . LEU A 1 28 ? 1.843 0.927 -7.941 1.00 0.00 27 LEU A C 7
ATOM 11082 O O . LEU A 1 28 ? 2.994 0.616 -7.630 1.00 0.00 27 LEU A O 7
ATOM 11098 N N . ARG A 1 29 ? 0.934 1.313 -7.053 1.00 0.00 28 ARG A N 7
ATOM 11099 C CA . ARG A 1 29 ? 1.258 1.463 -5.639 1.00 0.00 28 ARG A CA 7
ATOM 11100 C C . ARG A 1 29 ? 0.247 0.737 -4.761 1.00 0.00 28 ARG A C 7
ATOM 11101 O O . ARG A 1 29 ? -0.723 1.332 -4.292 1.00 0.00 28 ARG A O 7
ATOM 11122 N N . GLY A 1 30 ? 0.478 -0.553 -4.544 1.00 0.00 29 GLY A N 7
ATOM 11123 C CA . GLY A 1 30 ? -0.550 -1.437 -4.008 1.00 0.00 29 GLY A CA 7
ATOM 11124 C C . GLY A 1 30 ? -1.668 -1.656 -5.018 1.00 0.00 29 GLY A C 7
ATOM 11125 O O . GLY A 1 30 ? -1.477 -1.472 -6.221 1.00 0.00 29 GLY A O 7
ATOM 11129 N N . PRO A 1 31 ? -2.837 -2.051 -4.524 1.00 0.00 30 PRO A N 7
ATOM 11130 C CA . PRO A 1 31 ? -3.998 -2.263 -5.380 1.00 0.00 30 PRO A CA 7
ATOM 11131 C C . PRO A 1 31 ? -4.601 -0.939 -5.829 1.00 0.00 30 PRO A C 7
ATOM 11132 O O . PRO A 1 31 ? -5.768 -0.653 -5.560 1.00 0.00 30 PRO A O 7
ATOM 11143 N N . MET A 1 32 ? -3.800 -0.132 -6.515 1.00 0.00 31 MET A N 7
ATOM 11144 C CA . MET A 1 32 ? -4.220 1.204 -6.919 1.00 0.00 31 MET A CA 7
ATOM 11145 C C . MET A 1 32 ? -3.406 1.703 -8.106 1.00 0.00 31 MET A C 7
ATOM 11146 O O . MET A 1 32 ? -2.175 1.663 -8.087 1.00 0.00 31 MET A O 7
ATOM 11160 N N . LEU A 1 33 ? -4.099 2.173 -9.138 1.00 0.00 32 LEU A N 7
ATOM 11161 C CA . LEU A 1 33 ? -3.440 2.739 -10.310 1.00 0.00 32 LEU A CA 7
ATOM 11162 C C . LEU A 1 33 ? -3.492 4.261 -10.288 1.00 0.00 32 LEU A C 7
ATOM 11163 O O . LEU A 1 33 ? -4.535 4.852 -10.008 1.00 0.00 32 LEU A O 7
ATOM 11179 N N . CYS A 1 34 ? -2.361 4.890 -10.586 1.00 0.00 33 CYS A N 7
ATOM 11180 C CA . CYS A 1 34 ? -2.308 6.340 -10.738 1.00 0.00 33 CYS A CA 7
ATOM 11181 C C . CYS A 1 34 ? -1.729 6.731 -12.092 1.00 0.00 33 CYS A C 7
ATOM 11182 O O . CYS A 1 34 ? -0.719 6.180 -12.528 1.00 0.00 33 CYS A O 7
ATOM 11190 N N . TYR A 1 35 ? -2.376 7.685 -12.753 1.00 0.00 34 TYR A N 7
ATOM 11191 C CA . TYR A 1 35 ? -1.841 8.265 -13.979 1.00 0.00 34 TYR A CA 7
ATOM 11192 C C . TYR A 1 35 ? -1.386 9.701 -13.755 1.00 0.00 34 TYR A C 7
ATOM 11193 O O . TYR A 1 35 ? -1.987 10.439 -12.973 1.00 0.00 34 TYR A O 7
ATOM 11211 N N . TRP A 1 36 ? -0.321 10.094 -14.445 1.00 0.00 35 TRP A N 7
ATOM 11212 C CA . TRP A 1 36 ? -0.013 11.505 -14.644 1.00 0.00 35 TRP A CA 7
ATOM 11213 C C . TRP A 1 36 ? 0.030 11.856 -16.126 1.00 0.00 35 TRP A C 7
ATOM 11214 O O . TRP A 1 36 ? 0.405 11.030 -16.958 1.00 0.00 35 TRP A O 7
ATOM 11235 N N . LYS A 1 37 ? -0.354 13.086 -16.448 1.00 0.00 36 LYS A N 7
ATOM 11236 C CA . LYS A 1 37 ? -0.075 13.656 -17.761 1.00 0.00 36 LYS A CA 7
ATOM 11237 C C . LYS A 1 37 ? 1.388 13.472 -18.142 1.00 0.00 36 LYS A C 7
ATOM 11238 O O . LYS A 1 37 ? 1.701 13.019 -19.242 1.00 0.00 36 LYS A O 7
ATOM 11257 N N . ARG A 1 38 ? 2.282 13.827 -17.224 1.00 0.00 37 ARG A N 7
ATOM 11258 C CA . ARG A 1 38 ? 3.701 13.535 -17.384 1.00 0.00 37 ARG A CA 7
ATOM 11259 C C . ARG A 1 38 ? 4.314 13.049 -16.078 1.00 0.00 37 ARG A C 7
ATOM 11260 O O . ARG A 1 38 ? 3.851 13.404 -14.994 1.00 0.00 37 ARG A O 7
ATOM 11281 N N . ARG A 1 39 ? 5.358 12.234 -16.186 1.00 0.00 38 ARG A N 7
ATOM 11282 C CA . ARG A 1 39 ? 6.098 11.776 -15.017 1.00 0.00 38 ARG A CA 7
ATOM 11283 C C . ARG A 1 39 ? 6.425 12.934 -14.083 1.00 0.00 38 ARG A C 7
ATOM 11284 O O . ARG A 1 39 ? 6.969 13.953 -14.510 1.00 0.00 38 ARG A O 7
ATOM 11305 N N . PRO A 1 40 ? 6.092 12.773 -12.807 1.00 0.00 39 PRO A N 7
ATOM 11306 C CA . PRO A 1 40 ? 6.357 13.802 -11.810 1.00 0.00 39 PRO A CA 7
ATOM 11307 C C . PRO A 1 40 ? 7.807 14.264 -11.866 1.00 0.00 39 PRO A C 7
ATOM 11308 O O . PRO A 1 40 ? 8.722 13.451 -12.001 1.00 0.00 39 PRO A O 7
ATOM 11319 N N . SER A 1 41 ? 8.011 15.572 -11.762 1.00 0.00 40 SER A N 7
ATOM 11320 C CA . SER A 1 41 ? 9.354 16.137 -11.718 1.00 0.00 40 SER A CA 7
ATOM 11321 C C . SER A 1 41 ? 9.941 16.056 -10.315 1.00 0.00 40 SER A C 7
ATOM 11322 O O . SER A 1 41 ? 11.122 16.336 -10.108 1.00 0.00 40 SER A O 7
ATOM 11330 N N . GLY A 1 42 ? 9.108 15.674 -9.352 1.00 0.00 41 GLY A N 7
ATOM 11331 C CA . GLY A 1 42 ? 9.527 15.608 -7.957 1.00 0.00 41 GLY A CA 7
ATOM 11332 C C . GLY A 1 42 ? 8.379 15.172 -7.057 1.00 0.00 41 GLY A C 7
ATOM 11333 O O . GLY A 1 42 ? 7.301 14.820 -7.536 1.00 0.00 41 GLY A O 7
ATOM 11337 N N . PRO A 1 43 ? 8.616 15.198 -5.750 1.00 0.00 42 PRO A N 7
ATOM 11338 C CA . PRO A 1 43 ? 7.602 14.803 -4.779 1.00 0.00 42 PRO A CA 7
ATOM 11339 C C . PRO A 1 43 ? 6.387 15.719 -4.849 1.00 0.00 42 PRO A C 7
ATOM 11340 O O . PRO A 1 43 ? 6.482 16.859 -5.302 1.00 0.00 42 PRO A O 7
ATOM 11351 N N . HIS A 1 44 ? 5.245 15.213 -4.397 1.00 0.00 43 HIS A N 7
ATOM 11352 C CA . HIS A 1 44 ? 4.066 16.046 -4.192 1.00 0.00 43 HIS A CA 7
ATOM 11353 C C . HIS A 1 44 ? 3.527 16.573 -5.516 1.00 0.00 43 HIS A C 7
ATOM 11354 O O . HIS A 1 44 ? 3.247 17.764 -5.654 1.00 0.00 43 HIS A O 7
ATOM 11367 N N . VAL A 1 45 ? 3.383 15.678 -6.488 1.00 0.00 44 VAL A N 7
ATOM 11368 C CA . VAL A 1 45 ? 2.718 16.009 -7.742 1.00 0.00 44 VAL A CA 7
ATOM 11369 C C . VAL A 1 45 ? 1.392 15.271 -7.875 1.00 0.00 44 VAL A C 7
ATOM 11370 O O . VAL A 1 45 ? 1.355 14.040 -7.891 1.00 0.00 44 VAL A O 7
ATOM 11383 N N . SER A 1 46 ? 0.305 16.028 -7.971 1.00 0.00 45 SER A N 7
ATOM 11384 C CA . SER A 1 46 ? -1.032 15.449 -8.014 1.00 0.00 45 SER A CA 7
ATOM 11385 C C . SER A 1 46 ? -1.220 14.594 -9.262 1.00 0.00 45 SER A C 7
ATOM 11386 O O . SER A 1 46 ? -0.756 14.948 -10.345 1.00 0.00 45 SER A O 7
ATOM 11394 N N . PRO A 1 47 ? -1.905 13.466 -9.102 1.00 0.00 46 PRO A N 7
ATOM 11395 C CA . PRO A 1 47 ? -2.202 12.586 -10.225 1.00 0.00 46 PRO A CA 7
ATOM 11396 C C . PRO A 1 47 ? -3.243 13.204 -11.150 1.00 0.00 46 PRO A C 7
ATOM 11397 O O . PRO A 1 47 ? -4.035 14.048 -10.732 1.00 0.00 46 PRO A O 7
ATOM 11408 N N . THR A 1 48 ? -3.237 12.778 -12.409 1.00 0.00 47 THR A N 7
ATOM 11409 C CA . THR A 1 48 ? -4.255 13.198 -13.364 1.00 0.00 47 THR A CA 7
ATOM 11410 C C . THR A 1 48 ? -5.530 12.381 -13.205 1.00 0.00 47 THR A C 7
ATOM 11411 O O . THR A 1 48 ? -6.629 12.873 -13.458 1.00 0.00 47 THR A O 7
ATOM 11422 N N . GLY A 1 49 ? -5.377 11.129 -12.785 1.00 0.00 48 GLY A N 7
ATOM 11423 C CA . GLY A 1 49 ? -6.519 10.254 -12.550 1.00 0.00 48 GLY A CA 7
ATOM 11424 C C . GLY A 1 49 ? -6.076 8.908 -11.991 1.00 0.00 48 GLY A C 7
ATOM 11425 O O . GLY A 1 49 ? -4.934 8.490 -12.185 1.00 0.00 48 GLY A O 7
ATOM 11429 N N . THR A 1 50 ? -6.985 8.233 -11.298 1.00 0.00 49 THR A N 7
ATOM 11430 C CA . THR A 1 50 ? -6.664 6.975 -10.633 1.00 0.00 49 THR A CA 7
ATOM 11431 C C . THR A 1 50 ? -7.722 5.917 -10.917 1.00 0.00 49 THR A C 7
ATOM 11432 O O . THR A 1 50 ? -8.867 6.239 -11.234 1.00 0.00 49 THR A O 7
ATOM 11443 N N . ILE A 1 51 ? -7.332 4.652 -10.800 1.00 0.00 50 ILE A N 7
ATOM 11444 C CA . ILE A 1 51 ? -8.289 3.551 -10.811 1.00 0.00 50 ILE A CA 7
ATOM 11445 C C . ILE A 1 51 ? -8.083 2.629 -9.617 1.00 0.00 50 ILE A C 7
ATOM 11446 O O . ILE A 1 51 ? -6.975 2.149 -9.376 1.00 0.00 50 ILE A O 7
ATOM 11462 N N . ASP A 1 52 ? -9.154 2.385 -8.871 1.00 0.00 51 ASP A N 7
ATOM 11463 C CA . ASP A 1 52 ? -9.098 1.500 -7.714 1.00 0.00 51 ASP A CA 7
ATOM 11464 C C . ASP A 1 52 ? -9.133 0.036 -8.137 1.00 0.00 51 ASP A C 7
ATOM 11465 O O . ASP A 1 52 ? -10.125 -0.436 -8.690 1.00 0.00 51 ASP A O 7
ATOM 11474 N N . LEU A 1 53 ? -8.043 -0.677 -7.874 1.00 0.00 52 LEU A N 7
ATOM 11475 C CA . LEU A 1 53 ? -7.854 -2.016 -8.417 1.00 0.00 52 LEU A CA 7
ATOM 11476 C C . LEU A 1 53 ? -8.281 -3.082 -7.414 1.00 0.00 52 LEU A C 7
ATOM 11477 O O . LEU A 1 53 ? -8.040 -4.271 -7.618 1.00 0.00 52 LEU A O 7
ATOM 11493 N N . THR A 1 54 ? -8.915 -2.648 -6.331 1.00 0.00 53 THR A N 7
ATOM 11494 C CA . THR A 1 54 ? -9.409 -3.567 -5.312 1.00 0.00 53 THR A CA 7
ATOM 11495 C C . THR A 1 54 ? -10.433 -4.533 -5.893 1.00 0.00 53 THR A C 7
ATOM 11496 O O . THR A 1 54 ? -11.484 -4.120 -6.381 1.00 0.00 53 THR A O 7
ATOM 11507 N N . ASN A 1 55 ? -10.119 -5.823 -5.836 1.00 0.00 54 ASN A N 7
ATOM 11508 C CA . ASN A 1 55 ? -10.990 -6.848 -6.398 1.00 0.00 54 ASN A CA 7
ATOM 11509 C C . ASN A 1 55 ? -11.318 -6.555 -7.857 1.00 0.00 54 ASN A C 7
ATOM 11510 O O . ASN A 1 55 ? -12.413 -6.860 -8.330 1.00 0.00 54 ASN A O 7
ATOM 11521 N N . ALA A 1 56 ? -10.363 -5.960 -8.564 1.00 0.00 55 ALA A N 7
ATOM 11522 C CA . ALA A 1 56 ? -10.514 -5.704 -9.991 1.00 0.00 55 ALA A CA 7
ATOM 11523 C C . ALA A 1 56 ? -10.008 -6.879 -10.818 1.00 0.00 55 ALA A C 7
ATOM 11524 O O . ALA A 1 56 ? -9.238 -7.707 -10.331 1.00 0.00 55 ALA A O 7
ATOM 11531 N N . ARG A 1 57 ? -10.444 -6.945 -12.072 1.00 0.00 56 ARG A N 7
ATOM 11532 C CA . ARG A 1 57 ? -9.947 -7.950 -13.004 1.00 0.00 56 ARG A CA 7
ATOM 11533 C C . ARG A 1 57 ? -9.419 -7.306 -14.279 1.00 0.00 56 ARG A C 7
ATOM 11534 O O . ARG A 1 57 ? -9.870 -6.231 -14.676 1.00 0.00 56 ARG A O 7
ATOM 11555 N N . PHE A 1 58 ? -8.461 -7.969 -14.917 1.00 0.00 57 PHE A N 7
ATOM 11556 C CA . PHE A 1 58 ? -7.887 -7.475 -16.164 1.00 0.00 57 PHE A CA 7
ATOM 11557 C C . PHE A 1 58 ? -8.158 -8.437 -17.314 1.00 0.00 57 PHE A C 7
ATOM 11558 O O . PHE A 1 58 ? -7.599 -9.533 -17.364 1.00 0.00 57 PHE A O 7
ATOM 11575 N N . VAL A 1 59 ? -9.017 -8.020 -18.237 1.00 0.00 58 VAL A N 7
ATOM 11576 C CA . VAL A 1 59 ? -9.551 -8.923 -19.249 1.00 0.00 58 VAL A CA 7
ATOM 11577 C C . VAL A 1 59 ? -9.281 -8.400 -20.654 1.00 0.00 58 VAL A C 7
ATOM 11578 O O . VAL A 1 59 ? -9.072 -7.203 -20.851 1.00 0.00 58 VAL A O 7
ATOM 11591 N N . GLU A 1 60 ? -9.285 -9.303 -21.628 1.00 0.00 59 GLU A N 7
ATOM 11592 C CA . GLU A 1 60 ? -9.049 -8.932 -23.018 1.00 0.00 59 GLU A CA 7
ATOM 11593 C C . GLU A 1 60 ? -10.150 -8.015 -23.538 1.00 0.00 59 GLU A C 7
ATOM 11594 O O . GLU A 1 60 ? -11.323 -8.190 -23.208 1.00 0.00 59 GLU A O 7
ATOM 11606 N N . ASN A 1 61 ? -9.764 -7.039 -24.352 1.00 0.00 60 ASN A N 7
ATOM 11607 C CA . ASN A 1 61 ? -10.728 -6.165 -25.010 1.00 0.00 60 ASN A CA 7
ATOM 11608 C C . ASN A 1 61 ? -11.416 -6.876 -26.168 1.00 0.00 60 ASN A C 7
ATOM 11609 O O . ASN A 1 61 ? -10.763 -7.307 -27.120 1.00 0.00 60 ASN A O 7
ATOM 11620 N N . PRO A 1 62 ? -12.736 -6.997 -26.081 1.00 0.00 61 PRO A N 7
ATOM 11621 C CA . PRO A 1 62 ? -13.506 -7.720 -27.086 1.00 0.00 61 PRO A CA 7
ATOM 11622 C C . PRO A 1 62 ? -13.186 -7.222 -28.489 1.00 0.00 61 PRO A C 7
ATOM 11623 O O . PRO A 1 62 ? -13.249 -7.981 -29.457 1.00 0.00 61 PRO A O 7
ATOM 11634 N N . LYS A 1 63 ? -12.842 -5.943 -28.595 1.00 0.00 62 LYS A N 7
ATOM 11635 C CA . LYS A 1 63 ? -12.623 -5.313 -29.891 1.00 0.00 62 LYS A CA 7
ATOM 11636 C C . LYS A 1 63 ? -11.161 -5.404 -30.307 1.00 0.00 62 LYS A C 7
ATOM 11637 O O . LYS A 1 63 ? -10.812 -5.113 -31.451 1.00 0.00 62 LYS A O 7
ATOM 11656 N N . ASP A 1 64 ? -10.308 -5.810 -29.371 1.00 0.00 63 ASP A N 7
ATOM 11657 C CA . ASP A 1 64 ? -8.868 -5.807 -29.595 1.00 0.00 63 ASP A CA 7
ATOM 11658 C C . ASP A 1 64 ? -8.173 -6.843 -28.721 1.00 0.00 63 ASP A C 7
ATOM 11659 O O . ASP A 1 64 ? -7.882 -6.589 -27.551 1.00 0.00 63 ASP A O 7
ATOM 11668 N N . PRO A 1 65 ? -7.909 -8.013 -29.294 1.00 0.00 64 PRO A N 7
ATOM 11669 C CA . PRO A 1 65 ? -7.345 -9.127 -28.539 1.00 0.00 64 PRO A CA 7
ATOM 11670 C C . PRO A 1 65 ? -6.016 -8.743 -27.903 1.00 0.00 64 PRO A C 7
ATOM 11671 O O . PRO A 1 65 ? -5.563 -9.384 -26.954 1.00 0.00 64 PRO A O 7
ATOM 11682 N N . ARG A 1 66 ? -5.393 -7.694 -28.431 1.00 0.00 65 ARG A N 7
ATOM 11683 C CA . ARG A 1 66 ? -4.082 -7.264 -27.959 1.00 0.00 65 ARG A CA 7
ATOM 11684 C C . ARG A 1 66 ? -4.203 -6.405 -26.707 1.00 0.00 65 ARG A C 7
ATOM 11685 O O . ARG A 1 66 ? -3.300 -6.381 -25.870 1.00 0.00 65 ARG A O 7
ATOM 11706 N N . SER A 1 67 ? -5.323 -5.701 -26.584 1.00 0.00 66 SER A N 7
ATOM 11707 C CA . SER A 1 67 ? -5.514 -4.751 -25.494 1.00 0.00 66 SER A CA 7
ATOM 11708 C C . SER A 1 67 ? -6.395 -5.339 -24.399 1.00 0.00 66 SER A C 7
ATOM 11709 O O . SER A 1 67 ? -6.923 -6.442 -24.539 1.00 0.00 66 SER A O 7
ATOM 11717 N N . TRP A 1 68 ? -6.550 -4.596 -23.309 1.00 0.00 67 TRP A N 7
ATOM 11718 C CA . TRP A 1 68 ? -7.222 -5.109 -22.121 1.00 0.00 67 TRP A CA 7
ATOM 11719 C C . TRP A 1 68 ? -8.071 -4.031 -21.460 1.00 0.00 67 TRP A C 7
ATOM 11720 O O . TRP A 1 68 ? -7.898 -2.841 -21.725 1.00 0.00 67 TRP A O 7
ATOM 11741 N N . THR A 1 69 ? -8.989 -4.454 -20.597 1.00 0.00 68 THR A N 7
ATOM 11742 C CA . THR A 1 69 ? -9.823 -3.523 -19.847 1.00 0.00 68 THR A CA 7
ATOM 11743 C C . THR A 1 69 ? -9.792 -3.833 -18.356 1.00 0.00 68 THR A C 7
ATOM 11744 O O . THR A 1 69 ? -9.405 -4.928 -17.948 1.00 0.00 68 THR A O 7
ATOM 11755 N N . ILE A 1 70 ? -10.201 -2.862 -17.546 1.00 0.00 69 ILE A N 7
ATOM 11756 C CA . ILE A 1 70 ? -10.211 -3.026 -16.097 1.00 0.00 69 ILE A CA 7
ATOM 11757 C C . ILE A 1 70 ? -11.623 -2.910 -15.539 1.00 0.00 69 ILE A C 7
ATOM 11758 O O . ILE A 1 70 ? -12.309 -1.912 -15.760 1.00 0.00 69 ILE A O 7
ATOM 11774 N N . GLU A 1 71 ? -12.054 -3.939 -14.815 1.00 0.00 70 GLU A N 7
ATOM 11775 C CA . GLU A 1 71 ? -13.404 -3.978 -14.269 1.00 0.00 70 GLU A CA 7
ATOM 11776 C C . GLU A 1 71 ? -13.403 -4.475 -12.830 1.00 0.00 70 GLU A C 7
ATOM 11777 O O . GLU A 1 71 ? -12.466 -5.146 -12.395 1.00 0.00 70 GLU A O 7
ATOM 11789 N N . GLY A 1 72 ? -14.457 -4.142 -12.092 1.00 0.00 71 GLY A N 7
ATOM 11790 C CA . GLY A 1 72 ? -14.677 -4.712 -10.769 1.00 0.00 71 GLY A CA 7
ATOM 11791 C C . GLY A 1 72 ? -15.046 -3.632 -9.759 1.00 0.00 71 GLY A C 7
ATOM 11792 O O . GLY A 1 72 ? -15.122 -2.451 -10.098 1.00 0.00 71 GLY A O 7
ATOM 11796 N N . ASP A 1 73 ? -15.275 -4.045 -8.517 1.00 0.00 72 ASP A N 7
ATOM 11797 C CA . ASP A 1 73 ? -15.676 -3.120 -7.464 1.00 0.00 72 ASP A CA 7
ATOM 11798 C C . ASP A 1 73 ? -16.832 -2.236 -7.918 1.00 0.00 72 ASP A C 7
ATOM 11799 O O . ASP A 1 73 ? -17.815 -2.721 -8.475 1.00 0.00 72 ASP A O 7
ATOM 11808 N N . HIS A 1 74 ? -16.704 -0.936 -7.676 1.00 0.00 73 HIS A N 7
ATOM 11809 C CA . HIS A 1 74 ? -17.698 0.030 -8.133 1.00 0.00 73 HIS A CA 7
ATOM 11810 C C . HIS A 1 74 ? -17.112 0.969 -9.180 1.00 0.00 73 HIS A C 7
ATOM 11811 O O . HIS A 1 74 ? -17.498 2.135 -9.266 1.00 0.00 73 HIS A O 7
ATOM 11824 N N . LEU A 1 75 ? -16.178 0.455 -9.972 1.00 0.00 74 LEU A N 7
ATOM 11825 C CA . LEU A 1 75 ? -15.535 1.249 -11.013 1.00 0.00 74 LEU A CA 7
ATOM 11826 C C . LEU A 1 75 ? -16.550 1.748 -12.033 1.00 0.00 74 LEU A C 7
ATOM 11827 O O . LEU A 1 75 ? -17.455 1.014 -12.431 1.00 0.00 74 LEU A O 7
ATOM 11843 N N . SER A 1 76 ? -16.394 2.998 -12.453 1.00 0.00 75 SER A N 7
ATOM 11844 C CA . SER A 1 76 ? -17.306 3.602 -13.416 1.00 0.00 75 SER A CA 7
ATOM 11845 C C . SER A 1 76 ? -17.195 2.928 -14.778 1.00 0.00 75 SER A C 7
ATOM 11846 O O . SER A 1 76 ? -16.116 2.874 -15.368 1.00 0.00 75 SER A O 7
ATOM 11854 N N . LYS A 1 77 ? -18.316 2.416 -15.272 1.00 0.00 76 LYS A N 7
ATOM 11855 C CA . LYS A 1 77 ? -18.342 1.724 -16.556 1.00 0.00 76 LYS A CA 7
ATOM 11856 C C . LYS A 1 77 ? -17.187 0.738 -16.674 1.00 0.00 76 LYS A C 7
ATOM 11857 O O . LYS A 1 77 ? -16.961 -0.077 -15.779 1.00 0.00 76 LYS A O 7
ATOM 11876 N N . THR A 1 78 ? -16.458 0.818 -17.782 1.00 0.00 77 THR A N 7
ATOM 11877 C CA . THR A 1 78 ? -15.268 -0.002 -17.977 1.00 0.00 77 THR A CA 7
ATOM 11878 C C . THR A 1 78 ? -14.089 0.842 -18.443 1.00 0.00 77 THR A C 7
ATOM 11879 O O . THR A 1 78 ? -14.223 1.673 -19.342 1.00 0.00 77 THR A O 7
ATOM 11890 N N . PHE A 1 79 ? -12.932 0.625 -17.826 1.00 0.00 78 PHE A N 7
ATOM 11891 C CA . PHE A 1 79 ? -11.712 1.320 -18.218 1.00 0.00 78 PHE A CA 7
ATOM 11892 C C . PHE A 1 79 ? -10.933 0.523 -19.255 1.00 0.00 78 PHE A C 7
ATOM 11893 O O . PHE A 1 79 ? -10.727 -0.682 -19.100 1.00 0.00 78 PHE A O 7
ATOM 11910 N N . THR A 1 80 ? -10.499 1.200 -20.313 1.00 0.00 79 THR A N 7
ATOM 11911 C CA . THR A 1 80 ? -9.772 0.548 -21.396 1.00 0.00 79 THR A CA 7
ATOM 11912 C C . THR A 1 80 ? -8.348 1.077 -21.499 1.00 0.00 79 THR A C 7
ATOM 11913 O O . THR A 1 80 ? -8.126 2.287 -21.535 1.00 0.00 79 THR A O 7
ATOM 11924 N N . LEU A 1 81 ? -7.384 0.163 -21.546 1.00 0.00 80 LEU A N 7
ATOM 11925 C CA . LEU A 1 81 ? -5.980 0.535 -21.671 1.00 0.00 80 LEU A CA 7
ATOM 11926 C C . LEU A 1 81 ? -5.317 -0.199 -22.830 1.00 0.00 80 LEU A C 7
ATOM 11927 O O . LEU A 1 81 ? -5.694 -1.323 -23.162 1.00 0.00 80 LEU A O 7
ATOM 11943 N N . THR A 1 82 ? -4.327 0.443 -23.441 1.00 0.00 81 THR A N 7
ATOM 11944 C CA . THR A 1 82 ? -3.428 -0.237 -24.365 1.00 0.00 81 THR A CA 7
ATOM 11945 C C . THR A 1 82 ? -2.014 0.324 -24.271 1.00 0.00 81 THR A C 7
ATOM 11946 O O . THR A 1 82 ? -1.731 1.181 -23.434 1.00 0.00 81 THR A O 7
ATOM 11957 N N . ALA A 1 83 ? -1.132 -0.163 -25.137 1.00 0.00 82 ALA A N 7
ATOM 11958 C CA . ALA A 1 83 ? 0.283 0.185 -25.066 1.00 0.00 82 ALA A CA 7
ATOM 11959 C C . ALA A 1 83 ? 0.928 0.149 -26.445 1.00 0.00 82 ALA A C 7
ATOM 11960 O O . ALA A 1 83 ? 0.337 -0.344 -27.406 1.00 0.00 82 ALA A O 7
ATOM 11967 N N . ASP A 1 84 ? 2.146 0.673 -26.537 1.00 0.00 83 ASP A N 7
ATOM 11968 C CA . ASP A 1 84 ? 2.820 0.825 -27.820 1.00 0.00 83 ASP A CA 7
ATOM 11969 C C . ASP A 1 84 ? 3.282 -0.522 -28.364 1.00 0.00 83 ASP A C 7
ATOM 11970 O O . ASP A 1 84 ? 3.176 -0.788 -29.560 1.00 0.00 83 ASP A O 7
ATOM 11979 N N . THR A 1 85 ? 3.794 -1.367 -27.476 1.00 0.00 84 THR A N 7
ATOM 11980 C CA . THR A 1 85 ? 4.310 -2.673 -27.871 1.00 0.00 84 THR A CA 7
ATOM 11981 C C . THR A 1 85 ? 3.464 -3.799 -27.290 1.00 0.00 84 THR A C 7
ATOM 11982 O O . THR A 1 85 ? 2.830 -3.637 -26.247 1.00 0.00 84 THR A O 7
ATOM 11993 N N . GLU A 1 86 ? 3.455 -4.938 -27.973 1.00 0.00 85 GLU A N 7
ATOM 11994 C CA . GLU A 1 86 ? 2.752 -6.118 -27.485 1.00 0.00 85 GLU A CA 7
ATOM 11995 C C . GLU A 1 86 ? 3.314 -6.580 -26.147 1.00 0.00 85 GLU A C 7
ATOM 11996 O O . GLU A 1 86 ? 2.576 -7.052 -25.282 1.00 0.00 85 GLU A O 7
ATOM 12008 N N . GLU A 1 87 ? 4.624 -6.441 -25.981 1.00 0.00 86 GLU A N 7
ATOM 12009 C CA . GLU A 1 87 ? 5.290 -6.856 -24.752 1.00 0.00 86 GLU A CA 7
ATOM 12010 C C . GLU A 1 87 ? 4.763 -6.080 -23.551 1.00 0.00 86 GLU A C 7
ATOM 12011 O O . GLU A 1 87 ? 4.551 -6.647 -22.479 1.00 0.00 86 GLU A O 7
ATOM 12023 N N . GLN A 1 88 ? 4.552 -4.782 -23.738 1.00 0.00 87 GLN A N 7
ATOM 12024 C CA . GLN A 1 88 ? 3.975 -3.941 -22.696 1.00 0.00 87 GLN A CA 7
ATOM 12025 C C . GLN A 1 88 ? 2.544 -4.359 -22.381 1.00 0.00 87 GLN A C 7
ATOM 12026 O O . GLN A 1 88 ? 2.148 -4.426 -21.218 1.00 0.00 87 GLN A O 7
ATOM 12040 N N . ARG A 1 89 ? 1.771 -4.638 -23.425 1.00 0.00 88 ARG A N 7
ATOM 12041 C CA . ARG A 1 89 ? 0.367 -4.995 -23.265 1.00 0.00 88 ARG A CA 7
ATOM 12042 C C . ARG A 1 89 ? 0.213 -6.264 -22.437 1.00 0.00 88 ARG A C 7
ATOM 12043 O O . ARG A 1 89 ? -0.670 -6.356 -21.584 1.00 0.00 88 ARG A O 7
ATOM 12064 N N . GLU A 1 90 ? 1.078 -7.240 -22.690 1.00 0.00 89 GLU A N 7
ATOM 12065 C CA . GLU A 1 90 ? 1.050 -8.499 -21.956 1.00 0.00 89 GLU A CA 7
ATOM 12066 C C . GLU A 1 90 ? 1.633 -8.335 -20.558 1.00 0.00 89 GLU A C 7
ATOM 12067 O O . GLU A 1 90 ? 1.071 -8.825 -19.580 1.00 0.00 89 GLU A O 7
ATOM 12079 N N . ALA A 1 91 ? 2.763 -7.641 -20.472 1.00 0.00 90 ALA A N 7
ATOM 12080 C CA . ALA A 1 91 ? 3.465 -7.474 -19.205 1.00 0.00 90 ALA A CA 7
ATOM 12081 C C . ALA A 1 91 ? 2.570 -6.819 -18.162 1.00 0.00 90 ALA A C 7
ATOM 12082 O O . ALA A 1 91 ? 2.585 -7.197 -16.990 1.00 0.00 90 ALA A O 7
ATOM 12089 N N . TRP A 1 92 ? 1.791 -5.833 -18.593 1.00 0.00 91 TRP A N 7
ATOM 12090 C CA . TRP A 1 92 ? 0.874 -5.134 -17.700 1.00 0.00 91 TRP A CA 7
ATOM 12091 C C . TRP A 1 92 ? 0.048 -6.116 -16.881 1.00 0.00 91 TRP A C 7
ATOM 12092 O O . TRP A 1 92 ? 0.046 -6.066 -15.650 1.00 0.00 91 TRP A O 7
ATOM 12113 N N . VAL A 1 93 ? -0.654 -7.011 -17.569 1.00 0.00 92 VAL A N 7
ATOM 12114 C CA . VAL A 1 93 ? -1.583 -7.924 -16.915 1.00 0.00 92 VAL A CA 7
ATOM 12115 C C . VAL A 1 93 ? -0.852 -8.878 -15.980 1.00 0.00 92 VAL A C 7
ATOM 12116 O O . VAL A 1 93 ? -1.324 -9.173 -14.882 1.00 0.00 92 VAL A O 7
ATOM 12129 N N . ARG A 1 94 ? 0.306 -9.360 -16.422 1.00 0.00 93 ARG A N 7
ATOM 12130 C CA . ARG A 1 94 ? 1.091 -10.305 -15.639 1.00 0.00 93 ARG A CA 7
ATOM 12131 C C . ARG A 1 94 ? 1.572 -9.677 -14.337 1.00 0.00 93 ARG A C 7
ATOM 12132 O O . ARG A 1 94 ? 1.483 -10.287 -13.272 1.00 0.00 93 ARG A O 7
ATOM 12153 N N . GLU A 1 95 ? 2.082 -8.453 -14.430 1.00 0.00 94 GLU A N 7
ATOM 12154 C CA . GLU A 1 95 ? 2.661 -7.775 -13.276 1.00 0.00 94 GLU A CA 7
ATOM 12155 C C . GLU A 1 95 ? 1.603 -7.479 -12.222 1.00 0.00 94 GLU A C 7
ATOM 12156 O O . GLU A 1 95 ? 1.884 -7.499 -11.024 1.00 0.00 94 GLU A O 7
ATOM 12168 N N . MET A 1 96 ? 0.384 -7.204 -12.675 1.00 0.00 95 MET A N 7
ATOM 12169 C CA . MET A 1 96 ? -0.714 -6.880 -11.773 1.00 0.00 95 MET A CA 7
ATOM 12170 C C . MET A 1 96 ? -1.043 -8.056 -10.862 1.00 0.00 95 MET A C 7
ATOM 12171 O O . MET A 1 96 ? -1.642 -7.883 -9.801 1.00 0.00 95 MET A O 7
ATOM 12185 N N . SER A 1 97 ? -0.647 -9.252 -11.283 1.00 0.00 96 SER A N 7
ATOM 12186 C CA . SER A 1 97 ? -0.964 -10.468 -10.543 1.00 0.00 96 SER A CA 7
ATOM 12187 C C . SER A 1 97 ? -0.168 -10.549 -9.248 1.00 0.00 96 SER A C 7
ATOM 12188 O O . SER A 1 97 ? -0.433 -11.399 -8.397 1.00 0.00 96 SER A O 7
ATOM 12196 N N . LYS A 1 98 ? 0.809 -9.661 -9.104 1.00 0.00 97 LYS A N 7
ATOM 12197 C CA . LYS A 1 98 ? 1.668 -9.651 -7.926 1.00 0.00 97 LYS A CA 7
ATOM 12198 C C . LYS A 1 98 ? 1.016 -8.897 -6.775 1.00 0.00 97 LYS A C 7
ATOM 12199 O O . LYS A 1 98 ? 1.501 -8.931 -5.644 1.00 0.00 97 LYS A O 7
ATOM 12218 N N . VAL A 1 99 ? -0.088 -8.218 -7.068 1.00 0.00 98 VAL A N 7
ATOM 12219 C CA . VAL A 1 99 ? -0.738 -7.353 -6.091 1.00 0.00 98 VAL A CA 7
ATOM 12220 C C . VAL A 1 99 ? -2.136 -7.856 -5.755 1.00 0.00 98 VAL A C 7
ATOM 12221 O O . VAL A 1 99 ? -2.917 -8.189 -6.646 1.00 0.00 98 VAL A O 7
ATOM 12234 N N . LYS A 1 100 ? -2.446 -7.908 -4.464 1.00 0.00 99 LYS A N 7
ATOM 12235 C CA . LYS A 1 100 ? -3.746 -8.381 -4.007 1.00 0.00 99 LYS A CA 7
ATOM 12236 C C . LYS A 1 100 ? -4.505 -7.281 -3.274 1.00 0.00 99 LYS A C 7
ATOM 12237 O O . LYS A 1 100 ? -3.904 -6.349 -2.739 1.00 0.00 99 LYS A O 7
ATOM 12256 N N . PRO A 1 101 ? -5.828 -7.395 -3.251 1.00 0.00 100 PRO A N 7
ATOM 12257 C CA . PRO A 1 101 ? -6.660 -6.513 -2.442 1.00 0.00 100 PRO A CA 7
ATOM 12258 C C . PRO A 1 101 ? -6.317 -6.638 -0.962 1.00 0.00 100 PRO A C 7
ATOM 12259 O O . PRO A 1 101 ? -6.656 -5.766 -0.162 1.00 0.00 100 PRO A O 7
ATOM 12270 N N . GLU A 1 102 ? -5.643 -7.726 -0.606 1.00 0.00 101 GLU A N 7
ATOM 12271 C CA . GLU A 1 102 ? -5.234 -7.955 0.775 1.00 0.00 101 GLU A CA 7
ATOM 12272 C C . GLU A 1 102 ? -4.015 -7.118 1.134 1.00 0.00 101 GLU A C 7
ATOM 12273 O O . GLU A 1 102 ? -3.549 -7.138 2.274 1.00 0.00 101 GLU A O 7
ATOM 12285 N N . ASN A 1 103 ? -3.499 -6.382 0.155 1.00 0.00 102 ASN A N 7
ATOM 12286 C CA . ASN A 1 103 ? -2.349 -5.512 0.374 1.00 0.00 102 ASN A CA 7
ATOM 12287 C C . ASN A 1 103 ? -2.787 -4.092 0.704 1.00 0.00 102 ASN A C 7
ATOM 12288 O O . ASN A 1 103 ? -1.966 -3.177 0.770 1.00 0.00 102 ASN A O 7
ATOM 12299 N N . ARG A 1 104 ? -4.087 -3.911 0.910 1.00 0.00 103 ARG A N 7
ATOM 12300 C CA . ARG A 1 104 ? -4.622 -2.632 1.360 1.00 0.00 103 ARG A CA 7
ATOM 12301 C C . ARG A 1 104 ? -4.161 -2.309 2.775 1.00 0.00 103 ARG A C 7
ATOM 12302 O O . ARG A 1 104 ? -3.928 -3.207 3.583 1.00 0.00 103 ARG A O 7
ATOM 12323 N N . GLU A 1 105 ? -4.030 -1.019 3.070 1.00 0.00 104 GLU A N 7
ATOM 12324 C CA . GLU A 1 105 ? -3.692 -0.571 4.415 1.00 0.00 104 GLU A CA 7
ATOM 12325 C C . GLU A 1 105 ? -4.683 -1.109 5.440 1.00 0.00 104 GLU A C 7
ATOM 12326 O O . GLU A 1 105 ? -5.896 -1.010 5.257 1.00 0.00 104 GLU A O 7
ATOM 12338 N N . GLN A 1 106 ? -4.158 -1.680 6.519 1.00 0.00 105 GLN A N 7
ATOM 12339 C CA . GLN A 1 106 ? -4.995 -2.248 7.569 1.00 0.00 105 GLN A CA 7
ATOM 12340 C C . GLN A 1 106 ? -5.091 -1.309 8.765 1.00 0.00 105 GLN A C 7
ATOM 12341 O O . GLN A 1 106 ? -4.213 -0.475 8.983 1.00 0.00 105 GLN A O 7
ATOM 12355 N N . LEU A 1 107 ? -6.163 -1.450 9.537 1.00 0.00 106 LEU A N 7
ATOM 12356 C CA . LEU A 1 107 ? -6.351 -0.649 10.740 1.00 0.00 106 LEU A CA 7
ATOM 12357 C C . LEU A 1 107 ? -6.136 -1.483 11.996 1.00 0.00 106 LEU A C 7
ATOM 12358 O O . LEU A 1 107 ? -6.406 -2.685 12.010 1.00 0.00 106 LEU A O 7
ATOM 12374 N N . GLU A 1 108 ? -5.649 -0.839 13.052 1.00 0.00 107 GLU A N 7
ATOM 12375 C CA . GLU A 1 108 ? -5.529 -1.484 14.355 1.00 0.00 107 GLU A CA 7
ATOM 12376 C C . GLU A 1 108 ? -6.853 -1.455 15.107 1.00 0.00 107 GLU A C 7
ATOM 12377 O O . GLU A 1 108 ? -7.124 -2.320 15.940 1.00 0.00 107 GLU A O 7
ATOM 12389 N N . HIS A 1 109 ? -7.675 -0.454 14.811 1.00 0.00 108 HIS A N 7
ATOM 12390 C CA . HIS A 1 109 ? -8.940 -0.269 15.510 1.00 0.00 108 HIS A CA 7
ATOM 12391 C C . HIS A 1 109 ? -8.715 0.030 16.987 1.00 0.00 108 HIS A C 7
ATOM 12392 O O . HIS A 1 109 ? -8.416 1.139 17.335 1.00 0.00 108 HIS A O 7
ATOM 12405 N N . MET A 1 1 ? 12.684 4.960 -7.895 1.00 0.00 0 MET A N 8
ATOM 12406 C CA . MET A 1 1 ? 11.443 4.256 -8.195 1.00 0.00 0 MET A CA 8
ATOM 12407 C C . MET A 1 1 ? 11.151 3.185 -7.153 1.00 0.00 0 MET A C 8
ATOM 12408 O O . MET A 1 1 ? 10.498 2.183 -7.444 1.00 0.00 0 MET A O 8
ATOM 12424 N N . GLY A 1 2 ? 11.640 3.401 -5.936 1.00 0.00 1 GLY A N 8
ATOM 12425 C CA . GLY A 1 2 ? 11.579 2.383 -4.894 1.00 0.00 1 GLY A CA 8
ATOM 12426 C C . GLY A 1 2 ? 10.184 2.295 -4.291 1.00 0.00 1 GLY A C 8
ATOM 12427 O O . GLY A 1 2 ? 9.911 1.432 -3.457 1.00 0.00 1 GLY A O 8
ATOM 12431 N N . SER A 1 3 ? 9.302 3.193 -4.719 1.00 0.00 2 SER A N 8
ATOM 12432 C CA . SER A 1 3 ? 7.922 3.197 -4.246 1.00 0.00 2 SER A CA 8
ATOM 12433 C C . SER A 1 3 ? 6.956 2.837 -5.367 1.00 0.00 2 SER A C 8
ATOM 12434 O O . SER A 1 3 ? 5.745 3.019 -5.238 1.00 0.00 2 SER A O 8
ATOM 12442 N N . VAL A 1 4 ? 7.497 2.324 -6.467 1.00 0.00 3 VAL A N 8
ATOM 12443 C CA . VAL A 1 4 ? 6.688 1.973 -7.627 1.00 0.00 3 VAL A CA 8
ATOM 12444 C C . VAL A 1 4 ? 6.862 0.506 -7.998 1.00 0.00 3 VAL A C 8
ATOM 12445 O O . VAL A 1 4 ? 7.982 -0.004 -8.045 1.00 0.00 3 VAL A O 8
ATOM 12458 N N . GLU A 1 5 ? 5.748 -0.169 -8.260 1.00 0.00 4 GLU A N 8
ATOM 12459 C CA . GLU A 1 5 ? 5.775 -1.579 -8.628 1.00 0.00 4 GLU A CA 8
ATOM 12460 C C . GLU A 1 5 ? 5.975 -1.752 -10.129 1.00 0.00 4 GLU A C 8
ATOM 12461 O O . GLU A 1 5 ? 6.655 -2.679 -10.571 1.00 0.00 4 GLU A O 8
ATOM 12473 N N . TYR A 1 6 ? 5.378 -0.856 -10.907 1.00 0.00 5 TYR A N 8
ATOM 12474 C CA . TYR A 1 6 ? 5.520 -0.886 -12.357 1.00 0.00 5 TYR A CA 8
ATOM 12475 C C . TYR A 1 6 ? 5.340 0.502 -12.958 1.00 0.00 5 TYR A C 8
ATOM 12476 O O . TYR A 1 6 ? 4.559 1.310 -12.456 1.00 0.00 5 TYR A O 8
ATOM 12494 N N . SER A 1 7 ? 6.069 0.774 -14.036 1.00 0.00 6 SER A N 8
ATOM 12495 C CA . SER A 1 7 ? 5.975 2.059 -14.719 1.00 0.00 6 SER A CA 8
ATOM 12496 C C . SER A 1 7 ? 6.004 1.881 -16.232 1.00 0.00 6 SER A C 8
ATOM 12497 O O . SER A 1 7 ? 6.584 0.923 -16.743 1.00 0.00 6 SER A O 8
ATOM 12505 N N . GLY A 1 8 ? 5.377 2.811 -16.944 1.00 0.00 7 GLY A N 8
ATOM 12506 C CA . GLY A 1 8 ? 5.466 2.851 -18.399 1.00 0.00 7 GLY A CA 8
ATOM 12507 C C . GLY A 1 8 ? 4.509 3.884 -18.980 1.00 0.00 7 GLY A C 8
ATOM 12508 O O . GLY A 1 8 ? 3.906 4.667 -18.247 1.00 0.00 7 GLY A O 8
ATOM 12512 N N . TYR A 1 9 ? 4.374 3.880 -20.302 1.00 0.00 8 TYR A N 8
ATOM 12513 C CA . TYR A 1 9 ? 3.476 4.805 -20.983 1.00 0.00 8 TYR A CA 8
ATOM 12514 C C . TYR A 1 9 ? 2.391 4.058 -21.748 1.00 0.00 8 TYR A C 8
ATOM 12515 O O . TYR A 1 9 ? 2.641 2.997 -22.321 1.00 0.00 8 TYR A O 8
ATOM 12533 N N . LEU A 1 10 ? 1.186 4.616 -21.752 1.00 0.00 9 LEU A N 8
ATOM 12534 C CA . LEU A 1 10 ? 0.074 4.035 -22.495 1.00 0.00 9 LEU A CA 8
ATOM 12535 C C . LEU A 1 10 ? -0.581 5.068 -23.404 1.00 0.00 9 LEU A C 8
ATOM 12536 O O . LEU A 1 10 ? -0.538 6.267 -23.128 1.00 0.00 9 LEU A O 8
ATOM 12552 N N . GLN A 1 11 ? -1.186 4.595 -24.488 1.00 0.00 10 GLN A N 8
ATOM 12553 C CA . GLN A 1 11 ? -1.799 5.480 -25.470 1.00 0.00 10 GLN A CA 8
ATOM 12554 C C . GLN A 1 11 ? -3.285 5.671 -25.189 1.00 0.00 10 GLN A C 8
ATOM 12555 O O . GLN A 1 11 ? -3.932 4.800 -24.607 1.00 0.00 10 GLN A O 8
ATOM 12569 N N . LYS A 1 12 ? -3.820 6.813 -25.606 1.00 0.00 11 LYS A N 8
ATOM 12570 C CA . LYS A 1 12 ? -5.263 7.011 -25.654 1.00 0.00 11 LYS A CA 8
ATOM 12571 C C . LYS A 1 12 ? -5.696 7.591 -26.994 1.00 0.00 11 LYS A C 8
ATOM 12572 O O . LYS A 1 12 ? -4.932 8.300 -27.650 1.00 0.00 11 LYS A O 8
ATOM 12591 N N . THR A 1 13 ? -6.924 7.285 -27.396 1.00 0.00 12 THR A N 8
ATOM 12592 C CA . THR A 1 13 ? -7.514 7.890 -28.585 1.00 0.00 12 THR A CA 8
ATOM 12593 C C . THR A 1 13 ? -8.882 8.488 -28.278 1.00 0.00 12 THR A C 8
ATOM 12594 O O . THR A 1 13 ? -9.734 7.834 -27.677 1.00 0.00 12 THR A O 8
ATOM 12605 N N . GLY A 1 14 ? -9.084 9.733 -28.695 1.00 0.00 13 GLY A N 8
ATOM 12606 C CA . GLY A 1 14 ? -10.358 10.412 -28.488 1.00 0.00 13 GLY A CA 8
ATOM 12607 C C . GLY A 1 14 ? -10.794 11.158 -29.742 1.00 0.00 13 GLY A C 8
ATOM 12608 O O . GLY A 1 14 ? -10.307 10.885 -30.839 1.00 0.00 13 GLY A O 8
ATOM 12612 N N . GLY A 1 15 ? -11.714 12.101 -29.573 1.00 0.00 14 GLY A N 8
ATOM 12613 C CA . GLY A 1 15 ? -12.316 12.797 -30.705 1.00 0.00 14 GLY A CA 8
ATOM 12614 C C . GLY A 1 15 ? -13.610 12.123 -31.141 1.00 0.00 14 GLY A C 8
ATOM 12615 O O . GLY A 1 15 ? -13.846 10.954 -30.837 1.00 0.00 14 GLY A O 8
ATOM 12619 N N . LYS A 1 16 ? -14.448 12.868 -31.855 1.00 0.00 15 LYS A N 8
ATOM 12620 C CA . LYS A 1 16 ? -15.762 12.378 -32.251 1.00 0.00 15 LYS A CA 8
ATOM 12621 C C . LYS A 1 16 ? -15.659 11.038 -32.965 1.00 0.00 15 LYS A C 8
ATOM 12622 O O . LYS A 1 16 ? -16.495 10.154 -32.774 1.00 0.00 15 LYS A O 8
ATOM 12641 N N . PHE A 1 17 ? -14.628 10.891 -33.791 1.00 0.00 16 PHE A N 8
ATOM 12642 C CA . PHE A 1 17 ? -14.450 9.682 -34.587 1.00 0.00 16 PHE A CA 8
ATOM 12643 C C . PHE A 1 17 ? -13.170 8.953 -34.201 1.00 0.00 16 PHE A C 8
ATOM 12644 O O . PHE A 1 17 ? -12.583 8.237 -35.012 1.00 0.00 16 PHE A O 8
ATOM 12661 N N . TYR A 1 18 ? -12.740 9.140 -32.958 1.00 0.00 17 TYR A N 8
ATOM 12662 C CA . TYR A 1 18 ? -11.548 8.474 -32.451 1.00 0.00 17 TYR A CA 8
ATOM 12663 C C . TYR A 1 18 ? -10.347 8.731 -33.353 1.00 0.00 17 TYR A C 8
ATOM 12664 O O . TYR A 1 18 ? -9.760 7.799 -33.903 1.00 0.00 17 TYR A O 8
ATOM 12682 N N . LYS A 1 19 ? -9.988 10.002 -33.503 1.00 0.00 18 LYS A N 8
ATOM 12683 C CA . LYS A 1 19 ? -8.927 10.395 -34.423 1.00 0.00 18 LYS A CA 8
ATOM 12684 C C . LYS A 1 19 ? -7.744 10.995 -33.675 1.00 0.00 18 LYS A C 8
ATOM 12685 O O . LYS A 1 19 ? -6.611 10.955 -34.152 1.00 0.00 18 LYS A O 8
ATOM 12704 N N . LYS A 1 20 ? -8.015 11.553 -32.500 1.00 0.00 19 LYS A N 8
ATOM 12705 C CA . LYS A 1 20 ? -7.015 12.322 -31.768 1.00 0.00 19 LYS A CA 8
ATOM 12706 C C . LYS A 1 20 ? -6.255 11.441 -30.785 1.00 0.00 19 LYS A C 8
ATOM 12707 O O . LYS A 1 20 ? -6.833 10.913 -29.835 1.00 0.00 19 LYS A O 8
ATOM 12726 N N . ASN A 1 21 ? -4.956 11.287 -31.018 1.00 0.00 20 ASN A N 8
ATOM 12727 C CA . ASN A 1 21 ? -4.128 10.414 -30.195 1.00 0.00 20 ASN A CA 8
ATOM 12728 C C . ASN A 1 21 ? -3.378 11.207 -29.133 1.00 0.00 20 ASN A C 8
ATOM 12729 O O . ASN A 1 21 ? -3.054 12.378 -29.333 1.00 0.00 20 ASN A O 8
ATOM 12740 N N . GLN A 1 22 ? -3.104 10.564 -28.004 1.00 0.00 21 GLN A N 8
ATOM 12741 C CA . GLN A 1 22 ? -2.250 11.147 -26.976 1.00 0.00 21 GLN A CA 8
ATOM 12742 C C . GLN A 1 22 ? -1.556 10.067 -26.157 1.00 0.00 21 GLN A C 8
ATOM 12743 O O . GLN A 1 22 ? -2.007 8.922 -26.113 1.00 0.00 21 GLN A O 8
ATOM 12757 N N . THR A 1 23 ? -0.457 10.437 -25.507 1.00 0.00 22 THR A N 8
ATOM 12758 C CA . THR A 1 23 ? 0.265 9.518 -24.637 1.00 0.00 22 THR A CA 8
ATOM 12759 C C . THR A 1 23 ? 0.347 10.056 -23.215 1.00 0.00 22 THR A C 8
ATOM 12760 O O . THR A 1 23 ? 0.644 11.231 -23.001 1.00 0.00 22 THR A O 8
ATOM 12771 N N . ARG A 1 24 ? 0.082 9.188 -22.243 1.00 0.00 23 ARG A N 8
ATOM 12772 C CA . ARG A 1 24 ? 0.148 9.569 -20.837 1.00 0.00 23 ARG A CA 8
ATOM 12773 C C . ARG A 1 24 ? 0.985 8.579 -20.037 1.00 0.00 23 ARG A C 8
ATOM 12774 O O . ARG A 1 24 ? 1.142 7.423 -20.432 1.00 0.00 23 ARG A O 8
ATOM 12795 N N . TYR A 1 25 ? 1.520 9.038 -18.911 1.00 0.00 24 TYR A N 8
ATOM 12796 C CA . TYR A 1 25 ? 2.349 8.195 -18.058 1.00 0.00 24 TYR A CA 8
ATOM 12797 C C . TYR A 1 25 ? 1.499 7.397 -17.078 1.00 0.00 24 TYR A C 8
ATOM 12798 O O . TYR A 1 25 ? 0.604 7.941 -16.432 1.00 0.00 24 TYR A O 8
ATOM 12816 N N . PHE A 1 26 ? 1.784 6.104 -16.973 1.00 0.00 25 PHE A N 8
ATOM 12817 C CA . PHE A 1 26 ? 1.124 5.252 -15.991 1.00 0.00 25 PHE A CA 8
ATOM 12818 C C . PHE A 1 26 ? 2.140 4.559 -15.092 1.00 0.00 25 PHE A C 8
ATOM 12819 O O . PHE A 1 26 ? 3.263 4.278 -15.510 1.00 0.00 25 PHE A O 8
ATOM 12836 N N . GLU A 1 27 ? 1.738 4.286 -13.854 1.00 0.00 26 GLU A N 8
ATOM 12837 C CA . GLU A 1 27 ? 2.532 3.456 -12.957 1.00 0.00 26 GLU A CA 8
ATOM 12838 C C . GLU A 1 27 ? 1.649 2.736 -11.947 1.00 0.00 26 GLU A C 8
ATOM 12839 O O . GLU A 1 27 ? 0.532 3.169 -11.663 1.00 0.00 26 GLU A O 8
ATOM 12851 N N . LEU A 1 28 ? 2.156 1.633 -11.406 1.00 0.00 27 LEU A N 8
ATOM 12852 C CA . LEU A 1 28 ? 1.400 0.831 -10.451 1.00 0.00 27 LEU A CA 8
ATOM 12853 C C . LEU A 1 28 ? 1.960 0.979 -9.042 1.00 0.00 27 LEU A C 8
ATOM 12854 O O . LEU A 1 28 ? 3.153 0.778 -8.814 1.00 0.00 27 LEU A O 8
ATOM 12870 N N . ARG A 1 29 ? 1.092 1.332 -8.100 1.00 0.00 28 ARG A N 8
ATOM 12871 C CA . ARG A 1 29 ? 1.487 1.459 -6.702 1.00 0.00 28 ARG A CA 8
ATOM 12872 C C . ARG A 1 29 ? 0.572 0.647 -5.796 1.00 0.00 28 ARG A C 8
ATOM 12873 O O . ARG A 1 29 ? -0.515 1.095 -5.433 1.00 0.00 28 ARG A O 8
ATOM 12894 N N . GLY A 1 30 ? 1.018 -0.551 -5.432 1.00 0.00 29 GLY A N 8
ATOM 12895 C CA . GLY A 1 30 ? 0.150 -1.529 -4.787 1.00 0.00 29 GLY A CA 8
ATOM 12896 C C . GLY A 1 30 ? -1.012 -1.915 -5.693 1.00 0.00 29 GLY A C 8
ATOM 12897 O O . GLY A 1 30 ? -0.821 -2.209 -6.873 1.00 0.00 29 GLY A O 8
ATOM 12901 N N . PRO A 1 31 ? -2.217 -1.913 -5.134 1.00 0.00 30 PRO A N 8
ATOM 12902 C CA . PRO A 1 31 ? -3.415 -2.254 -5.894 1.00 0.00 30 PRO A CA 8
ATOM 12903 C C . PRO A 1 31 ? -3.887 -1.075 -6.734 1.00 0.00 30 PRO A C 8
ATOM 12904 O O . PRO A 1 31 ? -4.781 -1.214 -7.570 1.00 0.00 30 PRO A O 8
ATOM 12915 N N . MET A 1 32 ? -3.284 0.087 -6.507 1.00 0.00 31 MET A N 8
ATOM 12916 C CA . MET A 1 32 ? -3.756 1.327 -7.113 1.00 0.00 31 MET A CA 8
ATOM 12917 C C . MET A 1 32 ? -3.000 1.636 -8.397 1.00 0.00 31 MET A C 8
ATOM 12918 O O . MET A 1 32 ? -1.782 1.471 -8.467 1.00 0.00 31 MET A O 8
ATOM 12932 N N . LEU A 1 33 ? -3.729 2.084 -9.415 1.00 0.00 32 LEU A N 8
ATOM 12933 C CA . LEU A 1 33 ? -3.112 2.587 -10.636 1.00 0.00 32 LEU A CA 8
ATOM 12934 C C . LEU A 1 33 ? -3.074 4.110 -10.648 1.00 0.00 32 LEU A C 8
ATOM 12935 O O . LEU A 1 33 ? -4.086 4.768 -10.405 1.00 0.00 32 LEU A O 8
ATOM 12951 N N . CYS A 1 34 ? -1.900 4.664 -10.931 1.00 0.00 33 CYS A N 8
ATOM 12952 C CA . CYS A 1 34 ? -1.736 6.110 -11.010 1.00 0.00 33 CYS A CA 8
ATOM 12953 C C . CYS A 1 34 ? -1.308 6.541 -12.408 1.00 0.00 33 CYS A C 8
ATOM 12954 O O . CYS A 1 34 ? -0.571 5.828 -13.088 1.00 0.00 33 CYS A O 8
ATOM 12962 N N . TYR A 1 35 ? -1.774 7.711 -12.829 1.00 0.00 34 TYR A N 8
ATOM 12963 C CA . TYR A 1 35 ? -1.331 8.304 -14.085 1.00 0.00 34 TYR A CA 8
ATOM 12964 C C . TYR A 1 35 ? -1.256 9.822 -13.982 1.00 0.00 34 TYR A C 8
ATOM 12965 O O . TYR A 1 35 ? -1.837 10.421 -13.077 1.00 0.00 34 TYR A O 8
ATOM 12983 N N . TRP A 1 36 ? -0.538 10.440 -14.914 1.00 0.00 35 TRP A N 8
ATOM 12984 C CA . TRP A 1 36 ? -0.527 11.893 -15.035 1.00 0.00 35 TRP A CA 8
ATOM 12985 C C . TRP A 1 36 ? -0.089 12.326 -16.428 1.00 0.00 35 TRP A C 8
ATOM 12986 O O . TRP A 1 36 ? 0.539 11.558 -17.158 1.00 0.00 35 TRP A O 8
ATOM 13007 N N . LYS A 1 37 ? -0.422 13.559 -16.792 1.00 0.00 36 LYS A N 8
ATOM 13008 C CA . LYS A 1 37 ? 0.126 14.179 -17.991 1.00 0.00 36 LYS A CA 8
ATOM 13009 C C . LYS A 1 37 ? 1.409 14.940 -17.681 1.00 0.00 36 LYS A C 8
ATOM 13010 O O . LYS A 1 37 ? 2.205 15.227 -18.576 1.00 0.00 36 LYS A O 8
ATOM 13029 N N . ARG A 1 38 ? 1.607 15.263 -16.408 1.00 0.00 37 ARG A N 8
ATOM 13030 C CA . ARG A 1 38 ? 2.770 16.032 -15.983 1.00 0.00 37 ARG A CA 8
ATOM 13031 C C . ARG A 1 38 ? 3.405 15.430 -14.737 1.00 0.00 37 ARG A C 8
ATOM 13032 O O . ARG A 1 38 ? 2.707 15.054 -13.794 1.00 0.00 37 ARG A O 8
ATOM 13053 N N . ARG A 1 39 ? 4.730 15.340 -14.737 1.00 0.00 38 ARG A N 8
ATOM 13054 C CA . ARG A 1 39 ? 5.453 14.678 -13.657 1.00 0.00 38 ARG A CA 8
ATOM 13055 C C . ARG A 1 39 ? 5.394 15.495 -12.373 1.00 0.00 38 ARG A C 8
ATOM 13056 O O . ARG A 1 39 ? 5.307 16.723 -12.410 1.00 0.00 38 ARG A O 8
ATOM 13077 N N . PRO A 1 40 ? 5.443 14.807 -11.237 1.00 0.00 39 PRO A N 8
ATOM 13078 C CA . PRO A 1 40 ? 5.394 15.468 -9.939 1.00 0.00 39 PRO A CA 8
ATOM 13079 C C . PRO A 1 40 ? 6.639 16.314 -9.704 1.00 0.00 39 PRO A C 8
ATOM 13080 O O . PRO A 1 40 ? 7.714 16.009 -10.219 1.00 0.00 39 PRO A O 8
ATOM 13091 N N . SER A 1 41 ? 6.486 17.378 -8.923 1.00 0.00 40 SER A N 8
ATOM 13092 C CA . SER A 1 41 ? 7.598 18.271 -8.619 1.00 0.00 40 SER A CA 8
ATOM 13093 C C . SER A 1 41 ? 8.458 17.714 -7.491 1.00 0.00 40 SER A C 8
ATOM 13094 O O . SER A 1 41 ? 9.557 18.208 -7.234 1.00 0.00 40 SER A O 8
ATOM 13102 N N . GLY A 1 42 ? 7.951 16.686 -6.820 1.00 0.00 41 GLY A N 8
ATOM 13103 C CA . GLY A 1 42 ? 8.655 16.084 -5.694 1.00 0.00 41 GLY A CA 8
ATOM 13104 C C . GLY A 1 42 ? 7.806 15.014 -5.021 1.00 0.00 41 GLY A C 8
ATOM 13105 O O . GLY A 1 42 ? 6.702 14.711 -5.471 1.00 0.00 41 GLY A O 8
ATOM 13109 N N . PRO A 1 43 ? 8.326 14.447 -3.939 1.00 0.00 42 PRO A N 8
ATOM 13110 C CA . PRO A 1 43 ? 7.625 13.394 -3.212 1.00 0.00 42 PRO A CA 8
ATOM 13111 C C . PRO A 1 43 ? 6.286 13.889 -2.684 1.00 0.00 42 PRO A C 8
ATOM 13112 O O . PRO A 1 43 ? 6.128 15.069 -2.372 1.00 0.00 42 PRO A O 8
ATOM 13123 N N . HIS A 1 44 ? 5.322 12.979 -2.585 1.00 0.00 43 HIS A N 8
ATOM 13124 C CA . HIS A 1 44 ? 4.050 13.278 -1.938 1.00 0.00 43 HIS A CA 8
ATOM 13125 C C . HIS A 1 44 ? 3.208 14.221 -2.788 1.00 0.00 43 HIS A C 8
ATOM 13126 O O . HIS A 1 44 ? 2.169 14.712 -2.344 1.00 0.00 43 HIS A O 8
ATOM 13139 N N . VAL A 1 45 ? 3.663 14.472 -4.011 1.00 0.00 44 VAL A N 8
ATOM 13140 C CA . VAL A 1 45 ? 2.852 15.169 -5.002 1.00 0.00 44 VAL A CA 8
ATOM 13141 C C . VAL A 1 45 ? 1.890 14.214 -5.697 1.00 0.00 44 VAL A C 8
ATOM 13142 O O . VAL A 1 45 ? 2.302 13.185 -6.233 1.00 0.00 44 VAL A O 8
ATOM 13155 N N . SER A 1 46 ? 0.607 14.561 -5.685 1.00 0.00 45 SER A N 8
ATOM 13156 C CA . SER A 1 46 ? -0.431 13.667 -6.181 1.00 0.00 45 SER A CA 8
ATOM 13157 C C . SER A 1 46 ? -0.417 13.595 -7.703 1.00 0.00 45 SER A C 8
ATOM 13158 O O . SER A 1 46 ? -0.245 14.609 -8.379 1.00 0.00 45 SER A O 8
ATOM 13166 N N . PRO A 1 47 ? -0.598 12.392 -8.235 1.00 0.00 46 PRO A N 8
ATOM 13167 C CA . PRO A 1 47 ? -0.967 12.222 -9.636 1.00 0.00 46 PRO A CA 8
ATOM 13168 C C . PRO A 1 47 ? -2.204 13.040 -9.983 1.00 0.00 46 PRO A C 8
ATOM 13169 O O . PRO A 1 47 ? -2.864 13.589 -9.102 1.00 0.00 46 PRO A O 8
ATOM 13180 N N . THR A 1 48 ? -2.513 13.116 -11.273 1.00 0.00 47 THR A N 8
ATOM 13181 C CA . THR A 1 48 ? -3.673 13.866 -11.740 1.00 0.00 47 THR A CA 8
ATOM 13182 C C . THR A 1 48 ? -4.933 13.011 -11.702 1.00 0.00 47 THR A C 8
ATOM 13183 O O . THR A 1 48 ? -6.030 13.492 -11.986 1.00 0.00 47 THR A O 8
ATOM 13194 N N . GLY A 1 49 ? -4.770 11.741 -11.349 1.00 0.00 48 GLY A N 8
ATOM 13195 C CA . GLY A 1 49 ? -5.895 10.818 -11.266 1.00 0.00 48 GLY A CA 8
ATOM 13196 C C . GLY A 1 49 ? -5.422 9.396 -10.996 1.00 0.00 48 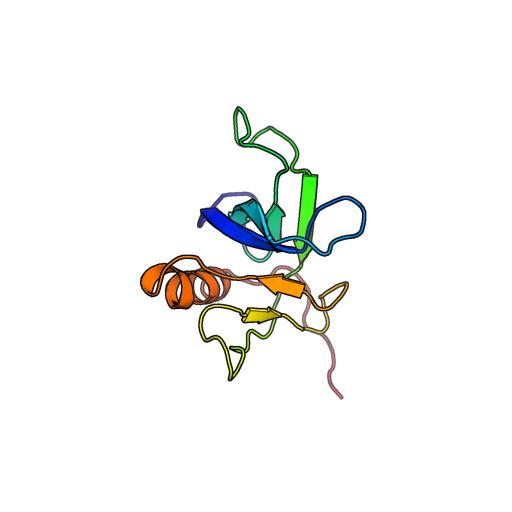GLY A C 8
ATOM 13197 O O . GLY A 1 49 ? -4.346 8.993 -11.440 1.00 0.00 48 GLY A O 8
ATOM 13201 N N . THR A 1 50 ? -6.233 8.636 -10.267 1.00 0.00 49 THR A N 8
ATOM 13202 C CA . THR A 1 50 ? -5.925 7.239 -9.982 1.00 0.00 49 THR A CA 8
ATOM 13203 C C . THR A 1 50 ? -7.131 6.345 -10.240 1.00 0.00 49 THR A C 8
ATOM 13204 O O . THR A 1 50 ? -8.264 6.822 -10.311 1.00 0.00 49 THR A O 8
ATOM 13215 N N . ILE A 1 51 ? -6.881 5.049 -10.378 1.00 0.00 50 ILE A N 8
ATOM 13216 C CA . ILE A 1 51 ? -7.955 4.071 -10.510 1.00 0.00 50 ILE A CA 8
ATOM 13217 C C . ILE A 1 51 ? -7.812 2.954 -9.485 1.00 0.00 50 ILE A C 8
ATOM 13218 O O . ILE A 1 51 ? -6.744 2.357 -9.348 1.00 0.00 50 ILE A O 8
ATOM 13234 N N . ASP A 1 52 ? -8.894 2.674 -8.767 1.00 0.00 51 ASP A N 8
ATOM 13235 C CA . ASP A 1 52 ? -8.929 1.550 -7.839 1.00 0.00 51 ASP A CA 8
ATOM 13236 C C . ASP A 1 52 ? -9.403 0.279 -8.530 1.00 0.00 51 ASP A C 8
ATOM 13237 O O . ASP A 1 52 ? -10.584 0.137 -8.848 1.00 0.00 51 ASP A O 8
ATOM 13246 N N . LEU A 1 53 ? -8.475 -0.643 -8.762 1.00 0.00 52 LEU A N 8
ATOM 13247 C CA . LEU A 1 53 ? -8.766 -1.847 -9.532 1.00 0.00 52 LEU A CA 8
ATOM 13248 C C . LEU A 1 53 ? -8.741 -3.086 -8.648 1.00 0.00 52 LEU A C 8
ATOM 13249 O O . LEU A 1 53 ? -8.480 -4.193 -9.121 1.00 0.00 52 LEU A O 8
ATOM 13265 N N . THR A 1 54 ? -9.014 -2.895 -7.362 1.00 0.00 53 THR A N 8
ATOM 13266 C CA . THR A 1 54 ? -9.034 -4.000 -6.411 1.00 0.00 53 THR A CA 8
ATOM 13267 C C . THR A 1 54 ? -10.055 -5.056 -6.814 1.00 0.00 53 THR A C 8
ATOM 13268 O O . THR A 1 54 ? -11.215 -4.743 -7.078 1.00 0.00 53 THR A O 8
ATOM 13279 N N . ASN A 1 55 ? -9.614 -6.309 -6.861 1.00 0.00 54 ASN A N 8
ATOM 13280 C CA . ASN A 1 55 ? -10.498 -7.420 -7.199 1.00 0.00 54 ASN A CA 8
ATOM 13281 C C . ASN A 1 55 ? -11.154 -7.208 -8.557 1.00 0.00 54 ASN A C 8
ATOM 13282 O O . ASN A 1 55 ? -12.310 -7.573 -8.762 1.00 0.00 54 ASN A O 8
ATOM 13293 N N . ALA A 1 56 ? -10.407 -6.615 -9.483 1.00 0.00 55 ALA A N 8
ATOM 13294 C CA . ALA A 1 56 ? -10.871 -6.459 -10.857 1.00 0.00 55 ALA A CA 8
ATOM 13295 C C . ALA A 1 56 ? -10.753 -7.766 -11.631 1.00 0.00 55 ALA A C 8
ATOM 13296 O O . ALA A 1 56 ? -9.934 -8.622 -11.298 1.00 0.00 55 ALA A O 8
ATOM 13303 N N . ARG A 1 57 ? -11.575 -7.912 -12.664 1.00 0.00 56 ARG A N 8
ATOM 13304 C CA . ARG A 1 57 ? -11.386 -8.969 -13.650 1.00 0.00 56 ARG A CA 8
ATOM 13305 C C . ARG A 1 57 ? -10.552 -8.480 -14.827 1.00 0.00 56 ARG A C 8
ATOM 13306 O O . ARG A 1 57 ? -10.726 -7.357 -15.300 1.00 0.00 56 ARG A O 8
ATOM 13327 N N . PHE A 1 58 ? -9.647 -9.331 -15.298 1.00 0.00 57 PHE A N 8
ATOM 13328 C CA . PHE A 1 58 ? -8.694 -8.942 -16.331 1.00 0.00 57 PHE A CA 8
ATOM 13329 C C . PHE A 1 58 ? -8.845 -9.810 -17.574 1.00 0.00 57 PHE A C 8
ATOM 13330 O O . PHE A 1 58 ? -8.588 -11.014 -17.537 1.00 0.00 57 PHE A O 8
ATOM 13347 N N . VAL A 1 59 ? -9.262 -9.193 -18.674 1.00 0.00 58 VAL A N 8
ATOM 13348 C CA . VAL A 1 59 ? -9.448 -9.909 -19.930 1.00 0.00 58 VAL A CA 8
ATOM 13349 C C . VAL A 1 59 ? -9.201 -8.997 -21.126 1.00 0.00 58 VAL A C 8
ATOM 13350 O O . VAL A 1 59 ? -9.528 -7.812 -21.092 1.00 0.00 58 VAL A O 8
ATOM 13363 N N . GLU A 1 60 ? -8.622 -9.559 -22.182 1.00 0.00 59 GLU A N 8
ATOM 13364 C CA . GLU A 1 60 ? -8.420 -8.824 -23.425 1.00 0.00 59 GLU A CA 8
ATOM 13365 C C . GLU A 1 60 ? -9.723 -8.693 -24.204 1.00 0.00 59 GLU A C 8
ATOM 13366 O O . GLU A 1 60 ? -10.586 -9.569 -24.141 1.00 0.00 59 GLU A O 8
ATOM 13378 N N . ASN A 1 61 ? -9.859 -7.594 -24.937 1.00 0.00 60 ASN A N 8
ATOM 13379 C CA . ASN A 1 61 ? -10.951 -7.440 -25.891 1.00 0.00 60 ASN A CA 8
ATOM 13380 C C . ASN A 1 61 ? -10.795 -8.395 -27.067 1.00 0.00 60 ASN A C 8
ATOM 13381 O O . ASN A 1 61 ? -9.840 -8.297 -27.837 1.00 0.00 60 ASN A O 8
ATOM 13392 N N . PRO A 1 62 ? -11.740 -9.321 -27.200 1.00 0.00 61 PRO A N 8
ATOM 13393 C CA . PRO A 1 62 ? -11.658 -10.357 -28.222 1.00 0.00 61 PRO A CA 8
ATOM 13394 C C . PRO A 1 62 ? -11.487 -9.751 -29.609 1.00 0.00 61 PRO A C 8
ATOM 13395 O O . PRO A 1 62 ? -10.914 -10.375 -30.502 1.00 0.00 61 PRO A O 8
ATOM 13406 N N . LYS A 1 63 ? -11.987 -8.533 -29.783 1.00 0.00 62 LYS A N 8
ATOM 13407 C CA . LYS A 1 63 ? -12.002 -7.890 -31.091 1.00 0.00 62 LYS A CA 8
ATOM 13408 C C . LYS A 1 63 ? -10.672 -7.209 -31.385 1.00 0.00 62 LYS A C 8
ATOM 13409 O O . LYS A 1 63 ? -10.335 -6.954 -32.541 1.00 0.00 62 LYS A O 8
ATOM 13428 N N . ASP A 1 64 ? -9.918 -6.915 -30.330 1.00 0.00 63 ASP A N 8
ATOM 13429 C CA . ASP A 1 64 ? -8.685 -6.147 -30.459 1.00 0.00 63 ASP A CA 8
ATOM 13430 C C . ASP A 1 64 ? -7.786 -6.339 -29.244 1.00 0.00 63 ASP A C 8
ATOM 13431 O O . ASP A 1 64 ? -7.923 -5.639 -28.242 1.00 0.00 63 ASP A O 8
ATOM 13440 N N . PRO A 1 65 ? -6.866 -7.293 -29.342 1.00 0.00 64 PRO A N 8
ATOM 13441 C CA . PRO A 1 65 ? -6.049 -7.688 -28.202 1.00 0.00 64 PRO A CA 8
ATOM 13442 C C . PRO A 1 65 ? -5.252 -6.507 -27.660 1.00 0.00 64 PRO A C 8
ATOM 13443 O O . PRO A 1 65 ? -4.786 -6.531 -26.521 1.00 0.00 64 PRO A O 8
ATOM 13454 N N . ARG A 1 66 ? -5.099 -5.476 -28.483 1.00 0.00 65 ARG A N 8
ATOM 13455 C CA . ARG A 1 66 ? -4.288 -4.320 -28.120 1.00 0.00 65 ARG A CA 8
ATOM 13456 C C . ARG A 1 66 ? -4.934 -3.528 -26.990 1.00 0.00 65 ARG A C 8
ATOM 13457 O O . ARG A 1 66 ? -4.288 -2.693 -26.357 1.00 0.00 65 ARG A O 8
ATOM 13478 N N . SER A 1 67 ? -6.212 -3.793 -26.743 1.00 0.00 66 SER A N 8
ATOM 13479 C CA . SER A 1 67 ? -6.950 -3.099 -25.695 1.00 0.00 66 SER A CA 8
ATOM 13480 C C . SER A 1 67 ? -7.411 -4.066 -24.613 1.00 0.00 66 SER A C 8
ATOM 13481 O O . SER A 1 67 ? -8.362 -4.823 -24.806 1.00 0.00 66 SER A O 8
ATOM 13489 N N . TRP A 1 68 ? -6.730 -4.038 -23.471 1.00 0.00 67 TRP A N 8
ATOM 13490 C CA . TRP A 1 68 ? -7.067 -4.915 -22.357 1.00 0.00 67 TRP A CA 8
ATOM 13491 C C . TRP A 1 68 ? -8.174 -4.318 -21.499 1.00 0.00 67 TRP A C 8
ATOM 13492 O O . TRP A 1 68 ? -8.102 -3.156 -21.097 1.00 0.00 67 TRP A O 8
ATOM 13513 N N . THR A 1 69 ? -9.198 -5.118 -21.220 1.00 0.00 68 THR A N 8
ATOM 13514 C CA . THR A 1 69 ? -10.339 -4.658 -20.439 1.00 0.00 68 THR A CA 8
ATOM 13515 C C . THR A 1 69 ? -10.207 -5.067 -18.978 1.00 0.00 68 THR A C 8
ATOM 13516 O O . THR A 1 69 ? -10.062 -6.248 -18.664 1.00 0.00 68 THR A O 8
ATOM 13527 N N . ILE A 1 70 ? -10.258 -4.082 -18.086 1.00 0.00 69 ILE A N 8
ATOM 13528 C CA . ILE A 1 70 ? -10.252 -4.346 -16.652 1.00 0.00 69 ILE A CA 8
ATOM 13529 C C . ILE A 1 70 ? -11.516 -3.814 -15.989 1.00 0.00 69 ILE A C 8
ATOM 13530 O O . ILE A 1 70 ? -11.751 -2.606 -15.957 1.00 0.00 69 ILE A O 8
ATOM 13546 N N . GLU A 1 71 ? -12.330 -4.723 -15.463 1.00 0.00 70 GLU A N 8
ATOM 13547 C CA . GLU A 1 71 ? -13.675 -4.381 -15.015 1.00 0.00 70 GLU A CA 8
ATOM 13548 C C . GLU A 1 71 ? -14.145 -5.323 -13.915 1.00 0.00 70 GLU A C 8
ATOM 13549 O O . GLU A 1 71 ? -13.537 -6.366 -13.675 1.00 0.00 70 GLU A O 8
ATOM 13561 N N . GLY A 1 72 ? -15.232 -4.948 -13.247 1.00 0.00 71 GLY A N 8
ATOM 13562 C CA . GLY A 1 72 ? -15.860 -5.815 -12.257 1.00 0.00 71 GLY A CA 8
ATOM 13563 C C . GLY A 1 72 ? -16.848 -5.041 -11.394 1.00 0.00 71 GLY A C 8
ATOM 13564 O O . GLY A 1 72 ? -16.816 -3.811 -11.349 1.00 0.00 71 GLY A O 8
ATOM 13568 N N . ASP A 1 73 ? -17.724 -5.768 -10.710 1.00 0.00 72 ASP A N 8
ATOM 13569 C CA . ASP A 1 73 ? -18.779 -5.149 -9.916 1.00 0.00 72 ASP A CA 8
ATOM 13570 C C . ASP A 1 73 ? -18.242 -4.650 -8.580 1.00 0.00 72 ASP A C 8
ATOM 13571 O O . ASP A 1 73 ? -18.965 -4.026 -7.804 1.00 0.00 72 ASP A O 8
ATOM 13580 N N . HIS A 1 74 ? -16.970 -4.932 -8.317 1.00 0.00 73 HIS A N 8
ATOM 13581 C CA . HIS A 1 74 ? -16.331 -4.503 -7.080 1.00 0.00 73 HIS A CA 8
ATOM 13582 C C . HIS A 1 74 ? -15.628 -3.163 -7.259 1.00 0.00 73 HIS A C 8
ATOM 13583 O O . HIS A 1 74 ? -15.042 -2.628 -6.317 1.00 0.00 73 HIS A O 8
ATOM 13596 N N . LEU A 1 75 ? -15.688 -2.626 -8.473 1.00 0.00 74 LEU A N 8
ATOM 13597 C CA . LEU A 1 75 ? -14.958 -1.411 -8.810 1.00 0.00 74 LEU A CA 8
ATOM 13598 C C . LEU A 1 75 ? -15.878 -0.196 -8.803 1.00 0.00 74 LEU A C 8
ATOM 13599 O O . LEU A 1 75 ? -17.039 -0.283 -9.203 1.00 0.00 74 LEU A O 8
ATOM 13615 N N . SER A 1 76 ? -15.353 0.937 -8.348 1.00 0.00 75 SER A N 8
ATOM 13616 C CA . SER A 1 76 ? -15.998 2.224 -8.571 1.00 0.00 75 SER A CA 8
ATOM 13617 C C . SER A 1 76 ? -15.568 2.833 -9.899 1.00 0.00 75 SER A C 8
ATOM 13618 O O . SER A 1 76 ? -16.178 3.787 -10.381 1.00 0.00 75 SER A O 8
ATOM 13626 N N . LYS A 1 77 ? -14.514 2.275 -10.486 1.00 0.00 76 LYS A N 8
ATOM 13627 C CA . LYS A 1 77 ? -13.979 2.786 -11.743 1.00 0.00 76 LYS A CA 8
ATOM 13628 C C . LYS A 1 77 ? -13.216 1.705 -12.496 1.00 0.00 76 LYS A C 8
ATOM 13629 O O . LYS A 1 77 ? -12.419 0.971 -11.910 1.00 0.00 76 LYS A O 8
ATOM 13648 N N . THR A 1 78 ? -13.464 1.609 -13.798 1.00 0.00 77 THR A N 8
ATOM 13649 C CA . THR A 1 78 ? -12.808 0.610 -14.632 1.00 0.00 77 THR A CA 8
ATOM 13650 C C . THR A 1 78 ? -11.576 1.188 -15.318 1.00 0.00 77 THR A C 8
ATOM 13651 O O . THR A 1 78 ? -11.293 2.381 -15.205 1.00 0.00 77 THR A O 8
ATOM 13662 N N . PHE A 1 79 ? -10.847 0.335 -16.030 1.00 0.00 78 PHE A N 8
ATOM 13663 C CA . PHE A 1 79 ? -9.636 0.758 -16.725 1.00 0.00 78 PHE A CA 8
ATOM 13664 C C . PHE A 1 79 ? -9.447 -0.019 -18.021 1.00 0.00 78 PHE A C 8
ATOM 13665 O O . PHE A 1 79 ? -9.675 -1.227 -18.072 1.00 0.00 78 PHE A O 8
ATOM 13682 N N . THR A 1 80 ? -9.029 0.682 -19.070 1.00 0.00 79 THR A N 8
ATOM 13683 C CA . THR A 1 80 ? -8.646 0.038 -20.320 1.00 0.00 79 THR A CA 8
ATOM 13684 C C . THR A 1 80 ? -7.187 0.313 -20.658 1.00 0.00 79 THR A C 8
ATOM 13685 O O . THR A 1 80 ? -6.746 1.463 -20.656 1.00 0.00 79 THR A O 8
ATOM 13696 N N . LEU A 1 81 ? -6.441 -0.747 -20.949 1.00 0.00 80 LEU A N 8
ATOM 13697 C CA . LEU A 1 81 ? -5.014 -0.629 -21.223 1.00 0.00 80 LEU A CA 8
ATOM 13698 C C . LEU A 1 81 ? -4.729 -0.740 -22.716 1.00 0.00 80 LEU A C 8
ATOM 13699 O O . LEU A 1 81 ? -4.776 -1.829 -23.287 1.00 0.00 80 LEU A O 8
ATOM 13715 N N . THR A 1 82 ? -4.433 0.394 -23.342 1.00 0.00 81 THR A N 8
ATOM 13716 C CA . THR A 1 82 ? -4.058 0.416 -24.751 1.00 0.00 81 THR A CA 8
ATOM 13717 C C . THR A 1 82 ? -2.558 0.219 -24.925 1.00 0.00 81 THR A C 8
ATOM 13718 O O . THR A 1 82 ? -1.756 0.994 -24.404 1.00 0.00 81 THR A O 8
ATOM 13729 N N . ALA A 1 83 ? -2.185 -0.823 -25.660 1.00 0.00 82 ALA A N 8
ATOM 13730 C CA . ALA A 1 83 ? -0.791 -1.243 -25.742 1.00 0.00 82 ALA A CA 8
ATOM 13731 C C . ALA A 1 83 ? -0.373 -1.487 -27.186 1.00 0.00 82 ALA A C 8
ATOM 13732 O O . ALA A 1 83 ? -1.210 -1.755 -28.048 1.00 0.00 82 ALA A O 8
ATOM 13739 N N . ASP A 1 84 ? 0.927 -1.394 -27.444 1.00 0.00 83 ASP A N 8
ATOM 13740 C CA . ASP A 1 84 ? 1.468 -1.679 -28.768 1.00 0.00 83 ASP A CA 8
ATOM 13741 C C . ASP A 1 84 ? 1.879 -3.141 -28.892 1.00 0.00 83 ASP A C 8
ATOM 13742 O O . ASP A 1 84 ? 1.904 -3.698 -29.989 1.00 0.00 83 ASP A O 8
ATOM 13751 N N . THR A 1 85 ? 2.203 -3.757 -27.760 1.00 0.00 84 THR A N 8
ATOM 13752 C CA . THR A 1 85 ? 2.739 -5.113 -27.752 1.00 0.00 84 THR A CA 8
ATOM 13753 C C . THR A 1 85 ? 2.219 -5.903 -26.558 1.00 0.00 84 THR A C 8
ATOM 13754 O O . THR A 1 85 ? 1.879 -5.331 -25.523 1.00 0.00 84 THR A O 8
ATOM 13765 N N . GLU A 1 86 ? 2.160 -7.222 -26.709 1.00 0.00 85 GLU A N 8
ATOM 13766 C CA . GLU A 1 86 ? 1.751 -8.099 -25.619 1.00 0.00 85 GLU A CA 8
ATOM 13767 C C . GLU A 1 86 ? 2.629 -7.898 -24.390 1.00 0.00 85 GLU A C 8
ATOM 13768 O O . GLU A 1 86 ? 2.173 -8.051 -23.257 1.00 0.00 85 GLU A O 8
ATOM 13780 N N . GLU A 1 87 ? 3.891 -7.554 -24.621 1.00 0.00 86 GLU A N 8
ATOM 13781 C CA . GLU A 1 87 ? 4.855 -7.405 -23.538 1.00 0.00 86 GLU A CA 8
ATOM 13782 C C . GLU A 1 87 ? 4.404 -6.347 -22.540 1.00 0.00 86 GLU A C 8
ATOM 13783 O O . GLU A 1 87 ? 4.568 -6.510 -21.330 1.00 0.00 86 GLU A O 8
ATOM 13795 N N . GLN A 1 88 ? 3.835 -5.261 -23.053 1.00 0.00 87 GLN A N 8
ATOM 13796 C CA . GLN A 1 88 ? 3.329 -4.188 -22.206 1.00 0.00 87 GLN A CA 8
ATOM 13797 C C . GLN A 1 88 ? 2.103 -4.638 -21.419 1.00 0.00 87 GLN A C 8
ATOM 13798 O O . GLN A 1 88 ? 1.981 -4.356 -20.228 1.00 0.00 87 GLN A O 8
ATOM 13812 N N . ARG A 1 89 ? 1.199 -5.338 -22.095 1.00 0.00 88 ARG A N 8
ATOM 13813 C CA . ARG A 1 89 ? -0.043 -5.785 -21.475 1.00 0.00 88 ARG A CA 8
ATOM 13814 C C . ARG A 1 89 ? 0.228 -6.788 -20.360 1.00 0.00 88 ARG A C 8
ATOM 13815 O O . ARG A 1 89 ? -0.302 -6.661 -19.256 1.00 0.00 88 ARG A O 8
ATOM 13836 N N . GLU A 1 90 ? 1.055 -7.785 -20.657 1.00 0.00 89 GLU A N 8
ATOM 13837 C CA . GLU A 1 90 ? 1.327 -8.861 -19.712 1.00 0.00 89 GLU A CA 8
ATOM 13838 C C . GLU A 1 90 ? 2.111 -8.353 -18.509 1.00 0.00 89 GLU A C 8
ATOM 13839 O O . GLU A 1 90 ? 1.855 -8.755 -17.374 1.00 0.00 89 GLU A O 8
ATOM 13851 N N . ALA A 1 91 ? 3.068 -7.467 -18.765 1.00 0.00 90 ALA A N 8
ATOM 13852 C CA . ALA A 1 91 ? 3.936 -6.952 -17.713 1.00 0.00 90 ALA A CA 8
ATOM 13853 C C . ALA A 1 91 ? 3.129 -6.255 -16.625 1.00 0.00 90 ALA A C 8
ATOM 13854 O O . ALA A 1 91 ? 3.366 -6.461 -15.434 1.00 0.00 90 ALA A O 8
ATOM 13861 N N . TRP A 1 92 ? 2.173 -5.430 -17.039 1.00 0.00 91 TRP A N 8
ATOM 13862 C CA . TRP A 1 92 ? 1.312 -4.720 -16.101 1.00 0.00 91 TRP A CA 8
ATOM 13863 C C . TRP A 1 92 ? 0.364 -5.678 -15.391 1.00 0.00 91 TRP A C 8
ATOM 13864 O O . TRP A 1 92 ? 0.264 -5.672 -14.164 1.00 0.00 91 TRP A O 8
ATOM 13885 N N . VAL A 1 93 ? -0.331 -6.499 -16.170 1.00 0.00 92 VAL A N 8
ATOM 13886 C CA . VAL A 1 93 ? -1.342 -7.399 -15.625 1.00 0.00 92 VAL A CA 8
ATOM 13887 C C . VAL A 1 93 ? -0.726 -8.394 -14.652 1.00 0.00 92 VAL A C 8
ATOM 13888 O O . VAL A 1 93 ? -1.295 -8.682 -13.599 1.00 0.00 92 VAL A O 8
ATOM 13901 N N . ARG A 1 94 ? 0.442 -8.920 -15.009 1.00 0.00 93 ARG A N 8
ATOM 13902 C CA . ARG A 1 94 ? 1.128 -9.899 -14.177 1.00 0.00 93 ARG A CA 8
ATOM 13903 C C . ARG A 1 94 ? 1.188 -9.443 -12.724 1.00 0.00 93 ARG A C 8
ATOM 13904 O O . ARG A 1 94 ? 0.877 -10.206 -11.810 1.00 0.00 93 ARG A O 8
ATOM 13925 N N . GLU A 1 95 ? 1.592 -8.194 -12.519 1.00 0.00 94 GLU A N 8
ATOM 13926 C CA . GLU A 1 95 ? 1.703 -7.636 -11.176 1.00 0.00 94 GLU A CA 8
ATOM 13927 C C . GLU A 1 95 ? 0.331 -7.435 -10.547 1.00 0.00 94 GLU A C 8
ATOM 13928 O O . GLU A 1 95 ? 0.163 -7.588 -9.337 1.00 0.00 94 GLU A O 8
ATOM 13940 N N . MET A 1 96 ? -0.650 -7.090 -11.376 1.00 0.00 95 MET A N 8
ATOM 13941 C CA . MET A 1 96 ? -2.008 -6.858 -10.901 1.00 0.00 95 MET A CA 8
ATOM 13942 C C . MET A 1 96 ? -2.609 -8.127 -10.311 1.00 0.00 95 MET A C 8
ATOM 13943 O O . MET A 1 96 ? -3.486 -8.067 -9.448 1.00 0.00 95 MET A O 8
ATOM 13957 N N . SER A 1 97 ? -2.134 -9.275 -10.780 1.00 0.00 96 SER A N 8
ATOM 13958 C CA . SER A 1 97 ? -2.649 -10.562 -10.325 1.00 0.00 96 SER A CA 8
ATOM 13959 C C . SER A 1 97 ? -2.079 -10.932 -8.962 1.00 0.00 96 SER A C 8
ATOM 13960 O O . SER A 1 97 ? -2.522 -11.893 -8.334 1.00 0.00 96 SER A O 8
ATOM 13968 N N . LYS A 1 98 ? -1.093 -10.164 -8.510 1.00 0.00 97 LYS A N 8
ATOM 13969 C CA . LYS A 1 98 ? -0.433 -10.434 -7.238 1.00 0.00 97 LYS A CA 8
ATOM 13970 C C . LYS A 1 98 ? -1.098 -9.670 -6.100 1.00 0.00 97 LYS A C 8
ATOM 13971 O O . LYS A 1 98 ? -1.695 -8.615 -6.313 1.00 0.00 97 LYS A O 8
ATOM 13990 N N . VAL A 1 99 ? -0.988 -10.209 -4.890 1.00 0.00 98 VAL A N 8
ATOM 13991 C CA . VAL A 1 99 ? -1.465 -9.518 -3.698 1.00 0.00 98 VAL A CA 8
ATOM 13992 C C . VAL A 1 99 ? -0.436 -8.515 -3.194 1.00 0.00 98 VAL A C 8
ATOM 13993 O O . VAL A 1 99 ? 0.718 -8.865 -2.947 1.00 0.00 98 VAL A O 8
ATOM 14006 N N . LYS A 1 100 ? -0.860 -7.264 -3.043 1.00 0.00 99 LYS A N 8
ATOM 14007 C CA . LYS A 1 100 ? 0.037 -6.196 -2.619 1.00 0.00 99 LYS A CA 8
ATOM 14008 C C . LYS A 1 100 ? -0.562 -5.396 -1.471 1.00 0.00 99 LYS A C 8
ATOM 14009 O O . LYS A 1 100 ? -1.781 -5.241 -1.378 1.00 0.00 99 LYS A O 8
ATOM 14028 N N . PRO A 1 101 ? 0.300 -4.889 -0.597 1.00 0.00 100 PRO A N 8
ATOM 14029 C CA . PRO A 1 101 ? -0.130 -3.999 0.475 1.00 0.00 100 PRO A CA 8
ATOM 14030 C C . PRO A 1 101 ? -0.913 -2.814 -0.074 1.00 0.00 100 PRO A C 8
ATOM 14031 O O . PRO A 1 101 ? -0.588 -2.279 -1.135 1.00 0.00 100 PRO A O 8
ATOM 14042 N N . GLU A 1 102 ? -1.946 -2.405 0.654 1.00 0.00 101 GLU A N 8
ATOM 14043 C CA . GLU A 1 102 ? -2.791 -1.295 0.231 1.00 0.00 101 GLU A CA 8
ATOM 14044 C C . GLU A 1 102 ? -2.135 0.045 0.536 1.00 0.00 101 GLU A C 8
ATOM 14045 O O . GLU A 1 102 ? -2.595 0.789 1.402 1.00 0.00 101 GLU A O 8
ATOM 14057 N N . ASN A 1 103 ? -1.057 0.347 -0.180 1.00 0.00 102 ASN A N 8
ATOM 14058 C CA . ASN A 1 103 ? -0.288 1.562 0.069 1.00 0.00 102 ASN A CA 8
ATOM 14059 C C . ASN A 1 103 ? -0.931 2.767 -0.603 1.00 0.00 102 ASN A C 8
ATOM 14060 O O . ASN A 1 103 ? -1.568 2.642 -1.649 1.00 0.00 102 ASN A O 8
ATOM 14071 N N . ARG A 1 104 ? -0.760 3.937 0.004 1.00 0.00 103 ARG A N 8
ATOM 14072 C CA . ARG A 1 104 ? -1.130 5.194 -0.637 1.00 0.00 103 ARG A CA 8
ATOM 14073 C C . ARG A 1 104 ? -0.004 5.714 -1.521 1.00 0.00 103 ARG A C 8
ATOM 14074 O O . ARG A 1 104 ? 1.173 5.558 -1.199 1.00 0.00 103 ARG A O 8
ATOM 14095 N N . GLU A 1 105 ? -0.373 6.332 -2.637 1.00 0.00 104 GLU A N 8
ATOM 14096 C CA . GLU A 1 105 ? 0.606 6.829 -3.597 1.00 0.00 104 GLU A CA 8
ATOM 14097 C C . GLU A 1 105 ? 1.478 7.916 -2.982 1.00 0.00 104 GLU A C 8
ATOM 14098 O O . GLU A 1 105 ? 2.555 8.224 -3.493 1.00 0.00 104 GLU A O 8
ATOM 14110 N N . GLN A 1 106 ? 1.006 8.495 -1.884 1.00 0.00 105 GLN A N 8
ATOM 14111 C CA . GLN A 1 106 ? 1.753 9.533 -1.184 1.00 0.00 105 GLN A CA 8
ATOM 14112 C C . GLN A 1 106 ? 2.537 8.953 -0.013 1.00 0.00 105 GLN A C 8
ATOM 14113 O O . GLN A 1 106 ? 3.221 9.679 0.709 1.00 0.00 105 GLN A O 8
ATOM 14127 N N . LEU A 1 107 ? 2.435 7.641 0.169 1.00 0.00 106 LEU A N 8
ATOM 14128 C CA . LEU A 1 107 ? 3.047 6.976 1.313 1.00 0.00 106 LEU A CA 8
ATOM 14129 C C . LEU A 1 107 ? 4.566 7.087 1.267 1.00 0.00 106 LEU A C 8
ATOM 14130 O O . LEU A 1 107 ? 5.183 6.859 0.226 1.00 0.00 106 LEU A O 8
ATOM 14146 N N . GLU A 1 108 ? 5.163 7.438 2.401 1.00 0.00 107 GLU A N 8
ATOM 14147 C CA . GLU A 1 108 ? 6.616 7.504 2.513 1.00 0.00 107 GLU A CA 8
ATOM 14148 C C . GLU A 1 108 ? 7.233 6.112 2.482 1.00 0.00 107 GLU A C 8
ATOM 14149 O O . GLU A 1 108 ? 6.733 5.186 3.121 1.00 0.00 107 GLU A O 8
ATOM 14161 N N . HIS A 1 109 ? 8.323 5.970 1.735 1.00 0.00 108 HIS A N 8
ATOM 14162 C CA . HIS A 1 109 ? 9.059 4.712 1.684 1.00 0.00 108 HIS A CA 8
ATOM 14163 C C . HIS A 1 109 ? 10.533 4.922 2.007 1.00 0.00 108 HIS A C 8
ATOM 14164 O O . HIS A 1 109 ? 10.888 5.026 3.148 1.00 0.00 108 HIS A O 8
ATOM 14177 N N . MET A 1 1 ? 6.205 -8.895 -2.977 1.00 0.00 0 MET A N 9
ATOM 14178 C CA . MET A 1 1 ? 5.550 -9.855 -3.857 1.00 0.00 0 MET A CA 9
ATOM 14179 C C . MET A 1 1 ? 4.072 -9.530 -4.025 1.00 0.00 0 MET A C 9
ATOM 14180 O O . MET A 1 1 ? 3.461 -9.876 -5.036 1.00 0.00 0 MET A O 9
ATOM 14196 N N . GLY A 1 2 ? 3.500 -8.864 -3.027 1.00 0.00 1 GLY A N 9
ATOM 14197 C CA . GLY A 1 2 ? 2.070 -8.585 -3.013 1.00 0.00 1 GLY A CA 9
ATOM 14198 C C . GLY A 1 2 ? 1.762 -7.250 -3.677 1.00 0.00 1 GLY A C 9
ATOM 14199 O O . GLY A 1 2 ? 0.709 -6.657 -3.443 1.00 0.00 1 GLY A O 9
ATOM 14203 N N . SER A 1 3 ? 2.687 -6.780 -4.506 1.00 0.00 2 SER A N 9
ATOM 14204 C CA . SER A 1 3 ? 2.566 -5.465 -5.125 1.00 0.00 2 SER A CA 9
ATOM 14205 C C . SER A 1 3 ? 3.064 -5.486 -6.565 1.00 0.00 2 SER A C 9
ATOM 14206 O O . SER A 1 3 ? 3.777 -6.403 -6.971 1.00 0.00 2 SER A O 9
ATOM 14214 N N . VAL A 1 4 ? 2.685 -4.470 -7.332 1.00 0.00 3 VAL A N 9
ATOM 14215 C CA . VAL A 1 4 ? 3.088 -4.372 -8.729 1.00 0.00 3 VAL A CA 9
ATOM 14216 C C . VAL A 1 4 ? 4.401 -3.612 -8.872 1.00 0.00 3 VAL A C 9
ATOM 14217 O O . VAL A 1 4 ? 4.626 -2.611 -8.192 1.00 0.00 3 VAL A O 9
ATOM 14230 N N . GLU A 1 5 ? 5.264 -4.094 -9.759 1.00 0.00 4 GLU A N 9
ATOM 14231 C CA . GLU A 1 5 ? 6.436 -3.335 -10.179 1.00 0.00 4 GLU A CA 9
ATOM 14232 C C . GLU A 1 5 ? 6.361 -2.981 -11.658 1.00 0.00 4 GLU A C 9
ATOM 14233 O O . GLU A 1 5 ? 6.912 -3.686 -12.504 1.00 0.00 4 GLU A O 9
ATOM 14245 N N . TYR A 1 6 ? 5.678 -1.884 -11.965 1.00 0.00 5 TYR A N 9
ATOM 14246 C CA . TYR A 1 6 ? 5.447 -1.486 -13.350 1.00 0.00 5 TYR A CA 9
ATOM 14247 C C . TYR A 1 6 ? 5.176 0.009 -13.455 1.00 0.00 5 TYR A C 9
ATOM 14248 O O . TYR A 1 6 ? 4.571 0.604 -12.563 1.00 0.00 5 TYR A O 9
ATOM 14266 N N . SER A 1 7 ? 5.626 0.610 -14.551 1.00 0.00 6 SER A N 9
ATOM 14267 C CA . SER A 1 7 ? 5.209 1.960 -14.910 1.00 0.00 6 SER A CA 9
ATOM 14268 C C . SER A 1 7 ? 5.413 2.223 -16.396 1.00 0.00 6 SER A C 9
ATOM 14269 O O . SER A 1 7 ? 6.123 1.481 -17.076 1.00 0.00 6 SER A O 9
ATOM 14277 N N . GLY A 1 8 ? 4.786 3.283 -16.896 1.00 0.00 7 GLY A N 9
ATOM 14278 C CA . GLY A 1 8 ? 5.006 3.725 -18.268 1.00 0.00 7 GLY A CA 9
ATOM 14279 C C . GLY A 1 8 ? 3.763 4.401 -18.834 1.00 0.00 7 GLY A C 9
ATOM 14280 O O . GLY A 1 8 ? 2.741 4.509 -18.156 1.00 0.00 7 GLY A O 9
ATOM 14284 N N . TYR A 1 9 ? 3.856 4.852 -20.080 1.00 0.00 8 TYR A N 9
ATOM 14285 C CA . TYR A 1 9 ? 2.747 5.537 -20.732 1.00 0.00 8 TYR A CA 9
ATOM 14286 C C . TYR A 1 9 ? 1.725 4.545 -21.269 1.00 0.00 8 TYR A C 9
ATOM 14287 O O . TYR A 1 9 ? 2.081 3.458 -21.726 1.00 0.00 8 TYR A O 9
ATOM 14305 N N . LEU A 1 10 ? 0.453 4.923 -21.211 1.00 0.00 9 LEU A N 9
ATOM 14306 C CA . LEU A 1 10 ? -0.597 4.193 -21.913 1.00 0.00 9 LEU A CA 9
ATOM 14307 C C . LEU A 1 10 ? -1.444 5.130 -22.765 1.00 0.00 9 LEU A C 9
ATOM 14308 O O . LEU A 1 10 ? -1.467 6.340 -22.538 1.00 0.00 9 LEU A O 9
ATOM 14324 N N . GLN A 1 11 ? -2.139 4.565 -23.745 1.00 0.00 10 GLN A N 9
ATOM 14325 C CA . GLN A 1 11 ? -3.108 5.319 -24.532 1.00 0.00 10 GLN A CA 9
ATOM 14326 C C . GLN A 1 11 ? -4.534 4.997 -24.105 1.00 0.00 10 GLN A C 9
ATOM 14327 O O . GLN A 1 11 ? -4.861 3.847 -23.813 1.00 0.00 10 GLN A O 9
ATOM 14341 N N . LYS A 1 12 ? -5.382 6.020 -24.072 1.00 0.00 11 LYS A N 9
ATOM 14342 C CA . LYS A 1 12 ? -6.804 5.829 -23.811 1.00 0.00 11 LYS A CA 9
ATOM 14343 C C . LYS A 1 12 ? -7.654 6.459 -24.907 1.00 0.00 11 LYS A C 9
ATOM 14344 O O . LYS A 1 12 ? -7.236 7.419 -25.555 1.00 0.00 11 LYS A O 9
ATOM 14363 N N . THR A 1 13 ? -8.848 5.913 -25.108 1.00 0.00 12 THR A N 9
ATOM 14364 C CA . THR A 1 13 ? -9.789 6.465 -26.076 1.00 0.00 12 THR A CA 9
ATOM 14365 C C . THR A 1 13 ? -11.116 6.817 -25.416 1.00 0.00 12 THR A C 9
ATOM 14366 O O . THR A 1 13 ? -11.667 6.028 -24.648 1.00 0.00 12 THR A O 9
ATOM 14377 N N . GLY A 1 14 ? -11.625 8.006 -25.721 1.00 0.00 13 GLY A N 9
ATOM 14378 C CA . GLY A 1 14 ? -12.901 8.455 -25.174 1.00 0.00 13 GLY A CA 9
ATOM 14379 C C . GLY A 1 14 ? -13.676 9.282 -26.193 1.00 0.00 13 GLY A C 9
ATOM 14380 O O . GLY A 1 14 ? -13.405 9.218 -27.391 1.00 0.00 13 GLY A O 9
ATOM 14384 N N . GLY A 1 15 ? -14.640 10.057 -25.708 1.00 0.00 14 GLY A N 9
ATOM 14385 C CA . GLY A 1 15 ? -15.564 10.767 -26.583 1.00 0.00 14 GLY A CA 9
ATOM 14386 C C . GLY A 1 15 ? -16.825 9.947 -26.833 1.00 0.00 14 GLY A C 9
ATOM 14387 O O . GLY A 1 15 ? -16.846 8.738 -26.604 1.00 0.00 14 GLY A O 9
ATOM 14391 N N . LYS A 1 16 ? -17.873 10.613 -27.305 1.00 0.00 15 LYS A N 9
ATOM 14392 C CA . LYS A 1 16 ? -19.175 9.978 -27.464 1.00 0.00 15 LYS A CA 9
ATOM 14393 C C . LYS A 1 16 ? -19.069 8.703 -28.290 1.00 0.00 15 LYS A C 9
ATOM 14394 O O . LYS A 1 16 ? -19.729 7.706 -27.998 1.00 0.00 15 LYS A O 9
ATOM 14413 N N . PHE A 1 17 ? -18.234 8.741 -29.323 1.00 0.00 16 PHE A N 9
ATOM 14414 C CA . PHE A 1 17 ? -18.096 7.615 -30.239 1.00 0.00 16 PHE A CA 9
ATOM 14415 C C . PHE A 1 17 ? -16.689 7.032 -30.186 1.00 0.00 16 PHE A C 9
ATOM 14416 O O . PHE A 1 17 ? -16.227 6.414 -31.145 1.00 0.00 16 PHE A O 9
ATOM 14433 N N . TYR A 1 18 ? -16.012 7.233 -29.060 1.00 0.00 17 TYR A N 9
ATOM 14434 C CA . TYR A 1 18 ? -14.669 6.702 -28.870 1.00 0.00 17 TYR A CA 9
ATOM 14435 C C . TYR A 1 18 ? -13.751 7.096 -30.020 1.00 0.00 17 TYR A C 9
ATOM 14436 O O . TYR A 1 18 ? -13.149 6.241 -30.667 1.00 0.00 17 TYR A O 9
ATOM 14454 N N . LYS A 1 19 ? -13.650 8.398 -30.270 1.00 0.00 18 LYS A N 9
ATOM 14455 C CA . LYS A 1 19 ? -12.847 8.905 -31.375 1.00 0.00 18 LYS A CA 9
ATOM 14456 C C . LYS A 1 19 ? -11.617 9.647 -30.868 1.00 0.00 18 LYS A C 9
ATOM 14457 O O . LYS A 1 19 ? -10.619 9.774 -31.578 1.00 0.00 18 LYS A O 9
ATOM 14476 N N . LYS A 1 20 ? -11.695 10.138 -29.636 1.00 0.00 19 LYS A N 9
ATOM 14477 C CA . LYS A 1 20 ? -10.662 11.010 -29.091 1.00 0.00 19 LYS A CA 9
ATOM 14478 C C . LYS A 1 20 ? -9.607 10.210 -28.337 1.00 0.00 19 LYS A C 9
ATOM 14479 O O . LYS A 1 20 ? -9.918 9.506 -27.376 1.00 0.00 19 LYS A O 9
ATOM 14498 N N . ASN A 1 21 ? -8.359 10.323 -28.777 1.00 0.00 20 ASN A N 9
ATOM 14499 C CA . ASN A 1 21 ? -7.255 9.613 -28.140 1.00 0.00 20 ASN A CA 9
ATOM 14500 C C . ASN A 1 21 ? -6.483 10.527 -27.197 1.00 0.00 20 ASN A C 9
ATOM 14501 O O . ASN A 1 21 ? -6.296 11.710 -27.480 1.00 0.00 20 ASN A O 9
ATOM 14512 N N . GLN A 1 22 ? -6.037 9.971 -26.076 1.00 0.00 21 GLN A N 9
ATOM 14513 C CA . GLN A 1 22 ? -5.187 10.701 -25.144 1.00 0.00 21 GLN A CA 9
ATOM 14514 C C . GLN A 1 22 ? -4.041 9.829 -24.646 1.00 0.00 21 GLN A C 9
ATOM 14515 O O . GLN A 1 22 ? -4.173 8.610 -24.549 1.00 0.00 21 GLN A O 9
ATOM 14529 N N . THR A 1 23 ? -2.916 10.463 -24.331 1.00 0.00 22 THR A N 9
ATOM 14530 C CA . THR A 1 23 ? -1.776 9.759 -23.756 1.00 0.00 22 THR A CA 9
ATOM 14531 C C . THR A 1 23 ? -1.523 10.199 -22.320 1.00 0.00 22 THR A C 9
ATOM 14532 O O . THR A 1 23 ? -1.468 11.393 -22.027 1.00 0.00 22 THR A O 9
ATOM 14543 N N . ARG A 1 24 ? -1.369 9.227 -21.426 1.00 0.00 23 ARG A N 9
ATOM 14544 C CA . ARG A 1 24 ? -1.127 9.513 -20.018 1.00 0.00 23 ARG A CA 9
ATOM 14545 C C . ARG A 1 24 ? -0.027 8.620 -19.456 1.00 0.00 23 ARG A C 9
ATOM 14546 O O . ARG A 1 24 ? 0.151 7.486 -19.900 1.00 0.00 23 ARG A O 9
ATOM 14567 N N . TYR A 1 25 ? 0.707 9.139 -18.478 1.00 0.00 24 TYR A N 9
ATOM 14568 C CA . TYR A 1 25 ? 1.711 8.351 -17.773 1.00 0.00 24 TYR A CA 9
ATOM 14569 C C . TYR A 1 25 ? 1.104 7.628 -16.578 1.00 0.00 24 TYR A C 9
ATOM 14570 O O . TYR A 1 25 ? 0.418 8.235 -15.756 1.00 0.00 24 TYR A O 9
ATOM 14588 N N . PHE A 1 26 ? 1.361 6.327 -16.487 1.00 0.00 25 PHE A N 9
ATOM 14589 C CA . PHE A 1 26 ? 0.813 5.512 -15.410 1.00 0.00 25 PHE A CA 9
ATOM 14590 C C . PHE A 1 26 ? 1.918 4.956 -14.522 1.00 0.00 25 PHE A C 9
ATOM 14591 O O . PHE A 1 26 ? 3.004 4.626 -14.999 1.00 0.00 25 PHE A O 9
ATOM 14608 N N . GLU A 1 27 ? 1.636 4.856 -13.227 1.00 0.00 26 GLU A N 9
ATOM 14609 C CA . GLU A 1 27 ? 2.454 4.053 -12.325 1.00 0.00 26 GLU A CA 9
ATOM 14610 C C . GLU A 1 27 ? 1.587 3.179 -11.428 1.00 0.00 26 GLU A C 9
ATOM 14611 O O . GLU A 1 27 ? 0.712 3.676 -10.718 1.00 0.00 26 GLU A O 9
ATOM 14623 N N . LEU A 1 28 ? 1.835 1.875 -11.465 1.00 0.00 27 LEU A N 9
ATOM 14624 C CA . LEU A 1 28 ? 0.953 0.909 -10.818 1.00 0.00 27 LEU A CA 9
ATOM 14625 C C . LEU A 1 28 ? 1.661 0.197 -9.673 1.00 0.00 27 LEU A C 9
ATOM 14626 O O . LEU A 1 28 ? 2.653 -0.503 -9.883 1.00 0.00 27 LEU A O 9
ATOM 14642 N N . ARG A 1 29 ? 1.148 0.380 -8.462 1.00 0.00 28 ARG A N 9
ATOM 14643 C CA . ARG A 1 29 ? 1.756 -0.209 -7.275 1.00 0.00 28 ARG A CA 9
ATOM 14644 C C . ARG A 1 29 ? 0.732 -0.990 -6.461 1.00 0.00 28 ARG A C 9
ATOM 14645 O O . ARG A 1 29 ? -0.014 -0.414 -5.668 1.00 0.00 28 ARG A O 9
ATOM 14666 N N . GLY A 1 30 ? 0.701 -2.302 -6.661 1.00 0.00 29 GLY A N 9
ATOM 14667 C CA . GLY A 1 30 ? -0.355 -3.139 -6.102 1.00 0.00 29 GLY A CA 9
ATOM 14668 C C . GLY A 1 30 ? -1.720 -2.741 -6.650 1.00 0.00 29 GLY A C 9
ATOM 14669 O O . GLY A 1 30 ? -1.902 -2.624 -7.862 1.00 0.00 29 GLY A O 9
ATOM 14673 N N . PRO A 1 31 ? -2.676 -2.534 -5.750 1.00 0.00 30 PRO A N 9
ATOM 14674 C CA . PRO A 1 31 ? -4.027 -2.153 -6.143 1.00 0.00 30 PRO A CA 9
ATOM 14675 C C . PRO A 1 31 ? -4.110 -0.665 -6.457 1.00 0.00 30 PRO A C 9
ATOM 14676 O O . PRO A 1 31 ? -5.121 -0.185 -6.972 1.00 0.00 30 PRO A O 9
ATOM 14687 N N . MET A 1 32 ? -3.043 0.062 -6.144 1.00 0.00 31 MET A N 9
ATOM 14688 C CA . MET A 1 32 ? -3.046 1.515 -6.255 1.00 0.00 31 MET A CA 9
ATOM 14689 C C . MET A 1 32 ? -2.514 1.967 -7.609 1.00 0.00 31 MET A C 9
ATOM 14690 O O . MET A 1 32 ? -1.339 1.772 -7.921 1.00 0.00 31 MET A O 9
ATOM 14704 N N . LEU A 1 33 ? -3.385 2.570 -8.411 1.00 0.00 32 LEU A N 9
ATOM 14705 C CA . LEU A 1 33 ? -2.982 3.141 -9.690 1.00 0.00 32 LEU A CA 9
ATOM 14706 C C . LEU A 1 33 ? -2.966 4.662 -9.633 1.00 0.00 32 LEU A C 9
ATOM 14707 O O . LEU A 1 33 ? -3.949 5.288 -9.236 1.00 0.00 32 LEU A O 9
ATOM 14723 N N . CYS A 1 34 ? -1.844 5.253 -10.032 1.00 0.00 33 CYS A N 9
ATOM 14724 C CA . CYS A 1 34 ? -1.780 6.688 -10.277 1.00 0.00 33 CYS A CA 9
ATOM 14725 C C . CYS A 1 34 ? -1.423 6.985 -11.727 1.00 0.00 33 CYS A C 9
ATOM 14726 O O . CYS A 1 34 ? -0.669 6.241 -12.355 1.00 0.00 33 CYS A O 9
ATOM 14734 N N . TYR A 1 35 ? -1.966 8.076 -12.254 1.00 0.00 34 TYR A N 9
ATOM 14735 C CA . TYR A 1 35 ? -1.618 8.536 -13.593 1.00 0.00 34 TYR A CA 9
ATOM 14736 C C . TYR A 1 35 ? -1.379 10.041 -13.614 1.00 0.00 34 TYR A C 9
ATOM 14737 O O . TYR A 1 35 ? -1.938 10.779 -12.803 1.00 0.00 34 TYR A O 9
ATOM 14755 N N . TRP A 1 36 ? -0.544 10.489 -14.545 1.00 0.00 35 TRP A N 9
ATOM 14756 C CA . TRP A 1 36 ? -0.274 11.912 -14.711 1.00 0.00 35 TRP A CA 9
ATOM 14757 C C . TRP A 1 36 ? -0.633 12.381 -16.114 1.00 0.00 35 TRP A C 9
ATOM 14758 O O . TRP A 1 36 ? -0.609 11.600 -17.065 1.00 0.00 35 TRP A O 9
ATOM 14779 N N . LYS A 1 37 ? -0.968 13.661 -16.238 1.00 0.00 36 LYS A N 9
ATOM 14780 C CA . LYS A 1 37 ? -0.964 14.332 -17.532 1.00 0.00 36 LYS A CA 9
ATOM 14781 C C . LYS A 1 37 ? 0.403 14.238 -18.198 1.00 0.00 36 LYS A C 9
ATOM 14782 O O . LYS A 1 37 ? 0.503 14.029 -19.407 1.00 0.00 36 LYS A O 9
ATOM 14801 N N . ARG A 1 38 ? 1.455 14.393 -17.402 1.00 0.00 37 ARG A N 9
ATOM 14802 C CA . ARG A 1 38 ? 2.817 14.217 -17.889 1.00 0.00 37 ARG A CA 9
ATOM 14803 C C . ARG A 1 38 ? 3.681 13.497 -16.860 1.00 0.00 37 ARG A C 9
ATOM 14804 O O . ARG A 1 38 ? 3.543 13.717 -15.657 1.00 0.00 37 ARG A O 9
ATOM 14825 N N . ARG A 1 39 ? 4.571 12.637 -17.342 1.00 0.00 38 ARG A N 9
ATOM 14826 C CA . ARG A 1 39 ? 5.513 11.942 -16.471 1.00 0.00 38 ARG A CA 9
ATOM 14827 C C . ARG A 1 39 ? 6.235 12.917 -15.550 1.00 0.00 38 ARG A C 9
ATOM 14828 O O . ARG A 1 39 ? 6.766 13.932 -15.999 1.00 0.00 38 ARG A O 9
ATOM 14849 N N . PRO A 1 40 ? 6.251 12.602 -14.259 1.00 0.00 39 PRO A N 9
ATOM 14850 C CA . PRO A 1 40 ? 6.924 13.441 -13.275 1.00 0.00 39 PRO A CA 9
ATOM 14851 C C . PRO A 1 40 ? 8.354 13.749 -13.698 1.00 0.00 39 PRO A C 9
ATOM 14852 O O . PRO A 1 40 ? 9.057 12.884 -14.220 1.00 0.00 39 PRO A O 9
ATOM 14863 N N . SER A 1 41 ? 8.779 14.987 -13.471 1.00 0.00 40 SER A N 9
ATOM 14864 C CA . SER A 1 41 ? 10.129 15.412 -13.825 1.00 0.00 40 SER A CA 9
ATOM 14865 C C . SER A 1 41 ? 11.053 15.372 -12.615 1.00 0.00 40 SER A C 9
ATOM 14866 O O . SER A 1 41 ? 12.158 15.914 -12.649 1.00 0.00 40 SER A O 9
ATOM 14874 N N . GLY A 1 42 ? 10.596 14.727 -11.548 1.00 0.00 41 GLY A N 9
ATOM 14875 C CA . GLY A 1 42 ? 11.360 14.659 -10.308 1.00 0.00 41 GLY A CA 9
ATOM 14876 C C . GLY A 1 42 ? 10.702 13.717 -9.307 1.00 0.00 41 GLY A C 9
ATOM 14877 O O . GLY A 1 42 ? 9.741 13.021 -9.634 1.00 0.00 41 GLY A O 9
ATOM 14881 N N . PRO A 1 43 ? 11.229 13.698 -8.087 1.00 0.00 42 PRO A N 9
ATOM 14882 C CA . PRO A 1 43 ? 10.747 12.783 -7.059 1.00 0.00 42 PRO A CA 9
ATOM 14883 C C . PRO A 1 43 ? 9.402 13.237 -6.503 1.00 0.00 42 PRO A C 9
ATOM 14884 O O . PRO A 1 43 ? 8.721 12.484 -5.809 1.00 0.00 42 PRO A O 9
ATOM 14895 N N . HIS A 1 44 ? 9.028 14.473 -6.814 1.00 0.00 43 HIS A N 9
ATOM 14896 C CA . HIS A 1 44 ? 7.793 15.053 -6.296 1.00 0.00 43 HIS A CA 9
ATOM 14897 C C . HIS A 1 44 ? 6.573 14.294 -6.803 1.00 0.00 43 HIS A C 9
ATOM 14898 O O . HIS A 1 44 ? 6.505 13.921 -7.975 1.00 0.00 43 HIS A O 9
ATOM 14911 N N . VAL A 1 45 ? 5.613 14.066 -5.914 1.00 0.00 44 VAL A N 9
ATOM 14912 C CA . VAL A 1 45 ? 4.432 13.279 -6.246 1.00 0.00 44 VAL A CA 9
ATOM 14913 C C . VAL A 1 45 ? 3.199 14.164 -6.379 1.00 0.00 44 VAL A C 9
ATOM 14914 O O . VAL A 1 45 ? 2.752 14.772 -5.407 1.00 0.00 44 VAL A O 9
ATOM 14927 N N . SER A 1 46 ? 2.654 14.233 -7.589 1.00 0.00 45 SER A N 9
ATOM 14928 C CA . SER A 1 46 ? 1.488 15.068 -7.857 1.00 0.00 45 SER A CA 9
ATOM 14929 C C . SER A 1 46 ? 0.638 14.482 -8.978 1.00 0.00 45 SER A C 9
ATOM 14930 O O . SER A 1 46 ? 0.669 14.964 -10.110 1.00 0.00 45 SER A O 9
ATOM 14938 N N . PRO A 1 47 ? -0.120 13.440 -8.655 1.00 0.00 46 PRO A N 9
ATOM 14939 C CA . PRO A 1 47 ? -0.895 12.717 -9.657 1.00 0.00 46 PRO A CA 9
ATOM 14940 C C . PRO A 1 47 ? -2.054 13.563 -10.170 1.00 0.00 46 PRO A C 9
ATOM 14941 O O . PRO A 1 47 ? -2.563 14.430 -9.463 1.00 0.00 46 PRO A O 9
ATOM 14952 N N . THR A 1 48 ? -2.466 13.304 -11.407 1.00 0.00 47 THR A N 9
ATOM 14953 C CA . THR A 1 48 ? -3.675 13.906 -11.954 1.00 0.00 47 THR A CA 9
ATOM 14954 C C . THR A 1 48 ? -4.922 13.189 -11.453 1.00 0.00 47 THR A C 9
ATOM 14955 O O . THR A 1 48 ? -5.977 13.802 -11.285 1.00 0.00 47 THR A O 9
ATOM 14966 N N . GLY A 1 49 ? -4.796 11.888 -11.215 1.00 0.00 48 GLY A N 9
ATOM 14967 C CA . GLY A 1 49 ? -5.870 11.112 -10.606 1.00 0.00 48 GLY A CA 9
ATOM 14968 C C . GLY A 1 49 ? -5.404 9.703 -10.263 1.00 0.00 48 GLY A C 9
ATOM 14969 O O . GLY A 1 49 ? -4.298 9.300 -10.619 1.00 0.00 48 GLY A O 9
ATOM 14973 N N . THR A 1 50 ? -6.258 8.957 -9.569 1.00 0.00 49 THR A N 9
ATOM 14974 C CA . THR A 1 50 ? -5.913 7.611 -9.127 1.00 0.00 49 THR A CA 9
ATOM 14975 C C . THR A 1 50 ? -7.060 6.640 -9.378 1.00 0.00 49 THR A C 9
ATOM 14976 O O . THR A 1 50 ? -8.217 7.045 -9.489 1.00 0.00 49 THR A O 9
ATOM 14987 N N . ILE A 1 51 ? -6.732 5.355 -9.464 1.00 0.00 50 ILE A N 9
ATOM 14988 C CA . ILE A 1 51 ? -7.745 4.306 -9.498 1.00 0.00 50 ILE A CA 9
ATOM 14989 C C . ILE A 1 51 ? -7.428 3.203 -8.497 1.00 0.00 50 ILE A C 9
ATOM 14990 O O . ILE A 1 51 ? -6.289 2.746 -8.402 1.00 0.00 50 ILE A O 9
ATOM 15006 N N . ASP A 1 52 ? -8.442 2.776 -7.753 1.00 0.00 51 ASP A N 9
ATOM 15007 C CA . ASP A 1 52 ? -8.315 1.622 -6.872 1.00 0.00 51 ASP A CA 9
ATOM 15008 C C . ASP A 1 52 ? -8.719 0.337 -7.586 1.00 0.00 51 ASP A C 9
ATOM 15009 O O . ASP A 1 52 ? -9.881 0.156 -7.947 1.00 0.00 51 ASP A O 9
ATOM 15018 N N . LEU A 1 53 ? -7.752 -0.552 -7.785 1.00 0.00 52 LEU A N 9
ATOM 15019 C CA . LEU A 1 53 ? -7.963 -1.744 -8.596 1.00 0.00 52 LEU A CA 9
ATOM 15020 C C . LEU A 1 53 ? -8.075 -2.989 -7.725 1.00 0.00 52 LEU A C 9
ATOM 15021 O O . LEU A 1 53 ? -7.739 -4.092 -8.156 1.00 0.00 52 LEU A O 9
ATOM 15037 N N . THR A 1 54 ? -8.550 -2.806 -6.498 1.00 0.00 53 THR A N 9
ATOM 15038 C CA . THR A 1 54 ? -8.831 -3.928 -5.610 1.00 0.00 53 THR A CA 9
ATOM 15039 C C . THR A 1 54 ? -9.642 -5.004 -6.321 1.00 0.00 53 THR A C 9
ATOM 15040 O O . THR A 1 54 ? -10.801 -4.788 -6.676 1.00 0.00 53 THR A O 9
ATOM 15051 N N . ASN A 1 55 ? -9.027 -6.164 -6.524 1.00 0.00 54 ASN A N 9
ATOM 15052 C CA . ASN A 1 55 ? -9.722 -7.309 -7.100 1.00 0.00 54 ASN A CA 9
ATOM 15053 C C . ASN A 1 55 ? -10.323 -6.965 -8.456 1.00 0.00 54 ASN A C 9
ATOM 15054 O O . ASN A 1 55 ? -11.347 -7.520 -8.852 1.00 0.00 54 ASN A O 9
ATOM 15065 N N . ALA A 1 56 ? -9.679 -6.044 -9.166 1.00 0.00 55 ALA A N 9
ATOM 15066 C CA . ALA A 1 56 ? -10.115 -5.665 -10.505 1.00 0.00 55 ALA A CA 9
ATOM 15067 C C . ALA A 1 56 ? -9.933 -6.814 -11.489 1.00 0.00 55 ALA A C 9
ATOM 15068 O O . ALA A 1 56 ? -8.981 -7.588 -11.386 1.00 0.00 55 ALA A O 9
ATOM 15075 N N . ARG A 1 57 ? -10.851 -6.921 -12.443 1.00 0.00 56 ARG A N 9
ATOM 15076 C CA . ARG A 1 57 ? -10.728 -7.897 -13.520 1.00 0.00 56 ARG A CA 9
ATOM 15077 C C . ARG A 1 57 ? -10.051 -7.287 -14.740 1.00 0.00 56 ARG A C 9
ATOM 15078 O O . ARG A 1 57 ? -10.356 -6.161 -15.135 1.00 0.00 56 ARG A O 9
ATOM 15099 N N . PHE A 1 58 ? -9.129 -8.037 -15.336 1.00 0.00 57 PHE A N 9
ATOM 15100 C CA . PHE A 1 58 ? -8.408 -7.573 -16.513 1.00 0.00 57 PHE A CA 9
ATOM 15101 C C . PHE A 1 58 ? -8.521 -8.572 -17.658 1.00 0.00 57 PHE A C 9
ATOM 15102 O O . PHE A 1 58 ? -8.084 -9.716 -17.541 1.00 0.00 57 PHE A O 9
ATOM 15119 N N . VAL A 1 59 ? -9.108 -8.131 -18.766 1.00 0.00 58 VAL A N 9
ATOM 15120 C CA . VAL A 1 59 ? -9.390 -9.018 -19.888 1.00 0.00 58 VAL A CA 9
ATOM 15121 C C . VAL A 1 59 ? -8.696 -8.537 -21.156 1.00 0.00 58 VAL A C 9
ATOM 15122 O O . VAL A 1 59 ? -8.853 -7.388 -21.564 1.00 0.00 58 VAL A O 9
ATOM 15135 N N . GLU A 1 60 ? -7.929 -9.426 -21.777 1.00 0.00 59 GLU A N 9
ATOM 15136 C CA . GLU A 1 60 ? -7.285 -9.127 -23.051 1.00 0.00 59 GLU A CA 9
ATOM 15137 C C . GLU A 1 60 ? -8.315 -8.855 -24.139 1.00 0.00 59 GLU A C 9
ATOM 15138 O O . GLU A 1 60 ? -9.318 -9.562 -24.249 1.00 0.00 59 GLU A O 9
ATOM 15150 N N . ASN A 1 61 ? -8.064 -7.828 -24.942 1.00 0.00 60 ASN A N 9
ATOM 15151 C CA . ASN A 1 61 ? -8.922 -7.516 -26.079 1.00 0.00 60 ASN A CA 9
ATOM 15152 C C . ASN A 1 61 ? -8.654 -8.457 -27.245 1.00 0.00 60 ASN A C 9
ATOM 15153 O O . ASN A 1 61 ? -7.560 -8.467 -27.810 1.00 0.00 60 ASN A O 9
ATOM 15164 N N . PRO A 1 62 ? -9.659 -9.250 -27.602 1.00 0.00 61 PRO A N 9
ATOM 15165 C CA . PRO A 1 62 ? -9.502 -10.270 -28.632 1.00 0.00 61 PRO A CA 9
ATOM 15166 C C . PRO A 1 62 ? -8.955 -9.672 -29.922 1.00 0.00 61 PRO A C 9
ATOM 15167 O O . PRO A 1 62 ? -8.245 -10.340 -30.675 1.00 0.00 61 PRO A O 9
ATOM 15178 N N . LYS A 1 63 ? -9.287 -8.410 -30.170 1.00 0.00 62 LYS A N 9
ATOM 15179 C CA . LYS A 1 63 ? -8.956 -7.765 -31.436 1.00 0.00 62 LYS A CA 9
ATOM 15180 C C . LYS A 1 63 ? -7.651 -6.984 -31.330 1.00 0.00 62 LYS A C 9
ATOM 15181 O O . LYS A 1 63 ? -7.160 -6.442 -32.319 1.00 0.00 62 LYS A O 9
ATOM 15200 N N . ASP A 1 64 ? -7.096 -6.931 -30.125 1.00 0.00 63 ASP A N 9
ATOM 15201 C CA . ASP A 1 64 ? -5.933 -6.095 -29.853 1.00 0.00 63 ASP A CA 9
ATOM 15202 C C . ASP A 1 64 ? -5.096 -6.667 -28.716 1.00 0.00 63 ASP A C 9
ATOM 15203 O O . ASP A 1 64 ? -5.421 -6.489 -27.543 1.00 0.00 63 ASP A O 9
ATOM 15212 N N . PRO A 1 65 ? -4.017 -7.357 -29.072 1.00 0.00 64 PRO A N 9
ATOM 15213 C CA . PRO A 1 65 ? -3.254 -8.138 -28.106 1.00 0.00 64 PRO A CA 9
ATOM 15214 C C . PRO A 1 65 ? -2.277 -7.260 -27.336 1.00 0.00 64 PRO A C 9
ATOM 15215 O O . PRO A 1 65 ? -1.380 -7.761 -26.656 1.00 0.00 64 PRO A O 9
ATOM 15226 N N . ARG A 1 66 ? -2.453 -5.949 -27.446 1.00 0.00 65 ARG A N 9
ATOM 15227 C CA . ARG A 1 66 ? -1.721 -5.003 -26.612 1.00 0.00 65 ARG A CA 9
ATOM 15228 C C . ARG A 1 66 ? -2.670 -4.053 -25.893 1.00 0.00 65 ARG A C 9
ATOM 15229 O O . ARG A 1 66 ? -2.246 -3.040 -25.336 1.00 0.00 65 ARG A O 9
ATOM 15250 N N . SER A 1 67 ? -3.956 -4.385 -25.910 1.00 0.00 66 SER A N 9
ATOM 15251 C CA . SER A 1 67 ? -4.942 -3.668 -25.111 1.00 0.00 66 SER A CA 9
ATOM 15252 C C . SER A 1 67 ? -5.715 -4.619 -24.206 1.00 0.00 66 SER A C 9
ATOM 15253 O O . SER A 1 67 ? -5.826 -5.811 -24.492 1.00 0.00 66 SER A O 9
ATOM 15261 N N . TRP A 1 68 ? -6.247 -4.086 -23.111 1.00 0.00 67 TRP A N 9
ATOM 15262 C CA . TRP A 1 68 ? -7.069 -4.870 -22.197 1.00 0.00 67 TRP A CA 9
ATOM 15263 C C . TRP A 1 68 ? -8.138 -4.008 -21.538 1.00 0.00 67 TRP A C 9
ATOM 15264 O O . TRP A 1 68 ? -8.021 -2.784 -21.495 1.00 0.00 67 TRP A O 9
ATOM 15285 N N . THR A 1 69 ? -9.179 -4.655 -21.026 1.00 0.00 68 THR A N 9
ATOM 15286 C CA . THR A 1 69 ? -10.282 -3.947 -20.387 1.00 0.00 68 THR A CA 9
ATOM 15287 C C . THR A 1 69 ? -10.298 -4.196 -18.884 1.00 0.00 68 THR A C 9
ATOM 15288 O O . THR A 1 69 ? -9.919 -5.271 -18.418 1.00 0.00 68 THR A O 9
ATOM 15299 N N . ILE A 1 70 ? -10.738 -3.195 -18.129 1.00 0.00 69 ILE A N 9
ATOM 15300 C CA . ILE A 1 70 ? -10.708 -3.263 -16.673 1.00 0.00 69 ILE A CA 9
ATOM 15301 C C . ILE A 1 70 ? -12.088 -3.005 -16.081 1.00 0.00 69 ILE A C 9
ATOM 15302 O O . ILE A 1 70 ? -12.736 -2.010 -16.404 1.00 0.00 69 ILE A O 9
ATOM 15318 N N . GLU A 1 71 ? -12.531 -3.907 -15.212 1.00 0.00 70 GLU A N 9
ATOM 15319 C CA . GLU A 1 71 ? -13.829 -3.770 -14.560 1.00 0.00 70 GLU A CA 9
ATOM 15320 C C . GLU A 1 71 ? -13.815 -4.395 -13.171 1.00 0.00 70 GLU A C 9
ATOM 15321 O O . GLU A 1 71 ? -12.962 -5.227 -12.862 1.00 0.00 70 GLU A O 9
ATOM 15333 N N . GLY A 1 72 ? -14.766 -3.988 -12.336 1.00 0.00 71 GLY A N 9
ATOM 15334 C CA . GLY A 1 72 ? -14.869 -4.512 -10.979 1.00 0.00 71 GLY A CA 9
ATOM 15335 C C . GLY A 1 72 ? -14.687 -3.406 -9.947 1.00 0.00 71 GLY A C 9
ATOM 15336 O O . GLY A 1 72 ? -14.384 -2.264 -10.292 1.00 0.00 71 GLY A O 9
ATOM 15340 N N . ASP A 1 73 ? -14.876 -3.752 -8.678 1.00 0.00 72 ASP A N 9
ATOM 15341 C CA . ASP A 1 73 ? -14.812 -2.772 -7.599 1.00 0.00 72 ASP A CA 9
ATOM 15342 C C . ASP A 1 73 ? -15.735 -1.592 -7.871 1.00 0.00 72 ASP A C 9
ATOM 15343 O O . ASP A 1 73 ? -16.866 -1.768 -8.324 1.00 0.00 72 ASP A O 9
ATOM 15352 N N . HIS A 1 74 ? -15.247 -0.388 -7.594 1.00 0.00 73 HIS A N 9
ATOM 15353 C CA . HIS A 1 74 ? -16.071 0.811 -7.673 1.00 0.00 73 HIS A CA 9
ATOM 15354 C C . HIS A 1 74 ? -16.250 1.263 -9.117 1.00 0.00 73 HIS A C 9
ATOM 15355 O O . HIS A 1 74 ? -17.048 2.155 -9.404 1.00 0.00 73 HIS A O 9
ATOM 15368 N N . LEU A 1 75 ? -15.502 0.642 -10.022 1.00 0.00 74 LEU A N 9
ATOM 15369 C CA . LEU A 1 75 ? -15.354 1.158 -11.378 1.00 0.00 74 LEU A CA 9
ATOM 15370 C C . LEU A 1 75 ? -16.706 1.304 -12.063 1.00 0.00 74 LEU A C 9
ATOM 15371 O O . LEU A 1 75 ? -17.575 0.441 -11.933 1.00 0.00 74 LEU A O 9
ATOM 15387 N N . SER A 1 76 ? -16.879 2.400 -12.793 1.00 0.00 75 SER A N 9
ATOM 15388 C CA . SER A 1 76 ? -18.098 2.626 -13.559 1.00 0.00 75 SER A CA 9
ATOM 15389 C C . SER A 1 76 ? -18.027 1.948 -14.922 1.00 0.00 75 SER A C 9
ATOM 15390 O O . SER A 1 76 ? -17.171 2.274 -15.744 1.00 0.00 75 SER A O 9
ATOM 15398 N N . LYS A 1 77 ? -18.931 1.003 -15.154 1.00 0.00 76 LYS A N 9
ATOM 15399 C CA . LYS A 1 77 ? -18.885 0.177 -16.355 1.00 0.00 76 LYS A CA 9
ATOM 15400 C C . LYS A 1 77 ? -17.512 -0.460 -16.532 1.00 0.00 76 LYS A C 9
ATOM 15401 O O . LYS A 1 77 ? -16.985 -1.087 -15.615 1.00 0.00 76 LYS A O 9
ATOM 15420 N N . THR A 1 78 ? -16.938 -0.294 -17.720 1.00 0.00 77 THR A N 9
ATOM 15421 C CA . THR A 1 78 ? -15.667 -0.926 -18.050 1.00 0.00 77 THR A CA 9
ATOM 15422 C C . THR A 1 78 ? -14.709 0.068 -18.693 1.00 0.00 77 THR A C 9
ATOM 15423 O O . THR A 1 78 ? -15.102 0.857 -19.553 1.00 0.00 77 THR A O 9
ATOM 15434 N N . PHE A 1 79 ? -13.449 0.025 -18.273 1.00 0.00 78 PHE A N 9
ATOM 15435 C CA . PHE A 1 79 ? -12.431 0.919 -18.811 1.00 0.00 78 PHE A CA 9
ATOM 15436 C C . PHE A 1 79 ? -11.468 0.171 -19.726 1.00 0.00 78 PHE A C 9
ATOM 15437 O O . PHE A 1 79 ? -11.328 -1.048 -19.631 1.00 0.00 78 PHE A O 9
ATOM 15454 N N . THR A 1 80 ? -10.807 0.909 -20.610 1.00 0.00 79 THR A N 9
ATOM 15455 C CA . THR A 1 80 ? -9.859 0.317 -21.545 1.00 0.00 79 THR A CA 9
ATOM 15456 C C . THR A 1 80 ? -8.489 0.975 -21.432 1.00 0.00 79 THR A C 9
ATOM 15457 O O . THR A 1 80 ? -8.382 2.199 -21.355 1.00 0.00 79 THR A O 9
ATOM 15468 N N . LEU A 1 81 ? -7.444 0.155 -21.420 1.00 0.00 80 LEU A N 9
ATOM 15469 C CA . LEU A 1 81 ? -6.076 0.655 -21.513 1.00 0.00 80 LEU A CA 9
ATOM 15470 C C . LEU A 1 81 ? -5.353 0.061 -22.715 1.00 0.00 80 LEU A C 9
ATOM 15471 O O . LEU A 1 81 ? -5.380 -1.151 -22.931 1.00 0.00 80 LEU A O 9
ATOM 15487 N N . THR A 1 82 ? -4.707 0.922 -23.494 1.00 0.00 81 THR A N 9
ATOM 15488 C CA . THR A 1 82 ? -3.934 0.479 -24.648 1.00 0.00 81 THR A CA 9
ATOM 15489 C C . THR A 1 82 ? -2.445 0.723 -24.442 1.00 0.00 81 THR A C 9
ATOM 15490 O O . THR A 1 82 ? -2.027 1.838 -24.128 1.00 0.00 81 THR A O 9
ATOM 15501 N N . ALA A 1 83 ? -1.648 -0.325 -24.620 1.00 0.00 82 ALA A N 9
ATOM 15502 C CA . ALA A 1 83 ? -0.199 -0.213 -24.500 1.00 0.00 82 ALA A CA 9
ATOM 15503 C C . ALA A 1 83 ? 0.471 -0.251 -25.868 1.00 0.00 82 ALA A C 9
ATOM 15504 O O . ALA A 1 83 ? -0.185 -0.480 -26.885 1.00 0.00 82 ALA A O 9
ATOM 15511 N N . ASP A 1 84 ? 1.780 -0.026 -25.887 1.00 0.00 83 ASP A N 9
ATOM 15512 C CA . ASP A 1 84 ? 2.543 -0.045 -27.128 1.00 0.00 83 ASP A CA 9
ATOM 15513 C C . ASP A 1 84 ? 2.830 -1.473 -27.576 1.00 0.00 83 ASP A C 9
ATOM 15514 O O . ASP A 1 84 ? 2.804 -1.777 -28.769 1.00 0.00 83 ASP A O 9
ATOM 15523 N N . THR A 1 85 ? 3.102 -2.347 -26.613 1.00 0.00 84 THR A N 9
ATOM 15524 C CA . THR A 1 85 ? 3.466 -3.727 -26.910 1.00 0.00 84 THR A CA 9
ATOM 15525 C C . THR A 1 85 ? 2.746 -4.698 -25.983 1.00 0.00 84 THR A C 9
ATOM 15526 O O . THR A 1 85 ? 2.401 -4.353 -24.853 1.00 0.00 84 THR A O 9
ATOM 15537 N N . GLU A 1 86 ? 2.523 -5.915 -26.468 1.00 0.00 85 GLU A N 9
ATOM 15538 C CA . GLU A 1 86 ? 1.869 -6.948 -25.674 1.00 0.00 85 GLU A CA 9
ATOM 15539 C C . GLU A 1 86 ? 2.661 -7.255 -24.410 1.00 0.00 85 GLU A C 9
ATOM 15540 O O . GLU A 1 86 ? 2.112 -7.756 -23.428 1.00 0.00 85 GLU A O 9
ATOM 15552 N N . GLU A 1 87 ? 3.954 -6.952 -24.439 1.00 0.00 86 GLU A N 9
ATOM 15553 C CA . GLU A 1 87 ? 4.816 -7.161 -23.283 1.00 0.00 86 GLU A CA 9
ATOM 15554 C C . GLU A 1 87 ? 4.372 -6.305 -22.103 1.00 0.00 86 GLU A C 9
ATOM 15555 O O . GLU A 1 87 ? 4.482 -6.717 -20.949 1.00 0.00 86 GLU A O 9
ATOM 15567 N N . GLN A 1 88 ? 3.872 -5.110 -22.400 1.00 0.00 87 GLN A N 9
ATOM 15568 C CA . GLN A 1 88 ? 3.363 -4.214 -21.370 1.00 0.00 87 GLN A CA 9
ATOM 15569 C C . GLN A 1 88 ? 2.043 -4.720 -20.802 1.00 0.00 87 GLN A C 9
ATOM 15570 O O . GLN A 1 88 ? 1.821 -4.682 -19.592 1.00 0.00 87 GLN A O 9
ATOM 15584 N N . ARG A 1 89 ? 1.170 -5.195 -21.683 1.00 0.00 88 ARG A N 9
ATOM 15585 C CA . ARG A 1 89 ? -0.100 -5.778 -21.266 1.00 0.00 88 ARG A CA 9
ATOM 15586 C C . ARG A 1 89 ? 0.118 -6.982 -20.359 1.00 0.00 88 ARG A C 9
ATOM 15587 O O . ARG A 1 89 ? -0.500 -7.094 -19.301 1.00 0.00 88 ARG A O 9
ATOM 15608 N N . GLU A 1 90 ? 1.002 -7.881 -20.781 1.00 0.00 89 GLU A N 9
ATOM 15609 C CA . GLU A 1 90 ? 1.316 -9.070 -19.998 1.00 0.00 89 GLU A CA 9
ATOM 15610 C C . GLU A 1 90 ? 1.846 -8.697 -18.619 1.00 0.00 89 GLU A C 9
ATOM 15611 O O . GLU A 1 90 ? 1.406 -9.242 -17.607 1.00 0.00 89 GLU A O 9
ATOM 15623 N N . ALA A 1 91 ? 2.793 -7.766 -18.586 1.00 0.00 90 ALA A N 9
ATOM 15624 C CA . ALA A 1 91 ? 3.357 -7.291 -17.328 1.00 0.00 90 ALA A CA 9
ATOM 15625 C C . ALA A 1 91 ? 2.282 -6.683 -16.437 1.00 0.00 90 ALA A C 9
ATOM 15626 O O . ALA A 1 91 ? 2.213 -6.977 -15.243 1.00 0.00 90 ALA A O 9
ATOM 15633 N N . TRP A 1 92 ? 1.445 -5.834 -17.023 1.00 0.00 91 TRP A N 9
ATOM 15634 C CA . TRP A 1 92 ? 0.362 -5.194 -16.286 1.00 0.00 91 TRP A CA 9
ATOM 15635 C C . TRP A 1 92 ? -0.515 -6.228 -15.589 1.00 0.00 91 TRP A C 9
ATOM 15636 O O . TRP A 1 92 ? -0.688 -6.187 -14.371 1.00 0.00 91 TRP A O 9
ATOM 15657 N N . VAL A 1 93 ? -1.065 -7.152 -16.370 1.00 0.00 92 VAL A N 9
ATOM 15658 C CA . VAL A 1 93 ? -2.053 -8.095 -15.860 1.00 0.00 92 VAL A CA 9
ATOM 15659 C C . VAL A 1 93 ? -1.402 -9.142 -14.964 1.00 0.00 92 VAL A C 9
ATOM 15660 O O . VAL A 1 93 ? -1.937 -9.489 -13.911 1.00 0.00 92 VAL A O 9
ATOM 15673 N N . ARG A 1 94 ? -0.247 -9.642 -15.389 1.00 0.00 93 ARG A N 9
ATOM 15674 C CA . ARG A 1 94 ? 0.476 -10.654 -14.628 1.00 0.00 93 ARG A CA 9
ATOM 15675 C C . ARG A 1 94 ? 0.755 -10.180 -13.208 1.00 0.00 93 ARG A C 9
ATOM 15676 O O . ARG A 1 94 ? 0.482 -10.891 -12.241 1.00 0.00 93 ARG A O 9
ATOM 15697 N N . GLU A 1 95 ? 1.301 -8.974 -13.088 1.00 0.00 94 GLU A N 9
ATOM 15698 C CA . GLU A 1 95 ? 1.708 -8.443 -11.793 1.00 0.00 94 GLU A CA 9
ATOM 15699 C C . GLU A 1 95 ? 0.519 -8.317 -10.850 1.00 0.00 94 GLU A C 9
ATOM 15700 O O . GLU A 1 95 ? 0.641 -8.548 -9.648 1.00 0.00 94 GLU A O 9
ATOM 15712 N N . MET A 1 96 ? -0.632 -7.952 -11.404 1.00 0.00 95 MET A N 9
ATOM 15713 C CA . MET A 1 96 ? -1.842 -7.772 -10.608 1.00 0.00 95 MET A CA 9
ATOM 15714 C C . MET A 1 96 ? -2.269 -9.078 -9.953 1.00 0.00 95 MET A C 9
ATOM 15715 O O . MET A 1 96 ? -2.932 -9.075 -8.915 1.00 0.00 95 MET A O 9
ATOM 15729 N N . SER A 1 97 ? -1.886 -10.194 -10.564 1.00 0.00 96 SER A N 9
ATOM 15730 C CA . SER A 1 97 ? -2.330 -11.507 -10.109 1.00 0.00 96 SER A CA 9
ATOM 15731 C C . SER A 1 97 ? -1.622 -11.913 -8.823 1.00 0.00 96 SER A C 9
ATOM 15732 O O . SER A 1 97 ? -2.013 -12.878 -8.166 1.00 0.00 96 SER A O 9
ATOM 15740 N N . LYS A 1 98 ? -0.579 -11.170 -8.468 1.00 0.00 97 LYS A N 9
ATOM 15741 C CA . LYS A 1 98 ? 0.180 -11.445 -7.254 1.00 0.00 97 LYS A CA 9
ATOM 15742 C C . LYS A 1 98 ? -0.266 -10.545 -6.109 1.00 0.00 97 LYS A C 9
ATOM 15743 O O . LYS A 1 98 ? 0.136 -10.739 -4.962 1.00 0.00 97 LYS A O 9
ATOM 15762 N N . VAL A 1 99 ? -1.101 -9.563 -6.427 1.00 0.00 98 VAL A N 9
ATOM 15763 C CA . VAL A 1 99 ? -1.372 -8.461 -5.510 1.00 0.00 98 VAL A CA 9
ATOM 15764 C C . VAL A 1 99 ? -2.341 -8.883 -4.413 1.00 0.00 98 VAL A C 9
ATOM 15765 O O . VAL A 1 99 ? -3.292 -9.625 -4.664 1.00 0.00 98 VAL A O 9
ATOM 15778 N N . LYS A 1 100 ? -2.096 -8.408 -3.198 1.00 0.00 99 LYS A N 9
ATOM 15779 C CA . LYS A 1 100 ? -2.977 -8.692 -2.071 1.00 0.00 99 LYS A CA 9
ATOM 15780 C C . LYS A 1 100 ? -3.530 -7.407 -1.466 1.00 0.00 99 LYS A C 9
ATOM 15781 O O . LYS A 1 100 ? -2.944 -6.843 -0.542 1.00 0.00 99 LYS A O 9
ATOM 15800 N N . PRO A 1 101 ? -4.660 -6.950 -1.993 1.00 0.00 100 PRO A N 9
ATOM 15801 C CA . PRO A 1 101 ? -5.240 -5.678 -1.577 1.00 0.00 100 PRO A CA 9
ATOM 15802 C C . PRO A 1 101 ? -5.577 -5.687 -0.092 1.00 0.00 100 PRO A C 9
ATOM 15803 O O . PRO A 1 101 ? -5.897 -6.731 0.475 1.00 0.00 100 PRO A O 9
ATOM 15814 N N . GLU A 1 102 ? -5.502 -4.517 0.533 1.00 0.00 101 GLU A N 9
ATOM 15815 C CA . GLU A 1 102 ? -5.919 -4.363 1.922 1.00 0.00 101 GLU A CA 9
ATOM 15816 C C . GLU A 1 102 ? -7.330 -3.795 2.014 1.00 0.00 101 GLU A C 9
ATOM 15817 O O . GLU A 1 102 ? -7.993 -3.918 3.044 1.00 0.00 101 GLU A O 9
ATOM 15829 N N . ASN A 1 103 ? -7.785 -3.173 0.931 1.00 0.00 102 ASN A N 9
ATOM 15830 C CA . ASN A 1 103 ? -9.069 -2.484 0.925 1.00 0.00 102 ASN A CA 9
ATOM 15831 C C . ASN A 1 103 ? -10.214 -3.455 0.674 1.00 0.00 102 ASN A C 9
ATOM 15832 O O . ASN A 1 103 ? -10.032 -4.492 0.033 1.00 0.00 102 ASN A O 9
ATOM 15843 N N . ARG A 1 104 ? -11.394 -3.115 1.180 1.00 0.00 103 ARG A N 9
ATOM 15844 C CA . ARG A 1 104 ? -12.597 -3.896 0.914 1.00 0.00 103 ARG A CA 9
ATOM 15845 C C . ARG A 1 104 ? -13.128 -3.628 -0.488 1.00 0.00 103 ARG A C 9
ATOM 15846 O O . ARG A 1 104 ? -13.265 -2.476 -0.901 1.00 0.00 103 ARG A O 9
ATOM 15867 N N . GLU A 1 105 ? -13.426 -4.698 -1.217 1.00 0.00 104 GLU A N 9
ATOM 15868 C CA . GLU A 1 105 ? -13.969 -4.578 -2.565 1.00 0.00 104 GLU A CA 9
ATOM 15869 C C . GLU A 1 105 ? -15.288 -3.817 -2.564 1.00 0.00 104 GLU A C 9
ATOM 15870 O O . GLU A 1 105 ? -16.163 -4.073 -1.737 1.00 0.00 104 GLU A O 9
ATOM 15882 N N . GLN A 1 106 ? -15.424 -2.878 -3.495 1.00 0.00 105 GLN A N 9
ATOM 15883 C CA . GLN A 1 106 ? -16.629 -2.062 -3.588 1.00 0.00 105 GLN A CA 9
ATOM 15884 C C . GLN A 1 106 ? -17.591 -2.615 -4.630 1.00 0.00 105 GLN A C 9
ATOM 15885 O O . GLN A 1 106 ? -17.223 -3.471 -5.436 1.00 0.00 105 GLN A O 9
ATOM 15899 N N . LEU A 1 107 ? -18.824 -2.121 -4.612 1.00 0.00 106 LEU A N 9
ATOM 15900 C CA . LEU A 1 107 ? -19.824 -2.522 -5.594 1.00 0.00 106 LEU A CA 9
ATOM 15901 C C . LEU A 1 107 ? -19.661 -1.748 -6.895 1.00 0.00 106 LEU A C 9
ATOM 15902 O O . LEU A 1 107 ? -19.217 -0.599 -6.894 1.00 0.00 106 LEU A O 9
ATOM 15918 N N . GLU A 1 108 ? -20.024 -2.381 -8.005 1.00 0.00 107 GLU A N 9
ATOM 15919 C CA . GLU A 1 108 ? -19.874 -1.770 -9.320 1.00 0.00 107 GLU A CA 9
ATOM 15920 C C . GLU A 1 108 ? -20.921 -0.687 -9.548 1.00 0.00 107 GLU A C 9
ATOM 15921 O O . GLU A 1 108 ? -22.017 -0.743 -8.991 1.00 0.00 107 GLU A O 9
ATOM 15933 N N . HIS A 1 109 ? -20.576 0.298 -10.369 1.00 0.00 108 HIS A N 9
ATOM 15934 C CA . HIS A 1 109 ? -21.525 1.330 -10.769 1.00 0.00 108 HIS A CA 9
ATOM 15935 C C . HIS A 1 109 ? -21.934 1.168 -12.227 1.00 0.00 108 HIS A C 9
ATOM 15936 O O . HIS A 1 109 ? -22.763 0.356 -12.531 1.00 0.00 108 HIS A O 9
ATOM 15949 N N . MET A 1 1 ? 10.799 7.697 -4.543 1.00 0.00 0 MET A N 10
ATOM 15950 C CA . MET A 1 1 ? 10.180 6.575 -5.238 1.00 0.00 0 MET A CA 10
ATOM 15951 C C . MET A 1 1 ? 10.155 5.330 -4.361 1.00 0.00 0 MET A C 10
ATOM 15952 O O . MET A 1 1 ? 9.975 4.216 -4.853 1.00 0.00 0 MET A O 10
ATOM 15968 N N . GLY A 1 2 ? 10.339 5.525 -3.059 1.00 0.00 1 GLY A N 10
ATOM 15969 C CA . GLY A 1 2 ? 10.472 4.411 -2.129 1.00 0.00 1 GLY A CA 10
ATOM 15970 C C . GLY A 1 2 ? 9.144 3.686 -1.944 1.00 0.00 1 GLY A C 10
ATOM 15971 O O . GLY A 1 2 ? 9.099 2.581 -1.405 1.00 0.00 1 GLY A O 10
ATOM 15975 N N . SER A 1 3 ? 8.065 4.317 -2.394 1.00 0.00 2 SER A N 10
ATOM 15976 C CA . SER A 1 3 ? 6.733 3.737 -2.273 1.00 0.00 2 SER A CA 10
ATOM 15977 C C . SER A 1 3 ? 6.262 3.155 -3.601 1.00 0.00 2 SER A C 10
ATOM 15978 O O . SER A 1 3 ? 5.106 2.755 -3.739 1.00 0.00 2 SER A O 10
ATOM 15986 N N . VAL A 1 4 ? 7.164 3.113 -4.576 1.00 0.00 3 VAL A N 10
ATOM 15987 C CA . VAL A 1 4 ? 6.818 2.671 -5.921 1.00 0.00 3 VAL A CA 10
ATOM 15988 C C . VAL A 1 4 ? 7.494 1.348 -6.257 1.00 0.00 3 VAL A C 10
ATOM 15989 O O . VAL A 1 4 ? 8.702 1.193 -6.076 1.00 0.00 3 VAL A O 10
ATOM 16002 N N . GLU A 1 5 ? 6.708 0.396 -6.748 1.00 0.00 4 GLU A N 10
ATOM 16003 C CA . GLU A 1 5 ? 7.227 -0.920 -7.101 1.00 0.00 4 GLU A CA 10
ATOM 16004 C C . GLU A 1 5 ? 7.453 -1.039 -8.603 1.00 0.00 4 GLU A C 10
ATOM 16005 O O . GLU A 1 5 ? 8.242 -1.866 -9.058 1.00 0.00 4 GLU A O 10
ATOM 16017 N N . TYR A 1 6 ? 6.754 -0.207 -9.369 1.00 0.00 5 TYR A N 10
ATOM 16018 C CA . TYR A 1 6 ? 6.829 -0.260 -10.824 1.00 0.00 5 TYR A CA 10
ATOM 16019 C C . TYR A 1 6 ? 6.339 1.040 -11.448 1.00 0.00 5 TYR A C 10
ATOM 16020 O O . TYR A 1 6 ? 5.458 1.706 -10.906 1.00 0.00 5 TYR A O 10
ATOM 16038 N N . SER A 1 7 ? 6.915 1.395 -12.592 1.00 0.00 6 SER A N 10
ATOM 16039 C CA . SER A 1 7 ? 6.462 2.556 -13.350 1.00 0.00 6 SER A CA 10
ATOM 16040 C C . SER A 1 7 ? 6.636 2.336 -14.847 1.00 0.00 6 SER A C 10
ATOM 16041 O O . SER A 1 7 ? 7.452 1.520 -15.275 1.00 0.00 6 SER A O 10
ATOM 16049 N N . GLY A 1 8 ? 5.864 3.070 -15.640 1.00 0.00 7 GLY A N 10
ATOM 16050 C CA . GLY A 1 8 ? 5.983 3.014 -17.092 1.00 0.00 7 GLY A CA 10
ATOM 16051 C C . GLY A 1 8 ? 4.985 3.948 -17.764 1.00 0.00 7 GLY A C 10
ATOM 16052 O O . GLY A 1 8 ? 4.329 4.751 -17.102 1.00 0.00 7 GLY A O 10
ATOM 16056 N N . TYR A 1 9 ? 4.875 3.838 -19.084 1.00 0.00 8 TYR A N 10
ATOM 16057 C CA . TYR A 1 9 ? 3.981 4.696 -19.852 1.00 0.00 8 TYR A CA 10
ATOM 16058 C C . TYR A 1 9 ? 2.924 3.877 -20.582 1.00 0.00 8 TYR A C 10
ATOM 16059 O O . TYR A 1 9 ? 3.244 2.924 -21.292 1.00 0.00 8 TYR A O 10
ATOM 16077 N N . LEU A 1 10 ? 1.663 4.254 -20.401 1.00 0.00 9 LEU A N 10
ATOM 16078 C CA . LEU A 1 10 ? 0.552 3.530 -21.008 1.00 0.00 9 LEU A CA 10
ATOM 16079 C C . LEU A 1 10 ? -0.029 4.301 -22.187 1.00 0.00 9 LEU A C 10
ATOM 16080 O O . LEU A 1 10 ? 0.084 5.525 -22.256 1.00 0.00 9 LEU A O 10
ATOM 16096 N N . GLN A 1 11 ? -0.650 3.577 -23.112 1.00 0.00 10 GLN A N 10
ATOM 16097 C CA . GLN A 1 11 ? -1.394 4.201 -24.200 1.00 0.00 10 GLN A CA 10
ATOM 16098 C C . GLN A 1 11 ? -2.897 4.117 -23.959 1.00 0.00 10 GLN A C 10
ATOM 16099 O O . GLN A 1 11 ? -3.376 3.213 -23.275 1.00 0.00 10 GLN A O 10
ATOM 16113 N N . LYS A 1 12 ? -3.634 5.067 -24.524 1.00 0.00 11 LYS A N 10
ATOM 16114 C CA . LYS A 1 12 ? -5.091 5.001 -24.533 1.00 0.00 11 LYS A CA 10
ATOM 16115 C C . LYS A 1 12 ? -5.660 5.567 -25.827 1.00 0.00 11 LYS A C 10
ATOM 16116 O O . LYS A 1 12 ? -5.334 6.686 -26.223 1.00 0.00 11 LYS A O 10
ATOM 16135 N N . THR A 1 13 ? -6.512 4.787 -26.484 1.00 0.00 12 THR A N 10
ATOM 16136 C CA . THR A 1 13 ? -7.119 5.203 -27.742 1.00 0.00 12 THR A CA 10
ATOM 16137 C C . THR A 1 13 ? -8.369 6.041 -27.498 1.00 0.00 12 THR A C 10
ATOM 16138 O O . THR A 1 13 ? -9.208 5.694 -26.668 1.00 0.00 12 THR A O 10
ATOM 16149 N N . GLY A 1 14 ? -8.485 7.146 -28.227 1.00 0.00 13 GLY A N 10
ATOM 16150 C CA . GLY A 1 14 ? -9.665 8.000 -28.142 1.00 0.00 13 GLY A CA 10
ATOM 16151 C C . GLY A 1 14 ? -9.843 8.821 -29.411 1.00 0.00 13 GLY A C 10
ATOM 16152 O O . GLY A 1 14 ? -9.290 8.489 -30.460 1.00 0.00 13 GLY A O 10
ATOM 16156 N N . GLY A 1 15 ? -10.619 9.895 -29.311 1.00 0.00 14 GLY A N 10
ATOM 16157 C CA . GLY A 1 15 ? -11.000 10.677 -30.481 1.00 0.00 14 GLY A CA 10
ATOM 16158 C C . GLY A 1 15 ? -12.330 10.201 -31.052 1.00 0.00 14 GLY A C 10
ATOM 16159 O O . GLY A 1 15 ? -12.808 9.118 -30.717 1.00 0.00 14 GLY A O 10
ATOM 16163 N N . LYS A 1 16 ? -12.924 11.019 -31.915 1.00 0.00 15 LYS A N 10
ATOM 16164 C CA . LYS A 1 16 ? -14.262 10.749 -32.428 1.00 0.00 15 LYS A CA 10
ATOM 16165 C C . LYS A 1 16 ? -14.354 9.347 -33.018 1.00 0.00 15 LYS A C 10
ATOM 16166 O O . LYS A 1 16 ? -15.355 8.653 -32.839 1.00 0.00 15 LYS A O 10
ATOM 16185 N N . PHE A 1 17 ? -13.304 8.937 -33.722 1.00 0.00 16 PHE A N 10
ATOM 16186 C CA . PHE A 1 17 ? -13.302 7.655 -34.416 1.00 0.00 16 PHE A CA 10
ATOM 16187 C C . PHE A 1 17 ? -12.295 6.694 -33.797 1.00 0.00 16 PHE A C 10
ATOM 16188 O O . PHE A 1 17 ? -11.881 5.722 -34.428 1.00 0.00 16 PHE A O 10
ATOM 16205 N N . TYR A 1 18 ? -11.903 6.973 -32.558 1.00 0.00 17 TYR A N 10
ATOM 16206 C CA . TYR A 1 18 ? -10.960 6.122 -31.843 1.00 0.00 17 TYR A CA 10
ATOM 16207 C C . TYR A 1 18 ? -9.703 5.878 -32.667 1.00 0.00 17 TYR A C 10
ATOM 16208 O O . TYR A 1 18 ? -9.293 4.736 -32.869 1.00 0.00 17 TYR A O 10
ATOM 16226 N N . LYS A 1 19 ? -9.093 6.960 -33.140 1.00 0.00 18 LYS A N 10
ATOM 16227 C CA . LYS A 1 19 ? -7.896 6.865 -33.968 1.00 0.00 18 LYS A CA 10
ATOM 16228 C C . LYS A 1 19 ? -6.673 7.395 -33.231 1.00 0.00 18 LYS A C 10
ATOM 16229 O O . LYS A 1 19 ? -5.539 7.045 -33.558 1.00 0.00 18 LYS A O 10
ATOM 16248 N N . LYS A 1 20 ? -6.910 8.241 -32.234 1.00 0.00 19 LYS A N 10
ATOM 16249 C CA . LYS A 1 20 ? -5.832 8.967 -31.572 1.00 0.00 19 LYS A CA 10
ATOM 16250 C C . LYS A 1 20 ? -5.332 8.214 -30.346 1.00 0.00 19 LYS A C 10
ATOM 16251 O O . LYS A 1 20 ? -6.109 7.875 -29.454 1.00 0.00 19 LYS A O 10
ATOM 16270 N N . ASN A 1 21 ? -4.029 7.955 -30.308 1.00 0.00 20 ASN A N 10
ATOM 16271 C CA . ASN A 1 21 ? -3.419 7.265 -29.178 1.00 0.00 20 ASN A CA 10
ATOM 16272 C C . ASN A 1 21 ? -2.705 8.243 -28.254 1.00 0.00 20 ASN A C 10
ATOM 16273 O O . ASN A 1 21 ? -1.707 8.857 -28.635 1.00 0.00 20 ASN A O 10
ATOM 16284 N N . GLN A 1 22 ? -3.223 8.387 -27.039 1.00 0.00 21 GLN A N 10
ATOM 16285 C CA . GLN A 1 22 ? -2.664 9.326 -26.074 1.00 0.00 21 GLN A CA 10
ATOM 16286 C C . GLN A 1 22 ? -1.791 8.612 -25.051 1.00 0.00 21 GLN A C 10
ATOM 16287 O O . GLN A 1 22 ? -2.136 7.532 -24.572 1.00 0.00 21 GLN A O 10
ATOM 16301 N N . THR A 1 23 ? -0.659 9.223 -24.718 1.00 0.00 22 THR A N 10
ATOM 16302 C CA . THR A 1 23 ? 0.252 8.660 -23.729 1.00 0.00 22 THR A CA 10
ATOM 16303 C C . THR A 1 23 ? -0.135 9.086 -22.319 1.00 0.00 22 THR A C 10
ATOM 16304 O O . THR A 1 23 ? -0.354 10.269 -22.055 1.00 0.00 22 THR A O 10
ATOM 16315 N N . ARG A 1 24 ? -0.219 8.116 -21.414 1.00 0.00 23 ARG A N 10
ATOM 16316 C CA . ARG A 1 24 ? -0.444 8.402 -20.002 1.00 0.00 23 ARG A CA 10
ATOM 16317 C C . ARG A 1 24 ? 0.676 7.834 -19.140 1.00 0.00 23 ARG A C 10
ATOM 16318 O O . ARG A 1 24 ? 1.333 6.864 -19.518 1.00 0.00 23 ARG A O 10
ATOM 16339 N N . TYR A 1 25 ? 0.892 8.445 -17.980 1.00 0.00 24 TYR A N 10
ATOM 16340 C CA . TYR A 1 25 ? 1.892 7.965 -17.034 1.00 0.00 24 TYR A CA 10
ATOM 16341 C C . TYR A 1 25 ? 1.274 7.015 -16.015 1.00 0.00 24 TYR A C 10
ATOM 16342 O O . TYR A 1 25 ? 0.226 7.305 -15.438 1.00 0.00 24 TYR A O 10
ATOM 16360 N N . PHE A 1 26 ? 1.929 5.880 -15.799 1.00 0.00 25 PHE A N 10
ATOM 16361 C CA . PHE A 1 26 ? 1.468 4.905 -14.818 1.00 0.00 25 PHE A CA 10
ATOM 16362 C C . PHE A 1 26 ? 2.508 4.688 -13.726 1.00 0.00 25 PHE A C 10
ATOM 16363 O O . PHE A 1 26 ? 3.682 4.451 -14.012 1.00 0.00 25 PHE A O 10
ATOM 16380 N N . GLU A 1 27 ? 2.069 4.769 -12.475 1.00 0.00 26 GLU A N 10
ATOM 16381 C CA . GLU A 1 27 ? 2.940 4.493 -11.338 1.00 0.00 26 GLU A CA 10
ATOM 16382 C C . GLU A 1 27 ? 2.275 3.539 -10.354 1.00 0.00 26 GLU A C 10
ATOM 16383 O O . GLU A 1 27 ? 1.151 3.774 -9.910 1.00 0.00 26 GLU A O 10
ATOM 16395 N N . LEU A 1 28 ? 2.976 2.462 -10.016 1.00 0.00 27 LEU A N 10
ATOM 16396 C CA . LEU A 1 28 ? 2.424 1.431 -9.145 1.00 0.00 27 LEU A CA 10
ATOM 16397 C C . LEU A 1 28 ? 2.802 1.679 -7.690 1.00 0.00 27 LEU A C 10
ATOM 16398 O O . LEU A 1 28 ? 3.979 1.652 -7.332 1.00 0.00 27 LEU A O 10
ATOM 16414 N N . ARG A 1 29 ? 1.796 1.919 -6.856 1.00 0.00 28 ARG A N 10
ATOM 16415 C CA . ARG A 1 29 ? 2.027 2.271 -5.460 1.00 0.00 28 ARG A CA 10
ATOM 16416 C C . ARG A 1 29 ? 1.323 1.297 -4.523 1.00 0.00 28 ARG A C 10
ATOM 16417 O O . ARG A 1 29 ? 0.135 1.447 -4.234 1.00 0.00 28 ARG A O 10
ATOM 16438 N N . GLY A 1 30 ? 2.062 0.300 -4.050 1.00 0.00 29 GLY A N 10
ATOM 16439 C CA . GLY A 1 30 ? 1.472 -0.802 -3.301 1.00 0.00 29 GLY A CA 10
ATOM 16440 C C . GLY A 1 30 ? 0.425 -1.534 -4.129 1.00 0.00 29 GLY A C 10
ATOM 16441 O O . GLY A 1 30 ? 0.696 -1.965 -5.250 1.00 0.00 29 GLY A O 10
ATOM 16445 N N . PRO A 1 31 ? -0.773 -1.674 -3.572 1.00 0.00 30 PRO A N 10
ATOM 16446 C CA . PRO A 1 31 ? -1.841 -2.421 -4.226 1.00 0.00 30 PRO A CA 10
ATOM 16447 C C . PRO A 1 31 ? -2.611 -1.540 -5.201 1.00 0.00 30 PRO A C 10
ATOM 16448 O O . PRO A 1 31 ? -3.558 -1.993 -5.845 1.00 0.00 30 PRO A O 10
ATOM 16459 N N . MET A 1 32 ? -2.200 -0.282 -5.307 1.00 0.00 31 MET A N 10
ATOM 16460 C CA . MET A 1 32 ? -2.945 0.706 -6.079 1.00 0.00 31 MET A CA 10
ATOM 16461 C C . MET A 1 32 ? -2.217 1.058 -7.370 1.00 0.00 31 MET A C 10
ATOM 16462 O O . MET A 1 32 ? -0.990 1.144 -7.399 1.00 0.00 31 MET A O 10
ATOM 16476 N N . LEU A 1 33 ? -2.981 1.259 -8.438 1.00 0.00 32 LEU A N 10
ATOM 16477 C CA . LEU A 1 33 ? -2.470 1.920 -9.633 1.00 0.00 32 LEU A CA 10
ATOM 16478 C C . LEU A 1 33 ? -2.890 3.384 -9.676 1.00 0.00 32 LEU A C 10
ATOM 16479 O O . LEU A 1 33 ? -4.065 3.707 -9.506 1.00 0.00 32 LEU A O 10
ATOM 16495 N N . CYS A 1 34 ? -1.923 4.265 -9.905 1.00 0.00 33 CYS A N 10
ATOM 16496 C CA . CYS A 1 34 ? -2.214 5.669 -10.177 1.00 0.00 33 CYS A CA 10
ATOM 16497 C C . CYS A 1 34 ? -1.803 6.050 -11.594 1.00 0.00 33 CYS A C 10
ATOM 16498 O O . CYS A 1 34 ? -0.745 5.645 -12.074 1.00 0.00 33 CYS A O 10
ATOM 16506 N N . TYR A 1 35 ? -2.648 6.832 -12.258 1.00 0.00 34 TYR A N 10
ATOM 16507 C CA . TYR A 1 35 ? -2.334 7.344 -13.586 1.00 0.00 34 TYR A CA 10
ATOM 16508 C C . TYR A 1 35 ? -2.555 8.850 -13.662 1.00 0.00 34 TYR A C 10
ATOM 16509 O O . TYR A 1 35 ? -3.405 9.398 -12.961 1.00 0.00 34 TYR A O 10
ATOM 16527 N N . TRP A 1 36 ? -1.784 9.513 -14.517 1.00 0.00 35 TRP A N 10
ATOM 16528 C CA . TRP A 1 36 ? -1.933 10.949 -14.727 1.00 0.00 35 TRP A CA 10
ATOM 16529 C C . TRP A 1 36 ? -2.243 11.263 -16.185 1.00 0.00 35 TRP A C 10
ATOM 16530 O O . TRP A 1 36 ? -1.767 10.579 -17.092 1.00 0.00 35 TRP A O 10
ATOM 16551 N N . LYS A 1 37 ? -3.042 12.301 -16.404 1.00 0.00 36 LYS A N 10
ATOM 16552 C CA . LYS A 1 37 ? -3.161 12.911 -17.723 1.00 0.00 36 LYS A CA 10
ATOM 16553 C C . LYS A 1 37 ? -1.822 13.465 -18.196 1.00 0.00 36 LYS A C 10
ATOM 16554 O O . LYS A 1 37 ? -1.527 13.464 -19.391 1.00 0.00 36 LYS A O 10
ATOM 16573 N N . ARG A 1 38 ? -1.017 13.939 -17.251 1.00 0.00 37 ARG A N 10
ATOM 16574 C CA . ARG A 1 38 ? 0.275 14.533 -17.573 1.00 0.00 37 ARG A CA 10
ATOM 16575 C C . ARG A 1 38 ? 1.365 14.021 -16.641 1.00 0.00 37 ARG A C 10
ATOM 16576 O O . ARG A 1 38 ? 1.131 13.815 -15.451 1.00 0.00 37 ARG A O 10
ATOM 16597 N N . ARG A 1 39 ? 2.558 13.816 -17.191 1.00 0.00 38 ARG A N 10
ATOM 16598 C CA . ARG A 1 39 ? 3.678 13.295 -16.416 1.00 0.00 38 ARG A CA 10
ATOM 16599 C C . ARG A 1 39 ? 4.089 14.268 -15.318 1.00 0.00 38 ARG A C 10
ATOM 16600 O O . ARG A 1 39 ? 4.317 15.450 -15.576 1.00 0.00 38 ARG A O 10
ATOM 16621 N N . PRO A 1 40 ? 4.180 13.764 -14.092 1.00 0.00 39 PRO A N 10
ATOM 16622 C CA . PRO A 1 40 ? 4.555 14.589 -12.951 1.00 0.00 39 PRO A CA 10
ATOM 16623 C C . PRO A 1 40 ? 6.020 14.996 -13.022 1.00 0.00 39 PRO A C 10
ATOM 16624 O O . PRO A 1 40 ? 6.855 14.256 -13.543 1.00 0.00 39 PRO A O 10
ATOM 16635 N N . SER A 1 41 ? 6.328 16.175 -12.494 1.00 0.00 40 SER A N 10
ATOM 16636 C CA . SER A 1 41 ? 7.697 16.678 -12.485 1.00 0.00 40 SER A CA 10
ATOM 16637 C C . SER A 1 41 ? 8.310 16.584 -11.094 1.00 0.00 40 SER A C 10
ATOM 16638 O O . SER A 1 41 ? 9.415 17.073 -10.857 1.00 0.00 40 SER A O 10
ATOM 16646 N N . GLY A 1 42 ? 7.586 15.953 -10.176 1.00 0.00 41 GLY A N 10
ATOM 16647 C CA . GLY A 1 42 ? 8.031 15.844 -8.792 1.00 0.00 41 GLY A CA 10
ATOM 16648 C C . GLY A 1 42 ? 6.998 15.122 -7.936 1.00 0.00 41 GLY A C 10
ATOM 16649 O O . GLY A 1 42 ? 5.986 14.640 -8.443 1.00 0.00 41 GLY A O 10
ATOM 16653 N N . PRO A 1 43 ? 7.259 15.052 -6.635 1.00 0.00 42 PRO A N 10
ATOM 16654 C CA . PRO A 1 43 ? 6.353 14.388 -5.706 1.00 0.00 42 PRO A CA 10
ATOM 16655 C C . PRO A 1 43 ? 5.124 15.244 -5.430 1.00 0.00 42 PRO A C 10
ATOM 16656 O O . PRO A 1 43 ? 5.090 16.428 -5.766 1.00 0.00 42 PRO A O 10
ATOM 16667 N N . HIS A 1 44 ? 4.113 14.638 -4.815 1.00 0.00 43 HIS A N 10
ATOM 16668 C CA . HIS A 1 44 ? 2.933 15.372 -4.376 1.00 0.00 43 HIS A CA 10
ATOM 16669 C C . HIS A 1 44 ? 2.174 15.956 -5.561 1.00 0.00 43 HIS A C 10
ATOM 16670 O O . HIS A 1 44 ? 1.663 17.073 -5.493 1.00 0.00 43 HIS A O 10
ATOM 16683 N N . VAL A 1 45 ? 2.105 15.193 -6.647 1.00 0.00 44 VAL A N 10
ATOM 16684 C CA . VAL A 1 45 ? 1.283 15.565 -7.793 1.00 0.00 44 VAL A CA 10
ATOM 16685 C C . VAL A 1 45 ? 0.035 14.695 -7.879 1.00 0.00 44 VAL A C 10
ATOM 16686 O O . VAL A 1 45 ? 0.123 13.483 -8.069 1.00 0.00 44 VAL A O 10
ATOM 16699 N N . SER A 1 46 ? -1.128 15.323 -7.740 1.00 0.00 45 SER A N 10
ATOM 16700 C CA . SER A 1 46 ? -2.386 14.593 -7.645 1.00 0.00 45 SER A CA 10
ATOM 16701 C C . SER A 1 46 ? -2.646 13.779 -8.906 1.00 0.00 45 SER A C 10
ATOM 16702 O O . SER A 1 46 ? -2.452 14.262 -10.021 1.00 0.00 45 SER A O 10
ATOM 16710 N N . PRO A 1 47 ? -3.086 12.538 -8.722 1.00 0.00 46 PRO A N 10
ATOM 16711 C CA . PRO A 1 47 ? -3.417 11.669 -9.845 1.00 0.00 46 PRO A CA 10
ATOM 16712 C C . PRO A 1 47 ? -4.719 12.099 -10.510 1.00 0.00 46 PRO A C 10
ATOM 16713 O O . PRO A 1 47 ? -5.542 12.782 -9.901 1.00 0.00 46 PRO A O 10
ATOM 16724 N N . THR A 1 48 ? -4.897 11.697 -11.763 1.00 0.00 47 THR A N 10
ATOM 16725 C CA . THR A 1 48 ? -6.179 11.850 -12.442 1.00 0.00 47 THR A CA 10
ATOM 16726 C C . THR A 1 48 ? -7.187 10.819 -11.951 1.00 0.00 47 THR A C 10
ATOM 16727 O O . THR A 1 48 ? -8.382 11.103 -11.859 1.00 0.00 47 THR A O 10
ATOM 16738 N N . GLY A 1 49 ? -6.701 9.624 -11.637 1.00 0.00 48 GLY A N 10
ATOM 16739 C CA . GLY A 1 49 ? -7.538 8.587 -11.045 1.00 0.00 48 GLY A CA 10
ATOM 16740 C C . GLY A 1 49 ? -6.702 7.399 -10.588 1.00 0.00 48 GLY A C 10
ATOM 16741 O O . GLY A 1 49 ? -5.504 7.327 -10.865 1.00 0.00 48 GLY A O 10
ATOM 16745 N N . THR A 1 50 ? -7.339 6.469 -9.885 1.00 0.00 49 THR A N 10
ATOM 16746 C CA . THR A 1 50 ? -6.646 5.301 -9.355 1.00 0.00 49 THR A CA 10
ATOM 16747 C C . THR A 1 50 ? -7.431 4.024 -9.629 1.00 0.00 49 THR A C 10
ATOM 16748 O O . THR A 1 50 ? -8.649 4.058 -9.808 1.00 0.00 49 THR A O 10
ATOM 16759 N N . ILE A 1 51 ? -6.728 2.898 -9.660 1.00 0.00 50 ILE A N 10
ATOM 16760 C CA . ILE A 1 51 ? -7.373 1.593 -9.737 1.00 0.00 50 ILE A CA 10
ATOM 16761 C C . ILE A 1 51 ? -6.882 0.668 -8.631 1.00 0.00 50 ILE A C 10
ATOM 16762 O O . ILE A 1 51 ? -5.679 0.528 -8.413 1.00 0.00 50 ILE A O 10
ATOM 16778 N N . ASP A 1 52 ? -7.822 0.040 -7.931 1.00 0.00 51 ASP A N 10
ATOM 16779 C CA . ASP A 1 52 ? -7.488 -0.963 -6.928 1.00 0.00 51 ASP A CA 10
ATOM 16780 C C . ASP A 1 52 ? -7.209 -2.315 -7.572 1.00 0.00 51 ASP A C 10
ATOM 16781 O O . ASP A 1 52 ? -8.118 -2.966 -8.089 1.00 0.00 51 ASP A O 10
ATOM 16790 N N . LEU A 1 53 ? -5.949 -2.733 -7.538 1.00 0.00 52 LEU A N 10
ATOM 16791 C CA . LEU A 1 53 ? -5.489 -3.851 -8.352 1.00 0.00 52 LEU A CA 10
ATOM 16792 C C . LEU A 1 53 ? -5.798 -5.183 -7.683 1.00 0.00 52 LEU A C 10
ATOM 16793 O O . LEU A 1 53 ? -5.542 -6.248 -8.248 1.00 0.00 52 LEU A O 10
ATOM 16809 N N . THR A 1 54 ? -6.350 -5.120 -6.475 1.00 0.00 53 THR A N 10
ATOM 16810 C CA . THR A 1 54 ? -6.594 -6.317 -5.681 1.00 0.00 53 THR A CA 10
ATOM 16811 C C . THR A 1 54 ? -7.545 -7.269 -6.396 1.00 0.00 53 THR A C 10
ATOM 16812 O O . THR A 1 54 ? -8.741 -6.999 -6.507 1.00 0.00 53 THR A O 10
ATOM 16823 N N . ASN A 1 55 ? -7.006 -8.383 -6.880 1.00 0.00 54 ASN A N 10
ATOM 16824 C CA . ASN A 1 55 ? -7.789 -9.341 -7.650 1.00 0.00 54 ASN A CA 10
ATOM 16825 C C . ASN A 1 55 ? -8.551 -8.653 -8.775 1.00 0.00 54 ASN A C 10
ATOM 16826 O O . ASN A 1 55 ? -9.668 -9.046 -9.114 1.00 0.00 54 ASN A O 10
ATOM 16837 N N . ALA A 1 56 ? -7.942 -7.622 -9.352 1.00 0.00 55 ALA A N 10
ATOM 16838 C CA . ALA A 1 56 ? -8.583 -6.845 -10.405 1.00 0.00 55 ALA A CA 10
ATOM 16839 C C . ALA A 1 56 ? -8.814 -7.691 -11.651 1.00 0.00 55 ALA A C 10
ATOM 16840 O O . ALA A 1 56 ? -8.028 -8.586 -11.960 1.00 0.00 55 ALA A O 10
ATOM 16847 N N . ARG A 1 57 ? -9.899 -7.403 -12.362 1.00 0.00 56 ARG A N 10
ATOM 16848 C CA . ARG A 1 57 ? -10.213 -8.107 -13.600 1.00 0.00 56 ARG A CA 10
ATOM 16849 C C . ARG A 1 57 ? -9.733 -7.324 -14.815 1.00 0.00 56 ARG A C 10
ATOM 16850 O O . ARG A 1 57 ? -9.964 -6.119 -14.919 1.00 0.00 56 ARG A O 10
ATOM 16871 N N . PHE A 1 58 ? -9.066 -8.016 -15.732 1.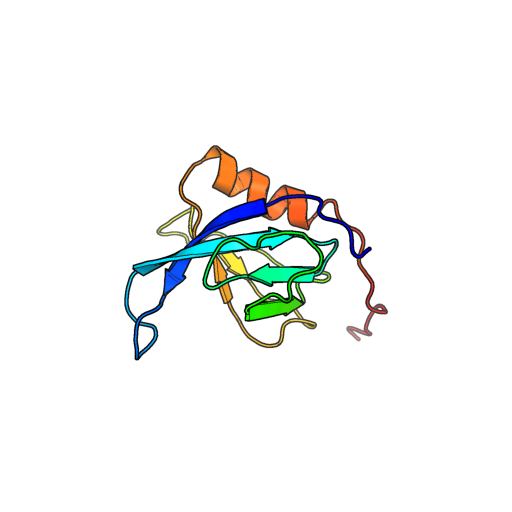00 0.00 57 PHE A N 10
ATOM 16872 C CA . PHE A 1 58 ? -8.595 -7.398 -16.966 1.00 0.00 57 PHE A CA 10
ATOM 16873 C C . PHE A 1 58 ? -9.106 -8.148 -18.189 1.00 0.00 57 PHE A C 10
ATOM 16874 O O . PHE A 1 58 ? -8.814 -9.330 -18.369 1.00 0.00 57 PHE A O 10
ATOM 16891 N N . VAL A 1 59 ? -9.869 -7.455 -19.026 1.00 0.00 58 VAL A N 10
ATOM 16892 C CA . VAL A 1 59 ? -10.498 -8.078 -20.184 1.00 0.00 58 VAL A CA 10
ATOM 16893 C C . VAL A 1 59 ? -9.972 -7.481 -21.484 1.00 0.00 58 VAL A C 10
ATOM 16894 O O . VAL A 1 59 ? -9.740 -6.276 -21.575 1.00 0.00 58 VAL A O 10
ATOM 16907 N N . GLU A 1 60 ? -9.789 -8.332 -22.488 1.00 0.00 59 GLU A N 10
ATOM 16908 C CA . GLU A 1 60 ? -9.182 -7.913 -23.746 1.00 0.00 59 GLU A CA 10
ATOM 16909 C C . GLU A 1 60 ? -10.178 -7.149 -24.610 1.00 0.00 59 GLU A C 10
ATOM 16910 O O . GLU A 1 60 ? -11.385 -7.379 -24.532 1.00 0.00 59 GLU A O 10
ATOM 16922 N N . ASN A 1 61 ? -9.665 -6.241 -25.433 1.00 0.00 60 ASN A N 10
ATOM 16923 C CA . ASN A 1 61 ? -10.466 -5.616 -26.479 1.00 0.00 60 ASN A CA 10
ATOM 16924 C C . ASN A 1 61 ? -10.582 -6.520 -27.699 1.00 0.00 60 ASN A C 10
ATOM 16925 O O . ASN A 1 61 ? -9.584 -6.838 -28.345 1.00 0.00 60 ASN A O 10
ATOM 16936 N N . PRO A 1 62 ? -11.806 -6.933 -28.009 1.00 0.00 61 PRO A N 10
ATOM 16937 C CA . PRO A 1 62 ? -12.044 -7.877 -29.093 1.00 0.00 61 PRO A CA 10
ATOM 16938 C C . PRO A 1 62 ? -11.402 -7.401 -30.390 1.00 0.00 61 PRO A C 10
ATOM 16939 O O . PRO A 1 62 ? -11.007 -8.208 -31.232 1.00 0.00 61 PRO A O 10
ATOM 16950 N N . LYS A 1 63 ? -11.301 -6.085 -30.545 1.00 0.00 62 LYS A N 10
ATOM 16951 C CA . LYS A 1 63 ? -10.837 -5.495 -31.795 1.00 0.00 62 LYS A CA 10
ATOM 16952 C C . LYS A 1 63 ? -9.327 -5.293 -31.781 1.00 0.00 62 LYS A C 10
ATOM 16953 O O . LYS A 1 63 ? -8.720 -5.010 -32.815 1.00 0.00 62 LYS A O 10
ATOM 16972 N N . ASP A 1 64 ? -8.726 -5.439 -30.606 1.00 0.00 63 ASP A N 10
ATOM 16973 C CA . ASP A 1 64 ? -7.315 -5.120 -30.421 1.00 0.00 63 ASP A CA 10
ATOM 16974 C C . ASP A 1 64 ? -6.707 -5.943 -29.293 1.00 0.00 63 ASP A C 10
ATOM 16975 O O . ASP A 1 64 ? -6.842 -5.598 -28.119 1.00 0.00 63 ASP A O 10
ATOM 16984 N N . PRO A 1 65 ? -6.038 -7.033 -29.656 1.00 0.00 64 PRO A N 10
ATOM 16985 C CA . PRO A 1 65 ? -5.448 -7.932 -28.672 1.00 0.00 64 PRO A CA 10
ATOM 16986 C C . PRO A 1 65 ? -4.440 -7.202 -27.793 1.00 0.00 64 PRO A C 10
ATOM 16987 O O . PRO A 1 65 ? -4.072 -7.684 -26.723 1.00 0.00 64 PRO A O 10
ATOM 16998 N N . ARG A 1 66 ? -3.998 -6.036 -28.251 1.00 0.00 65 ARG A N 10
ATOM 16999 C CA . ARG A 1 66 ? -2.979 -5.271 -27.543 1.00 0.00 65 ARG A CA 10
ATOM 17000 C C . ARG A 1 66 ? -3.598 -4.415 -26.445 1.00 0.00 65 ARG A C 10
ATOM 17001 O O . ARG A 1 66 ? -2.892 -3.879 -25.591 1.00 0.00 65 ARG A O 10
ATOM 17022 N N . SER A 1 67 ? -4.920 -4.290 -26.474 1.00 0.00 66 SER A N 10
ATOM 17023 C CA . SER A 1 67 ? -5.624 -3.381 -25.576 1.00 0.00 66 SER A CA 10
ATOM 17024 C C . SER A 1 67 ? -6.533 -4.144 -24.622 1.00 0.00 66 SER A C 10
ATOM 17025 O O . SER A 1 67 ? -6.994 -5.242 -24.933 1.00 0.00 66 SER A O 10
ATOM 17033 N N . TRP A 1 68 ? -6.789 -3.555 -23.458 1.00 0.00 67 TRP A N 10
ATOM 17034 C CA . TRP A 1 68 ? -7.701 -4.145 -22.485 1.00 0.00 67 TRP A CA 10
ATOM 17035 C C . TRP A 1 68 ? -8.436 -3.068 -21.697 1.00 0.00 67 TRP A C 10
ATOM 17036 O O . TRP A 1 68 ? -8.020 -1.909 -21.674 1.00 0.00 67 TRP A O 10
ATOM 17057 N N . THR A 1 69 ? -9.530 -3.457 -21.053 1.00 0.00 68 THR A N 10
ATOM 17058 C CA . THR A 1 69 ? -10.323 -2.527 -20.257 1.00 0.00 68 THR A CA 10
ATOM 17059 C C . THR A 1 69 ? -10.419 -2.985 -18.807 1.00 0.00 68 THR A C 10
ATOM 17060 O O . THR A 1 69 ? -10.360 -4.180 -18.519 1.00 0.00 68 THR A O 10
ATOM 17071 N N . ILE A 1 70 ? -10.567 -2.027 -17.899 1.00 0.00 69 ILE A N 10
ATOM 17072 C CA . ILE A 1 70 ? -10.721 -2.334 -16.482 1.00 0.00 69 ILE A CA 10
ATOM 17073 C C . ILE A 1 70 ? -11.999 -1.722 -15.921 1.00 0.00 69 ILE A C 10
ATOM 17074 O O . ILE A 1 70 ? -12.278 -0.541 -16.130 1.00 0.00 69 ILE A O 10
ATOM 17090 N N . GLU A 1 71 ? -12.774 -2.532 -15.208 1.00 0.00 70 GLU A N 10
ATOM 17091 C CA . GLU A 1 71 ? -14.052 -2.089 -14.664 1.00 0.00 70 GLU A CA 10
ATOM 17092 C C . GLU A 1 71 ? -14.101 -2.274 -13.153 1.00 0.00 70 GLU A C 10
ATOM 17093 O O . GLU A 1 71 ? -13.454 -3.168 -12.606 1.00 0.00 70 GLU A O 10
ATOM 17105 N N . GLY A 1 72 ? -14.872 -1.424 -12.483 1.00 0.00 71 GLY A N 10
ATOM 17106 C CA . GLY A 1 72 ? -15.011 -1.495 -11.033 1.00 0.00 71 GLY A CA 10
ATOM 17107 C C . GLY A 1 72 ? -13.705 -1.136 -10.336 1.00 0.00 71 GLY A C 10
ATOM 17108 O O . GLY A 1 72 ? -13.154 -0.055 -10.547 1.00 0.00 71 GLY A O 10
ATOM 17112 N N . ASP A 1 73 ? -13.214 -2.049 -9.505 1.00 0.00 72 ASP A N 10
ATOM 17113 C CA . ASP A 1 73 ? -11.978 -1.825 -8.765 1.00 0.00 72 ASP A CA 10
ATOM 17114 C C . ASP A 1 73 ? -12.044 -0.532 -7.961 1.00 0.00 72 ASP A C 10
ATOM 17115 O O . ASP A 1 73 ? -11.055 0.192 -7.848 1.00 0.00 72 ASP A O 10
ATOM 17124 N N . HIS A 1 74 ? -13.216 -0.248 -7.404 1.00 0.00 73 HIS A N 10
ATOM 17125 C CA . HIS A 1 74 ? -13.387 0.899 -6.520 1.00 0.00 73 HIS A CA 10
ATOM 17126 C C . HIS A 1 74 ? -13.056 2.201 -7.237 1.00 0.00 73 HIS A C 10
ATOM 17127 O O . HIS A 1 74 ? -12.618 3.170 -6.616 1.00 0.00 73 HIS A O 10
ATOM 17140 N N . LEU A 1 75 ? -13.266 2.219 -8.549 1.00 0.00 74 LEU A N 10
ATOM 17141 C CA . LEU A 1 75 ? -13.214 3.457 -9.318 1.00 0.00 74 LEU A CA 10
ATOM 17142 C C . LEU A 1 75 ? -14.572 3.786 -9.926 1.00 0.00 74 LEU A C 10
ATOM 17143 O O . LEU A 1 75 ? -15.212 2.929 -10.536 1.00 0.00 74 LEU A O 10
ATOM 17159 N N . SER A 1 76 ? -15.005 5.030 -9.756 1.00 0.00 75 SER A N 10
ATOM 17160 C CA . SER A 1 76 ? -16.343 5.438 -10.165 1.00 0.00 75 SER A CA 10
ATOM 17161 C C . SER A 1 76 ? -16.563 5.188 -11.653 1.00 0.00 75 SER A C 10
ATOM 17162 O O . SER A 1 76 ? -17.645 4.772 -12.068 1.00 0.00 75 SER A O 10
ATOM 17170 N N . LYS A 1 77 ? -15.531 5.445 -12.449 1.00 0.00 76 LYS A N 10
ATOM 17171 C CA . LYS A 1 77 ? -15.614 5.258 -13.893 1.00 0.00 76 LYS A CA 10
ATOM 17172 C C . LYS A 1 77 ? -14.689 4.140 -14.358 1.00 0.00 76 LYS A C 10
ATOM 17173 O O . LYS A 1 77 ? -13.738 3.780 -13.664 1.00 0.00 76 LYS A O 10
ATOM 17192 N N . THR A 1 78 ? -14.975 3.594 -15.535 1.00 0.00 77 THR A N 10
ATOM 17193 C CA . THR A 1 78 ? -14.086 2.626 -16.167 1.00 0.00 77 THR A CA 10
ATOM 17194 C C . THR A 1 78 ? -12.899 3.318 -16.825 1.00 0.00 77 THR A C 10
ATOM 17195 O O . THR A 1 78 ? -12.883 4.539 -16.974 1.00 0.00 77 THR A O 10
ATOM 17206 N N . PHE A 1 79 ? -11.905 2.528 -17.218 1.00 0.00 78 PHE A N 10
ATOM 17207 C CA . PHE A 1 79 ? -10.722 3.059 -17.885 1.00 0.00 78 PHE A CA 10
ATOM 17208 C C . PHE A 1 79 ? -10.150 2.053 -18.876 1.00 0.00 78 PHE A C 10
ATOM 17209 O O . PHE A 1 79 ? -10.206 0.845 -18.650 1.00 0.00 78 PHE A O 10
ATOM 17226 N N . THR A 1 80 ? -9.600 2.559 -19.975 1.00 0.00 79 THR A N 10
ATOM 17227 C CA . THR A 1 80 ? -9.019 1.707 -21.003 1.00 0.00 79 THR A CA 10
ATOM 17228 C C . THR A 1 80 ? -7.504 1.861 -21.057 1.00 0.00 79 THR A C 10
ATOM 17229 O O . THR A 1 80 ? -6.985 2.978 -21.071 1.00 0.00 79 THR A O 10
ATOM 17240 N N . LEU A 1 81 ? -6.800 0.735 -21.085 1.00 0.00 80 LEU A N 10
ATOM 17241 C CA . LEU A 1 81 ? -5.344 0.744 -21.169 1.00 0.00 80 LEU A CA 10
ATOM 17242 C C . LEU A 1 81 ? -4.859 -0.004 -22.404 1.00 0.00 80 LEU A C 10
ATOM 17243 O O . LEU A 1 81 ? -5.386 -1.063 -22.747 1.00 0.00 80 LEU A O 10
ATOM 17259 N N . THR A 1 82 ? -3.853 0.552 -23.070 1.00 0.00 81 THR A N 10
ATOM 17260 C CA . THR A 1 82 ? -3.284 -0.069 -24.259 1.00 0.00 81 THR A CA 10
ATOM 17261 C C . THR A 1 82 ? -1.775 -0.238 -24.124 1.00 0.00 81 THR A C 10
ATOM 17262 O O . THR A 1 82 ? -1.082 0.656 -23.638 1.00 0.00 81 THR A O 10
ATOM 17273 N N . ALA A 1 83 ? -1.273 -1.389 -24.557 1.00 0.00 82 ALA A N 10
ATOM 17274 C CA . ALA A 1 83 ? 0.165 -1.628 -24.604 1.00 0.00 82 ALA A CA 10
ATOM 17275 C C . ALA A 1 83 ? 0.688 -1.567 -26.033 1.00 0.00 82 ALA A C 10
ATOM 17276 O O . ALA A 1 83 ? -0.080 -1.674 -26.990 1.00 0.00 82 ALA A O 10
ATOM 17283 N N . ASP A 1 84 ? 1.998 -1.397 -26.172 1.00 0.00 83 ASP A N 10
ATOM 17284 C CA . ASP A 1 84 ? 2.621 -1.279 -27.484 1.00 0.00 83 ASP A CA 10
ATOM 17285 C C . ASP A 1 84 ? 2.424 -2.548 -28.303 1.00 0.00 83 ASP A C 10
ATOM 17286 O O . ASP A 1 84 ? 2.224 -2.490 -29.516 1.00 0.00 83 ASP A O 10
ATOM 17295 N N . THR A 1 85 ? 2.481 -3.693 -27.633 1.00 0.00 84 THR A N 10
ATOM 17296 C CA . THR A 1 85 ? 2.307 -4.980 -28.297 1.00 0.00 84 THR A CA 10
ATOM 17297 C C . THR A 1 85 ? 1.635 -5.990 -27.377 1.00 0.00 84 THR A C 10
ATOM 17298 O O . THR A 1 85 ? 1.283 -5.671 -26.241 1.00 0.00 84 THR A O 10
ATOM 17309 N N . GLU A 1 86 ? 1.459 -7.210 -27.873 1.00 0.00 85 GLU A N 10
ATOM 17310 C CA . GLU A 1 86 ? 0.710 -8.230 -27.150 1.00 0.00 85 GLU A CA 10
ATOM 17311 C C . GLU A 1 86 ? 1.515 -8.778 -25.978 1.00 0.00 85 GLU A C 10
ATOM 17312 O O . GLU A 1 86 ? 0.968 -9.041 -24.906 1.00 0.00 85 GLU A O 10
ATOM 17324 N N . GLU A 1 87 ? 2.816 -8.946 -26.187 1.00 0.00 86 GLU A N 10
ATOM 17325 C CA . GLU A 1 87 ? 3.702 -9.445 -25.142 1.00 0.00 86 GLU A CA 10
ATOM 17326 C C . GLU A 1 87 ? 3.737 -8.496 -23.951 1.00 0.00 86 GLU A C 10
ATOM 17327 O O . GLU A 1 87 ? 3.791 -8.932 -22.800 1.00 0.00 86 GLU A O 10
ATOM 17339 N N . GLN A 1 88 ? 3.705 -7.199 -24.232 1.00 0.00 87 GLN A N 10
ATOM 17340 C CA . GLN A 1 88 ? 3.717 -6.186 -23.183 1.00 0.00 87 GLN A CA 10
ATOM 17341 C C . GLN A 1 88 ? 2.382 -6.139 -22.449 1.00 0.00 87 GLN A C 10
ATOM 17342 O O . GLN A 1 88 ? 2.338 -5.959 -21.232 1.00 0.00 87 GLN A O 10
ATOM 17356 N N . ARG A 1 89 ? 1.296 -6.301 -23.196 1.00 0.00 88 ARG A N 10
ATOM 17357 C CA . ARG A 1 89 ? -0.035 -6.381 -22.606 1.00 0.00 88 ARG A CA 10
ATOM 17358 C C . ARG A 1 89 ? -0.103 -7.477 -21.550 1.00 0.00 88 ARG A C 10
ATOM 17359 O O . ARG A 1 89 ? -0.499 -7.230 -20.410 1.00 0.00 88 ARG A O 10
ATOM 17380 N N . GLU A 1 90 ? 0.285 -8.687 -21.934 1.00 0.00 89 GLU A N 10
ATOM 17381 C CA . GLU A 1 90 ? 0.219 -9.834 -21.036 1.00 0.00 89 GLU A CA 10
ATOM 17382 C C . GLU A 1 90 ? 1.149 -9.653 -19.842 1.00 0.00 89 GLU A C 10
ATOM 17383 O O . GLU A 1 90 ? 0.773 -9.928 -18.703 1.00 0.00 89 GLU A O 10
ATOM 17395 N N . ALA A 1 91 ? 2.365 -9.189 -20.112 1.00 0.00 90 ALA A N 10
ATOM 17396 C CA . ALA A 1 91 ? 3.345 -8.955 -19.059 1.00 0.00 90 ALA A CA 10
ATOM 17397 C C . ALA A 1 91 ? 2.834 -7.938 -18.046 1.00 0.00 90 ALA A C 10
ATOM 17398 O O . ALA A 1 91 ? 3.004 -8.109 -16.839 1.00 0.00 90 ALA A O 10
ATOM 17405 N N . TRP A 1 92 ? 2.207 -6.878 -18.545 1.00 0.00 91 TRP A N 10
ATOM 17406 C CA . TRP A 1 92 ? 1.685 -5.822 -17.686 1.00 0.00 91 TRP A CA 10
ATOM 17407 C C . TRP A 1 92 ? 0.587 -6.349 -16.771 1.00 0.00 91 TRP A C 10
ATOM 17408 O O . TRP A 1 92 ? 0.609 -6.117 -15.563 1.00 0.00 91 TRP A O 10
ATOM 17429 N N . VAL A 1 93 ? -0.374 -7.058 -17.355 1.00 0.00 92 VAL A N 10
ATOM 17430 C CA . VAL A 1 93 ? -1.511 -7.571 -16.602 1.00 0.00 92 VAL A CA 10
ATOM 17431 C C . VAL A 1 93 ? -1.065 -8.563 -15.536 1.00 0.00 92 VAL A C 10
ATOM 17432 O O . VAL A 1 93 ? -1.556 -8.539 -14.408 1.00 0.00 92 VAL A O 10
ATOM 17445 N N . ARG A 1 94 ? -0.131 -9.434 -15.900 1.00 0.00 93 ARG A N 10
ATOM 17446 C CA . ARG A 1 94 ? 0.405 -10.418 -14.967 1.00 0.00 93 ARG A CA 10
ATOM 17447 C C . ARG A 1 94 ? 1.024 -9.743 -13.751 1.00 0.00 93 ARG A C 10
ATOM 17448 O O . ARG A 1 94 ? 0.855 -10.202 -12.621 1.00 0.00 93 ARG A O 10
ATOM 17469 N N . GLU A 1 95 ? 1.743 -8.651 -13.988 1.00 0.00 94 GLU A N 10
ATOM 17470 C CA . GLU A 1 95 ? 2.350 -7.883 -12.907 1.00 0.00 94 GLU A CA 10
ATOM 17471 C C . GLU A 1 95 ? 1.292 -7.320 -11.969 1.00 0.00 94 GLU A C 10
ATOM 17472 O O . GLU A 1 95 ? 1.453 -7.346 -10.749 1.00 0.00 94 GLU A O 10
ATOM 17484 N N . MET A 1 96 ? 0.208 -6.811 -12.546 1.00 0.00 95 MET A N 10
ATOM 17485 C CA . MET A 1 96 ? -0.881 -6.241 -11.761 1.00 0.00 95 MET A CA 10
ATOM 17486 C C . MET A 1 96 ? -1.561 -7.304 -10.909 1.00 0.00 95 MET A C 10
ATOM 17487 O O . MET A 1 96 ? -2.040 -7.021 -9.811 1.00 0.00 95 MET A O 10
ATOM 17501 N N . SER A 1 97 ? -1.601 -8.529 -11.421 1.00 0.00 96 SER A N 10
ATOM 17502 C CA . SER A 1 97 ? -2.338 -9.608 -10.772 1.00 0.00 96 SER A CA 10
ATOM 17503 C C . SER A 1 97 ? -1.620 -10.091 -9.519 1.00 0.00 96 SER A C 10
ATOM 17504 O O . SER A 1 97 ? -2.150 -10.907 -8.765 1.00 0.00 96 SER A O 10
ATOM 17512 N N . LYS A 1 98 ? -0.412 -9.582 -9.302 1.00 0.00 97 LYS A N 10
ATOM 17513 C CA . LYS A 1 98 ? 0.374 -9.948 -8.130 1.00 0.00 97 LYS A CA 10
ATOM 17514 C C . LYS A 1 98 ? -0.178 -9.292 -6.871 1.00 0.00 97 LYS A C 10
ATOM 17515 O O . LYS A 1 98 ? 0.221 -9.632 -5.756 1.00 0.00 97 LYS A O 10
ATOM 17534 N N . VAL A 1 99 ? -1.097 -8.350 -7.054 1.00 0.00 98 VAL A N 10
ATOM 17535 C CA . VAL A 1 99 ? -1.730 -7.670 -5.930 1.00 0.00 98 VAL A CA 10
ATOM 17536 C C . VAL A 1 99 ? -2.913 -8.468 -5.399 1.00 0.00 98 VAL A C 10
ATOM 17537 O O . VAL A 1 99 ? -3.934 -8.607 -6.073 1.00 0.00 98 VAL A O 10
ATOM 17550 N N . LYS A 1 100 ? -2.771 -8.993 -4.186 1.00 0.00 99 LYS A N 10
ATOM 17551 C CA . LYS A 1 100 ? -3.780 -9.873 -3.608 1.00 0.00 99 LYS A CA 10
ATOM 17552 C C . LYS A 1 100 ? -3.476 -10.172 -2.146 1.00 0.00 99 LYS A C 10
ATOM 17553 O O . LYS A 1 100 ? -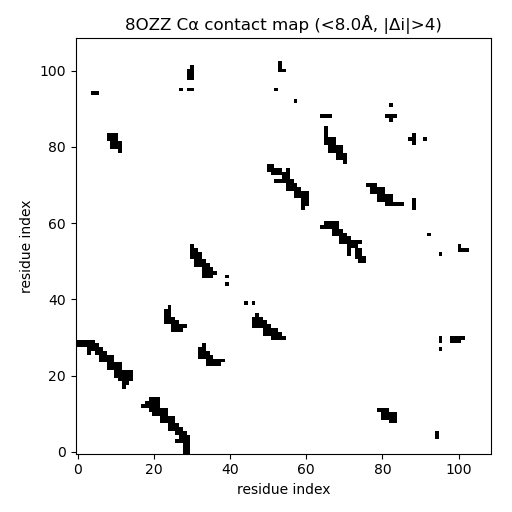2.324 -10.112 -1.716 1.00 0.00 99 LYS A O 10
ATOM 17572 N N . PRO A 1 101 ? -4.517 -10.495 -1.385 1.00 0.00 100 PRO A N 10
ATOM 17573 C CA . PRO A 1 101 ? -4.366 -10.788 0.035 1.00 0.00 100 PRO A CA 10
ATOM 17574 C C . PRO A 1 101 ? -3.546 -12.052 0.253 1.00 0.00 100 PRO A C 10
ATOM 17575 O O . PRO A 1 101 ? -3.064 -12.309 1.355 1.00 0.00 100 PRO A O 10
ATOM 17586 N N . GLU A 1 102 ? -3.393 -12.843 -0.805 1.00 0.00 101 GLU A N 10
ATOM 17587 C CA . GLU A 1 102 ? -2.612 -14.071 -0.738 1.00 0.00 101 GLU A CA 10
ATOM 17588 C C . GLU A 1 102 ? -1.119 -13.772 -0.689 1.00 0.00 101 GLU A C 10
ATOM 17589 O O . GLU A 1 102 ? -0.321 -14.613 -0.274 1.00 0.00 101 GLU A O 10
ATOM 17601 N N . ASN A 1 103 ? -0.747 -12.570 -1.115 1.00 0.00 102 ASN A N 10
ATOM 17602 C CA . ASN A 1 103 ? 0.658 -12.216 -1.281 1.00 0.00 102 ASN A CA 10
ATOM 17603 C C . ASN A 1 103 ? 1.194 -11.498 -0.049 1.00 0.00 102 ASN A C 10
ATOM 17604 O O . ASN A 1 103 ? 0.436 -11.143 0.853 1.00 0.00 102 ASN A O 10
ATOM 17615 N N . ARG A 1 104 ? 2.506 -11.289 -0.017 1.00 0.00 103 ARG A N 10
ATOM 17616 C CA . ARG A 1 104 ? 3.144 -10.595 1.096 1.00 0.00 103 ARG A CA 10
ATOM 17617 C C . ARG A 1 104 ? 3.147 -9.088 0.876 1.00 0.00 103 ARG A C 10
ATOM 17618 O O . ARG A 1 104 ? 3.581 -8.605 -0.170 1.00 0.00 103 ARG A O 10
ATOM 17639 N N . GLU A 1 105 ? 2.662 -8.349 1.868 1.00 0.00 104 GLU A N 10
ATOM 17640 C CA . GLU A 1 105 ? 2.646 -6.893 1.802 1.00 0.00 104 GLU A CA 10
ATOM 17641 C C . GLU A 1 105 ? 4.059 -6.329 1.744 1.00 0.00 104 GLU A C 10
ATOM 17642 O O . GLU A 1 105 ? 4.967 -6.832 2.405 1.00 0.00 104 GLU A O 10
ATOM 17654 N N . GLN A 1 106 ? 4.239 -5.280 0.947 1.00 0.00 105 GLN A N 10
ATOM 17655 C CA . GLN A 1 106 ? 5.545 -4.647 0.798 1.00 0.00 105 GLN A CA 10
ATOM 17656 C C . GLN A 1 106 ? 5.646 -3.387 1.648 1.00 0.00 105 GLN A C 10
ATOM 17657 O O . GLN A 1 106 ? 4.636 -2.760 1.969 1.00 0.00 105 GLN A O 10
ATOM 17671 N N . LEU A 1 107 ? 6.871 -3.021 2.011 1.00 0.00 106 LEU A N 10
ATOM 17672 C CA . LEU A 1 107 ? 7.108 -1.828 2.814 1.00 0.00 106 LEU A CA 10
ATOM 17673 C C . LEU A 1 107 ? 7.771 -0.731 1.989 1.00 0.00 106 LEU A C 10
ATOM 17674 O O . LEU A 1 107 ? 8.469 -1.011 1.014 1.00 0.00 106 LEU A O 10
ATOM 17690 N 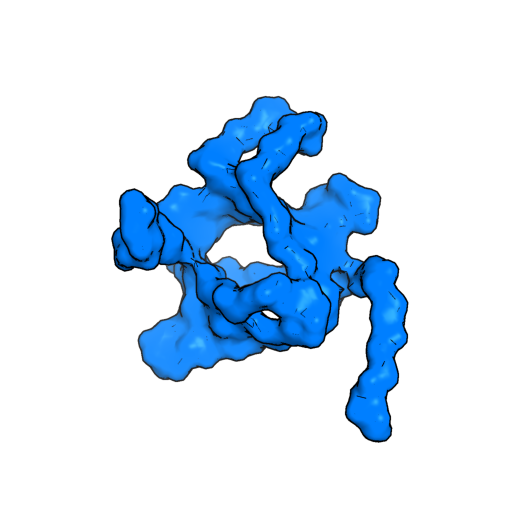N . GLU A 1 108 ? 7.549 0.516 2.385 1.00 0.00 107 GLU A N 10
ATOM 17691 C CA . GLU A 1 108 ? 8.281 1.643 1.818 1.00 0.00 107 GLU A CA 10
ATOM 17692 C C . GLU A 1 108 ? 9.756 1.587 2.195 1.00 0.00 107 GLU A C 10
ATOM 17693 O O . GLU A 1 108 ? 10.102 1.341 3.351 1.00 0.00 107 GLU A O 10
ATOM 17705 N N . HIS A 1 109 ? 10.621 1.814 1.213 1.00 0.00 108 HIS A N 10
ATOM 17706 C CA . HIS A 1 109 ? 12.058 1.871 1.456 1.00 0.00 108 HIS A CA 10
ATOM 17707 C C . HIS A 1 109 ? 12.690 3.062 0.747 1.00 0.00 108 HIS A C 10
ATOM 17708 O O . HIS A 1 109 ? 12.615 4.157 1.231 1.00 0.00 108 HIS A O 10
#